Protein AF-A0A485KVD1-F1 (afdb_monomer_lite)

InterPro domains:
  IPR001611 Leucine-rich repeat [PS51450] (871-892)
  IPR003591 Leucine-rich repeat, typical subtype [SM00369] (869-892)
  IPR003591 Leucine-rich repeat, typical subtype [SM00369] (922-940)
  IPR032675 Leucine-rich repeat domain superfamily [G3DSA:3.80.10.10] (716-948)
  IPR050333 Small Leucine-Rich Proteoglycans [PTHR45712] (750-940)

Foldseek 3Di:
DDDDDDDDDDDDDDDDDDDDDDDDDDDDDDDDDDDDDDDDDDDDDDDDDDDDDYDYDDDDDDDDDDDDDDDDDDDDDDDPPPPVVVVVVVVVVVVCVVVVCCCQVPVVLVVVQVVLQCLQAVADPDDDPDDDDDPDDGKDKDADDPPPPFGIKIKDKDAQQDQDWWKKKWDDQKKKFKAAPVRHTFKIWTFGDIDMDIRGGIDTDMTTTHIGGDHEYDLVQLVCCVVPQWRKIKIWIFIFMDIRNHTSDGGSIHIYIDTHGWPDDPQRVVQLQFACQDDDDPDDDDKDKHKDAQDPPDPFGIKIKMKAAQRHQGWWKKKWADQKKWFKAFPVRHTFKIKTWHMDMDTNNHIDIDMTTIHIDTDHDHDPVQVVCCLPVVKGKMKIKIWTQMDIRNHGSDGTDIHMYIYICPDPRSLVVVVVVCLLVVLLVLLVLLLVVLVVLLCCLVPPDPLLCLLLQFDPSVVLSVLSVVLSVLSVVLNVVLVPLVDPDPPDDPPVSVVVVVVLLPDDPVVVLVLLVLLLVLLVVLLLLCLFQALDVVLSVVSLVLSLVSLQPQLVLCPPPDVLSSLQVNLVSLLVSLSCNLDVSLVVVVVVLVCCCPPPHVLLCVAPVSVLNVSSSSNSNHQNDDVNSVSSSSSSVSNSSSSSSNSVSSSVVVVVSDDDDDDPDDPPPPDDDDPVVSVVSSVVSNVVSVVSVVLVVCLVPPADDAPPQQPTFRRRSPDRATAGAEGAALQVVVVHADCLVVLDCRRHNQNYQEYHYEPHEAQQHDDAVSQVSNLNHAEYEYEQYQHAEHQDQHRLNHQEYAYEQYAHQADHNNLQPPHHLSHAYYHYYNYANVDAHDLSSLVSQQNHHAEYACENHQDQADRLSLLSRQRHAEYAPAQYADADYDDLVSLLSSLVHNHQEYHHANYAYQADDVSNLDPSHQYEHELYQHQDHDPPRDCVCLVVNSYAHENHNVQVDPVDDRDPSYDHDQFRSRDPCQQPSLAQDVRCCDVSNVGSVCSCVVSPDDNDPD

Radius of gyration: 53.81 Å; chains: 1; bounding box: 97×92×198 Å

Sequence (1010 aa):
MRAPIAADATQTPTHGEGYARKESLGEVQAPDLDEGLHLKEIATKVHPEAPPPRSRRFLLWYVGEKGTTGKRYCGARLSRGPFICLHVVGGILLLLLILVPIMTAVVVPHMIQSKFDEAIRLNPFGKAEHPASSPRLPSSFEVLPEGSGADFRFNMTLAPVMSIGGTVELVGPTVFTISDPQGKAWASVTVRDSIAFPVTQTNALSMVGNFSVFDKPSQACIDSIFPNKMIPLVVETAWTIKFWGFVWYHNLALQSRYDMPIPTTLQEKFDDVVQHPFTTSSNGSSSNTTFELFSMGAPSNFRINTTVANLTILPGVVEVVGPTVFSISDVTGKGWGNVTFNSVSFPIHKTVRLSLYGNFTLYGLPSLSVLASIATTNQFVMVVKTWWTIRFFGQVWFDHLQLQSQFDFNSDTGSQLWAMVKLPSCARLTQSRLSIYLLAWVYICLCGAPVDLYVAKLFLPTPTAVAYSLLIQLHLVAILSLTCFASRLSITPSATASSVLARFEAFNDHVFIGLNLVAIACQTYQTVQMFATMVEPSKVHAYALLVVLYCVLSPWIVYIEHIPTKTIVLNVADSLFNFTLTIVHPLFSVILRTFEYVALDRNLGRDNLWATQTALQIRLMAVSDPFDLVCKIGMHLSTVVALSRLGHALLSAKTSAGWVEVPPTTHFIPRRPSKRLNHVNLTLSLLWGLGLSICILRSTTQRTECPVSCVADAKPLFDLGCHCGYLHLNCHSLGVTDPTPFLNTSQIGTSLLELQVSRCDLPRGLDAATLRPFQTLTRLFVLFSNMSSWDGPLPPSVTNVAIRYSNLQTMPHALDVNLSSVLAVITIEGCPLTGPIPDATFQAWQANIQRIAFINASLTSVPLGLATLPKLTQLSLRQNEIASLPDDTWLSTLASRQLTNIGLGGNQLQQMPMVLAQPKIVLDLSGNAITAIPPDLDANLLVKRNVVLDGTPYCDDTSQHRPASCKSLCAPGCGIAMVGDYWCDLVCFTPSCGYDGGDCDVFGFDNLPT

pLDDT: mean 75.51, std 20.79, range [23.89, 97.81]

Organism: NCBI:txid120398

Secondary structure (DSSP, 8-state):
---------------------------------------------------------------------------------HHHHHHHHHHHHHHHHHHHHHIIIIIHHHHHHHHHHHHHHHS-SS-----S----PPPEEEEPPTTSSSSEEEEEEEPP--SS--EEEEES-EEEEEE-TTS-EEEEEEE-S-EEEETTS-EEEEEEEEEEE-SPPPHHHHHHHHHHSEEEEEEEEEEEEEETTEEEEEEEEEEEEEEEE-SS-HHHHHHHHHH-TT---SSS-S---EEEEPPBTBS-SEEEEEEEPP--SS--EEEEES-EEEEEEETT--EEEEEEE--EEEETTS-EEEEEEEEEEE--PPPHHHHHHHTTTS--EEEEEEEEEEEETTEEEEEEEEEEEEEE-TTTHHHHHHHHTTHHHHHHHHHHHHHHHHHHHHHHHHHS-HHHHHHTT-S-HHHHHHHHHHHHHHHHHHHHHHHHTTS----PPPHHHHHHHHHHHT--HHHHHHHHHHHHHHHHHHHHHHHHH---HHHHHHHHHHHHHHHHHHHHGGG-SSHHHHHHHHHHHHHHHHHIIIIIHHHHHHHHHHHIIIII-SGGGT-HHHHHHHHHHHHHHS--SHHHHHHHHHHHHHHHHHHHHHHHHHHHHHHTTS--PPPS----------HHHHHHHHHHHHHHHHHHHHHHHHHHHSPPPPPTTEEEEE--TT--S-EEEEEEEEHHHHT-S--GGGG-HHHH-S--SEEEEES---TT-S-HHHHTT-TT--EEEEEEE-------PPPTT--EEEEEEE--SS--GGGTSS--TT--EEEEES----SPPPHHHHHHHTTT--EEEEESS--SS--GGGGG-TT--EEE-TTS----PPPHHHHHHHHHSS--EEE--SS---S--GGG--TT-EEE-TTS------TT--HHHHHTTSEE-TTSHHHH-SSS---TT----SSTT--TTTTTSSS--TTT-SGGGTGGGGTTGGGT------

Structure (mmCIF, N/CA/C/O backbone):
data_AF-A0A485KVD1-F1
#
_entry.id   AF-A0A485KVD1-F1
#
loop_
_atom_site.group_PDB
_atom_site.id
_atom_site.type_symbol
_atom_site.label_atom_id
_atom_site.label_alt_id
_atom_site.label_comp_id
_atom_site.label_asym_id
_atom_site.label_entity_id
_atom_site.label_seq_id
_atom_site.pdbx_PDB_ins_code
_atom_site.Cartn_x
_atom_site.Cartn_y
_atom_site.Cartn_z
_atom_site.occupancy
_atom_site.B_iso_or_equiv
_atom_site.auth_seq_id
_atom_site.auth_comp_id
_atom_site.auth_asym_id
_atom_site.auth_atom_id
_atom_site.pdbx_PDB_model_num
ATOM 1 N N . MET A 1 1 ? -1.727 61.189 -24.004 1.00 37.62 1 MET A N 1
ATOM 2 C CA . MET A 1 1 ? -1.501 62.615 -24.351 1.00 37.62 1 MET A CA 1
ATOM 3 C C . MET A 1 1 ? -1.246 62.726 -25.856 1.00 37.62 1 MET A C 1
ATOM 5 O O . MET A 1 1 ? -1.108 61.695 -26.495 1.00 37.62 1 MET A O 1
ATOM 9 N N . ARG A 1 2 ? -1.250 63.954 -26.388 1.00 31.58 2 ARG A N 1
ATOM 10 C CA . ARG A 1 2 ? -1.051 64.377 -27.793 1.00 31.58 2 ARG A CA 1
ATOM 11 C C . ARG A 1 2 ? -0.178 63.478 -28.710 1.00 31.58 2 ARG A C 1
ATOM 13 O O . ARG A 1 2 ? 0.965 63.193 -28.376 1.00 31.58 2 ARG A O 1
ATOM 20 N N . ALA A 1 3 ? -0.712 63.176 -29.902 1.00 34.25 3 ALA A N 1
ATOM 21 C CA . ALA A 1 3 ? 0.016 63.049 -31.187 1.00 34.25 3 ALA A CA 1
ATOM 22 C C . ALA A 1 3 ? 0.272 64.484 -31.767 1.00 34.25 3 ALA A C 1
ATOM 24 O O . ALA A 1 3 ? 0.017 65.419 -30.999 1.00 34.25 3 ALA A O 1
ATOM 25 N N . PRO A 1 4 ? 0.673 64.775 -33.038 1.00 59.47 4 PRO A N 1
ATOM 26 C CA . PRO A 1 4 ? 0.907 63.975 -34.270 1.00 59.47 4 PRO A CA 1
ATOM 27 C C . PRO A 1 4 ? 2.393 64.092 -34.758 1.00 59.47 4 PRO A C 1
ATOM 29 O O . PRO A 1 4 ? 3.237 64.278 -33.889 1.00 59.47 4 PRO A O 1
ATOM 32 N N . ILE A 1 5 ? 2.887 63.920 -36.008 1.00 33.50 5 ILE A N 1
ATOM 33 C CA . ILE A 1 5 ? 2.493 64.210 -37.426 1.00 33.50 5 ILE A CA 1
ATOM 34 C C . ILE A 1 5 ? 3.243 63.193 -38.339 1.00 33.50 5 ILE A C 1
ATOM 36 O O . ILE A 1 5 ? 4.398 62.902 -38.051 1.00 33.50 5 ILE A O 1
ATOM 40 N N . ALA A 1 6 ? 2.590 62.429 -39.237 1.00 32.06 6 ALA A N 1
ATOM 41 C CA . ALA A 1 6 ? 2.255 62.688 -40.668 1.00 32.06 6 ALA A CA 1
ATOM 42 C C . ALA A 1 6 ? 3.492 62.750 -41.623 1.00 32.06 6 ALA A C 1
ATOM 44 O O . ALA A 1 6 ? 4.481 63.373 -41.258 1.00 32.06 6 ALA A O 1
ATOM 45 N N . ALA A 1 7 ? 3.592 61.998 -42.738 1.00 32.38 7 ALA A N 1
ATOM 46 C CA . ALA A 1 7 ? 2.805 61.949 -44.005 1.00 32.38 7 ALA A CA 1
ATOM 47 C C . ALA A 1 7 ? 3.392 62.869 -45.117 1.00 32.38 7 ALA A C 1
ATOM 49 O O . ALA A 1 7 ? 4.144 63.784 -44.793 1.00 32.38 7 ALA A O 1
ATOM 50 N N . ASP A 1 8 ? 3.110 62.707 -46.424 1.00 30.69 8 ASP A N 1
ATOM 51 C CA . ASP A 1 8 ? 2.290 61.679 -47.123 1.00 30.69 8 ASP A CA 1
ATOM 52 C C . ASP A 1 8 ? 3.165 60.689 -47.953 1.00 30.69 8 ASP A C 1
ATOM 54 O O . ASP A 1 8 ? 3.978 60.030 -47.310 1.00 30.69 8 ASP A O 1
ATOM 58 N N . ALA A 1 9 ? 3.174 60.475 -49.286 1.00 29.81 9 ALA A N 1
ATOM 59 C CA . ALA A 1 9 ? 2.488 61.005 -50.486 1.00 29.81 9 ALA A CA 1
ATOM 60 C C . ALA A 1 9 ? 2.692 60.007 -51.672 1.00 29.81 9 ALA A C 1
ATOM 62 O O . ALA A 1 9 ? 3.733 59.353 -51.700 1.00 29.81 9 ALA A O 1
ATOM 63 N N . THR A 1 10 ? 1.856 59.822 -52.715 1.00 28.14 10 THR A N 1
ATOM 64 C CA . THR A 1 10 ? 0.465 60.242 -53.036 1.00 28.14 10 THR A CA 1
ATOM 65 C C . THR A 1 10 ? -0.081 59.439 -54.253 1.00 28.14 10 THR A C 1
ATOM 67 O O . THR A 1 10 ? 0.678 59.164 -55.174 1.00 28.14 10 THR A O 1
ATOM 70 N N . GLN A 1 11 ? -1.412 59.244 -54.318 1.00 28.58 11 GLN A N 1
ATOM 71 C CA . GLN A 1 11 ? -2.292 59.217 -55.525 1.00 28.58 11 GLN A CA 1
ATOM 72 C C . GLN A 1 11 ? -2.423 58.006 -56.496 1.00 28.58 11 GLN A C 1
ATOM 74 O O . GLN A 1 11 ? -1.470 57.404 -56.979 1.00 28.58 11 GLN A O 1
ATOM 79 N N . THR A 1 12 ? -3.699 57.756 -56.840 1.00 30.98 12 THR A N 1
ATOM 80 C CA . THR A 1 12 ? -4.264 56.982 -57.972 1.00 30.98 12 THR A CA 1
ATOM 81 C C . THR A 1 12 ? -4.711 57.927 -59.115 1.00 30.98 12 THR A C 1
ATOM 83 O O . THR A 1 12 ? -4.453 59.130 -59.038 1.00 30.98 12 THR A O 1
ATOM 86 N N . PRO A 1 13 ? -5.379 57.430 -60.182 1.00 43.97 13 PRO A N 1
ATOM 87 C CA . PRO A 1 13 ? -6.810 57.771 -60.347 1.00 43.97 13 PRO A CA 1
ATOM 88 C C . PRO A 1 13 ? -7.711 56.607 -60.859 1.00 43.97 13 PRO A C 1
ATOM 90 O O . PRO A 1 13 ? -7.333 55.441 -60.766 1.00 43.97 13 PRO A O 1
ATOM 93 N N . THR A 1 14 ? -8.949 56.915 -61.288 1.00 29.72 14 THR A N 1
ATOM 94 C CA . THR A 1 14 ? -10.157 56.049 -61.196 1.00 29.72 14 THR A CA 1
ATOM 95 C C . THR A 1 14 ? -11.132 56.124 -62.407 1.00 29.72 14 THR A C 1
ATOM 97 O O . THR A 1 14 ? -10.868 56.847 -63.363 1.00 29.72 14 THR A O 1
ATOM 100 N N . HIS A 1 15 ? -12.295 55.440 -62.297 1.00 30.70 15 HIS A N 1
ATOM 101 C CA . HIS A 1 15 ? -13.489 55.391 -63.194 1.00 30.70 15 HIS A CA 1
ATOM 102 C C . HIS A 1 15 ? -13.383 54.476 -64.444 1.00 30.70 15 HIS A C 1
ATOM 104 O O . HIS A 1 15 ? -12.298 54.290 -64.981 1.00 30.70 15 HIS A O 1
ATOM 110 N N . GLY A 1 16 ? -14.464 53.855 -64.961 1.00 27.91 16 GLY A N 1
ATOM 111 C CA . GLY A 1 16 ? -15.870 53.807 -64.494 1.00 27.91 16 GLY A CA 1
ATOM 112 C C . GLY A 1 16 ? -16.905 53.602 -65.637 1.00 27.91 16 GLY A C 1
ATOM 113 O O . GLY A 1 16 ? -16.510 53.695 -66.793 1.00 27.91 16 GLY A O 1
ATOM 114 N N . GLU A 1 17 ? -18.216 53.331 -65.458 1.00 28.08 17 GLU A N 1
ATOM 115 C CA . GLU A 1 17 ? -19.055 52.899 -64.307 1.00 28.08 17 GLU A CA 1
ATOM 116 C C . GLU A 1 17 ? -20.398 52.263 -64.794 1.00 28.08 17 GLU A C 1
ATOM 118 O O . GLU A 1 17 ? -20.884 52.628 -65.860 1.00 28.08 17 GLU A O 1
ATOM 123 N N . GLY A 1 18 ? -21.068 51.439 -63.962 1.00 25.53 18 GLY A N 1
ATOM 124 C CA . GLY A 1 18 ? -22.533 51.551 -63.750 1.00 25.53 18 GLY A CA 1
ATOM 125 C C . GLY A 1 18 ? -23.574 50.619 -64.435 1.00 25.53 18 GLY A C 1
ATOM 126 O O . GLY A 1 18 ? -23.641 50.493 -65.650 1.00 25.53 18 GLY A O 1
ATOM 127 N N . TYR A 1 19 ? -24.532 50.168 -63.602 1.00 28.33 19 TYR A N 1
ATOM 128 C CA . TYR A 1 19 ? -25.972 49.917 -63.874 1.00 28.33 19 TYR A CA 1
ATOM 129 C C . TYR A 1 19 ? -26.488 48.653 -64.609 1.00 28.33 19 TYR A C 1
ATOM 131 O O . TYR A 1 19 ? -25.737 47.815 -65.095 1.00 28.33 19 TYR A O 1
ATOM 139 N N . ALA A 1 20 ? -27.814 48.433 -64.501 1.00 26.73 20 ALA A N 1
ATOM 140 C CA . ALA A 1 20 ? -28.463 47.115 -64.557 1.00 26.73 20 ALA A CA 1
ATOM 141 C C . ALA A 1 20 ? -29.941 47.128 -65.026 1.00 26.73 20 ALA A C 1
ATOM 143 O O . ALA A 1 20 ? -30.604 48.159 -64.959 1.00 26.73 20 ALA A O 1
ATOM 144 N N . ARG A 1 21 ? -30.451 45.925 -65.366 1.00 27.19 21 ARG A N 1
ATOM 145 C CA . ARG A 1 21 ? -31.868 45.489 -65.500 1.00 27.19 21 ARG A CA 1
ATOM 146 C C . ARG A 1 21 ? -32.790 46.314 -66.424 1.00 27.19 21 ARG A C 1
ATOM 148 O O . ARG A 1 21 ? -33.246 47.386 -66.041 1.00 27.19 21 ARG A O 1
ATOM 155 N N . LYS A 1 22 ? -33.295 45.676 -67.495 1.00 26.92 22 LYS A N 1
ATOM 156 C CA . LYS A 1 22 ? -34.704 45.842 -67.911 1.00 26.92 22 LYS A CA 1
ATOM 157 C C . LYS A 1 22 ? -35.307 44.634 -68.645 1.00 26.92 22 LYS A C 1
ATOM 159 O O . LYS A 1 22 ? -34.623 43.637 -68.847 1.00 26.92 22 LYS A O 1
ATOM 164 N N . GLU A 1 23 ? -36.616 44.711 -68.893 1.00 28.83 23 GLU A N 1
ATOM 165 C CA . GLU A 1 23 ? -37.528 43.592 -69.171 1.00 28.83 23 GLU A CA 1
ATOM 166 C C . GLU A 1 23 ? -37.611 43.113 -70.639 1.00 28.83 23 GLU A C 1
ATOM 168 O O . GLU A 1 23 ? -37.149 43.758 -71.575 1.00 28.83 23 GLU A O 1
ATOM 173 N N . SER A 1 24 ? -38.261 41.957 -70.787 1.00 26.97 24 SER A N 1
ATOM 174 C CA . SER A 1 24 ? -38.760 41.275 -71.994 1.00 26.97 24 SER A CA 1
ATOM 175 C C . SER A 1 24 ? -39.675 42.092 -72.924 1.00 26.97 24 SER A C 1
ATOM 177 O O . SER A 1 24 ? -40.484 42.862 -72.411 1.00 26.97 24 SER A O 1
ATOM 179 N N . LEU A 1 25 ? -39.710 41.763 -74.231 1.00 27.27 25 LEU A N 1
ATOM 180 C CA . LEU A 1 25 ? -40.842 41.077 -74.916 1.00 27.27 25 LEU A CA 1
ATOM 181 C C . LEU A 1 25 ? -40.569 40.833 -76.429 1.00 27.27 25 LEU A C 1
ATOM 183 O O . LEU A 1 25 ? -39.703 41.494 -76.990 1.00 27.27 25 LEU A O 1
ATOM 187 N N . GLY A 1 26 ? -41.354 39.950 -77.078 1.00 25.25 26 GLY A N 1
ATOM 188 C CA . GLY A 1 26 ? -41.438 39.771 -78.550 1.00 25.25 26 GLY A CA 1
ATOM 189 C C . GLY A 1 26 ? -40.324 38.899 -79.169 1.00 25.25 26 GLY A C 1
ATOM 190 O O . GLY A 1 26 ? -39.178 39.326 -79.166 1.00 25.25 26 GLY A O 1
ATOM 191 N N . GLU A 1 27 ? -40.488 37.658 -79.656 1.00 26.70 27 GLU A N 1
ATOM 192 C CA . GLU A 1 27 ? -41.607 36.885 -80.259 1.00 26.70 27 GLU A CA 1
ATOM 193 C C . GLU A 1 27 ? -41.773 37.044 -81.793 1.00 26.70 27 GLU A C 1
ATOM 195 O O . GLU A 1 27 ? -41.425 38.076 -82.358 1.00 26.70 27 GLU A O 1
ATOM 200 N N . VAL A 1 28 ? -42.372 36.010 -82.415 1.00 29.09 28 VAL A N 1
ATOM 201 C CA . VAL A 1 28 ? -43.000 35.922 -83.760 1.00 29.09 28 VAL A CA 1
ATOM 202 C C . VAL A 1 28 ? -42.269 35.082 -84.838 1.00 29.09 28 VAL A C 1
ATOM 204 O O . VAL A 1 28 ? -41.607 35.590 -85.735 1.00 29.09 28 VAL A O 1
ATOM 207 N N . GLN A 1 29 ? -42.570 33.775 -84.761 1.00 27.31 29 GLN A N 1
ATOM 208 C CA . GLN A 1 29 ? -43.006 32.857 -85.842 1.00 27.31 29 GLN A CA 1
ATOM 209 C C . GLN A 1 29 ? -42.026 32.158 -86.815 1.00 27.31 29 GLN A C 1
ATOM 211 O O . GLN A 1 29 ? -41.131 32.739 -87.421 1.00 27.31 29 GLN A O 1
ATOM 216 N N . ALA A 1 30 ? -42.321 30.860 -86.995 1.00 28.62 30 ALA A N 1
ATOM 217 C CA . ALA A 1 30 ? -41.929 29.990 -88.108 1.00 28.62 30 ALA A CA 1
ATOM 218 C C . ALA A 1 30 ? -42.965 30.082 -89.264 1.00 28.62 30 ALA A C 1
ATOM 220 O O . ALA A 1 30 ? -43.706 31.065 -89.339 1.00 28.62 30 ALA A O 1
ATOM 221 N N . PRO A 1 31 ? -43.043 29.085 -90.167 1.00 42.00 31 PRO A N 1
ATOM 222 C CA . PRO A 1 31 ? -44.051 28.043 -89.908 1.00 42.00 31 PRO A CA 1
ATOM 223 C C . PRO A 1 31 ? -43.592 26.596 -90.178 1.00 42.00 31 PRO A C 1
ATOM 225 O O . PRO A 1 31 ? -42.605 26.348 -90.869 1.00 42.00 31 PRO A O 1
ATOM 228 N N . ASP A 1 32 ? -44.355 25.655 -89.621 1.00 28.48 32 ASP A N 1
ATOM 229 C CA . ASP A 1 32 ? -44.203 24.196 -89.714 1.00 28.48 32 ASP A CA 1
ATOM 230 C C . ASP A 1 32 ? -44.720 23.592 -91.036 1.00 28.48 32 ASP A C 1
ATOM 232 O O . ASP A 1 32 ? -45.462 24.249 -91.766 1.00 28.48 32 ASP A O 1
ATOM 236 N N . LEU A 1 33 ? -44.374 22.318 -91.295 1.00 28.17 33 LEU A N 1
ATOM 237 C CA . LEU A 1 33 ? -45.242 21.253 -91.856 1.00 28.17 33 LEU A CA 1
ATOM 238 C C . LEU A 1 33 ? -44.426 19.947 -92.069 1.00 28.17 33 LEU A C 1
ATOM 240 O O . LEU A 1 33 ? -43.285 20.032 -92.521 1.00 28.17 33 LEU A O 1
ATOM 244 N N . ASP A 1 34 ? -44.944 18.718 -91.933 1.00 26.67 34 ASP A N 1
ATOM 245 C CA . ASP A 1 34 ? -45.787 18.096 -90.884 1.00 26.67 34 ASP A CA 1
ATOM 246 C C . ASP A 1 34 ? -45.736 16.547 -91.054 1.00 26.67 34 ASP A C 1
ATOM 248 O O . ASP A 1 34 ? -45.261 16.070 -92.083 1.00 26.67 34 ASP A O 1
ATOM 252 N N . GLU A 1 35 ? -46.283 15.797 -90.086 1.00 27.45 35 GLU A N 1
ATOM 253 C CA . GLU A 1 35 ? -46.751 14.390 -90.141 1.00 27.45 35 GLU A CA 1
ATOM 254 C C . GLU A 1 35 ? -45.801 13.238 -90.588 1.00 27.45 35 GLU A C 1
ATOM 256 O O . GLU A 1 35 ? -44.744 13.413 -91.186 1.00 27.45 35 GLU A O 1
ATOM 261 N N . GLY A 1 36 ? -46.231 11.987 -90.322 1.00 25.16 36 GLY A N 1
ATOM 262 C CA . GLY A 1 36 ? -45.841 10.828 -91.150 1.00 25.16 36 GLY A CA 1
ATOM 263 C C . GLY A 1 36 ? -45.415 9.532 -90.439 1.00 25.16 36 GLY A C 1
ATOM 264 O O . GLY A 1 36 ? -44.253 9.138 -90.510 1.00 25.16 36 GLY A O 1
ATOM 265 N N . LEU A 1 37 ? -46.347 8.788 -89.828 1.00 25.34 37 LEU A N 1
ATOM 266 C CA . LEU A 1 37 ? -46.111 7.373 -89.475 1.00 25.34 37 LEU A CA 1
ATOM 267 C C . LEU A 1 37 ? -46.081 6.497 -90.752 1.00 25.34 37 LEU A C 1
ATOM 269 O O . LEU A 1 37 ? -46.882 6.744 -91.648 1.00 25.34 37 LEU A O 1
ATOM 273 N N . HIS A 1 38 ? -45.281 5.412 -90.798 1.00 27.16 38 HIS A N 1
ATOM 274 C CA . HIS A 1 38 ? -45.758 4.016 -90.592 1.00 27.16 38 HIS A CA 1
ATOM 275 C C . HIS A 1 38 ? -44.916 2.865 -91.223 1.00 27.16 38 HIS A C 1
ATOM 277 O O . HIS A 1 38 ? -44.425 2.960 -92.338 1.00 27.16 38 HIS A O 1
ATOM 283 N N . LEU A 1 39 ? -44.970 1.707 -90.533 1.00 26.48 39 LEU A N 1
ATOM 284 C CA . LEU A 1 39 ? -45.021 0.304 -91.028 1.00 26.48 39 LEU A CA 1
ATOM 285 C C . LEU A 1 39 ? -43.770 -0.441 -91.580 1.00 26.48 39 LEU A C 1
ATOM 287 O O . LEU A 1 39 ? -43.297 -0.175 -92.673 1.00 26.48 39 LEU A O 1
ATOM 291 N N . LYS A 1 40 ? -43.480 -1.559 -90.879 1.00 26.02 40 LYS A N 1
ATOM 292 C CA . LYS A 1 40 ? -43.095 -2.923 -91.344 1.00 26.02 40 LYS A CA 1
ATOM 293 C C . LYS A 1 40 ? -41.739 -3.132 -92.058 1.00 26.02 40 LYS A C 1
ATOM 295 O O . LYS A 1 40 ? -41.431 -2.454 -93.020 1.00 26.02 40 LYS A O 1
ATOM 300 N N . GLU A 1 41 ? -40.833 -4.000 -91.578 1.00 27.36 41 GLU A N 1
ATOM 301 C CA . GLU A 1 41 ? -40.911 -5.467 -91.302 1.00 27.36 41 GLU A CA 1
ATOM 302 C C . GLU A 1 41 ? -40.674 -6.324 -92.571 1.00 27.36 41 GLU A C 1
ATOM 304 O O . GLU A 1 41 ? -41.026 -5.892 -93.661 1.00 27.36 41 GLU A O 1
ATOM 309 N N . ILE A 1 42 ? -40.133 -7.550 -92.399 1.00 29.22 42 ILE A N 1
ATOM 310 C CA . ILE A 1 42 ? -39.745 -8.568 -93.419 1.00 29.22 42 ILE A CA 1
ATOM 311 C C . ILE A 1 42 ? -38.336 -8.340 -94.034 1.00 29.22 42 ILE A C 1
ATOM 313 O O . ILE A 1 42 ? -37.990 -7.210 -94.345 1.00 29.22 42 ILE A O 1
ATOM 317 N N . ALA A 1 43 ? -37.473 -9.338 -94.318 1.00 25.53 43 ALA A N 1
ATOM 318 C CA . ALA A 1 43 ? -37.167 -10.660 -93.720 1.00 25.53 43 ALA A CA 1
ATOM 319 C C . ALA A 1 43 ? -35.899 -11.263 -94.402 1.00 25.53 43 ALA A C 1
ATOM 321 O O . ALA A 1 43 ? -35.485 -10.780 -95.450 1.00 25.53 43 ALA A O 1
ATOM 322 N N . THR A 1 44 ? -35.390 -12.401 -93.886 1.00 26.62 44 THR A N 1
ATOM 323 C CA . THR A 1 44 ? -34.459 -13.379 -94.540 1.00 26.62 44 THR A CA 1
ATOM 324 C C . THR A 1 44 ? -33.042 -12.886 -94.929 1.00 26.62 44 THR A C 1
ATOM 326 O O . THR A 1 44 ? -32.854 -11.734 -95.279 1.00 26.62 44 THR A O 1
ATOM 329 N N . LYS A 1 45 ? -31.923 -13.616 -94.755 1.00 23.89 45 LYS A N 1
ATOM 330 C CA . LYS A 1 45 ? -31.507 -15.038 -94.938 1.00 23.89 45 LYS A CA 1
ATOM 331 C C . LYS A 1 45 ? -31.145 -15.459 -96.382 1.00 23.89 45 LYS A C 1
ATOM 333 O O . LYS A 1 45 ? -32.038 -15.625 -97.192 1.00 23.89 45 LYS A O 1
ATOM 338 N N . VAL A 1 46 ? -29.869 -15.863 -96.538 1.00 24.75 46 VAL A N 1
ATOM 339 C CA . VAL A 1 46 ? -29.375 -17.088 -97.232 1.00 24.75 46 VAL A CA 1
ATOM 340 C C . VAL A 1 46 ? -29.447 -17.166 -98.781 1.00 24.75 46 VAL A C 1
ATOM 342 O O . VAL A 1 46 ? -30.512 -17.029 -99.354 1.00 24.75 46 VAL A O 1
ATOM 345 N N . HIS A 1 47 ? -28.270 -17.439 -99.391 1.00 29.31 47 HIS A N 1
ATOM 346 C CA . HIS A 1 47 ? -27.879 -18.355 -100.511 1.00 29.31 47 HIS A CA 1
ATOM 347 C C . HIS A 1 47 ? -28.941 -19.143 -101.346 1.00 29.31 47 HIS A C 1
ATOM 349 O O . HIS A 1 47 ? -30.086 -19.214 -100.916 1.00 29.31 47 HIS A O 1
ATOM 355 N N . PRO A 1 48 ? -28.572 -19.931 -102.404 1.00 55.84 48 PRO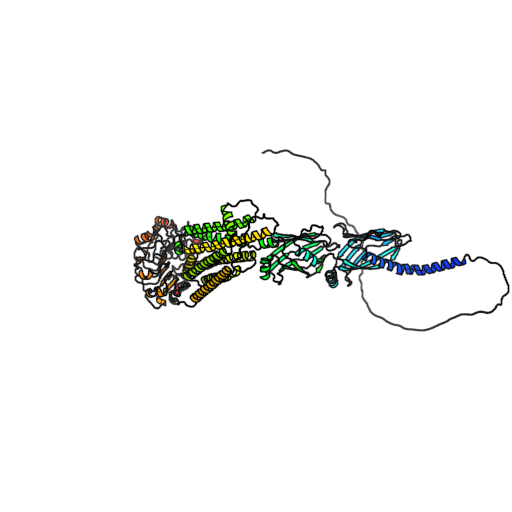 A N 1
ATOM 356 C CA . PRO A 1 48 ? -27.307 -20.088 -103.180 1.00 55.84 48 PRO A CA 1
ATOM 357 C C . PRO A 1 48 ? -27.511 -20.089 -104.738 1.00 55.84 48 PRO A C 1
ATOM 359 O O . PRO A 1 48 ? -28.544 -19.655 -105.228 1.00 55.84 48 PRO A O 1
ATOM 362 N N . GLU A 1 49 ? -26.526 -20.637 -105.484 1.00 25.95 49 GLU A N 1
ATOM 363 C CA . GLU A 1 49 ? -26.649 -21.535 -106.673 1.00 25.95 49 GLU A CA 1
ATOM 364 C C . GLU A 1 49 ? -25.970 -21.145 -108.013 1.00 25.95 49 GLU A C 1
ATOM 366 O O . GLU A 1 49 ? -25.636 -20.000 -108.300 1.00 25.95 49 GLU A O 1
ATOM 371 N N . ALA A 1 50 ? -25.698 -22.199 -108.795 1.00 30.06 50 ALA A N 1
ATOM 372 C CA . ALA A 1 50 ? -25.094 -22.319 -110.135 1.00 30.06 50 ALA A CA 1
ATOM 373 C C . ALA A 1 50 ? -25.786 -23.548 -110.819 1.00 30.06 50 ALA A C 1
ATOM 375 O O . ALA A 1 50 ? -26.657 -24.119 -110.158 1.00 30.06 50 ALA A O 1
ATOM 376 N N . PRO A 1 51 ? -25.437 -24.084 -112.025 1.00 52.69 51 PRO A N 1
ATOM 377 C CA . PRO A 1 51 ? -24.391 -23.718 -112.998 1.00 52.69 51 PRO A CA 1
ATOM 378 C C . PRO A 1 51 ? -24.853 -23.419 -114.474 1.00 52.69 51 PRO A C 1
ATOM 380 O O . PRO A 1 51 ? -25.341 -22.318 -114.687 1.00 52.69 51 PRO A O 1
ATOM 383 N N . PRO A 1 52 ? -24.591 -24.249 -115.525 1.00 62.28 52 PRO A N 1
ATOM 384 C CA . PRO A 1 52 ? -23.751 -23.951 -116.724 1.00 62.28 52 PRO A CA 1
ATOM 385 C C . PRO A 1 52 ? -24.591 -23.652 -118.023 1.00 62.28 52 PRO A C 1
ATOM 387 O O . PRO A 1 52 ? -25.774 -23.385 -117.832 1.00 62.28 52 PRO A O 1
ATOM 390 N N . PRO A 1 53 ? -24.135 -23.720 -119.328 1.00 52.69 53 PRO A N 1
ATOM 391 C CA . PRO A 1 53 ? -22.851 -24.195 -119.924 1.00 52.69 53 PRO A CA 1
ATOM 392 C C . PRO A 1 53 ? -22.271 -23.567 -121.259 1.00 52.69 53 PRO A C 1
ATOM 394 O O . PRO A 1 53 ? -22.962 -22.925 -122.037 1.00 52.69 53 PRO A O 1
ATOM 397 N N . ARG A 1 54 ? -21.035 -24.007 -121.621 1.00 34.00 54 ARG A N 1
ATOM 398 C CA . ARG A 1 54 ? -20.471 -24.357 -122.982 1.00 34.00 54 ARG A CA 1
ATOM 399 C C . ARG A 1 54 ? -19.931 -23.333 -124.042 1.00 34.00 54 ARG A C 1
ATOM 401 O O . ARG A 1 54 ? -20.649 -22.494 -124.561 1.00 34.00 54 ARG A O 1
ATOM 408 N N . SER A 1 55 ? -18.756 -23.721 -124.604 1.00 29.27 55 SER A N 1
ATOM 409 C CA . SER A 1 55 ? -18.202 -23.526 -125.994 1.00 29.27 55 SER A CA 1
ATOM 410 C C . SER A 1 55 ? -17.362 -22.244 -126.302 1.00 29.27 55 SER A C 1
ATOM 412 O O . SER A 1 55 ? -17.735 -21.174 -125.855 1.00 29.27 55 SER A O 1
ATOM 414 N N . ARG A 1 56 ? -16.083 -22.309 -126.777 1.00 34.53 56 ARG A N 1
ATOM 415 C CA . ARG A 1 56 ? -15.454 -22.547 -128.136 1.00 34.53 56 ARG A CA 1
ATOM 416 C C . ARG A 1 56 ? -15.575 -21.333 -129.113 1.00 34.53 56 ARG A C 1
ATOM 418 O O . ARG A 1 56 ? -16.641 -20.750 -129.132 1.00 34.53 56 ARG A O 1
ATOM 425 N N . ARG A 1 57 ? -14.625 -20.939 -130.004 1.00 34.78 57 ARG A N 1
ATOM 426 C CA . ARG A 1 57 ? -13.244 -21.369 -130.427 1.00 34.78 57 ARG A CA 1
ATOM 427 C C . ARG A 1 57 ? -12.612 -20.329 -131.432 1.00 34.78 57 ARG A C 1
ATOM 429 O O . ARG A 1 57 ? -13.332 -19.440 -131.857 1.00 34.78 57 ARG A O 1
ATOM 436 N N . PHE A 1 58 ? -11.381 -20.599 -131.936 1.00 27.23 58 PHE A N 1
ATOM 437 C CA . PHE A 1 58 ? -10.712 -20.093 -133.188 1.00 27.23 58 PHE A CA 1
ATOM 438 C C . PHE A 1 58 ? -10.035 -18.686 -133.176 1.00 27.23 58 PHE A C 1
ATOM 440 O O . PHE A 1 58 ? -10.496 -17.821 -132.447 1.00 27.23 58 PHE A O 1
ATOM 447 N N . LEU A 1 59 ? -8.998 -18.361 -133.994 1.00 31.84 59 LEU A N 1
ATOM 448 C CA . LEU A 1 59 ? -7.791 -19.113 -134.459 1.00 31.84 59 LEU A CA 1
ATOM 449 C C . LEU A 1 59 ? -6.728 -18.193 -135.152 1.00 31.84 59 LEU A C 1
ATOM 451 O O . LEU A 1 59 ? -6.975 -17.016 -135.381 1.00 31.84 59 LEU A O 1
ATOM 455 N N . LEU A 1 60 ? -5.575 -18.789 -135.512 1.00 33.12 60 LEU A N 1
ATOM 456 C CA . LEU A 1 60 ? -4.460 -18.333 -136.375 1.00 33.12 60 LEU A CA 1
ATOM 457 C C . LEU A 1 60 ? -4.819 -17.500 -137.625 1.00 33.12 60 LEU A C 1
ATOM 459 O O . LEU A 1 60 ? -5.819 -17.785 -138.275 1.00 33.12 60 LEU A O 1
ATOM 463 N N . TRP A 1 61 ? -3.832 -16.716 -138.096 1.00 26.06 61 TRP A N 1
ATOM 464 C CA . TRP A 1 61 ? -3.298 -16.815 -139.474 1.00 26.06 61 TRP A CA 1
ATOM 465 C C . TRP A 1 61 ? -1.754 -16.694 -139.491 1.00 26.06 61 TRP A C 1
ATOM 467 O O . TRP A 1 61 ? -1.151 -16.229 -138.525 1.00 26.06 61 TRP A O 1
ATOM 477 N N . TYR A 1 62 ? -1.122 -17.166 -140.571 1.00 30.53 62 TYR A N 1
ATOM 478 C CA . TYR A 1 62 ? 0.328 -17.129 -140.858 1.00 30.53 62 TYR A CA 1
ATOM 479 C C . TYR A 1 62 ? 0.515 -17.007 -142.393 1.00 30.53 62 TYR A C 1
ATOM 481 O O . TYR A 1 62 ? -0.478 -16.807 -143.088 1.00 30.53 62 TYR A O 1
ATOM 489 N N . VAL A 1 63 ? 1.734 -17.234 -142.916 1.00 34.12 63 VAL A N 1
ATOM 490 C CA . VAL A 1 63 ? 2.168 -17.165 -144.345 1.00 34.12 63 VAL A CA 1
ATOM 491 C C . VAL A 1 63 ? 2.620 -15.756 -144.778 1.00 34.12 63 VAL A C 1
ATOM 493 O O . VAL A 1 63 ? 1.913 -14.785 -144.555 1.00 34.12 63 VAL A O 1
ATOM 496 N N . GLY A 1 64 ? 3.784 -15.582 -145.422 1.00 29.02 64 GLY A N 1
ATOM 497 C CA . GLY A 1 64 ? 4.853 -16.558 -145.700 1.00 29.02 64 GLY A CA 1
ATOM 498 C C . GLY A 1 64 ? 5.944 -16.013 -146.638 1.00 29.02 64 GLY A C 1
ATOM 499 O O . GLY A 1 64 ? 5.774 -14.964 -147.251 1.00 29.02 64 GLY A O 1
ATOM 500 N N . GLU A 1 65 ? 7.064 -16.731 -146.768 1.00 43.53 65 GLU A N 1
ATOM 501 C CA . GLU A 1 65 ? 8.147 -16.380 -147.702 1.00 43.53 65 GLU A CA 1
ATOM 502 C C . GLU A 1 65 ? 7.933 -16.955 -149.111 1.00 43.53 65 GLU A C 1
ATOM 504 O O . GLU A 1 65 ? 7.578 -18.128 -149.253 1.00 43.53 65 GLU A O 1
ATOM 509 N N . LYS A 1 66 ? 8.306 -16.184 -150.147 1.00 31.23 66 LYS A N 1
ATOM 510 C CA . LYS A 1 66 ? 9.025 -16.711 -151.326 1.00 31.23 66 LYS A CA 1
ATOM 511 C C . LYS A 1 66 ? 9.592 -15.615 -152.239 1.00 31.23 66 LYS A C 1
ATOM 513 O O . LYS A 1 66 ? 8.845 -14.874 -152.861 1.00 31.23 66 LYS A O 1
ATOM 518 N N . GLY A 1 67 ? 10.915 -15.640 -152.413 1.00 33.06 67 GLY A N 1
ATOM 519 C CA . GLY A 1 67 ? 11.597 -15.253 -153.654 1.00 33.06 67 GLY A CA 1
ATOM 520 C C . GLY A 1 67 ? 11.782 -13.763 -153.973 1.00 33.06 67 GLY A C 1
ATOM 521 O O . GLY A 1 67 ? 10.894 -13.109 -154.506 1.00 33.06 67 GLY A O 1
ATOM 522 N N . THR A 1 68 ? 13.029 -13.294 -153.881 1.00 35.69 68 THR A N 1
ATOM 523 C CA . THR A 1 68 ? 13.692 -12.615 -155.016 1.00 35.69 68 THR A CA 1
ATOM 524 C C . THR A 1 68 ? 15.215 -12.618 -154.833 1.00 35.69 68 THR A C 1
ATOM 526 O O . THR A 1 68 ? 15.742 -12.121 -153.843 1.00 35.69 68 THR A O 1
ATOM 529 N N . THR A 1 69 ? 15.951 -13.185 -155.792 1.00 30.72 69 THR A N 1
ATOM 530 C CA . THR A 1 69 ? 17.427 -13.166 -155.812 1.00 30.72 69 THR A CA 1
ATOM 531 C C . THR A 1 69 ? 17.932 -11.863 -156.429 1.00 30.72 69 THR A C 1
ATOM 533 O O . THR A 1 69 ? 17.506 -11.499 -157.524 1.00 30.72 69 THR A O 1
ATOM 536 N N . GLY A 1 70 ? 18.831 -11.176 -155.723 1.00 31.95 70 GLY A N 1
ATOM 537 C CA . GLY A 1 70 ? 19.106 -9.749 -155.895 1.00 31.95 70 GLY A CA 1
ATOM 538 C C . GLY A 1 70 ? 19.709 -9.258 -157.217 1.00 31.95 70 GLY A C 1
ATOM 539 O O . GLY A 1 70 ? 20.073 -10.019 -158.113 1.00 31.95 70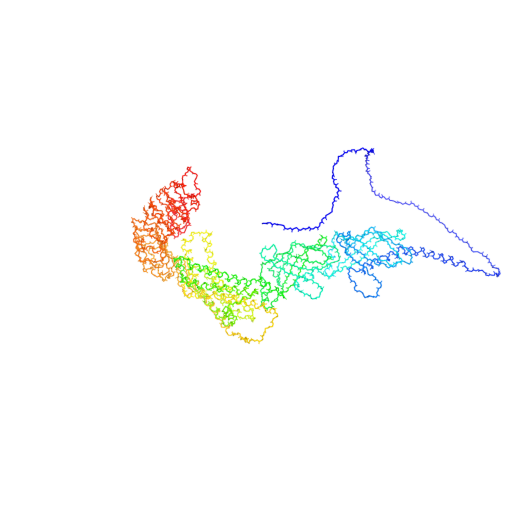 GLY A O 1
ATOM 540 N N . LYS A 1 71 ? 19.905 -7.932 -157.281 1.00 28.33 71 LYS A N 1
ATOM 541 C CA . LYS A 1 71 ? 20.865 -7.282 -158.186 1.00 28.33 71 LYS A CA 1
ATOM 542 C C . LYS A 1 71 ? 21.324 -5.905 -157.675 1.00 28.33 71 LYS A C 1
ATOM 544 O O . LYS A 1 71 ? 20.530 -4.991 -157.535 1.00 28.33 71 LYS A O 1
ATOM 549 N N . ARG A 1 72 ? 22.650 -5.793 -157.542 1.00 28.41 72 ARG A N 1
ATOM 550 C CA . ARG A 1 72 ? 23.512 -4.623 -157.820 1.00 28.41 72 ARG A CA 1
ATOM 551 C C . ARG A 1 72 ? 23.419 -3.325 -156.980 1.00 28.41 72 ARG A C 1
ATOM 553 O O . ARG A 1 72 ? 22.653 -2.428 -157.282 1.00 28.41 72 ARG A O 1
ATOM 560 N N . TYR A 1 73 ? 24.436 -3.197 -156.118 1.00 28.45 73 TYR A N 1
ATOM 561 C CA . TYR A 1 73 ? 25.460 -2.126 -156.105 1.00 28.45 73 TYR A CA 1
ATOM 562 C C . TYR A 1 73 ? 25.106 -0.658 -155.753 1.00 28.45 73 TYR A C 1
ATOM 564 O O . TYR A 1 73 ? 24.505 0.062 -156.534 1.00 28.45 73 TYR A O 1
ATOM 572 N N . CYS A 1 74 ? 25.724 -0.213 -154.644 1.00 29.47 74 CYS A N 1
ATOM 573 C CA . CYS A 1 74 ? 26.364 1.095 -154.387 1.00 29.47 74 CYS A CA 1
ATOM 574 C C . CYS A 1 74 ? 25.604 2.424 -154.605 1.00 29.47 74 CYS A C 1
ATOM 576 O O . CYS A 1 74 ? 25.382 2.850 -155.732 1.00 29.47 74 CYS A O 1
ATOM 578 N N . GLY A 1 75 ? 25.443 3.200 -153.519 1.00 29.94 75 GLY A N 1
ATOM 579 C CA . GLY A 1 75 ? 25.102 4.629 -153.600 1.00 29.94 75 GLY A CA 1
ATOM 580 C C . GLY A 1 75 ? 25.015 5.377 -152.257 1.00 29.94 75 GLY A C 1
ATOM 581 O O . GLY A 1 75 ? 23.921 5.576 -151.753 1.00 29.94 75 GLY A O 1
ATOM 582 N N . ALA A 1 76 ? 26.158 5.855 -151.741 1.00 30.91 76 ALA A N 1
ATOM 583 C CA . ALA A 1 76 ? 26.301 6.852 -150.657 1.00 30.91 76 ALA A CA 1
ATOM 584 C C . ALA A 1 76 ? 25.771 6.526 -149.228 1.00 30.91 76 ALA A C 1
ATOM 586 O O . ALA A 1 76 ? 24.961 5.637 -148.992 1.00 30.91 76 ALA A O 1
ATOM 587 N N . ARG A 1 77 ? 26.303 7.264 -148.237 1.00 43.84 77 ARG A N 1
ATOM 588 C CA . ARG A 1 77 ? 25.924 7.229 -146.807 1.00 43.84 77 ARG A CA 1
ATOM 589 C C . ARG A 1 77 ? 24.994 8.400 -146.473 1.00 43.84 77 ARG A C 1
ATOM 591 O O . ARG A 1 77 ? 25.216 9.492 -146.980 1.00 43.84 77 ARG A O 1
ATOM 598 N N . LEU A 1 78 ? 24.098 8.215 -145.500 1.00 36.16 78 LEU A N 1
ATOM 599 C CA . LEU A 1 78 ? 23.463 9.295 -144.725 1.00 36.16 78 LEU A CA 1
ATOM 600 C C . LEU A 1 78 ? 23.342 8.894 -143.236 1.00 36.16 78 LEU A C 1
ATOM 602 O O . LEU A 1 78 ? 23.713 7.781 -142.855 1.00 36.16 78 LEU A O 1
ATOM 606 N N . SER A 1 79 ? 22.989 9.843 -142.367 1.00 38.91 79 SER A N 1
ATOM 607 C CA . SER A 1 79 ? 23.500 9.916 -140.986 1.00 38.91 79 SER A CA 1
ATOM 608 C C . SER A 1 79 ? 22.674 9.201 -139.899 1.00 38.91 79 SER A C 1
ATOM 610 O O . SER A 1 79 ? 21.459 9.351 -139.787 1.00 38.91 79 SER A O 1
ATOM 612 N N . ARG A 1 80 ? 23.369 8.497 -138.989 1.00 50.31 80 ARG A N 1
ATOM 613 C CA . ARG A 1 80 ? 22.807 7.894 -137.759 1.00 50.31 80 ARG A CA 1
ATOM 614 C C . ARG A 1 80 ? 22.622 8.924 -136.626 1.00 50.31 80 ARG A C 1
ATOM 616 O O . ARG A 1 80 ? 23.164 8.749 -135.542 1.00 50.31 80 ARG A O 1
ATOM 623 N N . GLY A 1 81 ? 21.885 10.004 -136.884 1.00 55.72 81 GLY A N 1
ATOM 624 C CA . GLY A 1 81 ? 21.562 11.020 -135.869 1.00 55.72 81 GLY A CA 1
ATOM 625 C C . GLY A 1 81 ? 20.304 10.685 -135.048 1.00 55.72 81 GLY A C 1
ATOM 626 O O . GLY A 1 81 ? 20.418 10.374 -133.865 1.00 55.72 81 GLY A O 1
ATOM 627 N N . PRO A 1 82 ? 19.096 10.709 -135.648 1.00 54.53 82 PRO A N 1
ATOM 628 C CA . PRO A 1 82 ? 17.845 10.764 -134.873 1.00 54.53 82 PRO A CA 1
ATOM 629 C C . PRO A 1 82 ? 17.461 9.473 -134.131 1.00 54.53 82 PRO A C 1
ATOM 631 O O . PRO A 1 82 ? 16.753 9.515 -133.127 1.00 54.53 82 PRO A O 1
ATOM 634 N N . PHE A 1 83 ? 17.905 8.314 -134.627 1.00 52.03 83 PHE A N 1
ATOM 635 C CA . PHE A 1 83 ? 17.353 7.011 -134.231 1.00 52.03 83 PHE A CA 1
ATOM 636 C C . PHE A 1 83 ? 17.756 6.559 -132.815 1.00 52.03 83 PHE A C 1
ATOM 638 O O . PHE A 1 83 ? 17.030 5.803 -132.176 1.00 52.03 83 PHE A O 1
ATOM 645 N N . ILE A 1 84 ? 18.899 7.033 -132.304 1.00 58.19 84 ILE A N 1
ATOM 646 C CA . ILE A 1 84 ? 19.392 6.656 -130.968 1.00 58.19 84 ILE A CA 1
ATOM 647 C C . ILE A 1 84 ? 18.615 7.406 -129.879 1.00 58.19 84 ILE A C 1
ATOM 649 O O . ILE A 1 84 ? 18.171 6.783 -128.916 1.00 58.19 84 ILE A O 1
ATOM 653 N N . CYS A 1 85 ? 18.372 8.711 -130.051 1.00 55.44 85 CYS A N 1
ATOM 654 C CA . CYS A 1 85 ? 17.623 9.506 -129.074 1.00 55.44 85 CYS A CA 1
ATOM 655 C C . CYS A 1 85 ? 16.212 8.958 -128.832 1.00 55.44 85 CYS A C 1
ATOM 657 O O . CYS A 1 85 ? 15.790 8.887 -127.683 1.00 55.44 85 CYS A O 1
ATOM 659 N N . LEU A 1 86 ? 15.498 8.520 -129.876 1.00 57.44 86 LEU A N 1
ATOM 660 C CA . LEU A 1 86 ? 14.123 8.034 -129.721 1.00 57.44 86 LEU A CA 1
ATOM 661 C C . LEU A 1 86 ? 14.048 6.745 -128.879 1.00 57.44 86 LEU A C 1
ATOM 663 O O . LEU A 1 86 ? 13.166 6.611 -128.033 1.00 57.44 86 LEU A O 1
ATOM 667 N N . HIS A 1 87 ? 14.995 5.818 -129.056 1.00 60.38 87 HIS A N 1
ATOM 668 C CA . HIS A 1 87 ? 15.061 4.592 -128.255 1.00 60.38 87 HIS A CA 1
ATOM 669 C C . HIS A 1 87 ? 15.626 4.817 -126.848 1.00 60.38 87 HIS A C 1
ATOM 671 O O . HIS A 1 87 ? 15.158 4.176 -125.911 1.00 60.38 87 HIS A O 1
ATOM 677 N N . VAL A 1 88 ? 16.562 5.756 -126.663 1.00 67.25 88 VAL A N 1
ATOM 678 C CA . VAL A 1 88 ? 17.033 6.149 -125.323 1.00 67.25 88 VAL A CA 1
ATOM 679 C C . VAL A 1 88 ? 15.911 6.829 -124.532 1.00 67.25 88 VAL A C 1
ATOM 681 O O . VAL A 1 88 ? 15.664 6.447 -123.394 1.00 67.25 88 VAL A O 1
ATOM 684 N N . VAL A 1 89 ? 15.166 7.764 -125.132 1.00 67.31 89 VAL A N 1
ATOM 685 C CA . VAL A 1 89 ? 14.019 8.429 -124.483 1.00 67.31 89 VAL A CA 1
ATOM 686 C C . VAL A 1 89 ? 12.879 7.443 -124.211 1.00 67.31 89 VAL A C 1
ATOM 688 O O . VAL A 1 89 ? 12.333 7.449 -123.112 1.00 67.31 89 VAL A O 1
ATOM 691 N N . GLY A 1 90 ? 12.553 6.551 -125.154 1.00 67.06 90 GLY A N 1
ATOM 692 C CA . GLY A 1 90 ? 11.556 5.496 -124.935 1.00 67.06 90 GLY A CA 1
ATOM 693 C C . GLY A 1 90 ? 11.959 4.509 -123.833 1.00 67.06 90 GLY A C 1
ATOM 694 O O . GLY A 1 90 ? 11.136 4.151 -122.992 1.00 67.06 90 GLY A O 1
ATOM 695 N N . GLY A 1 91 ? 13.238 4.124 -123.785 1.00 70.19 91 GLY A N 1
ATOM 696 C CA . GLY A 1 91 ? 13.797 3.292 -122.719 1.00 70.19 91 GLY A CA 1
ATOM 697 C C . GLY A 1 91 ? 13.757 3.980 -121.354 1.00 70.19 91 GLY A C 1
ATOM 698 O O . GLY A 1 91 ? 13.330 3.364 -120.384 1.00 70.19 91 GLY A O 1
ATOM 699 N N . ILE A 1 92 ? 14.119 5.265 -121.280 1.00 70.94 92 ILE A N 1
ATOM 700 C CA . ILE A 1 92 ? 14.030 6.075 -120.056 1.00 70.94 92 ILE A CA 1
ATOM 701 C C . ILE A 1 92 ? 12.573 6.225 -119.598 1.00 70.94 92 ILE A C 1
ATOM 703 O O . ILE A 1 92 ? 12.303 6.064 -118.413 1.00 70.94 92 ILE A O 1
ATOM 707 N N . LEU A 1 93 ? 11.621 6.466 -120.506 1.00 72.44 93 LEU A N 1
ATOM 708 C CA . LEU A 1 93 ? 10.194 6.544 -120.169 1.00 72.44 93 LEU A CA 1
ATOM 709 C C . LEU A 1 93 ? 9.651 5.219 -119.622 1.00 72.44 93 LEU A C 1
ATOM 711 O O . LEU A 1 93 ? 8.936 5.231 -118.623 1.00 72.44 93 LEU A O 1
ATOM 715 N N . LEU A 1 94 ? 10.020 4.081 -120.220 1.00 74.31 94 LEU A N 1
ATOM 716 C CA . LEU A 1 94 ? 9.638 2.761 -119.711 1.00 74.31 94 LEU A CA 1
ATOM 717 C C . LEU A 1 94 ? 10.292 2.470 -118.349 1.00 74.31 94 LEU A C 1
ATOM 719 O O . LEU A 1 94 ? 9.633 1.965 -117.442 1.00 74.31 94 LEU A O 1
ATOM 723 N N . LEU A 1 95 ? 11.568 2.834 -118.185 1.00 73.69 95 LEU A N 1
ATOM 724 C CA . LEU A 1 95 ? 12.297 2.685 -116.927 1.00 73.69 95 LEU A CA 1
ATOM 725 C C . LEU A 1 95 ? 11.668 3.539 -115.816 1.00 73.69 95 LEU A C 1
ATOM 727 O O . LEU A 1 95 ? 11.504 3.051 -114.705 1.00 73.69 95 LEU A O 1
ATOM 731 N N . LEU A 1 96 ? 11.262 4.778 -116.113 1.00 72.88 96 LEU A N 1
ATOM 732 C CA . LEU A 1 96 ? 10.553 5.662 -115.182 1.00 72.88 96 LEU A CA 1
ATOM 733 C C . LEU A 1 96 ? 9.146 5.145 -114.852 1.00 72.88 96 LEU A C 1
ATOM 735 O O . LEU A 1 96 ? 8.762 5.174 -113.687 1.00 72.88 96 LEU A O 1
ATOM 739 N N . LEU A 1 97 ? 8.403 4.615 -115.829 1.00 73.06 97 LEU A N 1
ATOM 740 C CA . LEU A 1 97 ? 7.084 4.002 -115.606 1.00 73.06 97 LEU A CA 1
ATOM 741 C C . LEU A 1 97 ? 7.127 2.770 -114.689 1.00 73.06 97 LEU A C 1
ATOM 743 O O . LEU A 1 97 ? 6.117 2.453 -114.068 1.00 73.06 97 LEU A O 1
ATOM 747 N N . ILE A 1 98 ? 8.274 2.094 -114.582 1.00 72.75 98 ILE A N 1
ATOM 748 C CA . ILE A 1 98 ? 8.478 0.957 -113.672 1.00 72.75 98 ILE A CA 1
ATOM 749 C C . ILE A 1 98 ? 9.098 1.421 -112.344 1.00 72.75 98 ILE A C 1
ATOM 751 O O . ILE A 1 98 ? 8.620 1.049 -111.273 1.00 72.75 98 ILE A O 1
ATOM 755 N N . LEU A 1 99 ? 10.138 2.260 -112.389 1.00 72.06 99 LEU A N 1
ATOM 756 C CA . LEU A 1 99 ? 10.844 2.726 -111.194 1.00 72.06 99 LEU A CA 1
ATOM 757 C C . LEU A 1 99 ? 10.010 3.677 -110.343 1.00 72.06 99 LEU A C 1
ATOM 759 O O . LEU A 1 99 ? 10.047 3.538 -109.128 1.00 72.06 99 LEU A O 1
ATOM 763 N N . VAL A 1 100 ? 9.270 4.630 -110.922 1.00 74.00 100 VAL A N 1
ATOM 764 C CA . VAL A 1 100 ? 8.533 5.621 -110.120 1.00 74.00 100 VAL A CA 1
ATOM 765 C C . VAL A 1 100 ? 7.483 4.941 -109.230 1.00 74.00 100 VAL A C 1
ATOM 767 O O . VAL A 1 100 ? 7.552 5.172 -108.025 1.00 74.00 100 VAL A O 1
ATOM 770 N N . PRO A 1 101 ? 6.606 4.038 -109.724 1.00 70.69 101 PRO A N 1
ATOM 771 C CA . PRO A 1 101 ? 5.676 3.309 -108.859 1.00 70.69 101 PRO A CA 1
ATOM 772 C C . PRO A 1 101 ? 6.357 2.429 -107.803 1.00 70.69 101 PRO A C 1
ATOM 774 O O . PRO A 1 101 ? 5.872 2.361 -106.682 1.00 70.69 101 PRO A O 1
ATOM 777 N N . ILE A 1 102 ? 7.486 1.777 -108.109 1.00 73.19 102 ILE A N 1
ATOM 778 C CA . ILE A 1 102 ? 8.209 0.952 -107.120 1.00 73.19 102 ILE A CA 1
ATOM 779 C C . ILE A 1 102 ? 8.863 1.834 -106.045 1.00 73.19 102 ILE A C 1
ATOM 781 O O . ILE A 1 102 ? 8.783 1.540 -104.850 1.00 73.19 102 ILE A O 1
ATOM 785 N N . MET A 1 103 ? 9.476 2.947 -106.453 1.00 72.38 103 MET A N 1
ATOM 786 C CA . MET A 1 103 ? 10.094 3.903 -105.539 1.00 72.38 103 MET A CA 1
ATOM 787 C C . MET A 1 103 ? 9.060 4.534 -104.604 1.00 72.38 103 MET A C 1
ATOM 789 O O . MET A 1 103 ? 9.343 4.682 -103.419 1.00 72.38 103 MET A O 1
ATOM 793 N N . THR A 1 104 ? 7.865 4.871 -105.094 1.00 74.56 104 THR A N 1
ATOM 794 C CA . THR A 1 104 ? 6.836 5.544 -104.287 1.00 74.56 104 THR A CA 1
ATOM 795 C C . THR A 1 104 ? 5.947 4.573 -103.511 1.00 74.56 104 THR A C 1
ATOM 797 O O . THR A 1 104 ? 5.621 4.856 -102.367 1.00 74.56 104 THR A O 1
ATOM 800 N N . ALA A 1 105 ? 5.600 3.401 -104.048 1.00 71.25 105 ALA A N 1
ATOM 801 C CA . ALA A 1 105 ? 4.765 2.432 -103.330 1.00 71.25 105 ALA A CA 1
ATOM 802 C C . ALA A 1 105 ? 5.539 1.563 -102.322 1.00 71.25 105 ALA A C 1
ATOM 804 O O . ALA A 1 105 ? 4.926 1.034 -101.398 1.00 71.25 105 ALA A O 1
ATOM 805 N N . VAL A 1 106 ? 6.861 1.391 -102.485 1.00 73.31 106 VAL A N 1
ATOM 806 C CA . VAL A 1 106 ? 7.663 0.468 -101.654 1.00 73.31 106 VAL A CA 1
ATOM 807 C C . VAL A 1 106 ? 8.858 1.156 -100.996 1.00 73.31 106 VAL A C 1
ATOM 809 O O . VAL A 1 106 ? 8.990 1.117 -99.773 1.00 73.31 106 VAL A O 1
ATOM 812 N N . VAL A 1 107 ? 9.735 1.799 -101.775 1.00 73.44 107 VAL A N 1
ATOM 813 C CA . VAL A 1 107 ? 11.031 2.278 -101.250 1.00 73.44 107 VAL A CA 1
ATOM 814 C C . VAL A 1 107 ? 10.867 3.479 -100.315 1.00 73.44 107 VAL A C 1
ATOM 816 O O . VAL A 1 107 ? 11.449 3.489 -99.233 1.00 73.44 107 VAL A O 1
ATOM 819 N N . VAL A 1 108 ? 10.057 4.474 -100.687 1.00 72.75 108 VAL A N 1
ATOM 820 C CA . VAL A 1 108 ? 9.807 5.662 -99.855 1.00 72.75 108 VAL A CA 1
ATOM 821 C C . VAL A 1 108 ? 9.060 5.309 -98.556 1.00 72.75 108 VAL A C 1
ATOM 823 O O . VAL A 1 108 ? 9.544 5.724 -97.504 1.00 72.75 108 VAL A O 1
ATOM 826 N N . PRO A 1 109 ? 7.977 4.501 -98.550 1.00 75.56 109 PRO A N 1
ATOM 827 C CA . PRO A 1 109 ? 7.350 4.026 -97.314 1.00 75.56 109 PRO A CA 1
ATOM 828 C C . PRO A 1 109 ? 8.309 3.279 -96.379 1.00 75.56 109 PRO A C 1
ATOM 830 O O . PRO A 1 109 ? 8.384 3.625 -95.200 1.00 75.56 109 PRO A O 1
ATOM 833 N N . HIS A 1 110 ? 9.109 2.331 -96.887 1.00 76.25 110 HIS A N 1
ATOM 834 C CA . HIS A 1 110 ? 10.106 1.638 -96.061 1.00 76.25 110 HIS A CA 1
ATOM 835 C C . HIS A 1 110 ? 11.214 2.570 -95.559 1.00 76.25 110 HIS A C 1
ATOM 837 O O . HIS A 1 110 ? 11.657 2.424 -94.421 1.00 76.25 110 HIS A O 1
ATOM 843 N N . MET A 1 111 ? 11.644 3.554 -96.356 1.00 74.19 111 MET A N 1
ATOM 844 C CA . MET A 1 111 ? 12.600 4.570 -95.914 1.00 74.19 111 MET A CA 1
ATOM 845 C C . MET A 1 111 ? 12.016 5.438 -94.790 1.00 74.19 111 MET A C 1
ATOM 847 O O . MET A 1 111 ? 12.719 5.713 -93.823 1.00 74.19 111 MET A O 1
ATOM 851 N N . ILE A 1 112 ? 10.742 5.836 -94.879 1.00 74.06 112 ILE A N 1
ATOM 852 C CA . ILE A 1 112 ? 10.053 6.608 -93.833 1.00 74.06 112 ILE A CA 1
ATOM 853 C C . ILE A 1 112 ? 9.912 5.769 -92.555 1.00 74.06 112 ILE A C 1
ATOM 855 O O . ILE A 1 112 ? 10.270 6.248 -91.484 1.00 74.06 112 ILE A O 1
ATOM 859 N N . GLN A 1 113 ? 9.478 4.508 -92.657 1.00 79.56 113 GLN A N 1
ATOM 860 C CA . GLN A 1 113 ? 9.389 3.585 -91.516 1.00 79.56 113 GLN A CA 1
ATOM 861 C C . GLN A 1 113 ? 10.755 3.344 -90.859 1.00 79.56 113 GLN A C 1
ATOM 863 O O . GLN A 1 113 ? 10.886 3.478 -89.645 1.00 79.56 113 GLN A O 1
ATOM 868 N N . SER A 1 114 ? 11.796 3.071 -91.651 1.00 74.88 114 SER A N 1
ATOM 869 C CA . SER A 1 114 ? 13.160 2.884 -91.146 1.00 74.88 114 SER A CA 1
ATOM 870 C C . SER A 1 114 ? 13.722 4.154 -90.506 1.00 74.88 114 SER A C 1
ATOM 872 O O . SER A 1 114 ? 14.415 4.056 -89.497 1.00 74.88 114 SER A O 1
ATOM 874 N N . LYS A 1 115 ? 13.416 5.344 -91.043 1.00 68.88 115 LYS A N 1
ATOM 875 C CA . LYS A 1 115 ? 13.842 6.618 -90.446 1.00 68.88 115 LYS A CA 1
ATOM 876 C C . LYS A 1 115 ? 13.039 7.002 -89.210 1.00 68.88 115 LYS A C 1
ATOM 878 O O . LYS A 1 115 ? 13.602 7.653 -88.339 1.00 68.88 115 LYS A O 1
ATOM 883 N N . PHE A 1 116 ? 11.783 6.577 -89.097 1.00 73.19 116 PHE A N 1
ATOM 884 C CA . PHE A 1 116 ? 10.997 6.708 -87.872 1.00 73.19 116 PHE A CA 1
ATOM 885 C C . PHE A 1 116 ? 11.574 5.833 -86.750 1.00 73.19 116 PHE A C 1
ATOM 887 O O . PHE A 1 116 ? 11.859 6.339 -85.670 1.00 73.19 116 PHE A O 1
ATOM 894 N N . ASP A 1 117 ? 11.834 4.553 -87.026 1.00 72.75 117 ASP A N 1
ATOM 895 C CA . ASP A 1 117 ? 12.447 3.617 -86.072 1.00 72.75 117 ASP A CA 1
ATOM 896 C C . ASP A 1 117 ? 13.882 4.049 -85.685 1.00 72.75 117 ASP A C 1
ATOM 898 O O . ASP A 1 117 ? 14.224 4.075 -84.505 1.00 72.75 117 ASP A O 1
ATOM 902 N N . GLU A 1 118 ? 14.701 4.520 -86.639 1.00 69.12 118 GLU A N 1
ATOM 903 C CA . GLU A 1 118 ? 16.007 5.144 -86.348 1.00 69.12 118 GLU A CA 1
ATOM 904 C C . GLU A 1 118 ? 15.856 6.401 -85.472 1.00 69.12 118 GLU A C 1
ATOM 906 O O . GLU A 1 118 ? 16.606 6.570 -84.511 1.00 69.12 118 GLU A O 1
ATOM 911 N N . ALA A 1 119 ? 14.883 7.273 -85.759 1.00 63.94 119 ALA A N 1
ATOM 912 C CA . ALA A 1 119 ? 14.677 8.512 -85.011 1.00 63.94 119 ALA A CA 1
ATOM 913 C C . ALA A 1 119 ? 14.168 8.278 -83.581 1.00 63.94 119 ALA A C 1
ATOM 915 O O . ALA A 1 119 ? 14.580 9.017 -82.690 1.00 63.94 119 ALA A O 1
ATOM 916 N N . ILE A 1 120 ? 13.321 7.272 -83.345 1.00 69.50 120 ILE A N 1
ATOM 917 C CA . ILE A 1 120 ? 12.823 6.927 -82.003 1.00 69.50 120 ILE A CA 1
ATOM 918 C C . ILE A 1 120 ? 13.876 6.154 -81.191 1.00 69.50 120 ILE A C 1
ATOM 920 O O . ILE A 1 120 ? 13.960 6.342 -79.980 1.00 69.50 120 ILE A O 1
ATOM 924 N N . ARG A 1 121 ? 14.717 5.321 -81.824 1.00 67.75 121 ARG A N 1
ATOM 925 C CA . ARG A 1 121 ? 15.775 4.572 -81.116 1.00 67.75 121 ARG A CA 1
ATOM 926 C C . ARG A 1 121 ? 17.049 5.374 -80.844 1.00 67.75 121 ARG A C 1
ATOM 928 O O . ARG A 1 121 ? 17.695 5.121 -79.832 1.00 67.75 121 ARG A O 1
ATOM 935 N N . LEU A 1 122 ? 17.451 6.282 -81.741 1.00 58.53 122 LEU A N 1
ATOM 936 C CA . LEU A 1 122 ? 18.725 7.012 -81.620 1.00 58.53 122 LEU A CA 1
ATOM 937 C C . LEU A 1 122 ? 18.613 8.392 -80.961 1.00 58.53 122 LEU A C 1
ATOM 939 O O . LEU A 1 122 ? 19.643 8.934 -80.560 1.00 58.53 122 LEU A O 1
ATOM 943 N N . ASN A 1 123 ? 17.418 8.979 -80.841 1.00 60.19 123 ASN A N 1
ATOM 944 C CA . ASN A 1 123 ? 17.269 10.246 -80.127 1.00 60.19 123 ASN A CA 1
ATOM 945 C C . ASN A 1 123 ? 17.029 10.015 -78.632 1.00 60.19 123 ASN A C 1
ATOM 947 O O . ASN A 1 123 ? 16.110 9.281 -78.266 1.00 60.19 123 ASN A O 1
ATOM 951 N N . PRO A 1 124 ? 17.829 10.629 -77.747 1.00 54.12 124 PRO A N 1
ATOM 952 C CA . PRO A 1 124 ? 17.860 10.186 -76.371 1.00 54.12 124 PRO A CA 1
ATOM 953 C C . PRO A 1 124 ? 16.965 11.039 -75.465 1.00 54.12 124 PRO A C 1
ATOM 955 O O . PRO A 1 124 ? 17.098 12.260 -75.376 1.00 54.12 124 PRO A O 1
ATOM 958 N N . PHE A 1 125 ? 16.138 10.376 -74.659 1.00 51.91 125 PHE A N 1
ATOM 959 C CA . PHE A 1 125 ? 15.423 10.985 -73.531 1.00 51.91 125 PHE A CA 1
ATOM 960 C C . PHE A 1 125 ? 16.345 11.297 -72.317 1.00 51.91 125 PHE A C 1
ATOM 962 O O . PHE A 1 125 ? 15.898 11.342 -71.173 1.00 51.91 125 PHE A O 1
ATOM 969 N N . GLY A 1 126 ? 17.646 11.517 -72.551 1.00 41.88 126 GLY A N 1
ATOM 970 C CA . GLY A 1 126 ? 18.666 11.836 -71.543 1.00 41.88 126 GLY A CA 1
ATOM 971 C C . GLY A 1 126 ? 20.056 12.042 -72.166 1.00 41.88 126 GLY A C 1
ATOM 972 O O . GLY A 1 126 ? 20.395 11.386 -73.139 1.00 41.88 126 GLY A O 1
ATOM 973 N N . LYS A 1 127 ? 20.858 12.974 -71.631 1.00 40.38 127 LYS A N 1
ATOM 974 C CA . LYS A 1 127 ? 22.166 13.427 -72.170 1.00 40.38 127 LYS A CA 1
ATOM 975 C C . LYS A 1 127 ? 23.002 12.347 -72.892 1.00 40.38 127 LYS A C 1
ATOM 977 O O . LYS A 1 127 ? 23.512 11.433 -72.248 1.00 40.38 127 LYS A O 1
ATOM 982 N N . ALA A 1 128 ? 23.270 12.541 -74.184 1.00 34.78 128 ALA A N 1
ATOM 983 C CA . ALA A 1 128 ? 24.323 11.810 -74.889 1.00 34.78 128 ALA A CA 1
ATOM 984 C C . ALA A 1 128 ? 25.674 12.530 -74.742 1.00 34.78 128 ALA A C 1
ATOM 986 O O . ALA A 1 128 ? 25.899 13.574 -75.356 1.00 34.78 128 ALA A O 1
ATOM 987 N N . GLU A 1 129 ? 26.595 11.958 -73.964 1.00 40.12 129 GLU A N 1
ATOM 988 C CA . GLU A 1 129 ? 28.015 12.312 -74.053 1.00 40.12 129 GLU A CA 1
ATOM 989 C C . GLU A 1 129 ? 28.619 11.648 -75.298 1.00 40.12 129 GLU A C 1
ATOM 991 O O . GLU A 1 129 ? 28.976 10.468 -75.303 1.00 40.12 129 GLU A O 1
ATOM 996 N N . HIS A 1 130 ? 28.714 12.410 -76.387 1.00 38.62 130 HIS A N 1
ATOM 997 C CA . HIS A 1 130 ? 29.423 12.006 -77.599 1.00 38.62 130 HIS A CA 1
ATOM 998 C C . HIS A 1 130 ? 30.491 13.044 -77.976 1.00 38.62 130 HIS A C 1
ATOM 1000 O O . HIS A 1 130 ? 30.244 14.247 -77.860 1.00 38.62 130 HIS A O 1
ATOM 1006 N N . PRO A 1 131 ? 31.690 12.604 -78.408 1.00 35.34 131 PRO A N 1
ATOM 1007 C CA . PRO A 1 131 ? 32.797 13.503 -78.714 1.00 35.34 131 PRO A CA 1
ATOM 1008 C C . PRO A 1 131 ? 32.486 14.402 -79.920 1.00 35.34 131 PRO A C 1
ATOM 1010 O O . PRO A 1 131 ? 31.812 14.002 -80.870 1.00 35.34 131 PRO A O 1
ATOM 1013 N N . ALA A 1 132 ? 33.000 15.632 -79.876 1.00 36.91 132 ALA A N 1
ATOM 1014 C CA . ALA A 1 132 ? 32.594 16.744 -80.738 1.00 36.91 132 ALA A CA 1
ATOM 1015 C C . ALA A 1 132 ? 33.175 16.698 -82.173 1.00 36.91 132 ALA A C 1
ATOM 1017 O O . ALA A 1 132 ? 33.860 17.622 -82.604 1.00 36.91 132 ALA A O 1
ATOM 1018 N N . SER A 1 133 ? 32.910 15.622 -82.921 1.00 38.44 133 SER A N 1
ATOM 1019 C CA . SER A 1 133 ? 33.420 15.412 -84.291 1.00 38.44 133 SER A CA 1
ATOM 1020 C C . SER A 1 133 ? 32.372 14.934 -85.314 1.00 38.44 133 SER A C 1
ATOM 1022 O O . SER A 1 133 ? 32.729 14.519 -86.415 1.00 38.44 133 SER A O 1
ATOM 1024 N N . SER A 1 134 ? 31.075 15.029 -84.994 1.00 38.59 134 SER A N 1
ATOM 1025 C CA . SER A 1 134 ? 29.961 14.685 -85.895 1.00 38.59 134 SER A CA 1
ATOM 1026 C C . SER A 1 134 ? 28.980 15.860 -86.042 1.00 38.59 134 SER A C 1
ATOM 1028 O O . SER A 1 134 ? 28.473 16.337 -85.027 1.00 38.59 134 SER A O 1
ATOM 1030 N N . PRO A 1 135 ? 28.643 16.323 -87.264 1.00 41.84 135 PRO A N 1
ATOM 1031 C CA . PRO A 1 135 ? 27.745 17.462 -87.486 1.00 41.84 135 PRO A CA 1
ATOM 1032 C C . PRO A 1 135 ? 26.248 17.093 -87.396 1.00 41.84 135 PRO A C 1
ATOM 1034 O O . PRO A 1 135 ? 25.414 17.695 -88.072 1.00 41.84 135 PRO A O 1
ATOM 1037 N N . ARG A 1 136 ? 25.881 16.092 -86.582 1.00 44.47 136 ARG A N 1
ATOM 1038 C CA . ARG A 1 136 ? 24.478 15.764 -86.281 1.00 44.47 136 ARG A CA 1
ATOM 1039 C C . ARG A 1 136 ? 24.055 16.462 -84.988 1.00 44.47 136 ARG A C 1
ATOM 1041 O O . ARG A 1 136 ? 24.357 15.983 -83.900 1.00 44.47 136 ARG A O 1
ATOM 1048 N N . LEU A 1 137 ? 23.333 17.575 -85.120 1.00 50.06 137 LEU A N 1
ATOM 1049 C CA . LEU A 1 137 ? 22.582 18.182 -84.015 1.00 50.06 137 LEU A CA 1
ATOM 1050 C C . LEU A 1 137 ? 21.579 17.146 -83.461 1.00 50.06 137 LEU A C 1
ATOM 1052 O O . LEU A 1 137 ? 20.765 16.661 -84.254 1.00 50.06 137 LEU A O 1
ATOM 1056 N N . PRO A 1 138 ? 21.623 16.789 -82.163 1.00 52.84 138 PRO A N 1
ATOM 1057 C CA . PRO A 1 138 ? 20.687 15.835 -81.571 1.00 52.84 138 PRO A CA 1
ATOM 1058 C C . PRO A 1 138 ? 19.297 16.457 -81.399 1.00 52.84 138 PRO A C 1
ATOM 1060 O O . PRO A 1 138 ? 19.178 17.667 -81.189 1.00 52.84 138 PRO A O 1
ATOM 1063 N N . SER A 1 139 ? 18.246 15.632 -81.438 1.00 52.78 139 SER A N 1
ATOM 1064 C CA . SER A 1 139 ? 16.912 16.081 -81.032 1.00 52.78 139 SER A CA 1
ATOM 1065 C C . SER A 1 139 ? 16.863 16.316 -79.513 1.00 52.78 139 SER A C 1
ATOM 1067 O O . SER A 1 139 ? 17.661 15.751 -78.761 1.00 52.78 139 SER A O 1
ATOM 1069 N N . SER A 1 140 ? 15.911 17.122 -79.036 1.00 59.12 140 SER A N 1
ATOM 1070 C CA . SER A 1 140 ? 15.684 17.331 -77.599 1.00 59.12 140 SER A CA 1
ATOM 1071 C C . SER A 1 140 ? 14.214 17.193 -77.210 1.00 59.12 140 SER A C 1
ATOM 1073 O O . SER A 1 140 ? 13.317 17.602 -77.948 1.00 59.12 140 SER A O 1
ATOM 1075 N N . PHE A 1 141 ? 13.981 16.605 -76.036 1.00 60.38 141 PHE A N 1
ATOM 1076 C CA . PHE A 1 141 ? 12.677 16.524 -75.384 1.00 60.38 141 PHE A CA 1
ATOM 1077 C C . PHE A 1 141 ? 12.659 17.462 -74.175 1.00 60.38 141 PHE A C 1
ATOM 1079 O O . PHE A 1 141 ? 13.556 17.406 -73.333 1.00 60.38 141 PHE A O 1
ATOM 1086 N N . GLU A 1 142 ? 11.648 18.321 -74.094 1.00 68.62 142 GLU A N 1
ATOM 1087 C CA . GLU A 1 142 ? 11.490 19.329 -73.045 1.00 68.62 142 GLU A CA 1
ATOM 1088 C C . GLU A 1 142 ? 10.075 19.237 -72.457 1.00 68.62 142 GLU A C 1
ATOM 1090 O O . GLU A 1 142 ? 9.090 19.328 -73.186 1.00 68.62 142 GLU A O 1
ATOM 1095 N N . VAL A 1 143 ? 9.963 19.050 -71.138 1.00 67.69 143 VAL A N 1
ATOM 1096 C CA . VAL A 1 143 ? 8.676 19.098 -70.423 1.00 67.69 143 VAL A CA 1
ATOM 1097 C C . VAL A 1 143 ? 8.342 20.555 -70.131 1.00 67.69 143 VAL A C 1
ATOM 1099 O O . VAL A 1 143 ? 9.153 21.265 -69.532 1.00 67.69 143 VAL A O 1
ATOM 1102 N N . LEU A 1 144 ? 7.160 21.004 -70.544 1.00 73.88 144 LEU A N 1
ATOM 1103 C CA . LEU A 1 144 ? 6.775 22.407 -70.424 1.00 73.88 144 LEU A CA 1
ATOM 1104 C C . LEU A 1 144 ? 6.230 22.743 -69.018 1.00 73.88 144 LEU A C 1
ATOM 1106 O O . LEU A 1 144 ? 5.803 21.850 -68.279 1.00 73.88 144 LEU A O 1
ATOM 1110 N N . PRO A 1 145 ? 6.241 24.026 -68.603 1.00 69.62 145 PRO A N 1
ATOM 1111 C CA . PRO A 1 145 ? 5.640 24.444 -67.339 1.00 69.62 145 PRO A CA 1
ATOM 1112 C C . PRO A 1 145 ? 4.124 24.214 -67.300 1.00 69.62 145 PRO A C 1
ATOM 1114 O O . PRO A 1 145 ? 3.427 24.352 -68.308 1.00 69.62 145 PRO A O 1
ATOM 1117 N N . GLU A 1 146 ? 3.600 23.934 -66.108 1.00 63.78 146 GLU A N 1
ATOM 1118 C CA . GLU A 1 146 ? 2.159 23.825 -65.861 1.00 63.78 146 GLU A CA 1
ATOM 1119 C C . GLU A 1 146 ? 1.449 25.135 -66.260 1.00 63.78 146 GLU A C 1
ATOM 1121 O O . GLU A 1 146 ? 1.915 26.229 -65.944 1.00 63.78 146 GLU A O 1
ATOM 1126 N N . GLY A 1 147 ? 0.341 25.023 -67.002 1.00 59.47 147 GLY A N 1
ATOM 1127 C CA . GLY A 1 147 ? -0.394 26.167 -67.563 1.00 59.47 147 GLY A CA 1
ATOM 1128 C C . GLY A 1 147 ? 0.025 26.605 -68.976 1.00 59.47 147 GLY A C 1
ATOM 1129 O O . GLY A 1 147 ? -0.641 27.455 -69.557 1.00 59.47 147 GLY A O 1
ATOM 1130 N N . SER A 1 148 ? 1.061 26.009 -69.577 1.00 63.53 148 SER A N 1
ATOM 1131 C CA . SER A 1 148 ? 1.532 26.351 -70.938 1.00 63.53 148 SER A CA 1
ATOM 1132 C C . SER A 1 148 ? 0.668 25.819 -72.102 1.00 63.53 148 SER A C 1
ATOM 1134 O O . SER A 1 148 ? 0.990 26.051 -73.266 1.00 63.53 148 SER A O 1
ATOM 1136 N N . GLY A 1 149 ? -0.438 25.125 -71.810 1.00 66.94 149 GLY A N 1
ATOM 1137 C CA . GLY A 1 149 ? -1.409 24.610 -72.791 1.00 66.94 149 GLY A CA 1
ATOM 1138 C C . GLY A 1 149 ? -1.090 23.228 -73.379 1.00 66.94 149 GLY A C 1
ATOM 1139 O O . GLY A 1 149 ? -1.988 22.571 -73.909 1.00 66.94 149 GLY A O 1
ATOM 1140 N N . ALA A 1 150 ? 0.151 22.760 -73.240 1.00 75.00 150 ALA A N 1
ATOM 1141 C CA . ALA A 1 150 ? 0.619 21.447 -73.676 1.00 75.00 150 ALA A CA 1
ATOM 1142 C C . ALA A 1 150 ? 1.738 20.939 -72.749 1.00 75.00 150 ALA A C 1
ATOM 1144 O O . ALA A 1 150 ? 2.358 21.727 -72.041 1.00 75.00 150 ALA A O 1
ATOM 1145 N N . ASP A 1 151 ? 1.993 19.631 -72.735 1.00 73.69 151 ASP A N 1
ATOM 1146 C CA . ASP A 1 151 ? 2.791 18.986 -71.681 1.00 73.69 151 ASP A CA 1
ATOM 1147 C C . ASP A 1 151 ? 4.277 18.841 -72.053 1.00 73.69 151 ASP A C 1
ATOM 1149 O O . ASP A 1 151 ? 5.151 18.839 -71.182 1.00 73.69 151 ASP A O 1
ATOM 1153 N N . PHE A 1 152 ? 4.587 18.743 -73.348 1.00 71.31 152 PHE A N 1
ATOM 1154 C CA . PHE A 1 152 ? 5.950 18.553 -73.848 1.00 71.31 152 PHE A CA 1
ATOM 1155 C C . PHE A 1 152 ? 6.207 19.245 -75.189 1.00 71.31 152 PHE A C 1
ATOM 1157 O O . PHE A 1 152 ? 5.293 19.513 -75.973 1.00 71.31 152 PHE A O 1
ATOM 1164 N N . ARG A 1 153 ? 7.495 19.447 -75.479 1.00 72.69 153 ARG A N 1
ATOM 1165 C CA . ARG A 1 153 ? 8.046 19.895 -76.756 1.00 72.69 153 ARG A CA 1
ATOM 1166 C C . ARG A 1 153 ? 9.101 18.902 -77.261 1.00 72.69 153 ARG A C 1
ATOM 1168 O O . ARG A 1 153 ? 10.057 18.591 -76.555 1.00 72.69 153 ARG A O 1
ATOM 1175 N N . PHE A 1 154 ? 8.943 18.448 -78.503 1.00 71.12 154 PHE A N 1
ATOM 1176 C CA . PHE A 1 154 ? 9.934 17.676 -79.256 1.00 71.12 154 PHE A CA 1
ATOM 1177 C C . PHE A 1 154 ? 10.639 18.595 -80.260 1.00 71.12 154 PHE A C 1
ATOM 1179 O O . PHE A 1 154 ? 9.995 19.083 -81.186 1.00 71.12 154 PHE A O 1
ATOM 1186 N N . ASN A 1 155 ? 11.949 18.802 -80.141 1.00 68.75 155 ASN A N 1
ATOM 1187 C CA . ASN A 1 155 ? 12.742 19.494 -81.163 1.00 68.75 155 ASN A CA 1
ATOM 1188 C C . ASN A 1 155 ? 13.527 18.456 -81.974 1.00 68.75 155 ASN A C 1
ATOM 1190 O O . ASN A 1 155 ? 14.377 17.790 -81.394 1.00 68.75 155 ASN A O 1
ATOM 1194 N N . MET A 1 156 ? 13.276 18.308 -83.280 1.00 67.00 156 MET A N 1
ATOM 1195 C CA . MET A 1 156 ? 13.888 17.282 -84.142 1.00 67.00 156 MET A CA 1
ATOM 1196 C C . MET A 1 156 ? 14.539 17.873 -85.396 1.00 67.00 156 MET A C 1
ATOM 1198 O O . MET A 1 156 ? 13.913 18.610 -86.154 1.00 67.00 156 MET A O 1
ATOM 1202 N N . THR A 1 157 ? 15.781 17.475 -85.656 1.00 63.53 157 THR A N 1
ATOM 1203 C CA . THR A 1 157 ? 16.581 17.869 -86.821 1.00 63.53 157 THR A CA 1
ATOM 1204 C C . THR A 1 157 ? 16.498 16.830 -87.942 1.00 63.53 157 THR A C 1
ATOM 1206 O O . THR A 1 157 ? 17.062 15.742 -87.843 1.00 63.53 157 THR A O 1
ATOM 1209 N N . LEU A 1 158 ? 15.818 17.175 -89.040 1.00 62.91 158 LEU A N 1
ATOM 1210 C CA . LEU A 1 158 ? 15.747 16.359 -90.256 1.00 62.91 158 LEU A CA 1
ATOM 1211 C C . LEU A 1 158 ? 16.792 16.822 -91.276 1.00 62.91 158 LEU A C 1
ATOM 1213 O O . LEU A 1 158 ? 16.870 18.007 -91.589 1.00 62.91 158 LEU A O 1
ATOM 1217 N N . ALA A 1 159 ? 17.569 15.884 -91.819 1.00 60.22 159 ALA A N 1
ATOM 1218 C CA . ALA A 1 159 ? 18.477 16.122 -92.944 1.00 60.22 159 ALA A CA 1
ATOM 1219 C C . ALA A 1 159 ? 17.707 16.230 -94.286 1.00 60.22 159 ALA A C 1
ATOM 1221 O O . ALA A 1 159 ? 16.555 15.792 -94.347 1.00 60.22 159 ALA A O 1
ATOM 1222 N N . PRO A 1 160 ? 18.321 16.754 -95.370 1.00 62.66 160 PRO A N 1
ATOM 1223 C CA . PRO A 1 160 ? 17.693 16.806 -96.690 1.00 62.66 160 PRO A CA 1
ATOM 1224 C C . PRO A 1 160 ? 17.254 15.412 -97.154 1.00 62.66 160 PRO A C 1
ATOM 1226 O O . PRO A 1 160 ? 18.056 14.478 -97.180 1.00 62.66 160 PRO A O 1
ATOM 1229 N N . VAL A 1 161 ? 15.979 15.275 -97.517 1.00 60.03 161 VAL A N 1
ATOM 1230 C CA . VAL A 1 161 ? 15.354 13.987 -97.866 1.00 60.03 161 VAL A CA 1
ATOM 1231 C C . VAL A 1 161 ? 15.390 13.740 -99.376 1.00 60.03 161 VAL A C 1
ATOM 1233 O O . VAL A 1 161 ? 15.456 12.593 -99.811 1.00 60.03 161 VAL A O 1
ATOM 1236 N N . MET A 1 162 ? 15.365 14.802 -100.191 1.00 63.78 162 MET A N 1
ATOM 1237 C CA . MET A 1 162 ? 15.418 14.711 -101.654 1.00 63.78 162 MET A CA 1
ATOM 1238 C C . MET A 1 162 ? 16.204 15.874 -102.267 1.00 63.78 162 MET A C 1
ATOM 1240 O O . MET A 1 162 ? 16.139 17.002 -101.789 1.00 63.78 162 MET A O 1
ATOM 1244 N N . SER A 1 163 ? 16.871 15.619 -103.395 1.00 59.06 163 SER A N 1
ATOM 1245 C CA . SER A 1 163 ? 17.579 16.641 -104.187 1.00 59.06 163 SER A CA 1
ATOM 1246 C C . SER A 1 163 ? 16.657 17.501 -105.070 1.00 59.06 163 SER A C 1
ATOM 1248 O O . SER A 1 163 ? 17.139 18.366 -105.797 1.00 59.06 163 SER A O 1
ATOM 1250 N N . ILE A 1 164 ? 15.344 17.245 -105.054 1.00 59.56 164 ILE A N 1
ATOM 1251 C CA . ILE A 1 164 ? 14.332 17.932 -105.869 1.00 59.56 164 ILE A CA 1
ATOM 1252 C C . ILE A 1 164 ? 13.540 18.884 -104.967 1.00 59.56 164 ILE A C 1
ATOM 1254 O O . ILE A 1 164 ? 13.083 18.490 -103.895 1.00 59.56 164 ILE A O 1
ATOM 1258 N N . GLY A 1 165 ? 13.372 20.135 -105.407 1.00 58.28 165 GLY A N 1
ATOM 1259 C CA . GLY A 1 165 ? 12.662 21.175 -104.659 1.00 58.28 165 GLY A CA 1
ATOM 1260 C C . GLY A 1 165 ? 11.199 20.826 -104.374 1.00 58.28 165 GLY A C 1
ATOM 1261 O O . GLY A 1 165 ? 10.469 20.381 -105.259 1.00 58.28 165 GLY A O 1
ATOM 1262 N N . GLY A 1 166 ? 10.759 21.062 -103.139 1.00 71.69 166 GLY A N 1
ATOM 1263 C CA . GLY A 1 166 ? 9.390 20.799 -102.708 1.00 71.69 166 GLY A CA 1
ATOM 1264 C C . GLY A 1 166 ? 9.179 21.022 -101.217 1.00 71.69 166 GLY A C 1
ATOM 1265 O O . GLY A 1 166 ? 10.133 21.234 -100.466 1.00 71.69 166 GLY A O 1
ATOM 1266 N N . THR A 1 167 ? 7.922 20.919 -100.798 1.00 74.69 167 THR A N 1
ATOM 1267 C CA . THR A 1 167 ? 7.500 20.874 -99.395 1.00 74.69 167 THR A CA 1
ATOM 1268 C C . THR A 1 167 ? 6.836 19.537 -99.085 1.00 74.69 167 THR A C 1
ATOM 1270 O O . THR A 1 167 ? 6.112 18.978 -99.916 1.00 74.69 167 THR A O 1
ATOM 1273 N N . VAL A 1 168 ? 7.084 19.039 -97.875 1.00 77.81 168 VAL A N 1
ATOM 1274 C CA . VAL A 1 168 ? 6.338 17.948 -97.244 1.00 77.81 168 VAL A CA 1
ATOM 1275 C C . VAL A 1 168 ? 5.499 18.536 -96.124 1.00 77.81 168 VAL A C 1
ATOM 1277 O O . VAL A 1 168 ? 5.983 19.389 -95.386 1.00 77.81 168 VAL A O 1
ATOM 1280 N N . GLU A 1 169 ? 4.255 18.084 -96.002 1.00 82.25 169 GLU A N 1
ATOM 1281 C CA . GLU A 1 169 ? 3.351 18.439 -94.906 1.00 82.25 169 GLU A CA 1
ATOM 1282 C C . GLU A 1 169 ? 2.905 17.154 -94.201 1.00 82.25 169 GLU A C 1
ATOM 1284 O O . GLU A 1 169 ? 2.324 16.258 -94.822 1.00 82.25 169 GLU A O 1
ATOM 1289 N N . LEU A 1 170 ? 3.199 17.073 -92.903 1.00 79.56 170 LEU A N 1
ATOM 1290 C CA . LEU A 1 170 ? 2.656 16.079 -91.985 1.00 79.56 170 LEU A CA 1
ATOM 1291 C C . LEU A 1 170 ? 1.343 16.635 -91.431 1.00 79.56 170 LEU A C 1
ATOM 1293 O O . LEU A 1 170 ? 1.348 17.647 -90.727 1.00 79.56 170 LEU A O 1
ATOM 1297 N N . VAL A 1 171 ? 0.226 16.001 -91.783 1.00 80.62 171 VAL A N 1
ATOM 1298 C CA . VAL A 1 171 ? -1.112 16.464 -91.397 1.00 80.62 171 VAL A CA 1
ATOM 1299 C C . VAL A 1 171 ? -1.441 15.955 -89.995 1.00 80.62 171 VAL A C 1
ATOM 1301 O O . VAL A 1 171 ? -1.512 14.745 -89.786 1.00 80.62 171 VAL A O 1
ATOM 1304 N N . GLY A 1 172 ? -1.643 16.884 -89.060 1.00 77.06 172 GLY A N 1
ATOM 1305 C CA . GLY A 1 172 ? -2.150 16.630 -87.710 1.00 77.06 172 GLY A CA 1
ATOM 1306 C C . GLY A 1 172 ? -3.667 16.874 -87.589 1.00 77.06 172 GLY A C 1
ATOM 1307 O O . GLY A 1 172 ? -4.288 17.354 -88.542 1.00 77.06 172 GLY A O 1
ATOM 1308 N N . PRO A 1 173 ? -4.281 16.584 -86.427 1.00 78.75 173 PRO A N 1
ATOM 1309 C CA . PRO A 1 173 ? -3.643 16.099 -85.204 1.00 78.75 173 PRO A CA 1
ATOM 1310 C C . PRO A 1 173 ? -3.214 14.630 -85.307 1.00 78.75 173 PRO A C 1
ATOM 1312 O O . PRO A 1 173 ? -3.922 13.796 -85.868 1.00 78.75 173 PRO A O 1
ATOM 1315 N N . THR A 1 174 ? -2.065 14.312 -84.716 1.00 81.12 174 THR A N 1
ATOM 1316 C CA . THR A 1 174 ? -1.435 12.990 -84.776 1.00 81.12 174 THR A CA 1
ATOM 1317 C C . THR A 1 174 ? -1.320 12.403 -83.377 1.00 81.12 174 THR A C 1
ATOM 1319 O O . THR A 1 174 ? -0.708 13.000 -82.487 1.00 81.12 174 THR A O 1
ATOM 1322 N N . VAL A 1 175 ? -1.882 11.209 -83.192 1.00 83.69 175 VAL A N 1
ATOM 1323 C CA . VAL A 1 175 ? -1.767 10.442 -81.948 1.00 83.69 175 VAL A CA 1
ATOM 1324 C C . VAL A 1 175 ? -0.652 9.408 -82.085 1.00 83.69 175 VAL A C 1
ATOM 1326 O O . VAL A 1 175 ? -0.542 8.709 -83.095 1.00 83.69 175 VAL A O 1
ATOM 1329 N N . PHE A 1 176 ? 0.171 9.318 -81.049 1.00 85.12 176 PHE A N 1
ATOM 1330 C CA . PHE A 1 176 ? 1.148 8.266 -80.825 1.00 85.12 176 PHE A CA 1
ATOM 1331 C C . PHE A 1 176 ? 0.625 7.425 -79.659 1.00 85.12 176 PHE A C 1
ATOM 1333 O O . PHE A 1 176 ? 0.580 7.891 -78.519 1.00 85.12 176 PHE A O 1
ATOM 1340 N N . THR A 1 177 ? 0.174 6.212 -79.947 1.00 87.19 177 THR A N 1
ATOM 1341 C CA . THR A 1 177 ? -0.257 5.239 -78.943 1.00 87.19 177 THR A CA 1
ATOM 1342 C C . THR A 1 177 ? 0.976 4.592 -78.329 1.00 87.19 177 THR A C 1
ATOM 1344 O O . THR A 1 177 ? 1.889 4.190 -79.049 1.00 87.19 177 THR A O 1
ATOM 1347 N N . ILE A 1 178 ? 1.002 4.487 -77.003 1.00 87.19 178 ILE A N 1
ATOM 1348 C CA . ILE A 1 178 ? 2.056 3.806 -76.256 1.00 87.19 178 ILE A CA 1
ATOM 1349 C C . ILE A 1 178 ? 1.462 2.515 -75.698 1.00 87.19 178 ILE A C 1
ATOM 1351 O O . ILE A 1 178 ? 0.561 2.531 -74.849 1.00 87.19 178 ILE A O 1
ATOM 1355 N N . SER A 1 179 ? 1.971 1.400 -76.204 1.00 88.50 179 SER A N 1
ATOM 1356 C CA . SER A 1 179 ? 1.651 0.046 -75.776 1.00 88.50 179 SER A CA 1
ATOM 1357 C C . SER A 1 179 ? 2.860 -0.629 -75.129 1.00 88.50 179 SER A C 1
ATOM 1359 O O . SER A 1 179 ? 3.992 -0.142 -75.180 1.00 88.50 179 SER A O 1
ATOM 1361 N N . ASP A 1 180 ? 2.605 -1.734 -74.438 1.00 87.12 180 ASP A N 1
ATOM 1362 C CA . ASP A 1 180 ? 3.647 -2.614 -73.919 1.00 87.12 180 ASP A CA 1
ATOM 1363 C C . ASP A 1 180 ? 4.032 -3.710 -74.945 1.00 87.12 180 ASP A C 1
ATOM 1365 O O . ASP A 1 180 ? 3.398 -3.834 -75.999 1.00 87.12 180 ASP A O 1
ATOM 1369 N N . PRO A 1 181 ? 5.045 -4.557 -74.673 1.00 83.31 181 PRO A N 1
ATOM 1370 C CA . PRO A 1 181 ? 5.468 -5.615 -75.595 1.00 83.31 181 PRO A CA 1
ATOM 1371 C C . PRO A 1 181 ? 4.440 -6.732 -75.822 1.00 83.31 181 PRO A C 1
ATOM 1373 O O . PRO A 1 181 ? 4.709 -7.620 -76.631 1.00 83.31 181 PRO A O 1
ATOM 1376 N N . GLN A 1 182 ? 3.310 -6.722 -75.106 1.00 84.62 182 GLN A N 1
ATOM 1377 C CA . GLN A 1 182 ? 2.183 -7.640 -75.286 1.00 84.62 182 GLN A CA 1
ATOM 1378 C C . GLN A 1 182 ? 1.056 -7.011 -76.128 1.00 84.62 182 GLN A C 1
ATOM 1380 O O . GLN A 1 182 ? 0.039 -7.658 -76.370 1.00 84.62 182 GLN A O 1
ATOM 1385 N N . GLY A 1 183 ? 1.235 -5.768 -76.592 1.00 82.56 183 GLY A N 1
ATOM 1386 C CA . GLY A 1 183 ? 0.255 -5.023 -77.380 1.00 82.56 183 GLY A CA 1
ATOM 1387 C C . GLY A 1 183 ? -0.798 -4.296 -76.541 1.00 82.56 183 GLY A C 1
ATOM 1388 O O . GLY A 1 183 ? -1.748 -3.755 -77.106 1.00 82.56 183 GLY A O 1
ATOM 1389 N N . LYS A 1 184 ? -0.664 -4.242 -75.206 1.00 88.31 184 LYS A N 1
ATOM 1390 C CA . LYS A 1 184 ? -1.619 -3.506 -74.371 1.00 88.31 184 LYS A CA 1
ATOM 1391 C C . LYS A 1 184 ? -1.311 -2.009 -74.418 1.00 88.31 184 LYS A C 1
ATOM 1393 O O . LYS A 1 184 ? -0.344 -1.555 -73.809 1.00 88.31 184 LYS A O 1
ATOM 1398 N N . ALA A 1 185 ? -2.139 -1.240 -75.122 1.00 87.69 185 ALA A N 1
ATOM 1399 C CA . ALA A 1 185 ? -2.120 0.223 -75.073 1.00 87.69 185 ALA A CA 1
ATOM 1400 C C . ALA A 1 185 ? -2.495 0.727 -73.667 1.00 87.69 185 ALA A C 1
ATOM 1402 O O . ALA A 1 185 ? -3.466 0.249 -73.081 1.00 87.69 185 ALA A O 1
ATOM 1403 N N . TRP A 1 186 ? -1.733 1.684 -73.132 1.00 87.50 186 TRP A N 1
ATOM 1404 C CA . TRP A 1 186 ? -1.930 2.204 -71.767 1.00 87.50 186 TRP A CA 1
ATOM 1405 C C . TRP A 1 186 ? -1.794 3.734 -71.655 1.00 87.50 186 TRP A C 1
ATOM 1407 O O . TRP A 1 186 ? -2.369 4.342 -70.745 1.00 87.50 186 TRP A O 1
ATOM 1417 N N . ALA A 1 187 ? -1.094 4.369 -72.600 1.00 85.81 187 ALA A N 1
ATOM 1418 C CA . ALA A 1 187 ? -0.977 5.821 -72.705 1.00 85.81 187 ALA A CA 1
ATOM 1419 C C . ALA A 1 187 ? -0.983 6.298 -74.165 1.00 85.81 187 ALA A C 1
ATOM 1421 O O . ALA A 1 187 ? -0.848 5.511 -75.104 1.00 85.81 187 ALA A O 1
ATOM 1422 N N . SER A 1 188 ? -1.128 7.606 -74.362 1.00 87.06 188 SER A N 1
ATOM 1423 C CA . SER A 1 188 ? -1.013 8.256 -75.664 1.00 87.06 188 SER A CA 1
ATOM 1424 C C . SER A 1 188 ? -0.405 9.658 -75.573 1.00 87.06 188 SER A C 1
ATOM 1426 O O . SER A 1 188 ? -0.476 10.350 -74.555 1.00 87.06 188 SER A O 1
ATOM 1428 N N . VAL A 1 189 ? 0.212 10.057 -76.681 1.00 83.88 189 VAL A N 1
ATOM 1429 C CA . VAL A 1 189 ? 0.871 11.341 -76.927 1.00 83.88 189 VAL A CA 1
ATOM 1430 C C . VAL A 1 189 ? 0.151 11.990 -78.108 1.00 83.88 189 VAL A C 1
ATOM 1432 O O . VAL A 1 189 ? 0.136 11.427 -79.199 1.00 83.88 189 VAL A O 1
ATOM 1435 N N . THR A 1 190 ? -0.488 13.145 -77.907 1.00 83.38 190 THR A N 1
ATOM 1436 C CA . THR A 1 190 ? -1.265 13.831 -78.961 1.00 83.38 190 THR A CA 1
ATOM 1437 C C . THR A 1 190 ? -0.572 15.118 -79.389 1.00 83.38 190 THR A C 1
ATOM 1439 O O . THR A 1 190 ? -0.548 16.085 -78.628 1.00 83.38 190 THR A O 1
ATOM 1442 N N . VAL A 1 191 ? -0.043 15.147 -80.614 1.00 82.25 191 VAL A N 1
ATOM 1443 C CA . VAL A 1 191 ? 0.489 16.354 -81.271 1.00 82.25 191 VAL A CA 1
ATOM 1444 C C . VAL A 1 191 ? -0.642 16.994 -82.072 1.00 82.25 191 VAL A C 1
ATOM 1446 O O . VAL A 1 191 ? -1.276 16.322 -82.883 1.00 82.25 191 VAL A O 1
ATOM 1449 N N . ARG A 1 192 ? -0.942 18.274 -81.825 1.00 72.50 192 ARG A N 1
ATOM 1450 C CA . ARG A 1 192 ? -2.147 18.919 -82.385 1.00 72.50 192 ARG A CA 1
ATOM 1451 C C . ARG A 1 192 ? -1.935 19.515 -83.776 1.00 72.50 192 ARG A C 1
ATOM 1453 O O . ARG A 1 192 ? -2.833 19.435 -84.610 1.00 72.50 192 ARG A O 1
ATOM 1460 N N . ASP A 1 193 ? -0.768 20.100 -84.013 1.00 78.94 193 ASP A N 1
ATOM 1461 C CA . ASP A 1 193 ? -0.522 20.953 -85.176 1.00 78.94 193 ASP A CA 1
ATOM 1462 C C . ASP A 1 193 ? -0.031 20.169 -86.405 1.00 78.94 193 ASP A C 1
ATOM 1464 O O . ASP A 1 193 ? 0.680 19.171 -86.288 1.00 78.94 193 ASP A O 1
ATOM 1468 N N . SER A 1 194 ? -0.389 20.650 -87.600 1.00 80.31 194 SER A N 1
ATOM 1469 C CA . SER A 1 194 ? 0.179 20.163 -88.868 1.00 80.31 194 SER A CA 1
ATOM 1470 C C . SER A 1 194 ? 1.513 20.853 -89.152 1.00 80.31 194 SER A C 1
ATOM 1472 O O . SER A 1 194 ? 1.650 22.055 -88.926 1.00 80.31 194 SER A O 1
ATOM 1474 N N . ILE A 1 195 ? 2.498 20.113 -89.667 1.00 78.88 195 ILE A N 1
ATOM 1475 C CA . ILE A 1 195 ? 3.888 20.582 -89.771 1.00 78.88 195 ILE A CA 1
ATOM 1476 C C . ILE A 1 195 ? 4.389 20.446 -91.208 1.00 78.88 195 ILE A C 1
ATOM 1478 O O . ILE A 1 195 ? 4.506 19.338 -91.733 1.00 78.88 195 ILE A O 1
ATOM 1482 N N . ALA A 1 196 ? 4.721 21.579 -91.831 1.00 78.44 196 ALA A N 1
ATOM 1483 C CA . ALA A 1 196 ? 5.243 21.652 -93.194 1.00 78.44 196 ALA A CA 1
ATOM 1484 C C . ALA A 1 196 ? 6.721 22.076 -93.228 1.00 78.44 196 ALA A C 1
ATOM 1486 O O . ALA A 1 196 ? 7.117 22.999 -92.518 1.00 78.44 196 ALA A O 1
ATOM 1487 N N . PHE A 1 197 ? 7.534 21.431 -94.070 1.00 78.56 197 PHE A N 1
ATOM 1488 C CA . PHE A 1 197 ? 8.968 21.720 -94.204 1.00 78.56 197 PHE A CA 1
ATOM 1489 C C . PHE A 1 197 ? 9.524 21.432 -95.618 1.00 78.56 197 PHE A C 1
ATOM 1491 O O . PHE A 1 197 ? 8.991 20.577 -96.334 1.00 78.56 197 PHE A O 1
ATOM 1498 N N . PRO A 1 198 ? 10.587 22.135 -96.062 1.00 74.75 198 PRO A N 1
ATOM 1499 C CA . PRO A 1 198 ? 11.208 21.923 -97.370 1.00 74.75 198 PRO A CA 1
ATOM 1500 C C . PRO A 1 198 ? 12.115 20.681 -97.394 1.00 74.75 198 PRO A C 1
ATOM 1502 O O . PRO A 1 198 ? 12.959 20.501 -96.520 1.00 74.75 198 PRO A O 1
ATOM 1505 N N . VAL A 1 199 ? 12.007 19.839 -98.426 1.00 70.06 199 VAL A N 1
ATOM 1506 C CA . VAL A 1 199 ? 12.746 18.552 -98.501 1.00 70.06 199 VAL A CA 1
ATOM 1507 C C . VAL A 1 199 ? 14.226 18.656 -98.891 1.00 70.06 199 VAL A C 1
ATOM 1509 O O . VAL A 1 199 ? 14.956 17.676 -98.743 1.00 70.06 199 VAL A O 1
ATOM 1512 N N . THR A 1 200 ? 14.681 19.817 -99.366 1.00 66.25 200 THR A N 1
ATOM 1513 C CA . THR A 1 200 ? 16.041 20.038 -99.898 1.00 66.25 200 THR A CA 1
ATOM 1514 C C . THR A 1 200 ? 17.047 20.595 -98.887 1.00 66.25 200 THR A C 1
ATOM 1516 O O . THR A 1 200 ? 18.215 20.770 -99.233 1.00 66.25 200 THR A O 1
ATOM 1519 N N . GLN A 1 201 ? 16.630 20.902 -97.656 1.00 72.88 201 GLN A N 1
ATOM 1520 C CA . GLN A 1 201 ? 17.469 21.541 -96.635 1.00 72.88 201 GLN A CA 1
ATOM 1521 C C . GLN A 1 201 ? 17.346 20.827 -95.284 1.00 72.88 201 GLN A C 1
ATOM 1523 O O . GLN A 1 201 ? 16.385 20.099 -95.041 1.00 72.88 201 GLN A O 1
ATOM 1528 N N . THR A 1 202 ? 18.336 21.022 -94.409 1.00 70.44 202 THR A N 1
ATOM 1529 C CA . THR A 1 202 ? 18.282 20.533 -93.026 1.00 70.44 202 THR A CA 1
ATOM 1530 C C . THR A 1 202 ? 17.326 21.410 -92.221 1.00 70.44 202 THR A C 1
ATOM 1532 O O . THR A 1 202 ? 17.571 22.607 -92.093 1.00 70.44 202 THR A O 1
ATOM 1535 N N . ASN A 1 203 ? 16.269 20.831 -91.652 1.00 69.62 203 ASN A N 1
ATOM 1536 C CA . ASN A 1 203 ? 15.253 21.565 -90.893 1.00 69.62 203 ASN A CA 1
ATOM 1537 C C . ASN A 1 203 ? 15.291 21.182 -89.413 1.00 69.62 203 ASN A C 1
ATOM 1539 O O . ASN A 1 203 ? 15.325 19.996 -89.088 1.00 69.62 203 ASN A O 1
ATOM 1543 N N . ALA A 1 204 ? 15.204 22.170 -88.522 1.00 67.62 204 ALA A N 1
ATOM 1544 C CA . ALA A 1 204 ? 14.882 21.954 -87.115 1.00 67.62 204 ALA A CA 1
ATOM 1545 C C . ALA A 1 204 ? 13.372 22.157 -86.918 1.00 67.62 204 ALA A C 1
ATOM 1547 O O . ALA A 1 204 ? 12.873 23.277 -87.011 1.00 67.62 204 ALA A O 1
ATOM 1548 N N . LEU A 1 205 ? 12.643 21.068 -86.684 1.00 70.06 205 LEU A N 1
ATOM 1549 C CA . LEU A 1 205 ? 11.217 21.078 -86.367 1.00 70.06 205 LEU A CA 1
ATOM 1550 C C . LEU A 1 205 ? 11.031 21.171 -84.852 1.00 70.06 205 LEU A C 1
ATOM 1552 O O . LEU A 1 205 ? 11.783 20.547 -84.108 1.00 70.06 205 LEU A O 1
ATOM 1556 N N . SER A 1 206 ? 10.003 21.886 -84.400 1.00 74.94 206 SER A N 1
ATOM 1557 C CA . SER A 1 206 ? 9.549 21.865 -83.007 1.00 74.94 206 SER A CA 1
ATOM 1558 C C . SER A 1 206 ? 8.078 21.463 -82.986 1.00 74.94 206 SER A C 1
ATOM 1560 O O . SER A 1 206 ? 7.265 22.078 -83.672 1.00 74.94 206 SER A O 1
ATOM 1562 N N . MET A 1 207 ? 7.747 20.399 -82.258 1.00 75.88 207 MET A N 1
ATOM 1563 C CA . MET A 1 207 ? 6.399 19.837 -82.146 1.00 75.88 207 MET A CA 1
ATOM 1564 C C . MET A 1 207 ? 5.946 19.919 -80.694 1.00 75.88 207 MET A C 1
ATOM 1566 O O . MET A 1 207 ? 6.744 19.657 -79.794 1.00 75.88 207 MET A O 1
ATOM 1570 N N . VAL A 1 208 ? 4.678 20.242 -80.452 1.00 79.44 208 VAL A N 1
ATOM 1571 C CA . VAL A 1 208 ? 4.123 20.374 -79.098 1.00 79.44 208 VAL A CA 1
ATOM 1572 C C . VAL A 1 208 ? 2.907 19.459 -78.955 1.00 79.44 208 VAL A C 1
ATOM 1574 O O . VAL A 1 208 ? 2.166 19.249 -79.917 1.00 79.44 208 VAL A O 1
ATOM 1577 N N . GLY A 1 209 ? 2.699 18.882 -77.773 1.00 80.12 209 GLY A N 1
ATOM 1578 C CA . GLY A 1 209 ? 1.574 17.978 -77.557 1.00 80.12 209 GLY A CA 1
ATOM 1579 C C . GLY A 1 209 ? 1.286 17.652 -76.098 1.00 80.12 209 GLY A C 1
ATOM 1580 O O . GLY A 1 209 ? 1.956 18.135 -75.185 1.00 80.12 209 GLY A O 1
ATOM 1581 N N . ASN A 1 210 ? 0.255 16.833 -75.900 1.00 82.88 210 ASN A N 1
ATOM 1582 C CA . ASN A 1 210 ? -0.244 16.438 -74.586 1.00 82.88 210 ASN A CA 1
ATOM 1583 C C . ASN A 1 210 ? -0.013 14.954 -74.283 1.00 82.88 210 ASN A C 1
ATOM 1585 O O . ASN A 1 210 ? -0.075 14.124 -75.195 1.00 82.88 210 ASN A O 1
ATOM 1589 N N . PHE A 1 211 ? 0.222 14.628 -73.009 1.00 82.94 211 PHE A N 1
ATOM 1590 C CA . PHE A 1 211 ? 0.424 13.262 -72.514 1.00 82.94 211 PHE A CA 1
ATOM 1591 C C . PHE A 1 211 ? -0.792 12.797 -71.709 1.00 82.94 211 PHE A C 1
ATOM 1593 O O . PHE A 1 211 ? -1.188 13.449 -70.746 1.00 82.94 211 PHE A O 1
ATOM 1600 N N . SER A 1 212 ? -1.366 11.649 -72.068 1.00 82.44 212 SER A N 1
ATOM 1601 C CA . SER A 1 212 ? -2.502 11.060 -71.353 1.00 82.44 212 SER A CA 1
ATOM 1602 C C . SER A 1 212 ? -2.277 9.582 -71.061 1.00 82.44 212 SER A C 1
ATOM 1604 O O . SER A 1 212 ? -2.032 8.796 -71.971 1.00 82.44 212 SER A O 1
ATOM 1606 N N . VAL A 1 213 ? -2.420 9.199 -69.792 1.00 83.62 213 VAL A N 1
ATOM 1607 C CA . VAL A 1 213 ? -2.422 7.804 -69.327 1.00 83.62 213 VAL A CA 1
ATOM 1608 C C . VAL A 1 213 ? -3.862 7.413 -69.010 1.00 83.62 213 VAL A C 1
ATOM 1610 O O . VAL A 1 213 ? -4.552 8.154 -68.311 1.00 83.62 213 VAL A O 1
ATOM 1613 N N . PHE A 1 214 ? -4.324 6.277 -69.530 1.00 85.62 214 PHE A N 1
ATOM 1614 C CA . PHE A 1 214 ? -5.719 5.829 -69.396 1.00 85.62 214 PHE A CA 1
ATOM 1615 C C . PHE A 1 214 ? -5.862 4.418 -68.805 1.00 85.62 214 PHE A C 1
ATOM 1617 O O . PHE A 1 214 ? -6.910 4.096 -68.252 1.00 85.62 214 PHE A O 1
ATOM 1624 N N . ASP A 1 215 ? -4.808 3.603 -68.846 1.00 86.00 215 ASP A N 1
ATOM 1625 C CA . ASP A 1 215 ? -4.738 2.275 -68.223 1.00 86.00 215 ASP A CA 1
ATOM 1626 C C . ASP A 1 215 ? -3.304 2.045 -67.689 1.00 86.00 215 ASP A C 1
ATOM 1628 O O . ASP A 1 215 ? -2.422 2.891 -67.852 1.00 86.00 215 ASP A O 1
ATOM 1632 N N . LYS A 1 216 ? -3.048 0.913 -67.032 1.00 85.00 216 LYS A N 1
ATOM 1633 C CA . LYS A 1 216 ? -1.704 0.437 -66.680 1.00 85.00 216 LYS A CA 1
ATOM 1634 C C . LYS A 1 216 ? -1.192 -0.621 -67.675 1.00 85.00 216 LYS A C 1
ATOM 1636 O O . LYS A 1 216 ? -2.015 -1.326 -68.268 1.00 85.00 216 LYS A O 1
ATOM 1641 N N . PRO A 1 217 ? 0.133 -0.801 -67.828 1.00 85.19 217 PRO A N 1
ATOM 1642 C CA . PRO A 1 217 ? 0.706 -1.908 -68.602 1.00 85.19 217 PRO A CA 1
ATOM 1643 C C . PRO A 1 217 ? 0.284 -3.300 -68.090 1.00 85.19 217 PRO A C 1
ATOM 1645 O O . PRO A 1 217 ? -0.267 -3.443 -66.995 1.00 85.19 217 PRO A O 1
ATOM 1648 N N . SER A 1 218 ? 0.563 -4.348 -68.869 1.00 86.12 218 SER A N 1
ATOM 1649 C CA . SER A 1 218 ? 0.456 -5.743 -68.419 1.00 86.12 218 SER A CA 1
ATOM 1650 C C . SER A 1 218 ? 1.356 -6.027 -67.213 1.00 86.12 218 SER A C 1
ATOM 1652 O O . SER A 1 218 ? 2.413 -5.414 -67.038 1.00 86.12 218 SER A O 1
ATOM 1654 N N . GLN A 1 219 ? 0.972 -7.015 -66.399 1.00 83.69 219 GLN A N 1
ATOM 1655 C CA . GLN A 1 219 ? 1.754 -7.395 -65.220 1.00 83.69 219 GLN A CA 1
ATOM 1656 C C . GLN A 1 219 ? 3.171 -7.848 -65.603 1.00 83.69 219 GLN A C 1
ATOM 1658 O O . GLN A 1 219 ? 4.126 -7.405 -64.985 1.00 83.69 219 GLN A O 1
ATOM 1663 N N . ALA A 1 220 ? 3.333 -8.605 -66.693 1.00 81.62 220 ALA A N 1
ATOM 1664 C CA . ALA A 1 220 ? 4.652 -9.016 -67.179 1.00 81.62 220 ALA A CA 1
ATOM 1665 C C . ALA A 1 220 ? 5.534 -7.831 -67.624 1.00 81.62 220 ALA A C 1
ATOM 1667 O O . ALA A 1 220 ? 6.752 -7.876 -67.450 1.00 81.62 220 ALA A O 1
ATOM 1668 N N . CYS A 1 221 ? 4.944 -6.754 -68.161 1.00 83.31 221 CYS A N 1
ATOM 1669 C CA . CYS A 1 221 ? 5.680 -5.516 -68.408 1.00 83.31 221 CYS A CA 1
ATOM 1670 C C . CYS A 1 221 ? 6.134 -4.886 -67.083 1.00 83.31 221 CYS A C 1
ATOM 1672 O O . CYS A 1 221 ? 7.306 -4.541 -66.957 1.00 83.31 221 CYS A O 1
ATOM 1674 N N . ILE A 1 222 ? 5.240 -4.788 -66.093 1.00 81.88 222 ILE A N 1
ATOM 1675 C CA . ILE A 1 222 ? 5.511 -4.219 -64.760 1.00 81.88 222 ILE A CA 1
ATOM 1676 C C . ILE A 1 222 ? 6.601 -5.015 -64.017 1.00 81.88 222 ILE A C 1
ATOM 1678 O O . ILE A 1 222 ? 7.549 -4.425 -63.499 1.00 81.88 222 ILE A O 1
ATOM 1682 N N . ASP A 1 223 ? 6.523 -6.346 -64.029 1.00 78.81 223 ASP A N 1
ATOM 1683 C CA . ASP A 1 223 ? 7.485 -7.248 -63.384 1.00 78.81 223 ASP A CA 1
ATOM 1684 C C . ASP A 1 223 ? 8.885 -7.144 -64.016 1.00 78.81 223 ASP A C 1
ATOM 1686 O O . ASP A 1 223 ? 9.898 -7.310 -63.334 1.00 78.81 223 ASP A O 1
ATOM 1690 N N . SER A 1 224 ? 8.964 -6.817 -65.313 1.00 78.12 224 SER A N 1
ATOM 1691 C CA . SER A 1 224 ? 10.235 -6.649 -66.033 1.00 78.12 224 SER A CA 1
ATOM 1692 C C . SER A 1 224 ? 11.007 -5.372 -65.664 1.00 78.12 224 SER A C 1
ATOM 1694 O O . SER A 1 224 ? 12.211 -5.302 -65.927 1.00 78.12 224 SER A O 1
ATOM 1696 N N . ILE A 1 225 ? 10.353 -4.392 -65.025 1.00 75.88 225 ILE A N 1
ATOM 1697 C CA . ILE A 1 225 ? 10.927 -3.068 -64.733 1.00 75.88 225 ILE A CA 1
ATOM 1698 C C . ILE A 1 225 ? 12.082 -3.163 -63.729 1.00 75.88 225 ILE A C 1
ATOM 1700 O O . ILE A 1 225 ? 13.151 -2.594 -63.956 1.00 75.88 225 ILE A O 1
ATOM 1704 N N . PHE A 1 226 ? 11.889 -3.879 -62.618 1.00 71.56 226 PHE A N 1
ATOM 1705 C CA . PHE A 1 226 ? 12.891 -3.973 -61.551 1.00 71.56 226 PHE A CA 1
ATOM 1706 C C . PHE A 1 226 ? 14.186 -4.705 -61.950 1.00 71.56 226 PHE A C 1
ATOM 1708 O O . PHE A 1 226 ? 15.251 -4.135 -61.708 1.00 71.56 226 PHE A O 1
ATOM 1715 N N . PRO A 1 227 ? 14.163 -5.913 -62.559 1.00 69.88 227 PRO A N 1
ATOM 1716 C CA . PRO A 1 227 ? 15.395 -6.627 -62.899 1.00 69.88 227 PRO A CA 1
ATOM 1717 C C . PRO A 1 227 ? 16.177 -5.976 -64.048 1.00 69.88 227 PRO A C 1
ATOM 1719 O O . PRO A 1 227 ? 17.403 -6.034 -64.046 1.00 69.88 227 PRO A O 1
ATOM 1722 N N . ASN A 1 228 ? 15.495 -5.347 -65.015 1.00 71.50 228 ASN A N 1
ATOM 1723 C CA . ASN A 1 228 ? 16.142 -4.802 -66.216 1.00 71.50 228 ASN A CA 1
ATOM 1724 C C . ASN A 1 228 ? 16.428 -3.293 -66.141 1.00 71.50 228 ASN A C 1
ATOM 1726 O O . ASN A 1 228 ? 17.131 -2.772 -67.003 1.00 71.50 228 ASN A O 1
ATOM 1730 N N . LYS A 1 229 ? 15.857 -2.580 -65.158 1.00 73.88 229 LYS A N 1
ATOM 1731 C CA . LYS A 1 229 ? 15.852 -1.105 -65.052 1.00 73.88 229 LYS A CA 1
ATOM 1732 C C . LYS A 1 229 ? 15.354 -0.379 -66.309 1.00 73.88 229 LYS A C 1
ATOM 1734 O O . LYS A 1 229 ? 15.737 0.762 -66.561 1.00 73.88 229 LYS A O 1
ATOM 1739 N N . MET A 1 230 ? 14.491 -1.020 -67.093 1.00 75.88 230 MET A N 1
ATOM 1740 C CA . MET A 1 230 ? 13.909 -0.449 -68.306 1.00 75.88 230 MET A CA 1
ATOM 1741 C C . MET A 1 230 ? 12.410 -0.730 -68.360 1.00 75.88 230 MET A C 1
ATOM 1743 O O . MET A 1 230 ? 11.970 -1.810 -67.970 1.00 75.88 230 MET A O 1
ATOM 1747 N N . ILE A 1 231 ? 11.634 0.227 -68.869 1.00 77.81 231 ILE A N 1
ATOM 1748 C CA . ILE A 1 231 ? 10.238 0.021 -69.260 1.00 77.81 231 ILE A CA 1
ATOM 1749 C C . ILE A 1 231 ? 10.231 -0.214 -70.777 1.00 77.81 231 ILE A C 1
ATOM 1751 O O . ILE A 1 231 ? 10.491 0.732 -71.522 1.00 77.81 231 ILE A O 1
ATOM 1755 N N . PRO A 1 232 ? 9.985 -1.440 -71.264 1.00 78.50 232 PRO A N 1
ATOM 1756 C CA . PRO A 1 232 ? 9.950 -1.705 -72.696 1.00 78.50 232 PRO A CA 1
ATOM 1757 C C . PRO A 1 232 ? 8.647 -1.166 -73.300 1.00 78.50 232 PRO A C 1
ATOM 1759 O O . PRO A 1 232 ? 7.560 -1.578 -72.901 1.00 78.50 232 PRO A O 1
ATOM 1762 N N . LEU A 1 233 ? 8.743 -0.238 -74.253 1.00 83.44 233 LEU A N 1
ATOM 1763 C CA . LEU A 1 233 ? 7.600 0.432 -74.882 1.00 83.44 233 LEU A CA 1
ATOM 1764 C C . LEU A 1 233 ? 7.517 0.112 -76.372 1.00 83.44 233 LEU A C 1
ATOM 1766 O O . LEU A 1 233 ? 8.531 0.020 -77.065 1.00 83.44 233 LEU A O 1
ATOM 1770 N N . VAL A 1 234 ? 6.296 0.022 -76.887 1.00 85.00 234 VAL A N 1
ATOM 1771 C CA . VAL A 1 234 ? 6.004 0.028 -78.320 1.00 85.00 234 VAL A CA 1
ATOM 1772 C C . VAL A 1 234 ? 5.227 1.308 -78.624 1.00 85.00 234 VAL A C 1
ATOM 1774 O O . VAL A 1 234 ? 4.232 1.617 -77.972 1.00 85.00 234 VAL A O 1
ATOM 1777 N N . VAL A 1 235 ? 5.731 2.099 -79.570 1.00 82.81 235 VAL A N 1
ATOM 1778 C CA . VAL A 1 235 ? 5.136 3.374 -79.989 1.00 82.81 235 VAL A CA 1
ATOM 1779 C C . VAL A 1 235 ? 4.561 3.196 -81.384 1.00 82.81 235 VAL A C 1
ATOM 1781 O O . VAL A 1 235 ? 5.293 2.862 -82.316 1.00 82.81 235 VAL A O 1
ATOM 1784 N N . GLU A 1 236 ? 3.260 3.435 -81.521 1.00 86.50 236 GLU A N 1
ATOM 1785 C CA . GLU A 1 236 ? 2.489 3.247 -82.752 1.00 86.50 236 GLU A CA 1
ATOM 1786 C C . GLU A 1 236 ? 1.799 4.544 -83.165 1.00 86.50 236 GLU A C 1
ATOM 1788 O O . GLU A 1 236 ? 1.197 5.238 -82.348 1.00 86.50 236 GLU A O 1
ATOM 1793 N N . THR A 1 237 ? 1.869 4.890 -84.447 1.00 84.31 237 THR A N 1
ATOM 1794 C CA . THR A 1 237 ? 1.211 6.081 -84.995 1.00 84.31 237 THR A CA 1
ATOM 1795 C C . THR A 1 237 ? 0.885 5.886 -86.477 1.00 84.31 237 THR A C 1
ATOM 1797 O O . THR A 1 237 ? 1.468 5.033 -87.147 1.00 84.31 237 THR A O 1
ATOM 1800 N N . ALA A 1 238 ? -0.059 6.665 -87.003 1.00 84.06 238 ALA A N 1
ATOM 1801 C CA . ALA A 1 238 ? -0.461 6.625 -88.406 1.00 84.06 238 ALA A CA 1
ATOM 1802 C C . ALA A 1 238 ? -0.396 8.037 -88.993 1.00 84.06 238 ALA A C 1
ATOM 1804 O O . ALA A 1 238 ? -1.107 8.932 -88.540 1.00 84.06 238 ALA A O 1
ATOM 1805 N N . TRP A 1 239 ? 0.475 8.259 -89.979 1.00 82.62 239 TRP A N 1
ATOM 1806 C CA . TRP A 1 239 ? 0.738 9.596 -90.526 1.00 82.62 239 TRP A CA 1
ATOM 1807 C C . TRP A 1 239 ? 0.078 9.787 -91.893 1.00 82.62 239 TRP A C 1
ATOM 1809 O O . TRP A 1 239 ? 0.220 8.954 -92.788 1.00 82.62 239 TRP A O 1
ATOM 1819 N N . THR A 1 240 ? -0.597 10.922 -92.090 1.00 83.75 240 THR A N 1
ATOM 1820 C CA . THR A 1 240 ? -0.993 11.385 -93.428 1.00 83.75 240 THR A CA 1
ATOM 1821 C C . THR A 1 240 ? 0.044 12.383 -93.933 1.00 83.75 240 THR A C 1
ATOM 1823 O O . THR A 1 240 ? 0.297 13.405 -93.296 1.00 83.75 240 THR A O 1
ATOM 1826 N N . ILE A 1 241 ? 0.664 12.064 -95.069 1.00 81.44 241 ILE A N 1
ATOM 1827 C CA . ILE A 1 241 ? 1.832 12.767 -95.605 1.00 81.44 241 ILE A CA 1
ATOM 1828 C C . ILE A 1 241 ? 1.504 13.304 -96.997 1.00 81.44 241 ILE A C 1
ATOM 1830 O O . ILE A 1 241 ? 1.179 12.546 -97.922 1.00 81.44 241 ILE A O 1
ATOM 1834 N N . LYS A 1 242 ? 1.639 14.621 -97.157 1.00 79.88 242 LYS A N 1
ATOM 1835 C CA . LYS A 1 242 ? 1.558 15.298 -98.451 1.00 79.88 242 LYS A CA 1
ATOM 1836 C C . LYS A 1 242 ? 2.949 15.637 -98.983 1.00 79.88 242 LYS A C 1
ATOM 1838 O O . LYS A 1 242 ? 3.824 16.024 -98.213 1.00 79.88 242 LYS A O 1
ATOM 1843 N N . PHE A 1 243 ? 3.110 15.592 -100.303 1.00 78.38 243 PHE A N 1
ATOM 1844 C CA . PHE A 1 243 ? 4.255 16.160 -101.024 1.00 78.38 243 PHE A CA 1
ATOM 1845 C C . PHE A 1 243 ? 3.715 17.112 -102.094 1.00 78.38 243 PHE A C 1
ATOM 1847 O O . PHE A 1 243 ? 2.805 16.748 -102.843 1.00 78.38 243 PHE A O 1
ATOM 1854 N N . TRP A 1 244 ? 4.254 18.334 -102.156 1.00 75.62 244 TRP A N 1
ATOM 1855 C CA . TRP A 1 244 ? 3.779 19.399 -103.058 1.00 75.62 244 TRP A CA 1
ATOM 1856 C C . TRP A 1 244 ? 2.262 19.686 -102.934 1.00 75.62 244 TRP A C 1
ATOM 1858 O O . TRP A 1 244 ? 1.596 19.992 -103.917 1.00 75.62 244 TRP A O 1
ATOM 1868 N N . GLY A 1 245 ? 1.703 19.556 -101.724 1.00 72.88 245 GLY A N 1
ATOM 1869 C CA . GLY A 1 245 ? 0.283 19.794 -101.414 1.00 72.88 245 GLY A CA 1
ATOM 1870 C C . GLY A 1 245 ? -0.668 18.616 -101.676 1.00 72.88 245 GLY A C 1
ATOM 1871 O O . GLY A 1 245 ? -1.725 18.542 -101.051 1.00 72.88 245 GLY A O 1
ATOM 1872 N N . PHE A 1 246 ? -0.291 17.655 -102.523 1.00 77.44 246 PHE A N 1
ATOM 1873 C CA . PHE A 1 246 ? -1.070 16.434 -102.764 1.00 77.44 246 PHE A CA 1
ATOM 1874 C C . PHE A 1 246 ? -0.815 15.399 -101.665 1.00 77.44 246 PHE A C 1
ATOM 1876 O O . PHE A 1 246 ? 0.325 15.249 -101.231 1.00 77.44 246 PHE A O 1
ATOM 1883 N N . VAL A 1 247 ? -1.837 14.652 -101.235 1.00 80.25 247 VAL A N 1
ATOM 1884 C CA . VAL A 1 247 ? -1.665 13.507 -100.319 1.00 80.25 247 VAL A CA 1
ATOM 1885 C C . VAL A 1 247 ? -1.063 12.336 -101.099 1.00 80.25 247 VAL A C 1
ATOM 1887 O O . VAL A 1 247 ? -1.658 11.890 -102.076 1.00 80.25 247 VAL A O 1
ATOM 1890 N N . TRP A 1 248 ? 0.096 11.835 -100.663 1.00 80.25 248 TRP A N 1
ATOM 1891 C CA . TRP A 1 248 ? 0.735 10.647 -101.255 1.00 80.25 248 TRP A CA 1
ATOM 1892 C C . TRP A 1 248 ? 0.516 9.395 -100.408 1.00 80.25 248 TRP A C 1
ATOM 1894 O O . TRP A 1 248 ? 0.331 8.311 -100.954 1.00 80.25 248 TRP A O 1
ATOM 1904 N N . TYR A 1 249 ? 0.495 9.550 -99.082 1.00 83.81 249 TYR A N 1
ATOM 1905 C CA . TYR A 1 249 ? 0.240 8.461 -98.144 1.00 83.81 249 TYR A CA 1
ATOM 1906 C C . TYR A 1 249 ? -0.805 8.916 -97.127 1.00 83.81 249 TYR A C 1
ATOM 1908 O O . TYR A 1 249 ? -0.655 9.972 -96.511 1.00 83.81 249 TYR A O 1
ATOM 1916 N N . HIS A 1 250 ? -1.861 8.125 -96.955 1.00 84.56 250 HIS A N 1
ATOM 1917 C CA . HIS A 1 250 ? -2.896 8.349 -95.949 1.00 84.56 250 HIS A CA 1
ATOM 1918 C C . HIS A 1 250 ? -2.772 7.271 -94.874 1.00 84.56 250 HIS A C 1
ATOM 1920 O O . HIS A 1 250 ? -2.721 6.087 -95.203 1.00 84.56 250 HIS A O 1
ATOM 1926 N N . ASN A 1 251 ? -2.704 7.687 -93.608 1.00 82.06 251 ASN A N 1
ATOM 1927 C CA . ASN A 1 251 ? -2.588 6.810 -92.437 1.00 82.06 251 ASN A CA 1
ATOM 1928 C C . ASN A 1 251 ? -1.468 5.753 -92.561 1.00 82.06 251 ASN A C 1
ATOM 1930 O O . ASN A 1 251 ? -1.661 4.586 -92.224 1.00 82.06 251 ASN A O 1
ATOM 1934 N N . LEU A 1 252 ? -0.287 6.162 -93.043 1.00 84.19 252 LEU A N 1
ATOM 1935 C CA . LEU A 1 252 ? 0.899 5.308 -93.107 1.00 84.19 252 LEU A CA 1
ATOM 1936 C C . LEU A 1 252 ? 1.279 4.871 -91.688 1.00 84.19 252 LEU A C 1
ATOM 1938 O O . LEU A 1 252 ? 1.687 5.704 -90.880 1.00 84.19 252 LEU A O 1
ATOM 1942 N N . ALA A 1 253 ? 1.137 3.578 -91.400 1.00 82.44 253 ALA A N 1
ATOM 1943 C CA . ALA A 1 253 ? 1.459 3.009 -90.099 1.00 82.44 253 ALA A CA 1
ATOM 1944 C C . ALA A 1 253 ? 2.976 3.016 -89.852 1.00 82.44 253 ALA A C 1
ATOM 1946 O O . ALA A 1 253 ? 3.758 2.485 -90.652 1.00 82.44 253 ALA A O 1
ATOM 1947 N N . LEU A 1 254 ? 3.370 3.603 -88.723 1.00 84.00 254 LEU A N 1
ATOM 1948 C CA . LEU A 1 254 ? 4.732 3.675 -88.212 1.00 84.00 254 LEU A CA 1
ATOM 1949 C C . LEU A 1 254 ? 4.748 3.060 -86.805 1.00 84.00 254 LEU A C 1
ATOM 1951 O O . LEU A 1 254 ? 3.920 3.405 -85.961 1.00 84.00 254 LEU A O 1
ATOM 1955 N N . GLN A 1 255 ? 5.690 2.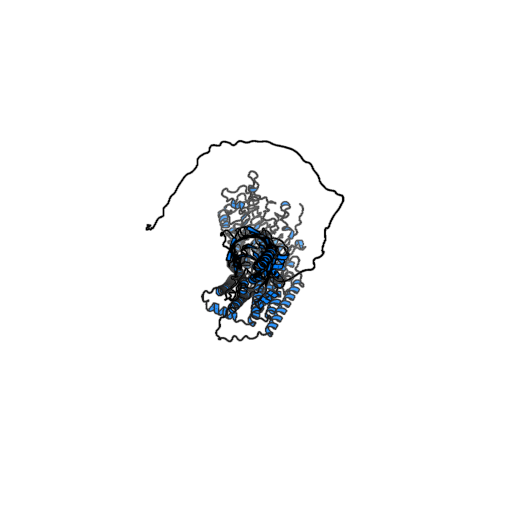153 -86.559 1.00 85.31 255 GLN A N 1
ATOM 1956 C CA . GLN A 1 255 ? 5.866 1.464 -85.281 1.00 85.31 255 GLN A CA 1
ATOM 1957 C C . GLN A 1 255 ? 7.356 1.458 -84.924 1.00 85.31 255 GLN A C 1
ATOM 1959 O O . GLN A 1 255 ? 8.198 1.280 -85.803 1.00 85.31 255 GLN A O 1
ATOM 1964 N N . SER A 1 256 ? 7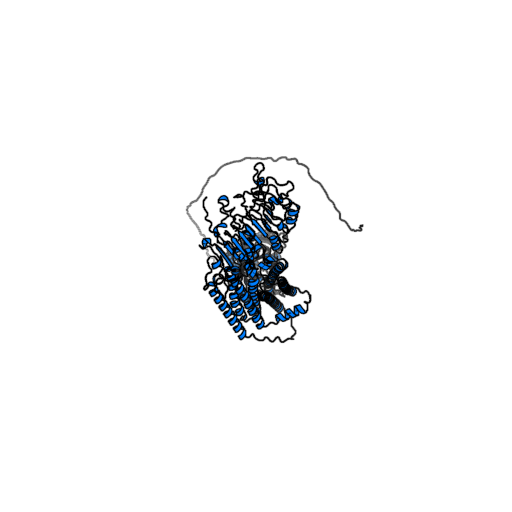.680 1.642 -83.646 1.00 83.12 256 SER A N 1
ATOM 1965 C CA . SER A 1 256 ? 9.041 1.507 -83.110 1.00 83.12 256 SER A CA 1
ATOM 1966 C C . SER A 1 256 ? 8.994 0.901 -81.709 1.00 83.12 256 SER A C 1
ATOM 1968 O O . SER A 1 256 ? 8.066 1.176 -80.949 1.00 83.12 256 SER A O 1
ATOM 1970 N N . ARG A 1 257 ? 10.010 0.114 -81.334 1.00 82.38 257 ARG A N 1
ATOM 1971 C CA . ARG A 1 257 ? 10.229 -0.299 -79.936 1.00 82.38 257 ARG A CA 1
ATOM 1972 C C . ARG A 1 257 ? 11.276 0.606 -79.293 1.00 82.38 257 ARG A C 1
ATOM 1974 O O . ARG A 1 257 ? 12.321 0.851 -79.891 1.00 82.38 257 ARG A O 1
ATOM 1981 N N . TYR A 1 258 ? 11.001 1.066 -78.079 1.00 79.25 258 TYR A N 1
ATOM 1982 C CA . TYR A 1 258 ? 11.907 1.875 -77.275 1.00 79.25 258 TYR A CA 1
ATOM 1983 C C . TYR A 1 258 ? 11.928 1.365 -75.831 1.00 79.25 258 TYR A C 1
ATOM 1985 O O . TYR A 1 258 ? 10.902 1.379 -75.155 1.00 79.25 258 TYR A O 1
ATOM 1993 N N . ASP A 1 259 ? 13.091 0.935 -75.349 1.00 75.19 259 ASP A N 1
ATOM 1994 C CA . ASP A 1 259 ? 13.256 0.484 -73.968 1.00 75.19 259 ASP A CA 1
ATOM 1995 C C . ASP A 1 259 ? 13.697 1.679 -73.105 1.00 75.19 259 ASP A C 1
ATOM 1997 O O . ASP A 1 259 ? 14.837 2.138 -73.176 1.00 75.19 259 ASP A O 1
ATOM 2001 N N . MET A 1 260 ? 12.763 2.237 -72.329 1.00 72.19 260 MET A N 1
ATOM 2002 C CA . MET A 1 260 ? 12.959 3.469 -71.562 1.00 72.19 260 MET A CA 1
ATOM 2003 C C . MET A 1 260 ? 13.757 3.201 -70.276 1.00 72.19 260 MET A C 1
ATOM 2005 O O . MET A 1 260 ? 13.237 2.516 -69.393 1.00 72.19 260 MET A O 1
ATOM 2009 N N . PRO A 1 261 ? 14.972 3.755 -70.102 1.00 69.69 261 PRO A N 1
ATOM 2010 C CA . PRO A 1 261 ? 15.787 3.502 -68.918 1.00 69.69 261 PRO A CA 1
ATOM 2011 C C . PRO A 1 261 ? 15.255 4.231 -67.676 1.00 69.69 261 PRO A C 1
ATOM 2013 O O . PRO A 1 261 ? 14.874 5.401 -67.734 1.00 69.69 261 PRO A O 1
ATOM 2016 N N . ILE A 1 262 ? 15.303 3.553 -66.528 1.00 69.00 262 ILE A N 1
ATOM 2017 C CA . ILE A 1 262 ? 15.056 4.123 -65.199 1.00 69.00 262 ILE A CA 1
ATOM 2018 C C . ILE A 1 262 ? 16.402 4.257 -64.467 1.00 69.00 262 ILE A C 1
ATOM 2020 O O . ILE A 1 262 ? 17.112 3.260 -64.325 1.00 69.00 262 ILE A O 1
ATOM 2024 N N . PRO A 1 263 ? 16.771 5.448 -63.953 1.00 65.94 263 PRO A N 1
ATOM 2025 C CA . PRO A 1 263 ? 18.087 5.667 -63.345 1.00 65.94 263 PRO A CA 1
ATOM 2026 C C . PRO A 1 263 ? 18.291 4.911 -62.020 1.00 65.94 263 PRO A C 1
ATOM 2028 O O . PRO A 1 263 ? 19.397 4.454 -61.739 1.00 65.94 263 PRO A O 1
ATOM 2031 N N . THR A 1 264 ? 17.242 4.759 -61.204 1.00 68.81 264 THR A N 1
ATOM 2032 C CA . THR A 1 264 ? 17.275 4.043 -59.914 1.00 68.81 264 THR A CA 1
ATOM 2033 C C . THR A 1 264 ? 15.940 3.365 -59.638 1.00 68.81 264 THR A C 1
ATOM 2035 O O . THR A 1 264 ? 14.894 3.991 -59.817 1.00 68.81 264 THR A O 1
ATOM 2038 N N . THR A 1 265 ? 15.952 2.127 -59.146 1.00 72.88 265 THR A N 1
ATOM 2039 C CA . THR A 1 265 ? 14.725 1.437 -58.717 1.00 72.88 265 THR A CA 1
ATOM 2040 C C . THR A 1 265 ? 14.182 1.992 -57.392 1.00 72.88 265 THR A C 1
ATOM 2042 O O . THR A 1 265 ? 14.900 2.627 -56.618 1.00 72.88 265 THR A O 1
ATOM 2045 N N . LEU A 1 266 ? 12.905 1.718 -57.096 1.00 73.00 266 LEU A N 1
ATOM 2046 C CA . LEU A 1 266 ? 12.280 2.101 -55.820 1.00 73.00 266 LEU A CA 1
ATOM 2047 C C . LEU A 1 266 ? 12.935 1.415 -54.610 1.00 73.00 266 LEU A C 1
ATOM 2049 O O . LEU A 1 266 ? 13.054 2.044 -53.564 1.00 73.00 266 LEU A O 1
ATOM 2053 N N . GLN A 1 267 ? 13.404 0.171 -54.756 1.00 77.44 267 GLN A N 1
ATOM 2054 C CA . GLN A 1 267 ? 14.144 -0.536 -53.706 1.00 77.44 267 GLN A CA 1
ATOM 2055 C C . GLN A 1 267 ? 15.514 0.112 -53.462 1.00 77.44 267 GLN A C 1
ATOM 2057 O O . GLN A 1 267 ? 15.819 0.444 -52.325 1.00 77.44 267 GLN A O 1
ATOM 2062 N N . GLU A 1 268 ? 16.284 0.421 -54.510 1.00 72.75 268 GLU A N 1
ATOM 2063 C CA . GLU A 1 268 ? 17.558 1.147 -54.359 1.00 72.75 268 GLU A CA 1
ATOM 2064 C C . GLU A 1 268 ? 17.373 2.537 -53.732 1.00 72.75 268 GLU A C 1
ATOM 2066 O O . GLU A 1 268 ? 18.231 2.997 -52.983 1.00 72.75 268 GLU A O 1
ATOM 2071 N N . LYS A 1 269 ? 16.243 3.210 -53.994 1.00 71.25 269 LYS A N 1
ATOM 2072 C CA . LYS A 1 269 ? 15.904 4.481 -53.336 1.00 71.25 269 LYS A CA 1
ATOM 2073 C C . LYS A 1 269 ? 15.400 4.317 -51.901 1.00 71.25 269 LYS A C 1
ATOM 2075 O O . LYS A 1 269 ? 15.636 5.208 -51.091 1.00 71.25 269 LYS A O 1
ATOM 2080 N N . PHE A 1 270 ? 14.758 3.202 -51.565 1.00 74.25 270 PHE A N 1
ATOM 2081 C CA . PHE A 1 270 ? 14.425 2.859 -50.182 1.00 74.25 270 PHE A CA 1
ATOM 2082 C C . PHE A 1 270 ? 15.694 2.552 -49.374 1.00 74.25 270 PHE A C 1
ATOM 2084 O O . PHE A 1 270 ? 15.847 3.061 -48.267 1.00 74.25 270 PHE A O 1
ATOM 2091 N N . ASP A 1 271 ? 16.641 1.818 -49.963 1.00 70.62 271 ASP A N 1
ATOM 2092 C CA . ASP A 1 271 ? 17.970 1.585 -49.395 1.00 70.62 271 ASP A CA 1
ATOM 2093 C C . ASP A 1 271 ? 18.759 2.888 -49.206 1.00 70.62 271 ASP A C 1
ATOM 2095 O O . ASP A 1 271 ? 19.263 3.125 -48.116 1.00 70.62 271 ASP A O 1
ATOM 2099 N N . ASP A 1 272 ? 18.806 3.781 -50.198 1.00 67.00 272 ASP A N 1
ATOM 2100 C CA . ASP A 1 272 ? 19.442 5.107 -50.086 1.00 67.00 272 ASP A CA 1
ATOM 2101 C C . ASP A 1 272 ? 18.879 5.929 -48.902 1.00 67.00 272 ASP A C 1
ATOM 2103 O O . ASP A 1 272 ? 19.631 6.494 -48.108 1.00 67.00 272 ASP A O 1
ATOM 2107 N N . VAL A 1 273 ? 17.551 5.928 -48.722 1.00 67.12 273 VAL A N 1
ATOM 2108 C CA . VAL A 1 273 ? 16.857 6.649 -47.635 1.00 67.12 273 VAL A CA 1
ATOM 2109 C C . VAL A 1 273 ? 17.057 6.009 -46.253 1.00 67.12 273 VAL A C 1
ATOM 2111 O O . VAL A 1 273 ? 17.048 6.728 -45.252 1.00 67.12 273 VAL A O 1
ATOM 2114 N N . VAL A 1 274 ? 17.228 4.685 -46.170 1.00 67.62 274 VAL A N 1
ATOM 2115 C CA . VAL A 1 274 ? 17.329 3.947 -44.895 1.00 67.62 274 VAL A CA 1
ATOM 2116 C C . VAL A 1 274 ? 18.785 3.713 -44.459 1.00 67.62 274 VAL A C 1
ATOM 2118 O O . VAL A 1 274 ? 19.077 3.817 -43.269 1.00 67.62 274 VAL A O 1
ATOM 2121 N N . GLN A 1 275 ? 19.709 3.462 -45.392 1.00 64.25 275 GLN A N 1
ATOM 2122 C CA . GLN A 1 275 ? 21.122 3.161 -45.113 1.00 64.25 275 GLN A CA 1
ATOM 2123 C C . GLN A 1 275 ? 21.972 4.404 -44.816 1.00 64.25 275 GLN A C 1
ATOM 2125 O O . GLN A 1 275 ? 22.921 4.309 -44.039 1.00 64.25 275 GLN A O 1
ATOM 2130 N N . HIS A 1 276 ? 21.625 5.576 -45.370 1.00 55.19 276 HIS A N 1
ATOM 2131 C CA . HIS A 1 276 ? 22.411 6.810 -45.209 1.00 55.19 276 HIS A CA 1
ATOM 2132 C C . HIS A 1 276 ? 21.629 7.963 -44.537 1.00 55.19 276 HIS A C 1
ATOM 2134 O O . HIS A 1 276 ? 21.424 9.010 -45.155 1.00 55.19 276 HIS A O 1
ATOM 2140 N N . PRO A 1 277 ? 21.209 7.840 -43.257 1.00 48.47 277 PRO A N 1
ATOM 2141 C CA . PRO A 1 277 ? 20.376 8.849 -42.597 1.00 48.47 277 PRO A CA 1
ATOM 2142 C C . PRO A 1 277 ? 20.912 10.288 -42.541 1.00 48.47 277 PRO A C 1
ATOM 2144 O O . PRO A 1 277 ? 20.092 11.197 -42.456 1.00 48.47 277 PRO A O 1
ATOM 2147 N N . PHE A 1 278 ? 22.239 10.499 -42.521 1.00 50.97 278 PHE A N 1
ATOM 2148 C CA . PHE A 1 278 ? 22.858 11.802 -42.199 1.00 50.97 278 PHE A CA 1
ATOM 2149 C C . PHE A 1 278 ? 24.255 12.048 -42.834 1.00 50.97 278 PHE A C 1
ATOM 2151 O O . PHE A 1 278 ? 25.119 12.669 -42.214 1.00 50.97 278 PHE A O 1
ATOM 2158 N N . THR A 1 279 ? 24.537 11.584 -44.057 1.00 38.34 279 THR A N 1
ATOM 2159 C CA . THR A 1 279 ? 25.854 11.815 -44.700 1.00 38.34 279 THR A CA 1
ATOM 2160 C C . THR A 1 279 ? 25.919 13.120 -45.502 1.00 38.34 279 THR A C 1
ATOM 2162 O O . THR A 1 279 ? 25.430 13.184 -46.628 1.00 38.34 279 THR A O 1
ATOM 2165 N N . THR A 1 280 ? 26.609 14.146 -44.993 1.00 33.72 280 THR A N 1
ATOM 2166 C CA . THR A 1 280 ? 26.986 15.324 -45.799 1.00 33.72 280 THR A CA 1
ATOM 2167 C C . THR A 1 280 ? 28.170 14.994 -46.714 1.00 33.72 280 THR A C 1
ATOM 2169 O O . THR A 1 280 ? 29.325 15.097 -46.294 1.00 33.72 280 THR A O 1
ATOM 2172 N N . SER A 1 281 ? 27.906 14.592 -47.961 1.00 35.22 281 SER A N 1
ATOM 2173 C CA . SER A 1 281 ? 28.963 14.408 -48.965 1.00 35.22 281 SER A CA 1
ATOM 2174 C C . SER A 1 281 ? 29.426 15.763 -49.528 1.00 35.22 281 SER A C 1
ATOM 2176 O O . SER A 1 281 ? 28.643 16.704 -49.664 1.00 35.22 281 SER A O 1
ATOM 2178 N N . SER A 1 282 ? 30.716 15.888 -49.843 1.00 36.22 282 SER A N 1
ATOM 2179 C CA . SER A 1 282 ? 31.327 17.151 -50.288 1.00 36.22 282 SER A CA 1
ATOM 2180 C C . SER A 1 282 ? 31.264 17.394 -51.804 1.00 36.22 282 SER A C 1
ATOM 2182 O O . SER A 1 282 ? 31.781 18.407 -52.266 1.00 36.22 282 SER A O 1
ATOM 2184 N N . ASN A 1 283 ? 30.631 16.504 -52.582 1.00 34.50 283 ASN A N 1
ATOM 2185 C CA . ASN A 1 283 ? 30.637 16.539 -54.050 1.00 34.50 283 ASN A CA 1
ATOM 2186 C C . ASN A 1 283 ? 29.233 16.401 -54.670 1.00 34.50 283 ASN A C 1
ATOM 2188 O O . ASN A 1 283 ? 28.831 15.334 -55.126 1.00 34.50 283 ASN A O 1
ATOM 2192 N N . GLY A 1 284 ? 28.527 17.530 -54.768 1.00 38.81 284 GLY A N 1
ATOM 2193 C CA . GLY A 1 284 ? 27.655 17.879 -55.903 1.00 38.81 284 GLY A CA 1
ATOM 2194 C C . GLY A 1 284 ? 26.354 17.101 -56.163 1.00 38.81 284 GLY A C 1
ATOM 2195 O O . GLY A 1 284 ? 25.530 17.605 -56.925 1.00 38.81 284 GLY A O 1
ATOM 2196 N N . SER A 1 285 ? 26.121 15.923 -55.576 1.00 43.91 285 SER A N 1
ATOM 2197 C CA . SER A 1 285 ? 24.929 15.113 -55.875 1.00 43.91 285 SER A CA 1
ATOM 2198 C C . SER A 1 285 ? 24.488 14.182 -54.737 1.00 43.91 285 SER A C 1
ATOM 2200 O O . SER A 1 285 ? 25.330 13.669 -54.012 1.00 43.91 285 SER A O 1
ATOM 2202 N N . SER A 1 286 ? 23.166 13.949 -54.704 1.00 43.97 286 SER A N 1
ATOM 2203 C CA . SER A 1 286 ? 22.347 13.037 -53.873 1.00 43.97 286 SER A CA 1
ATOM 2204 C C . SER A 1 286 ? 21.957 13.428 -52.428 1.00 43.97 286 SER A C 1
ATOM 2206 O O . SER A 1 286 ? 22.734 13.936 -51.632 1.00 43.97 286 SER A O 1
ATOM 2208 N N . SER A 1 287 ? 20.677 13.149 -52.142 1.00 49.41 287 SER A N 1
ATOM 2209 C CA . SER A 1 287 ? 20.098 12.639 -50.886 1.00 49.41 287 SER A CA 1
ATOM 2210 C C . SER A 1 287 ? 20.480 13.286 -49.540 1.00 49.41 287 SER A C 1
ATOM 2212 O O . SER A 1 287 ? 21.076 12.642 -48.682 1.00 49.41 287 SER A O 1
ATOM 2214 N N . ASN A 1 288 ? 19.971 14.496 -49.266 1.00 55.69 288 ASN A N 1
ATOM 2215 C CA . ASN A 1 288 ? 19.860 14.987 -47.881 1.00 55.69 288 ASN A CA 1
ATOM 2216 C C . ASN A 1 288 ? 18.594 14.413 -47.211 1.00 55.69 288 ASN A C 1
ATOM 2218 O O . ASN A 1 288 ? 17.528 15.035 -47.246 1.00 55.69 288 ASN A O 1
ATOM 2222 N N . THR A 1 289 ? 18.715 13.244 -46.585 1.00 59.19 289 THR A N 1
ATOM 2223 C CA . THR A 1 289 ? 17.725 12.736 -45.619 1.00 59.19 289 THR A CA 1
ATOM 2224 C C . THR A 1 289 ? 18.018 13.307 -44.221 1.00 59.19 289 THR A C 1
ATOM 2226 O O . THR A 1 289 ? 19.167 13.599 -43.904 1.00 59.19 289 THR A O 1
ATOM 2229 N N . THR A 1 290 ? 16.987 13.514 -43.394 1.00 61.25 290 THR A N 1
ATOM 2230 C CA . THR A 1 290 ? 17.114 13.775 -41.948 1.00 61.25 290 THR A CA 1
ATOM 2231 C C . THR A 1 290 ? 15.929 13.181 -41.189 1.00 61.25 290 THR A C 1
ATOM 2233 O O . THR A 1 290 ? 14.792 13.276 -41.651 1.00 61.25 290 THR A O 1
ATOM 2236 N N . PHE A 1 291 ? 16.158 12.679 -39.979 1.00 64.81 291 PHE A N 1
ATOM 2237 C CA . PHE A 1 291 ? 15.107 12.164 -39.095 1.00 64.81 291 PHE A CA 1
ATOM 2238 C C . PHE A 1 291 ? 14.924 13.062 -37.862 1.00 64.81 291 PHE A C 1
ATOM 2240 O O . PHE A 1 291 ? 15.900 13.469 -37.236 1.00 64.81 291 PHE A O 1
ATOM 2247 N N . GLU A 1 292 ? 13.674 13.358 -37.506 1.00 64.25 292 GLU A N 1
ATOM 2248 C CA . GLU A 1 292 ? 13.285 14.210 -36.375 1.00 64.25 292 GLU A CA 1
ATOM 2249 C C . GLU A 1 292 ? 12.270 13.467 -35.482 1.00 64.25 292 GLU A C 1
ATOM 2251 O O . GLU A 1 292 ? 11.349 12.819 -35.982 1.00 64.25 292 GLU A O 1
ATOM 2256 N N . LEU A 1 293 ? 12.410 13.575 -34.155 1.00 55.81 293 LEU A N 1
ATOM 2257 C CA . LEU A 1 293 ? 11.449 13.047 -33.177 1.00 55.81 293 LEU A CA 1
ATOM 2258 C C . LEU A 1 293 ? 10.940 14.192 -32.290 1.00 55.81 293 LEU A C 1
ATOM 2260 O O . LEU A 1 293 ? 11.732 14.958 -31.739 1.00 55.81 293 LEU A O 1
ATOM 2264 N N . PHE A 1 294 ? 9.623 14.297 -32.139 1.00 61.28 294 PHE A N 1
ATOM 2265 C CA . PHE A 1 294 ? 8.954 15.347 -31.372 1.00 61.28 294 PHE A CA 1
ATOM 2266 C C . PHE A 1 294 ? 8.604 14.898 -29.946 1.00 61.28 294 PHE A C 1
ATOM 2268 O O . PHE A 1 294 ? 8.540 13.710 -29.623 1.00 61.28 294 PHE A O 1
ATOM 2275 N N . SER A 1 295 ? 8.371 15.870 -29.064 1.00 51.75 295 SER A N 1
ATOM 2276 C CA . SER A 1 295 ? 7.934 15.624 -27.688 1.00 51.75 295 SER A CA 1
ATOM 2277 C C . SER A 1 295 ? 6.503 15.070 -27.623 1.00 51.75 295 SER A C 1
ATOM 2279 O O . SER A 1 295 ? 5.665 15.322 -28.491 1.00 51.75 295 SER A O 1
ATOM 2281 N N . MET A 1 296 ? 6.203 14.318 -26.556 1.00 42.03 296 MET A N 1
ATOM 2282 C CA . MET A 1 296 ? 4.847 13.813 -26.308 1.00 42.03 296 MET A CA 1
ATOM 2283 C C . MET A 1 296 ? 3.876 14.989 -26.135 1.00 42.03 296 MET A C 1
ATOM 2285 O O . MET A 1 296 ? 4.053 15.802 -25.230 1.00 42.03 296 MET A O 1
ATOM 2289 N N . GLY A 1 297 ? 2.872 15.066 -27.012 1.00 46.16 297 GLY A N 1
ATOM 2290 C CA . GLY A 1 297 ? 1.910 16.172 -27.099 1.00 46.16 297 GLY A CA 1
ATOM 2291 C C . GLY A 1 297 ? 1.652 16.649 -28.534 1.00 46.16 297 GLY A C 1
ATOM 2292 O O . GLY A 1 297 ? 0.596 17.213 -28.801 1.00 46.16 297 GLY A O 1
ATOM 2293 N N . ALA A 1 298 ? 2.572 16.388 -29.470 1.00 51.16 298 ALA A N 1
ATOM 2294 C CA . ALA A 1 298 ? 2.348 16.612 -30.901 1.00 51.16 298 ALA A CA 1
ATOM 2295 C C . ALA A 1 298 ? 1.431 15.525 -31.521 1.00 51.16 298 ALA A C 1
ATOM 2297 O O . ALA A 1 298 ? 1.476 14.378 -31.071 1.00 51.16 298 ALA A O 1
ATOM 2298 N N . PRO A 1 299 ? 0.644 15.832 -32.578 1.00 56.94 299 PRO A N 1
ATOM 2299 C CA . PRO A 1 299 ? -0.241 14.860 -33.245 1.00 56.94 299 PRO A CA 1
ATOM 2300 C C . PRO A 1 299 ? 0.510 13.763 -34.028 1.00 56.94 299 PRO A C 1
ATOM 2302 O O . PRO A 1 299 ? -0.041 12.697 -34.306 1.00 56.94 299 PRO A O 1
ATOM 2305 N N . SER A 1 300 ? 1.776 14.014 -34.362 1.00 64.88 300 SER A N 1
ATOM 2306 C CA . SER A 1 300 ? 2.724 13.059 -34.937 1.00 64.88 300 SER A CA 1
ATOM 2307 C C . SER A 1 300 ? 4.028 13.148 -34.152 1.00 64.88 300 SER A C 1
ATOM 2309 O O . SER A 1 300 ? 4.575 14.247 -34.029 1.00 64.88 300 SER A O 1
ATOM 2311 N N . ASN A 1 301 ? 4.536 12.035 -33.623 1.00 73.62 301 ASN A N 1
ATOM 2312 C CA . ASN A 1 301 ? 5.758 12.039 -32.814 1.00 73.62 301 ASN A CA 1
ATOM 2313 C C . ASN A 1 301 ? 7.058 11.886 -33.633 1.00 73.62 301 ASN A C 1
ATOM 2315 O O . ASN A 1 301 ? 8.129 12.104 -33.076 1.00 73.62 301 ASN A O 1
ATOM 2319 N N . PHE A 1 302 ? 6.987 11.560 -34.928 1.00 74.19 302 PHE A N 1
ATOM 2320 C CA . PHE A 1 302 ? 8.142 11.266 -35.786 1.00 74.19 302 PHE A CA 1
ATOM 2321 C C . PHE A 1 302 ? 8.031 11.963 -37.150 1.00 74.19 302 PHE A C 1
ATOM 2323 O O . PHE A 1 302 ? 6.932 12.130 -37.687 1.00 74.19 302 PHE A O 1
ATOM 2330 N N . ARG A 1 303 ? 9.172 12.349 -37.732 1.00 76.56 303 ARG A N 1
ATOM 2331 C CA . ARG A 1 303 ? 9.262 12.971 -39.058 1.00 76.56 303 ARG A CA 1
ATOM 2332 C C . ARG A 1 303 ? 10.510 12.530 -39.822 1.00 76.56 303 ARG A C 1
ATOM 2334 O O . ARG A 1 303 ? 11.594 12.425 -39.255 1.00 76.56 303 ARG A O 1
ATOM 2341 N N . ILE A 1 304 ? 10.352 12.344 -41.131 1.00 76.62 304 ILE A N 1
ATOM 2342 C CA . ILE A 1 304 ? 11.448 12.156 -42.091 1.00 76.62 304 ILE A CA 1
ATOM 2343 C C . ILE A 1 304 ? 11.441 13.349 -43.043 1.00 76.62 304 ILE A C 1
ATOM 2345 O O . ILE A 1 304 ? 10.429 13.587 -43.696 1.00 76.62 304 ILE A O 1
ATOM 2349 N N . ASN A 1 305 ? 12.555 14.061 -43.185 1.00 73.75 305 ASN A N 1
ATOM 2350 C CA . ASN A 1 305 ? 12.793 14.871 -44.379 1.00 73.75 305 ASN A CA 1
ATOM 2351 C C . ASN A 1 305 ? 13.659 14.070 -45.346 1.00 73.75 305 ASN A C 1
ATOM 2353 O O . ASN A 1 305 ? 14.604 13.419 -44.913 1.00 73.75 305 ASN A O 1
ATOM 2357 N N . THR A 1 306 ? 13.385 14.123 -46.645 1.00 72.50 306 THR A N 1
ATOM 2358 C CA . THR A 1 306 ? 14.269 13.524 -47.657 1.00 72.50 306 THR A CA 1
ATOM 2359 C C . THR A 1 306 ? 14.144 14.230 -49.005 1.00 72.50 306 THR A C 1
ATOM 2361 O O . THR A 1 306 ? 13.202 14.994 -49.232 1.00 72.50 306 THR A O 1
ATOM 2364 N N . THR A 1 307 ? 15.101 14.004 -49.905 1.00 70.56 307 THR A N 1
ATOM 2365 C CA . THR A 1 307 ? 15.114 14.585 -51.253 1.00 70.56 307 THR A CA 1
ATOM 2366 C C . THR A 1 307 ? 15.021 13.488 -52.311 1.00 70.56 307 THR A C 1
ATOM 2368 O O . THR A 1 307 ? 16.022 12.852 -52.645 1.00 70.56 307 THR A O 1
ATOM 2371 N N . VAL A 1 308 ? 13.825 13.278 -52.858 1.00 67.44 308 VAL A N 1
ATOM 2372 C CA . VAL A 1 308 ? 13.581 12.301 -53.927 1.00 67.44 308 VAL A CA 1
ATOM 2373 C C . VAL A 1 308 ? 13.981 12.932 -55.259 1.00 67.44 308 VAL A C 1
ATOM 2375 O O . VAL A 1 308 ? 13.459 13.983 -55.626 1.00 67.44 308 VAL A O 1
ATOM 2378 N N . ALA A 1 309 ? 14.929 12.318 -55.969 1.00 64.81 309 ALA A N 1
ATOM 2379 C CA . ALA A 1 309 ? 15.308 12.724 -57.324 1.00 64.81 309 ALA A CA 1
ATOM 2380 C C . ALA A 1 309 ? 14.204 12.374 -58.338 1.00 64.81 309 ALA A C 1
ATOM 2382 O O . ALA A 1 309 ? 13.392 11.486 -58.081 1.00 64.81 309 ALA A O 1
ATOM 2383 N N . ASN A 1 310 ? 14.190 13.032 -59.500 1.00 64.50 310 ASN A N 1
ATOM 2384 C CA . ASN A 1 310 ? 13.259 12.676 -60.571 1.00 64.50 310 ASN A CA 1
ATOM 2385 C C . ASN A 1 310 ? 13.470 11.213 -61.012 1.00 64.50 310 ASN A C 1
ATOM 2387 O O . ASN A 1 310 ? 14.578 10.808 -61.362 1.00 64.50 310 ASN A O 1
ATOM 2391 N N . LEU A 1 311 ? 12.399 10.417 -60.982 1.00 62.16 311 LEU A N 1
ATOM 2392 C CA . LEU A 1 311 ? 12.443 8.984 -61.299 1.00 62.16 311 LEU A CA 1
ATOM 2393 C C . LEU A 1 311 ? 12.257 8.723 -62.799 1.00 62.16 311 LEU A C 1
ATOM 2395 O O . LEU A 1 311 ? 12.723 7.709 -63.310 1.00 62.16 311 LEU A O 1
ATOM 2399 N N . THR A 1 312 ? 11.586 9.636 -63.506 1.00 64.94 312 THR A N 1
ATOM 2400 C CA . THR A 1 312 ? 11.449 9.613 -64.969 1.00 64.94 312 THR A CA 1
ATOM 2401 C C . THR A 1 312 ? 11.497 11.037 -65.540 1.00 64.94 312 THR A C 1
ATOM 2403 O O . THR A 1 312 ? 11.679 12.015 -64.811 1.00 64.94 312 THR A O 1
ATOM 2406 N N . ILE A 1 313 ? 11.328 11.146 -66.857 1.00 60.91 313 ILE A N 1
ATOM 2407 C CA . ILE A 1 313 ? 11.110 12.399 -67.594 1.00 60.91 313 ILE A CA 1
ATOM 2408 C C . ILE A 1 313 ? 9.630 12.671 -67.929 1.00 60.91 313 ILE A C 1
ATOM 2410 O O . ILE A 1 313 ? 9.329 13.706 -68.515 1.00 60.91 313 ILE A O 1
ATOM 2414 N N . LEU A 1 314 ? 8.703 11.756 -67.618 1.00 67.62 314 LEU A N 1
ATOM 2415 C CA . LEU A 1 314 ? 7.295 11.885 -68.014 1.00 67.62 314 LEU A CA 1
ATOM 2416 C C . LEU A 1 314 ? 6.519 12.715 -66.977 1.00 67.62 314 LEU A C 1
ATOM 2418 O O . LEU A 1 314 ? 6.586 12.385 -65.793 1.00 67.62 314 LEU A O 1
ATOM 2422 N N . PRO A 1 315 ? 5.775 13.767 -67.369 1.00 65.00 315 PRO A N 1
ATOM 2423 C CA . PRO A 1 315 ? 5.039 14.602 -66.423 1.00 65.00 315 PRO A CA 1
ATOM 2424 C C . PRO A 1 315 ? 3.913 13.805 -65.754 1.00 65.00 315 PRO A C 1
ATOM 2426 O O . PRO A 1 315 ? 3.017 13.296 -66.422 1.00 65.00 315 PRO A O 1
ATOM 2429 N N . GLY A 1 316 ? 3.952 13.698 -64.425 1.00 70.12 316 GLY A N 1
ATOM 2430 C CA . GLY A 1 316 ? 2.980 12.915 -63.663 1.00 70.12 316 GLY A CA 1
ATOM 2431 C C . GLY A 1 316 ? 3.232 12.925 -62.160 1.00 70.12 316 GLY A C 1
ATOM 2432 O O . GLY A 1 316 ? 4.223 13.480 -61.688 1.00 70.12 316 GLY A O 1
ATOM 2433 N N . VAL A 1 317 ? 2.333 12.288 -61.409 1.00 75.94 317 VAL A N 1
ATOM 2434 C CA . VAL A 1 317 ? 2.381 12.169 -59.943 1.00 75.94 317 VAL A CA 1
ATOM 2435 C C . VAL A 1 317 ? 2.389 10.695 -59.540 1.00 75.94 317 VAL A C 1
ATOM 2437 O O . VAL A 1 317 ? 1.645 9.885 -60.102 1.00 75.94 317 VAL A O 1
ATOM 2440 N N . VAL A 1 318 ? 3.221 10.372 -58.550 1.00 80.19 318 VAL A N 1
ATOM 2441 C CA . VAL A 1 318 ? 3.201 9.110 -57.802 1.00 80.19 318 VAL A CA 1
ATOM 2442 C C . VAL A 1 318 ? 2.491 9.355 -56.474 1.00 80.19 318 VAL A C 1
ATOM 2444 O O . VAL A 1 318 ? 2.807 10.325 -55.789 1.00 80.19 318 VAL A O 1
ATOM 2447 N N . GLU A 1 319 ? 1.556 8.483 -56.102 1.00 83.81 319 GLU A N 1
ATOM 2448 C CA . GLU A 1 319 ? 0.969 8.420 -54.758 1.00 83.81 319 GLU A CA 1
ATOM 2449 C C . GLU A 1 319 ? 1.365 7.090 -54.102 1.00 83.81 319 GLU A C 1
ATOM 2451 O O . GLU A 1 319 ? 1.034 6.016 -54.607 1.00 83.81 319 GLU A O 1
ATOM 2456 N N . VAL A 1 320 ? 2.049 7.163 -52.960 1.00 83.44 320 VAL A N 1
ATOM 2457 C CA . VAL A 1 320 ? 2.202 6.042 -52.027 1.00 83.44 320 VAL A CA 1
ATOM 2458 C C . VAL A 1 320 ? 1.004 6.090 -51.083 1.00 83.44 320 VAL A C 1
ATOM 2460 O O . VAL A 1 320 ? 0.855 7.041 -50.313 1.00 83.44 320 VAL A O 1
ATOM 2463 N N . VAL A 1 321 ? 0.127 5.092 -51.169 1.00 82.50 321 VAL A N 1
ATOM 2464 C CA . VAL A 1 321 ? -1.133 5.054 -50.417 1.00 82.50 321 VAL A CA 1
ATOM 2465 C C . VAL A 1 321 ? -0.865 4.572 -48.991 1.00 82.50 321 VAL A C 1
ATOM 2467 O O . VAL A 1 321 ? -0.238 3.534 -48.786 1.00 82.50 321 VAL A O 1
ATOM 2470 N N . GLY A 1 322 ? -1.327 5.338 -48.003 1.00 78.56 322 GLY A N 1
ATOM 2471 C CA . GLY A 1 322 ? -1.225 5.006 -46.585 1.00 78.56 322 GLY A CA 1
ATOM 2472 C C . GLY A 1 322 ? -2.501 4.376 -45.997 1.00 78.56 322 GLY A C 1
ATOM 2473 O O . GLY A 1 322 ? -3.534 4.334 -46.667 1.00 78.56 322 GLY A O 1
ATOM 2474 N N . PRO A 1 323 ? -2.461 3.929 -44.727 1.00 75.44 323 PRO A N 1
ATOM 2475 C CA . PRO A 1 323 ? -1.334 4.060 -43.804 1.00 75.44 323 PRO A CA 1
ATOM 2476 C C . PRO A 1 323 ? -0.211 3.054 -44.105 1.00 75.44 323 PRO A C 1
ATOM 2478 O O . PRO A 1 323 ? -0.410 1.845 -44.005 1.00 75.44 323 PRO A O 1
ATOM 2481 N N . THR A 1 324 ? 0.990 3.540 -44.434 1.00 80.94 324 THR A N 1
ATOM 2482 C CA . THR A 1 324 ? 2.153 2.657 -44.612 1.00 80.94 324 THR A CA 1
ATOM 2483 C C . THR A 1 324 ? 2.778 2.356 -43.257 1.00 80.94 324 THR A C 1
ATOM 2485 O O . THR A 1 324 ? 2.940 3.246 -42.419 1.00 80.94 324 THR A O 1
ATOM 2488 N N . VAL A 1 325 ? 3.123 1.087 -43.030 1.00 83.38 325 VAL A N 1
ATOM 2489 C CA . VAL A 1 325 ? 3.741 0.623 -41.782 1.00 83.38 325 VAL A CA 1
ATOM 2490 C C . VAL A 1 325 ? 5.178 0.207 -42.060 1.00 83.38 325 VAL A C 1
ATOM 2492 O O . VAL A 1 325 ? 5.436 -0.659 -42.896 1.00 83.38 325 VAL A O 1
ATOM 2495 N N . PHE A 1 326 ? 6.121 0.823 -41.356 1.00 86.00 326 PHE A N 1
ATOM 2496 C CA . PHE A 1 326 ? 7.526 0.439 -41.335 1.00 86.00 326 PHE A CA 1
ATOM 2497 C C . PHE A 1 326 ? 7.717 -0.424 -40.084 1.00 86.00 326 PHE A C 1
ATOM 2499 O O . PHE A 1 326 ? 7.790 0.088 -38.967 1.00 86.00 326 PHE A O 1
ATOM 2506 N N . SER A 1 327 ? 7.723 -1.744 -40.257 1.00 83.31 327 SER A N 1
ATOM 2507 C CA . SER A 1 327 ? 7.992 -2.695 -39.177 1.00 83.31 327 SER A CA 1
ATOM 2508 C C . SER A 1 327 ? 9.494 -2.762 -38.926 1.00 83.31 327 SER A C 1
ATOM 2510 O O . SER A 1 327 ? 10.260 -2.942 -39.875 1.00 83.31 327 SER A O 1
ATOM 2512 N N . ILE A 1 328 ? 9.915 -2.616 -37.667 1.00 83.12 328 ILE A N 1
ATOM 2513 C CA . ILE A 1 328 ? 11.327 -2.661 -37.281 1.00 83.12 328 ILE A CA 1
ATOM 2514 C C . ILE A 1 328 ? 11.574 -3.942 -36.484 1.00 83.12 328 ILE A C 1
ATOM 2516 O O . ILE A 1 328 ? 11.013 -4.139 -35.399 1.00 83.12 328 ILE A O 1
ATOM 2520 N N . SER A 1 329 ? 12.434 -4.807 -37.020 1.00 81.44 329 SER A N 1
ATOM 2521 C CA . SER A 1 329 ? 12.888 -6.030 -36.361 1.00 81.44 329 SER A CA 1
ATOM 2522 C C . SER A 1 329 ? 14.404 -6.065 -36.217 1.00 81.44 329 SER A C 1
ATOM 2524 O O . SER A 1 329 ? 15.137 -5.362 -36.915 1.00 81.44 329 SER A O 1
ATOM 2526 N N . ASP A 1 330 ? 14.891 -6.925 -35.328 1.00 76.00 330 ASP A N 1
ATOM 2527 C CA . ASP A 1 330 ? 16.299 -7.314 -35.361 1.00 76.00 330 ASP A CA 1
ATOM 2528 C C . ASP A 1 330 ? 16.617 -8.262 -36.534 1.00 76.00 330 ASP A C 1
ATOM 2530 O O . ASP A 1 330 ? 15.730 -8.695 -37.279 1.00 76.00 330 ASP A O 1
ATOM 2534 N N . VAL A 1 331 ? 17.901 -8.596 -36.689 1.00 71.19 331 VAL A N 1
ATOM 2535 C CA . VAL A 1 331 ? 18.406 -9.561 -37.683 1.00 71.19 331 VAL A CA 1
ATOM 2536 C C . VAL A 1 331 ? 17.854 -10.984 -37.514 1.00 71.19 331 VAL A C 1
ATOM 2538 O O . VAL A 1 331 ? 17.955 -11.778 -38.444 1.00 71.19 331 VAL A O 1
ATOM 2541 N N . THR A 1 332 ? 17.247 -11.319 -36.367 1.00 70.44 332 THR A N 1
ATOM 2542 C CA . THR A 1 332 ? 16.562 -12.608 -36.148 1.00 70.44 332 THR A CA 1
ATOM 2543 C C . THR A 1 332 ? 15.079 -12.564 -36.531 1.00 70.44 332 THR A C 1
ATOM 2545 O O . THR A 1 332 ? 14.385 -13.573 -36.441 1.00 70.44 332 THR A O 1
ATOM 2548 N N . GLY A 1 333 ? 14.579 -11.406 -36.982 1.00 71.25 333 GLY A N 1
ATOM 2549 C CA . GLY A 1 333 ? 13.184 -11.201 -37.368 1.00 71.25 333 GLY A CA 1
ATOM 2550 C C . GLY A 1 333 ? 12.253 -10.849 -36.206 1.00 71.25 333 GLY A C 1
ATOM 2551 O O . GLY A 1 333 ? 11.050 -10.704 -36.424 1.00 71.25 333 GLY A O 1
ATOM 2552 N N . LYS A 1 334 ? 12.766 -10.665 -34.981 1.00 77.62 334 LYS A N 1
ATOM 2553 C CA . LYS A 1 334 ? 11.941 -10.280 -33.831 1.00 77.62 334 LYS A CA 1
ATOM 2554 C C . LYS A 1 334 ? 11.551 -8.803 -33.939 1.00 77.62 334 LYS A C 1
ATOM 2556 O O . LYS A 1 334 ? 12.387 -7.916 -33.758 1.00 77.62 334 LYS A O 1
ATOM 2561 N N . GLY A 1 335 ? 10.278 -8.546 -34.237 1.00 78.12 335 GLY A N 1
ATOM 2562 C CA . GLY A 1 335 ? 9.689 -7.206 -34.205 1.00 78.12 335 GLY A CA 1
ATOM 2563 C C . GLY A 1 335 ? 9.659 -6.629 -32.787 1.00 78.12 335 GLY A C 1
ATOM 2564 O O . GLY A 1 335 ? 9.404 -7.352 -31.822 1.00 78.12 335 GLY A O 1
ATOM 2565 N N . TRP A 1 336 ? 9.941 -5.333 -32.658 1.00 76.38 336 TRP A N 1
ATOM 2566 C CA . TRP A 1 336 ? 9.970 -4.632 -31.363 1.00 76.38 336 TRP A CA 1
ATOM 2567 C C . TRP A 1 336 ? 9.396 -3.203 -31.423 1.00 76.38 336 TRP A C 1
ATOM 2569 O O . TRP A 1 336 ? 8.952 -2.677 -30.398 1.00 76.38 336 TRP A O 1
ATOM 2579 N N . GLY A 1 337 ? 9.339 -2.600 -32.616 1.00 78.06 337 GLY A N 1
ATOM 2580 C CA . GLY A 1 337 ? 8.699 -1.308 -32.863 1.00 78.06 337 GLY A CA 1
ATOM 2581 C C . GLY A 1 337 ? 8.108 -1.201 -34.271 1.00 78.06 337 GLY A C 1
ATOM 2582 O O . GLY A 1 337 ? 8.318 -2.070 -35.124 1.00 78.06 337 GLY A O 1
ATOM 2583 N N . ASN A 1 338 ? 7.332 -0.147 -34.507 1.00 86.50 338 ASN A N 1
ATOM 2584 C CA . ASN A 1 338 ? 6.837 0.224 -35.831 1.00 86.50 338 ASN A CA 1
ATOM 2585 C C . ASN A 1 338 ? 6.803 1.750 -36.010 1.00 86.50 338 ASN A C 1
ATOM 2587 O O . ASN A 1 338 ? 6.870 2.506 -35.039 1.00 86.50 338 ASN A O 1
ATOM 2591 N N . VAL A 1 339 ? 6.687 2.192 -37.261 1.00 81.00 339 VAL A N 1
ATOM 2592 C CA . VAL A 1 339 ? 6.396 3.585 -37.624 1.00 81.00 339 VAL A CA 1
ATOM 2593 C C . VAL A 1 339 ? 5.244 3.599 -38.618 1.00 81.00 339 VAL A C 1
ATOM 2595 O O . VAL A 1 339 ? 5.241 2.795 -39.549 1.00 81.00 339 VAL A O 1
ATOM 2598 N N . THR A 1 340 ? 4.270 4.486 -38.434 1.00 83.69 340 THR A N 1
ATOM 2599 C CA . THR A 1 340 ? 3.121 4.633 -39.339 1.00 83.69 340 THR A CA 1
ATOM 2600 C C . THR A 1 340 ? 3.121 5.996 -40.024 1.00 83.69 340 THR A C 1
ATOM 2602 O O . THR A 1 340 ? 3.323 7.011 -39.359 1.00 83.69 340 THR A O 1
ATOM 2605 N N . PHE A 1 341 ? 2.876 6.031 -41.338 1.00 82.00 341 PHE A N 1
ATOM 2606 C CA . PHE A 1 341 ? 2.787 7.263 -42.136 1.00 82.00 341 PHE A CA 1
ATOM 2607 C C . PHE A 1 341 ? 1.495 7.310 -42.954 1.00 82.00 341 PHE A C 1
ATOM 2609 O O . PHE A 1 341 ? 1.019 6.284 -43.441 1.00 82.00 341 PHE A O 1
ATOM 2616 N N . ASN A 1 342 ? 0.957 8.514 -43.148 1.00 81.38 342 ASN A N 1
ATOM 2617 C CA . ASN A 1 342 ? -0.186 8.765 -44.034 1.00 81.38 342 ASN A CA 1
ATOM 2618 C C . ASN A 1 342 ? 0.215 8.663 -45.522 1.00 81.38 342 ASN A C 1
ATOM 2620 O O . ASN A 1 342 ? 1.398 8.539 -45.838 1.00 81.38 342 ASN A O 1
ATOM 2624 N N . SER A 1 343 ? -0.761 8.728 -46.438 1.00 82.62 343 SER A N 1
ATOM 2625 C CA . SER A 1 343 ? -0.496 8.775 -47.886 1.00 82.62 343 SER A CA 1
ATOM 2626 C C . SER A 1 343 ? 0.401 9.955 -48.271 1.00 82.62 343 SER A C 1
ATOM 2628 O O . SER A 1 343 ? 0.299 11.038 -47.692 1.00 82.62 343 SER A O 1
ATOM 2630 N N . VAL A 1 344 ? 1.245 9.759 -49.285 1.00 83.06 344 VAL A N 1
ATOM 2631 C CA . VAL A 1 344 ? 2.212 10.754 -49.772 1.00 83.06 344 VAL A CA 1
ATOM 2632 C C . VAL A 1 344 ? 2.135 10.827 -51.290 1.00 83.06 344 VAL A C 1
ATOM 2634 O O . VAL A 1 344 ? 2.273 9.801 -51.952 1.00 83.06 344 VAL A O 1
ATOM 2637 N N . SER A 1 345 ? 1.978 12.025 -51.853 1.00 81.69 345 SER A N 1
ATOM 2638 C CA . SER A 1 345 ? 2.011 12.246 -53.302 1.00 81.69 345 SER A CA 1
ATOM 2639 C C . SER A 1 345 ? 3.114 13.223 -53.713 1.00 81.69 345 SER A C 1
ATOM 2641 O O . SER A 1 345 ? 3.393 14.197 -53.012 1.00 81.69 345 SER A O 1
ATOM 2643 N N . PHE A 1 346 ? 3.776 12.953 -54.842 1.00 80.94 346 PHE A N 1
ATOM 2644 C CA . PHE A 1 346 ? 4.834 13.811 -55.385 1.00 80.94 346 PHE A CA 1
ATOM 2645 C C . PHE A 1 346 ? 4.988 13.684 -56.910 1.00 80.94 346 PHE A C 1
ATOM 2647 O O . PHE A 1 346 ? 4.746 12.609 -57.467 1.00 80.94 346 PHE A O 1
ATOM 2654 N N . PRO A 1 347 ? 5.392 14.762 -57.613 1.00 75.94 347 PRO A N 1
ATOM 2655 C CA . PRO A 1 347 ? 5.662 14.709 -59.045 1.00 75.94 347 PRO A CA 1
ATOM 2656 C C . PRO A 1 347 ? 6.880 13.831 -59.363 1.00 75.94 347 PRO A C 1
ATOM 2658 O O . PRO A 1 347 ? 7.927 13.949 -58.732 1.00 75.94 347 PRO A O 1
ATOM 2661 N N . ILE A 1 348 ? 6.750 12.970 -60.373 1.00 73.75 348 ILE A N 1
ATOM 2662 C CA . ILE A 1 348 ? 7.766 11.975 -60.760 1.00 73.75 348 ILE A CA 1
ATOM 2663 C C . ILE A 1 348 ? 8.938 12.576 -61.559 1.00 73.75 348 ILE A C 1
ATOM 2665 O O . ILE A 1 348 ? 10.028 12.001 -61.607 1.00 73.75 348 ILE A O 1
ATOM 2669 N N . HIS A 1 349 ? 8.706 13.726 -62.198 1.00 68.06 349 HIS A N 1
ATOM 2670 C CA . HIS A 1 349 ? 9.568 14.343 -63.214 1.00 68.06 349 HIS A CA 1
ATOM 2671 C C . HIS A 1 349 ? 10.489 15.452 -62.695 1.00 68.06 349 HIS A C 1
ATOM 2673 O O . HIS A 1 349 ? 11.261 16.024 -63.461 1.00 68.06 349 HIS A O 1
ATOM 2679 N N . LYS A 1 350 ? 10.410 15.784 -61.404 1.00 71.06 350 LYS A N 1
ATOM 2680 C CA . LYS A 1 350 ? 11.190 16.845 -60.748 1.00 71.06 350 LYS A CA 1
ATOM 2681 C C . LYS A 1 350 ? 11.788 16.297 -59.449 1.00 71.06 350 LYS A C 1
ATOM 2683 O O . LYS A 1 350 ? 11.221 15.396 -58.843 1.00 71.06 350 LYS A O 1
ATOM 2688 N N . THR A 1 351 ? 12.916 16.847 -59.007 1.00 72.56 351 THR A N 1
ATOM 2689 C CA . THR A 1 351 ? 13.476 16.537 -57.681 1.00 72.56 351 THR A CA 1
ATOM 2690 C C . THR A 1 351 ? 12.670 17.260 -56.601 1.00 72.56 351 THR A C 1
ATOM 2692 O O . THR A 1 351 ? 12.500 18.477 -56.672 1.00 72.56 351 THR A O 1
ATOM 2695 N N . VAL A 1 352 ? 12.186 16.529 -55.595 1.00 74.25 352 VAL A N 1
ATOM 2696 C CA . VAL A 1 352 ? 11.250 17.019 -54.567 1.00 74.25 352 VAL A CA 1
ATOM 2697 C C . VAL A 1 352 ? 11.847 16.850 -53.173 1.00 74.25 352 VAL A C 1
ATOM 2699 O O . VAL A 1 352 ? 12.426 15.811 -52.858 1.00 74.25 352 VAL A O 1
ATOM 2702 N N . ARG A 1 353 ? 11.670 17.854 -52.304 1.00 76.69 353 ARG A N 1
ATOM 2703 C CA . ARG A 1 353 ? 11.887 17.699 -50.858 1.00 76.69 353 ARG A CA 1
ATOM 2704 C C . ARG A 1 353 ? 10.580 17.272 -50.197 1.00 76.69 353 ARG A C 1
ATOM 2706 O O . ARG A 1 353 ? 9.594 17.998 -50.284 1.00 76.69 353 ARG A O 1
ATOM 2713 N N . LEU A 1 354 ? 10.583 16.118 -49.541 1.00 76.00 354 LEU A N 1
ATOM 2714 C CA . LEU A 1 354 ? 9.445 15.586 -48.795 1.00 76.00 354 LEU A CA 1
ATOM 2715 C C . LEU A 1 354 ? 9.673 15.754 -47.294 1.00 76.00 354 LEU A C 1
ATOM 2717 O O . LEU A 1 354 ? 10.777 15.505 -46.817 1.00 76.00 354 LEU A O 1
ATOM 2721 N N . SER A 1 355 ? 8.619 16.115 -46.559 1.00 78.38 355 SER A N 1
ATOM 2722 C CA . SER A 1 355 ? 8.535 15.991 -45.099 1.00 78.38 355 SER A CA 1
ATOM 2723 C C . SER A 1 355 ? 7.404 15.023 -44.762 1.00 78.38 355 SER A C 1
ATOM 2725 O O . SER A 1 355 ? 6.231 15.378 -44.852 1.00 78.38 355 SER A O 1
ATOM 2727 N N . LEU A 1 356 ? 7.758 13.795 -44.400 1.00 78.06 356 LEU A N 1
ATOM 2728 C CA . LEU A 1 356 ? 6.826 12.753 -43.984 1.00 78.06 356 LEU A CA 1
ATOM 2729 C C . LEU A 1 356 ? 6.600 12.870 -42.480 1.00 78.06 356 LEU A C 1
ATOM 2731 O O . LEU A 1 356 ? 7.571 12.936 -41.732 1.00 78.06 356 LEU A O 1
ATOM 2735 N N . TYR A 1 357 ? 5.346 12.856 -42.039 1.00 79.62 357 TYR A N 1
ATOM 2736 C CA . TYR A 1 357 ? 4.973 12.875 -40.623 1.00 79.62 357 TYR A CA 1
ATOM 2737 C C . TYR A 1 357 ? 4.315 11.548 -40.250 1.00 79.62 357 TYR A C 1
ATOM 2739 O O . TYR A 1 357 ? 3.525 11.004 -41.025 1.00 79.62 357 TYR A O 1
ATOM 2747 N N . GLY A 1 358 ? 4.645 11.027 -39.071 1.00 79.44 358 GLY A N 1
ATOM 2748 C CA . GLY A 1 358 ? 4.204 9.707 -38.643 1.00 79.44 358 GLY A CA 1
ATOM 2749 C C . GLY A 1 358 ? 4.253 9.490 -37.137 1.00 79.44 358 GLY A C 1
ATOM 2750 O O . GLY A 1 358 ? 4.640 10.375 -36.370 1.00 79.44 358 GLY A O 1
ATOM 2751 N N . ASN A 1 359 ? 3.848 8.292 -36.717 1.00 79.38 359 ASN A N 1
ATOM 2752 C CA . ASN A 1 359 ? 3.891 7.869 -35.322 1.00 79.38 359 ASN A CA 1
ATOM 2753 C C . ASN A 1 359 ? 4.743 6.606 -35.147 1.00 79.38 359 ASN A C 1
ATOM 2755 O O . ASN A 1 359 ? 4.430 5.537 -35.663 1.00 79.38 359 ASN A O 1
ATOM 2759 N N . PHE A 1 360 ? 5.827 6.760 -34.392 1.00 78.25 360 PHE A N 1
ATOM 2760 C CA . PHE A 1 360 ? 6.711 5.710 -33.905 1.00 78.25 360 PHE A CA 1
ATOM 2761 C C . PHE A 1 360 ? 6.128 5.089 -32.628 1.00 78.25 360 PHE A C 1
ATOM 2763 O O . PHE A 1 360 ? 5.817 5.818 -31.679 1.00 78.25 360 PHE A O 1
ATOM 2770 N N . THR A 1 361 ? 6.002 3.760 -32.574 1.00 73.62 361 THR A N 1
ATOM 2771 C CA . THR A 1 361 ? 5.554 3.033 -31.373 1.00 73.62 361 THR A CA 1
ATOM 2772 C C . THR A 1 361 ? 6.480 1.865 -31.028 1.00 73.62 361 THR A C 1
ATOM 2774 O O . THR A 1 361 ? 7.097 1.254 -31.903 1.00 73.62 361 THR A O 1
ATOM 2777 N N . LEU A 1 362 ? 6.578 1.559 -29.732 1.00 73.75 362 LEU A N 1
ATOM 2778 C CA . LEU A 1 362 ? 7.366 0.456 -29.181 1.00 73.75 362 LEU A CA 1
ATOM 2779 C C . LEU A 1 362 ? 6.434 -0.533 -28.486 1.00 73.75 362 LEU A C 1
ATOM 2781 O O . LEU A 1 362 ? 5.631 -0.130 -27.646 1.00 73.75 362 LEU A O 1
ATOM 2785 N N . TYR A 1 363 ? 6.573 -1.817 -28.809 1.00 71.56 363 TYR A N 1
ATOM 2786 C CA . TYR A 1 363 ? 5.755 -2.901 -28.250 1.00 71.56 363 TYR A CA 1
ATOM 2787 C C . TYR A 1 363 ? 6.585 -4.093 -27.744 1.00 71.56 363 TYR A C 1
ATOM 2789 O O . TYR A 1 363 ? 6.030 -5.036 -27.186 1.00 71.56 363 TYR A O 1
ATOM 2797 N N . GLY A 1 364 ? 7.913 -4.067 -27.901 1.00 67.81 364 GLY A N 1
ATOM 2798 C CA . GLY A 1 364 ? 8.800 -5.119 -27.411 1.00 67.81 364 GLY A CA 1
ATOM 2799 C C . GLY A 1 364 ? 10.232 -4.649 -27.159 1.00 67.81 364 GLY A C 1
ATOM 2800 O O . GLY A 1 364 ? 10.609 -3.519 -27.463 1.00 67.81 364 GLY A O 1
ATOM 2801 N N . LEU A 1 365 ? 11.043 -5.552 -26.607 1.00 63.47 365 LEU A N 1
ATOM 2802 C CA . LEU A 1 365 ? 12.496 -5.399 -26.489 1.00 63.47 365 LEU A CA 1
ATOM 2803 C C . LEU A 1 365 ? 13.207 -6.248 -27.561 1.00 63.47 365 LEU A C 1
ATOM 2805 O O . LEU A 1 365 ? 12.720 -7.348 -27.852 1.00 63.47 365 LEU A O 1
ATOM 2809 N N . PRO A 1 366 ? 14.365 -5.816 -28.098 1.00 60.72 366 PRO A N 1
ATOM 2810 C CA . PRO A 1 366 ? 15.206 -6.630 -28.984 1.00 60.72 366 PRO A CA 1
ATOM 2811 C C . PRO A 1 366 ? 15.626 -7.986 -28.384 1.00 60.72 366 PRO A C 1
ATOM 2813 O O . PRO A 1 366 ? 15.391 -8.280 -27.207 1.00 60.72 366 PRO A O 1
ATOM 2816 N N . SER A 1 367 ? 16.242 -8.848 -29.192 1.00 64.25 367 SER A N 1
ATOM 2817 C CA . SER A 1 367 ? 16.905 -10.068 -28.705 1.00 64.25 367 SER A CA 1
ATOM 2818 C C . SER A 1 367 ? 18.127 -9.768 -27.818 1.00 64.25 367 SER A C 1
ATOM 2820 O O . SER A 1 367 ? 18.764 -8.716 -27.917 1.00 64.25 367 SER A O 1
ATOM 2822 N N . LEU A 1 368 ? 18.474 -10.717 -26.935 1.00 57.28 368 LEU A N 1
ATOM 2823 C CA . LEU A 1 368 ? 19.591 -10.567 -25.990 1.00 57.28 368 LEU A CA 1
ATOM 2824 C C . LEU A 1 368 ? 20.950 -10.415 -26.696 1.00 57.28 368 LEU A C 1
ATOM 2826 O O . LEU A 1 368 ? 21.834 -9.735 -26.186 1.00 57.28 368 LEU A O 1
ATOM 2830 N N . SER A 1 369 ? 21.099 -11.015 -27.880 1.00 57.50 369 SER A N 1
ATOM 2831 C CA . SER A 1 369 ? 22.264 -10.871 -28.756 1.00 57.50 369 SER A CA 1
ATOM 2832 C C . SER A 1 369 ? 22.429 -9.436 -29.255 1.00 57.50 369 SER A C 1
ATOM 2834 O O . SER A 1 369 ? 23.525 -8.896 -29.169 1.00 57.50 369 SER A O 1
ATOM 2836 N N . VAL A 1 370 ? 21.350 -8.777 -29.693 1.00 55.31 370 VAL A N 1
ATOM 2837 C CA . VAL A 1 370 ? 21.395 -7.358 -30.083 1.00 55.31 370 VAL A CA 1
ATOM 2838 C C . VAL A 1 370 ? 21.709 -6.468 -28.883 1.00 55.31 370 VAL A C 1
ATOM 2840 O O . VAL A 1 370 ? 22.555 -5.588 -28.997 1.00 55.31 370 VAL A O 1
ATOM 2843 N N . LEU A 1 371 ? 21.114 -6.733 -27.714 1.00 54.97 371 LEU A N 1
ATOM 2844 C CA . LEU A 1 371 ? 21.458 -6.016 -26.478 1.00 54.97 371 LEU A CA 1
ATOM 2845 C C . LEU A 1 371 ? 22.942 -6.193 -26.095 1.00 54.97 371 LEU A C 1
ATOM 2847 O O . LEU A 1 371 ? 23.560 -5.244 -25.614 1.00 54.97 371 LEU A O 1
ATOM 2851 N N . ALA A 1 372 ? 23.535 -7.362 -26.356 1.00 51.75 372 ALA A N 1
ATOM 2852 C CA . ALA A 1 372 ? 24.959 -7.614 -26.149 1.00 51.75 372 ALA A CA 1
ATOM 2853 C C . ALA A 1 372 ? 25.853 -6.902 -27.184 1.00 51.75 372 ALA A C 1
ATOM 2855 O O . ALA A 1 372 ? 26.834 -6.278 -26.783 1.00 51.75 372 ALA A O 1
ATOM 2856 N N . SER A 1 373 ? 25.516 -6.926 -28.480 1.00 51.34 373 SER A N 1
ATOM 2857 C CA . SER A 1 373 ? 26.253 -6.191 -29.527 1.00 51.34 373 SER A CA 1
ATOM 2858 C C . SER A 1 373 ? 26.233 -4.683 -29.272 1.00 51.34 373 SER A C 1
ATOM 2860 O O . SER A 1 373 ? 27.287 -4.051 -29.208 1.00 51.34 373 SER A O 1
ATOM 2862 N N . ILE A 1 374 ? 25.051 -4.128 -28.980 1.00 49.78 374 ILE A N 1
ATOM 2863 C CA . ILE A 1 374 ? 24.873 -2.740 -28.526 1.00 49.78 374 ILE A CA 1
ATOM 2864 C C . ILE A 1 374 ? 25.829 -2.416 -27.368 1.00 49.78 374 ILE A C 1
ATOM 2866 O O . ILE A 1 374 ? 26.507 -1.393 -27.390 1.00 49.78 374 ILE A O 1
ATOM 2870 N N . ALA A 1 375 ? 25.913 -3.298 -26.370 1.00 44.16 375 ALA A N 1
ATOM 2871 C CA . ALA A 1 375 ? 26.719 -3.087 -25.172 1.00 44.16 375 ALA A CA 1
ATOM 2872 C C . ALA A 1 375 ? 28.223 -3.403 -25.332 1.00 44.16 375 ALA A C 1
ATOM 2874 O O . ALA A 1 375 ? 28.959 -3.268 -24.351 1.00 44.16 375 ALA A O 1
ATOM 2875 N N . THR A 1 376 ? 28.694 -3.837 -26.509 1.00 42.34 376 THR A N 1
ATOM 2876 C CA . THR A 1 376 ? 30.094 -4.261 -26.733 1.00 42.34 376 THR A CA 1
ATOM 2877 C C . THR A 1 376 ? 30.770 -3.603 -27.933 1.00 42.34 376 THR A C 1
ATOM 2879 O O . THR A 1 376 ? 31.913 -3.178 -27.798 1.00 42.34 376 THR A O 1
ATOM 2882 N N . THR A 1 377 ? 30.093 -3.480 -29.077 1.00 48.34 377 THR A N 1
ATOM 2883 C CA . THR A 1 377 ? 30.655 -2.895 -30.309 1.00 48.34 377 THR A CA 1
ATOM 2884 C C . THR A 1 377 ? 30.055 -1.536 -30.660 1.00 48.34 377 THR A C 1
ATOM 2886 O O . THR A 1 377 ? 30.612 -0.831 -31.496 1.00 48.34 377 THR A O 1
ATOM 2889 N N . ASN A 1 378 ? 28.923 -1.164 -30.045 1.00 50.66 378 ASN A N 1
ATOM 2890 C CA . ASN A 1 378 ? 28.099 0.007 -30.388 1.00 50.66 378 ASN A CA 1
ATOM 2891 C C . ASN A 1 378 ? 27.507 -0.025 -31.821 1.00 50.66 378 ASN A C 1
ATOM 2893 O O . ASN A 1 378 ? 26.773 0.883 -32.202 1.00 50.66 378 ASN A O 1
ATOM 2897 N N . GLN A 1 379 ? 27.777 -1.090 -32.586 1.00 53.47 379 GLN A N 1
ATOM 2898 C CA . GLN A 1 379 ? 27.217 -1.361 -33.909 1.00 53.47 379 GLN A CA 1
ATOM 2899 C C . GLN A 1 379 ? 26.006 -2.283 -33.759 1.00 53.47 379 GLN A C 1
ATOM 2901 O O . GLN A 1 379 ? 26.075 -3.284 -33.038 1.00 53.47 379 GLN A O 1
ATOM 2906 N N . PHE A 1 380 ? 24.907 -1.988 -34.449 1.00 63.25 380 PHE A N 1
ATOM 2907 C CA . PHE A 1 380 ? 23.761 -2.892 -34.490 1.00 63.25 380 PHE A CA 1
ATOM 2908 C C . PHE A 1 380 ? 22.934 -2.677 -35.753 1.00 63.25 380 PHE A C 1
ATOM 2910 O O . PHE A 1 380 ? 22.319 -1.633 -35.957 1.00 63.25 380 PHE A O 1
ATOM 2917 N N . VAL A 1 381 ? 22.888 -3.722 -36.577 1.00 64.31 381 VAL A N 1
ATOM 2918 C CA . VAL A 1 381 ? 22.073 -3.750 -37.789 1.00 64.31 381 VAL A CA 1
ATOM 2919 C C . VAL A 1 381 ? 20.621 -4.044 -37.417 1.00 64.31 381 VAL A C 1
ATOM 2921 O O . VAL A 1 381 ? 20.327 -5.023 -36.726 1.00 64.31 381 VAL A O 1
ATOM 2924 N N . MET A 1 382 ? 19.705 -3.211 -37.895 1.00 70.38 382 MET A N 1
ATOM 2925 C CA . MET A 1 382 ? 18.260 -3.420 -37.807 1.00 70.38 382 MET A CA 1
ATOM 2926 C C . MET A 1 382 ? 17.661 -3.601 -39.194 1.00 70.38 382 MET A C 1
ATOM 2928 O O . MET A 1 382 ? 18.163 -3.050 -40.170 1.00 70.38 382 MET A O 1
ATOM 2932 N N . VAL A 1 383 ? 16.573 -4.367 -39.274 1.00 81.06 383 VAL A N 1
ATOM 2933 C CA . VAL A 1 383 ? 15.853 -4.620 -40.525 1.00 81.06 383 VAL A CA 1
ATOM 2934 C C . VAL A 1 383 ? 14.544 -3.840 -40.500 1.00 81.06 383 VAL A C 1
ATOM 2936 O O . VAL A 1 383 ? 13.703 -4.057 -39.626 1.00 81.06 383 VAL A O 1
ATOM 2939 N N . VAL A 1 384 ? 14.363 -2.948 -41.473 1.00 82.12 384 VAL A N 1
ATOM 2940 C CA . VAL A 1 384 ? 13.087 -2.273 -41.732 1.00 82.12 384 VAL A CA 1
ATOM 2941 C C . VAL A 1 384 ? 12.376 -3.023 -42.849 1.00 82.12 384 VAL A C 1
ATOM 2943 O O . VAL A 1 384 ? 12.968 -3.279 -43.897 1.00 82.12 384 VAL A O 1
ATOM 2946 N N . LYS A 1 385 ? 11.103 -3.369 -42.643 1.00 85.06 385 LYS A N 1
ATOM 2947 C CA . LYS A 1 385 ? 10.235 -3.967 -43.667 1.00 85.06 385 LYS A CA 1
ATOM 2948 C C . LYS A 1 385 ? 8.954 -3.161 -43.806 1.00 85.06 385 LYS A C 1
ATOM 2950 O O . LYS A 1 385 ? 8.333 -2.811 -42.804 1.00 85.06 385 LYS A O 1
ATOM 2955 N N . THR A 1 386 ? 8.543 -2.892 -45.037 1.00 85.75 386 THR A N 1
ATOM 2956 C CA . THR A 1 386 ? 7.310 -2.165 -45.339 1.00 85.75 386 THR A CA 1
ATOM 2957 C C . THR A 1 386 ? 6.653 -2.700 -46.613 1.00 85.75 386 THR A C 1
ATOM 2959 O O . THR A 1 386 ? 7.276 -3.417 -47.396 1.00 85.75 386 THR A O 1
ATOM 2962 N N . TRP A 1 387 ? 5.374 -2.381 -46.782 1.00 85.81 387 TRP A N 1
ATOM 2963 C CA . TRP A 1 387 ? 4.534 -2.804 -47.899 1.00 85.81 387 TRP A CA 1
ATOM 2964 C C . TRP A 1 387 ? 3.847 -1.564 -48.455 1.00 85.81 387 TRP A C 1
ATOM 2966 O O . TRP A 1 387 ? 3.161 -0.864 -47.707 1.00 85.81 387 TRP A O 1
ATOM 2976 N N . TRP A 1 388 ? 4.082 -1.251 -49.728 1.00 83.25 388 TRP A N 1
ATOM 2977 C CA . TRP A 1 388 ? 3.573 -0.040 -50.370 1.00 83.25 388 TRP A CA 1
ATOM 2978 C C . TRP A 1 388 ? 2.608 -0.390 -51.504 1.00 83.25 388 TRP A C 1
ATOM 2980 O O . TRP A 1 388 ? 2.965 -1.094 -52.451 1.00 83.25 388 TRP A O 1
ATOM 2990 N N . THR A 1 389 ? 1.410 0.185 -51.437 1.00 84.44 389 THR A N 1
ATOM 2991 C CA . THR A 1 389 ? 0.507 0.327 -52.581 1.00 84.44 389 THR A CA 1
ATOM 2992 C C . THR A 1 389 ? 0.859 1.636 -53.284 1.00 84.44 389 THR A C 1
ATOM 2994 O O . THR A 1 389 ? 0.827 2.703 -52.668 1.00 84.44 389 THR A O 1
ATOM 2997 N N . ILE A 1 390 ? 1.233 1.569 -54.562 1.00 81.31 390 ILE A N 1
ATOM 2998 C CA . ILE A 1 390 ? 1.760 2.705 -55.323 1.00 81.31 390 ILE A CA 1
ATOM 2999 C C . ILE A 1 390 ? 0.916 2.939 -56.572 1.00 81.31 390 ILE A C 1
ATOM 3001 O O . ILE A 1 390 ? 0.813 2.086 -57.465 1.00 81.31 390 ILE A O 1
ATOM 3005 N N . ARG A 1 391 ? 0.347 4.142 -56.650 1.00 82.56 391 ARG A N 1
ATOM 3006 C CA . ARG A 1 391 ? -0.362 4.639 -57.824 1.00 82.56 391 ARG A CA 1
ATOM 3007 C C . ARG A 1 391 ? 0.546 5.516 -58.670 1.00 82.56 391 ARG A C 1
ATOM 3009 O O . ARG A 1 391 ? 1.190 6.428 -58.158 1.00 82.56 391 ARG A O 1
ATOM 3016 N N . PHE A 1 392 ? 0.528 5.277 -59.974 1.00 80.00 392 PHE A N 1
ATOM 3017 C CA . PHE A 1 392 ? 1.133 6.133 -60.990 1.00 80.00 392 PHE A CA 1
ATOM 3018 C C . PHE A 1 392 ? -0.003 6.661 -61.865 1.00 80.00 392 PHE A C 1
ATOM 3020 O O . PHE A 1 392 ? -0.836 5.880 -62.326 1.00 80.00 392 PHE A O 1
ATOM 3027 N N . PHE A 1 393 ? -0.068 7.980 -62.074 1.00 77.19 393 PHE A N 1
ATOM 3028 C CA . PHE A 1 393 ? -1.121 8.614 -62.889 1.00 77.19 393 PHE A CA 1
ATOM 3029 C C . PHE A 1 393 ? -2.556 8.259 -62.428 1.00 77.19 393 PHE A C 1
ATOM 3031 O O . PHE A 1 393 ? -3.466 8.097 -63.235 1.00 77.19 393 PHE A O 1
ATOM 3038 N N . GLY A 1 394 ? -2.753 8.079 -61.115 1.00 75.56 394 GLY A N 1
ATOM 3039 C CA . GLY A 1 394 ? -4.029 7.673 -60.505 1.00 75.56 394 GLY A CA 1
ATOM 3040 C C . GLY A 1 394 ? -4.342 6.168 -60.547 1.00 75.56 394 GLY A C 1
ATOM 3041 O O . GLY A 1 394 ? -5.197 5.714 -59.791 1.00 75.56 394 GLY A O 1
ATOM 3042 N N . GLN A 1 395 ? -3.629 5.374 -61.352 1.00 80.75 395 GLN A N 1
ATOM 3043 C CA . GLN A 1 395 ? -3.839 3.926 -61.481 1.00 80.75 395 GLN A CA 1
ATOM 3044 C C . GLN A 1 395 ? -2.933 3.131 -60.531 1.00 80.75 395 GLN A C 1
ATOM 3046 O O . GLN A 1 395 ? -1.759 3.462 -60.379 1.00 80.75 395 GLN A O 1
ATOM 3051 N N . VAL A 1 396 ? -3.431 2.044 -59.924 1.00 83.19 396 VAL A N 1
ATOM 3052 C CA . VAL A 1 396 ? -2.625 1.164 -59.044 1.00 83.19 396 VAL A CA 1
ATOM 3053 C C . VAL A 1 396 ? -1.737 0.245 -59.887 1.00 83.19 396 VAL A C 1
ATOM 3055 O O . VAL A 1 396 ? -2.190 -0.783 -60.403 1.00 83.19 396 VAL A O 1
ATOM 3058 N N . TRP A 1 397 ? -0.463 0.616 -60.035 1.00 82.44 397 TRP A N 1
ATOM 3059 C CA . TRP A 1 397 ? 0.534 -0.173 -60.771 1.00 82.44 397 TRP A CA 1
ATOM 3060 C C . TRP A 1 397 ? 1.129 -1.267 -59.883 1.00 82.44 397 TRP A C 1
ATOM 3062 O O . TRP A 1 397 ? 1.180 -2.420 -60.302 1.00 82.44 397 TRP A O 1
ATOM 3072 N N . PHE A 1 398 ? 1.484 -0.927 -58.640 1.00 83.44 398 PHE A N 1
ATOM 3073 C CA . PHE A 1 398 ? 1.971 -1.879 -57.642 1.00 83.44 398 PHE A CA 1
ATOM 3074 C C . PHE A 1 398 ? 1.005 -1.908 -56.464 1.00 83.44 398 PHE A C 1
ATOM 3076 O O . PHE A 1 398 ? 0.812 -0.898 -55.795 1.00 83.44 398 PHE A O 1
ATOM 3083 N N . ASP A 1 399 ? 0.385 -3.056 -56.220 1.00 81.12 399 ASP A N 1
ATOM 3084 C CA . ASP A 1 399 ? -0.633 -3.192 -55.177 1.00 81.12 399 ASP A CA 1
ATOM 3085 C C . ASP A 1 399 ? -0.012 -3.526 -53.808 1.00 81.12 399 ASP A C 1
ATOM 3087 O O . ASP A 1 399 ? -0.347 -2.915 -52.797 1.00 81.12 399 ASP A O 1
ATOM 3091 N N . HIS A 1 400 ? 0.969 -4.434 -53.803 1.00 80.50 400 HIS A N 1
ATOM 3092 C CA . HIS A 1 400 ? 1.644 -4.959 -52.613 1.00 80.50 400 HIS A CA 1
ATOM 3093 C C . HIS A 1 400 ? 3.175 -5.010 -52.815 1.00 80.50 400 HIS A C 1
ATOM 3095 O O . HIS A 1 400 ? 3.782 -6.080 -52.768 1.00 80.50 400 HIS A O 1
ATOM 3101 N N . LEU A 1 401 ? 3.828 -3.868 -53.077 1.00 82.75 401 LEU A N 1
ATOM 3102 C CA . LEU A 1 401 ? 5.289 -3.839 -53.229 1.00 82.75 401 LEU A CA 1
ATOM 3103 C C . LEU A 1 401 ? 5.965 -3.989 -51.860 1.00 82.75 401 LEU A C 1
ATOM 3105 O O . LEU A 1 401 ? 5.916 -3.072 -51.039 1.00 82.75 401 LEU A O 1
ATOM 3109 N N . GLN A 1 402 ? 6.615 -5.129 -51.617 1.00 84.19 402 GLN A N 1
ATOM 3110 C CA . GLN A 1 402 ? 7.464 -5.294 -50.440 1.00 84.19 402 GLN A CA 1
ATOM 3111 C C . GLN A 1 402 ? 8.772 -4.524 -50.633 1.00 84.19 402 GLN A C 1
ATOM 3113 O O . GLN A 1 402 ? 9.493 -4.759 -51.600 1.00 84.19 402 GLN A O 1
ATOM 3118 N N . LEU A 1 403 ? 9.106 -3.665 -49.673 1.00 83.69 403 LEU A N 1
ATOM 3119 C CA . LEU A 1 403 ? 10.417 -3.032 -49.565 1.00 83.69 403 LEU A CA 1
ATOM 3120 C C . LEU A 1 403 ? 11.058 -3.450 -48.241 1.00 83.69 403 LEU A C 1
ATOM 3122 O O . LEU A 1 403 ? 10.400 -3.498 -47.194 1.00 83.69 403 LEU A O 1
ATOM 3126 N N . GLN A 1 404 ? 12.346 -3.776 -48.275 1.00 85.44 404 GLN A N 1
ATOM 3127 C CA . GLN A 1 404 ? 13.113 -4.089 -47.070 1.00 85.44 404 GLN A CA 1
ATOM 3128 C C . GLN A 1 404 ? 14.500 -3.472 -47.145 1.00 85.44 404 GLN A C 1
ATOM 3130 O O . GLN A 1 404 ? 15.102 -3.450 -48.209 1.00 85.44 404 GLN A O 1
ATOM 3135 N N . SER A 1 405 ? 15.020 -2.999 -46.021 1.00 81.19 405 SER A N 1
ATOM 3136 C CA . SER A 1 405 ? 16.378 -2.469 -45.948 1.00 81.19 405 SER A CA 1
ATOM 3137 C C . SER A 1 405 ? 17.001 -2.779 -44.593 1.00 81.19 405 SER A C 1
ATOM 3139 O O . SER A 1 405 ? 16.300 -3.089 -43.624 1.00 81.19 405 SER A O 1
ATOM 3141 N N . GLN A 1 406 ? 18.327 -2.730 -44.539 1.00 75.56 406 GLN A N 1
ATOM 3142 C CA . GLN A 1 406 ? 19.111 -2.880 -43.321 1.00 75.56 406 GLN A CA 1
ATOM 3143 C C . GLN A 1 406 ? 19.801 -1.557 -43.019 1.00 75.56 406 GLN A C 1
ATOM 3145 O O . GLN A 1 406 ? 20.288 -0.912 -43.937 1.00 75.56 406 GLN A O 1
ATOM 3150 N N . PHE A 1 407 ? 19.876 -1.158 -41.753 1.00 67.38 407 PHE A N 1
ATOM 3151 C CA . PHE A 1 407 ? 20.607 0.045 -41.354 1.00 67.38 407 PHE A CA 1
ATOM 3152 C C . PHE A 1 407 ? 21.354 -0.162 -40.042 1.00 67.38 407 PHE A C 1
ATOM 3154 O O . PHE A 1 407 ? 20.905 -0.917 -39.178 1.00 67.38 407 PHE A O 1
ATOM 3161 N N . ASP A 1 408 ? 22.506 0.492 -39.923 1.00 59.56 408 ASP A N 1
ATOM 3162 C CA . ASP A 1 408 ? 23.405 0.435 -38.772 1.00 59.56 408 ASP A CA 1
ATOM 3163 C C . ASP A 1 408 ? 23.553 1.836 -38.165 1.00 59.56 408 ASP A C 1
ATOM 3165 O O . ASP A 1 408 ? 23.672 2.835 -38.873 1.00 59.56 408 ASP A O 1
ATOM 3169 N N . PHE A 1 409 ? 23.537 1.932 -36.838 1.00 54.56 409 PHE A N 1
ATOM 3170 C CA . PHE A 1 409 ? 23.366 3.200 -36.113 1.00 54.56 409 PHE A CA 1
ATOM 3171 C C . PHE A 1 409 ? 24.666 4.009 -35.885 1.00 54.56 409 PHE A C 1
ATOM 3173 O O . PHE A 1 409 ? 24.732 4.877 -35.003 1.00 54.56 409 PHE A O 1
ATOM 3180 N N . ASN A 1 410 ? 25.697 3.758 -36.697 1.00 51.19 410 ASN A N 1
ATOM 3181 C CA . ASN A 1 410 ? 27.082 4.210 -36.513 1.00 51.19 410 ASN A CA 1
ATOM 3182 C C . ASN A 1 410 ? 27.403 5.643 -37.002 1.00 51.19 410 ASN A C 1
ATOM 3184 O O . ASN A 1 410 ? 28.297 5.852 -37.816 1.00 51.19 410 ASN A O 1
ATOM 3188 N N . SER A 1 411 ? 26.720 6.654 -36.458 1.00 48.78 411 SER A N 1
ATOM 3189 C CA . SER A 1 411 ? 27.278 8.015 -36.258 1.00 48.78 411 SER A CA 1
ATOM 3190 C C . SER A 1 411 ? 26.278 8.906 -35.518 1.00 48.78 411 SER A C 1
ATOM 3192 O O . SER A 1 411 ? 25.183 9.133 -36.022 1.00 48.78 411 SER A O 1
ATOM 3194 N N . ASP A 1 412 ? 26.625 9.368 -34.305 1.00 44.75 412 ASP A N 1
ATOM 3195 C CA . ASP A 1 412 ? 25.886 10.308 -33.418 1.00 44.75 412 ASP A CA 1
ATOM 3196 C C . ASP A 1 412 ? 24.374 10.084 -33.170 1.00 44.75 412 ASP A C 1
ATOM 3198 O O . ASP A 1 412 ? 23.740 10.780 -32.376 1.00 44.75 412 ASP A O 1
ATOM 3202 N N . THR A 1 413 ? 23.786 9.076 -33.801 1.00 42.09 413 THR A N 1
ATOM 3203 C CA . THR A 1 413 ? 22.348 8.832 -33.885 1.00 42.09 413 THR A CA 1
ATOM 3204 C C . THR A 1 413 ? 21.990 7.671 -32.977 1.00 42.09 413 THR A C 1
ATOM 3206 O O . THR A 1 413 ? 21.059 7.790 -32.188 1.00 42.09 413 THR A O 1
ATOM 3209 N N . GLY A 1 414 ? 22.806 6.606 -32.959 1.00 44.38 414 GLY A N 1
ATOM 3210 C CA . GLY A 1 414 ? 22.748 5.581 -31.916 1.00 44.38 414 GLY A CA 1
ATOM 3211 C C . GLY A 1 414 ? 22.935 6.161 -30.507 1.00 44.38 414 GLY A C 1
ATOM 3212 O O . GLY A 1 414 ? 22.250 5.735 -29.583 1.00 44.38 414 GLY A O 1
ATOM 3213 N N . SER A 1 415 ? 23.773 7.197 -30.340 1.00 45.72 415 SER A N 1
ATOM 3214 C CA . SER A 1 415 ? 23.973 7.883 -29.050 1.00 45.72 415 SER A CA 1
ATOM 3215 C C . SER A 1 415 ? 22.797 8.798 -28.664 1.00 45.72 415 SER A C 1
ATOM 3217 O O . SER A 1 415 ? 22.481 8.928 -27.479 1.00 45.72 415 SER A O 1
ATOM 3219 N N . GLN A 1 416 ? 22.098 9.392 -29.639 1.00 40.44 416 GLN A N 1
ATOM 3220 C CA . GLN A 1 416 ? 20.862 10.150 -29.411 1.00 40.44 416 GLN A CA 1
ATOM 3221 C C . GLN A 1 416 ? 19.669 9.234 -29.119 1.00 40.44 416 GLN A C 1
ATOM 3223 O O . GLN A 1 416 ? 18.940 9.479 -28.157 1.00 40.44 416 GLN A O 1
ATOM 3228 N N . LEU A 1 417 ? 19.511 8.133 -29.858 1.00 37.34 417 LEU A N 1
ATOM 3229 C CA . LEU A 1 417 ? 18.499 7.122 -29.561 1.00 37.34 417 LEU A CA 1
ATOM 3230 C C . LEU A 1 417 ? 18.765 6.444 -28.213 1.00 37.34 417 LEU A C 1
ATOM 3232 O O . LEU A 1 417 ? 17.816 6.268 -27.461 1.00 37.34 417 LEU A O 1
ATOM 3236 N N . TRP A 1 418 ? 20.018 6.198 -27.811 1.00 42.50 418 TRP A N 1
ATOM 3237 C CA . TRP A 1 418 ? 20.324 5.775 -26.434 1.00 42.50 418 TRP A CA 1
ATOM 3238 C C . TRP A 1 418 ? 20.061 6.850 -25.375 1.00 42.50 418 TRP A C 1
ATOM 3240 O O . TRP A 1 418 ? 19.639 6.522 -24.268 1.00 42.50 418 TRP A O 1
ATOM 3250 N N . ALA A 1 419 ? 20.230 8.137 -25.685 1.00 41.47 419 ALA A N 1
ATOM 3251 C CA . ALA A 1 419 ? 19.792 9.201 -24.779 1.00 41.47 419 ALA A CA 1
ATOM 3252 C C . ALA A 1 419 ? 18.254 9.223 -24.606 1.00 41.47 419 ALA A C 1
ATOM 3254 O O . ALA A 1 419 ? 17.760 9.646 -23.555 1.00 41.47 419 ALA A O 1
ATOM 3255 N N . MET A 1 420 ? 17.505 8.728 -25.600 1.00 37.94 420 MET A N 1
ATOM 3256 C CA . MET A 1 420 ? 16.047 8.556 -25.560 1.00 37.94 420 MET A CA 1
ATOM 3257 C C . MET A 1 420 ? 15.595 7.196 -24.994 1.00 37.94 420 MET A C 1
ATOM 3259 O O . MET A 1 420 ? 14.546 7.143 -24.351 1.00 37.94 420 MET A O 1
ATOM 3263 N N . VAL A 1 421 ? 16.386 6.121 -25.124 1.00 43.75 421 VAL A N 1
ATOM 3264 C CA . VAL A 1 421 ? 16.238 4.855 -24.378 1.00 43.75 421 VAL A CA 1
ATOM 3265 C C . VAL A 1 421 ? 16.677 5.120 -22.939 1.00 43.75 421 VAL A C 1
ATOM 3267 O O . VAL A 1 421 ? 17.816 4.905 -22.547 1.00 43.75 421 VAL A O 1
ATOM 3270 N N . LYS A 1 422 ? 15.727 5.679 -22.184 1.00 50.03 422 LYS A N 1
ATOM 3271 C CA . LYS A 1 422 ? 15.817 6.423 -20.917 1.00 50.03 422 LYS A CA 1
ATOM 3272 C C . LYS A 1 422 ? 16.707 5.846 -19.790 1.00 50.03 422 LYS A C 1
ATOM 3274 O O . LYS A 1 422 ? 16.240 5.817 -18.665 1.00 50.03 422 LYS A O 1
ATOM 3279 N N . LEU A 1 423 ? 17.982 5.492 -19.959 1.00 56.00 423 LEU A N 1
ATOM 3280 C CA . LEU A 1 423 ? 18.824 5.060 -18.828 1.00 56.00 423 LEU A CA 1
ATOM 3281 C C . LEU A 1 423 ? 19.156 6.224 -17.867 1.00 56.00 423 LEU A C 1
ATOM 3283 O O . LEU A 1 423 ? 18.837 6.107 -16.684 1.00 56.00 423 LEU A O 1
ATOM 3287 N N . PRO A 1 424 ? 19.636 7.403 -18.328 1.00 58.28 424 PRO A N 1
ATOM 3288 C CA . PRO A 1 424 ? 19.811 8.574 -17.456 1.00 58.28 424 PRO A CA 1
ATOM 3289 C C . PRO A 1 424 ? 18.481 9.146 -16.940 1.00 58.28 424 PRO A C 1
ATOM 3291 O O . PRO A 1 424 ? 18.408 9.694 -15.842 1.00 58.28 424 PRO A O 1
ATOM 3294 N N . SER A 1 425 ? 17.406 9.024 -17.723 1.00 60.16 425 SER A N 1
ATOM 3295 C CA . SER A 1 425 ? 16.069 9.481 -17.321 1.00 60.16 425 SER A CA 1
ATOM 3296 C C . SER A 1 425 ? 15.365 8.506 -16.368 1.00 60.16 425 SER A C 1
ATOM 3298 O O . SER A 1 425 ? 14.597 8.958 -15.528 1.00 60.16 425 SER A O 1
ATOM 3300 N N . CYS A 1 426 ? 15.665 7.206 -16.437 1.00 63.22 426 CYS A N 1
ATOM 3301 C CA . CYS A 1 426 ? 15.285 6.209 -15.441 1.00 63.22 426 CYS A CA 1
ATOM 3302 C C . CYS A 1 426 ? 16.085 6.444 -14.163 1.00 63.22 426 CYS A C 1
ATOM 3304 O O . CYS A 1 426 ? 15.472 6.607 -13.124 1.00 63.22 426 CYS A O 1
ATOM 3306 N N . ALA A 1 427 ? 17.408 6.640 -14.238 1.00 68.81 427 ALA A N 1
ATOM 3307 C CA . ALA A 1 427 ? 18.214 7.030 -13.080 1.00 68.81 427 ALA A CA 1
ATOM 3308 C C . ALA A 1 427 ? 17.636 8.268 -12.365 1.00 68.81 427 ALA A C 1
ATOM 3310 O O . ALA A 1 427 ? 17.413 8.223 -11.158 1.00 68.81 427 ALA A O 1
ATOM 3311 N N . ARG A 1 428 ? 17.287 9.338 -13.098 1.00 73.19 428 ARG A N 1
ATOM 3312 C CA . ARG A 1 428 ? 16.588 10.510 -12.529 1.00 73.19 428 ARG A CA 1
ATOM 3313 C C . ARG A 1 428 ? 15.203 10.187 -11.952 1.00 73.19 428 ARG A C 1
ATOM 3315 O O . ARG A 1 428 ? 14.841 10.767 -10.934 1.00 73.19 428 ARG A O 1
ATOM 3322 N N . LEU A 1 429 ? 14.433 9.286 -12.568 1.00 75.94 429 LEU A N 1
ATOM 3323 C CA . LEU A 1 429 ? 13.128 8.844 -12.060 1.00 75.94 429 LEU A CA 1
ATOM 3324 C C . LEU A 1 429 ? 13.274 8.027 -10.765 1.00 75.94 429 LEU A C 1
ATOM 3326 O O . LEU A 1 429 ? 12.586 8.297 -9.790 1.00 75.94 429 LEU A O 1
ATOM 3330 N N . THR A 1 430 ? 14.194 7.068 -10.728 1.00 78.19 430 THR A N 1
ATOM 3331 C CA . THR A 1 430 ? 14.547 6.252 -9.561 1.00 78.19 430 THR A CA 1
ATOM 3332 C C . THR A 1 430 ? 15.008 7.134 -8.399 1.00 78.19 430 THR A C 1
ATOM 3334 O O . THR A 1 430 ? 14.473 7.016 -7.298 1.00 78.19 430 THR A O 1
ATOM 3337 N N . GLN A 1 431 ? 15.917 8.084 -8.660 1.00 82.25 431 GLN A N 1
ATOM 3338 C CA . GLN A 1 431 ? 16.356 9.091 -7.685 1.00 82.25 431 GLN A CA 1
ATOM 3339 C C . GLN A 1 431 ? 15.172 9.932 -7.175 1.00 82.25 431 GLN A C 1
ATOM 3341 O O . GLN A 1 431 ? 15.004 10.075 -5.969 1.00 82.25 431 GLN A O 1
ATOM 3346 N N . SER A 1 432 ? 14.307 10.453 -8.058 1.00 83.44 432 SER A N 1
ATOM 3347 C CA . SER A 1 432 ? 13.191 11.316 -7.639 1.00 83.44 432 SER A CA 1
ATOM 3348 C C . SER A 1 432 ? 12.102 10.566 -6.868 1.00 83.44 432 SER A C 1
ATOM 3350 O O . SER A 1 432 ? 11.561 11.103 -5.903 1.00 83.44 432 SER A O 1
ATOM 3352 N N . ARG A 1 433 ? 11.810 9.308 -7.225 1.00 84.25 433 ARG A N 1
ATOM 3353 C CA . ARG A 1 433 ? 10.891 8.441 -6.469 1.00 84.25 433 ARG A CA 1
ATOM 3354 C C . ARG A 1 433 ? 11.445 8.097 -5.086 1.00 84.25 433 ARG A C 1
ATOM 3356 O O . ARG A 1 433 ? 10.673 8.098 -4.132 1.00 84.25 433 ARG A O 1
ATOM 3363 N N . LEU A 1 434 ? 12.757 7.886 -4.961 1.00 86.06 434 LEU A N 1
ATOM 3364 C CA . LEU A 1 434 ? 13.426 7.702 -3.671 1.00 86.06 434 LEU A CA 1
ATOM 3365 C C . LEU A 1 434 ? 13.396 8.988 -2.824 1.00 86.06 434 LEU A C 1
ATOM 3367 O O . LEU A 1 434 ? 13.008 8.928 -1.660 1.00 86.06 434 LEU A O 1
ATOM 3371 N N . SER A 1 435 ? 13.659 10.164 -3.406 1.00 87.88 435 SER A N 1
ATOM 3372 C CA . SER A 1 435 ? 13.484 11.445 -2.699 1.00 87.88 435 SER A CA 1
ATOM 3373 C C . SER A 1 435 ? 12.050 11.656 -2.198 1.00 87.88 435 SER A C 1
ATOM 3375 O O . SER A 1 435 ? 11.870 12.122 -1.078 1.00 87.88 435 SER A O 1
ATOM 3377 N N . ILE A 1 436 ? 11.028 11.295 -2.985 1.00 88.88 436 ILE A N 1
ATOM 3378 C CA . ILE A 1 436 ? 9.614 11.385 -2.572 1.00 88.88 436 ILE A CA 1
ATOM 3379 C C . ILE A 1 436 ? 9.300 10.394 -1.438 1.00 88.88 436 ILE A C 1
ATOM 3381 O O . ILE A 1 436 ? 8.632 10.766 -0.477 1.00 88.88 436 ILE A O 1
ATOM 3385 N N . TYR A 1 437 ? 9.801 9.157 -1.517 1.00 89.94 437 TYR A N 1
ATOM 3386 C CA . TYR A 1 437 ? 9.630 8.145 -0.468 1.00 89.94 437 TYR A CA 1
ATOM 3387 C C . TYR A 1 437 ? 10.263 8.580 0.864 1.00 89.94 437 TYR A C 1
ATOM 3389 O O . TYR A 1 437 ? 9.616 8.525 1.909 1.00 89.94 437 TYR A O 1
ATOM 3397 N N . LEU A 1 438 ? 11.498 9.089 0.825 1.00 91.25 438 LEU A N 1
ATOM 3398 C CA . LEU A 1 438 ? 12.171 9.631 2.006 1.00 91.25 438 LEU A CA 1
ATOM 3399 C C . LEU A 1 438 ? 11.463 10.882 2.543 1.00 91.25 438 LEU A C 1
ATOM 3401 O O . LEU A 1 438 ? 11.354 11.035 3.756 1.00 91.25 438 LEU A O 1
ATOM 3405 N N . LEU A 1 439 ? 10.941 11.755 1.673 1.00 92.75 439 LEU A N 1
ATOM 3406 C CA . LEU A 1 439 ? 10.198 12.951 2.084 1.00 92.75 439 LEU A CA 1
ATOM 3407 C C . LEU A 1 439 ? 8.893 12.593 2.812 1.00 92.75 439 LEU A C 1
ATOM 3409 O O . LEU A 1 439 ? 8.552 13.247 3.795 1.00 92.75 439 LEU A O 1
ATOM 3413 N N . ALA A 1 440 ? 8.197 11.537 2.380 1.00 90.44 440 ALA A N 1
ATOM 3414 C CA . ALA A 1 440 ? 7.030 11.016 3.091 1.00 90.44 440 ALA A CA 1
ATOM 3415 C C . ALA A 1 440 ? 7.401 10.527 4.503 1.00 90.44 440 ALA A C 1
ATOM 3417 O O . ALA A 1 440 ? 6.704 10.853 5.462 1.00 90.44 440 ALA A O 1
ATOM 3418 N N . TRP A 1 441 ? 8.535 9.836 4.662 1.00 90.44 441 TRP A N 1
ATOM 3419 C CA . TRP A 1 441 ? 9.041 9.450 5.984 1.00 90.44 441 TRP A CA 1
ATOM 3420 C C . TRP A 1 441 ? 9.476 10.642 6.843 1.00 90.44 441 TRP A C 1
ATOM 3422 O O . TRP A 1 441 ? 9.162 10.668 8.028 1.00 90.44 441 TRP A O 1
ATOM 3432 N N . VAL A 1 442 ? 10.125 11.659 6.266 1.00 92.19 442 VAL A N 1
ATOM 3433 C CA . VAL A 1 442 ? 10.442 12.916 6.972 1.00 92.19 442 VAL A CA 1
ATOM 3434 C C . VAL A 1 442 ? 9.161 13.598 7.466 1.00 92.19 442 VAL A C 1
ATOM 3436 O O . VAL A 1 442 ? 9.115 14.032 8.614 1.00 92.19 442 VAL A O 1
ATOM 3439 N N . TYR A 1 443 ? 8.104 13.638 6.650 1.00 91.00 443 TYR A N 1
ATOM 3440 C CA . TYR A 1 443 ? 6.800 14.166 7.058 1.00 91.00 443 TYR A CA 1
ATOM 3441 C C . TYR A 1 443 ? 6.170 13.346 8.196 1.00 91.00 443 TYR A C 1
ATOM 3443 O O . TYR A 1 443 ? 5.758 13.925 9.198 1.00 91.00 443 TYR A O 1
ATOM 3451 N N . ILE A 1 444 ? 6.163 12.010 8.104 1.00 88.31 444 ILE A N 1
ATOM 3452 C CA . ILE A 1 444 ? 5.661 11.127 9.173 1.00 88.31 444 ILE A CA 1
ATOM 3453 C C . ILE A 1 444 ? 6.419 11.378 10.487 1.00 88.31 444 ILE A C 1
ATOM 3455 O O . ILE A 1 444 ? 5.790 11.608 11.516 1.00 88.31 444 ILE A O 1
ATOM 3459 N N . CYS A 1 445 ? 7.754 11.424 10.455 1.00 87.94 445 CYS A N 1
ATOM 3460 C CA . CYS A 1 445 ? 8.586 11.687 11.634 1.00 87.94 445 CYS A CA 1
ATOM 3461 C C . CYS A 1 445 ? 8.344 13.060 12.287 1.00 87.94 445 CYS A C 1
ATOM 3463 O O . CYS A 1 445 ? 8.575 13.202 13.485 1.00 87.94 445 CYS A O 1
ATOM 3465 N N . LEU A 1 446 ? 7.938 14.076 11.516 1.00 88.12 446 LEU A N 1
ATOM 3466 C CA . LEU A 1 446 ? 7.763 15.453 11.999 1.00 88.12 446 LEU A CA 1
ATOM 3467 C C . LEU A 1 446 ? 6.304 15.824 12.313 1.00 88.12 446 LEU A C 1
ATOM 3469 O O . LEU A 1 446 ? 6.076 16.795 13.033 1.00 88.12 446 LEU A O 1
ATOM 3473 N N . CYS A 1 447 ? 5.325 15.093 11.771 1.00 86.94 447 CYS A N 1
ATOM 3474 C CA . CYS A 1 447 ? 3.900 15.429 11.867 1.00 86.94 447 CYS A CA 1
ATOM 3475 C C . CYS A 1 447 ? 3.002 14.292 12.393 1.00 86.94 447 CYS A C 1
ATOM 3477 O O . CYS A 1 447 ? 1.820 14.534 12.627 1.00 86.94 447 CYS A O 1
ATOM 3479 N N . GLY A 1 448 ? 3.520 13.073 12.585 1.00 82.69 448 GLY A N 1
ATOM 3480 C CA . GLY A 1 448 ? 2.765 11.962 13.177 1.00 82.69 448 GLY A CA 1
ATOM 3481 C C . GLY A 1 448 ? 2.442 12.185 14.660 1.00 82.69 448 GLY A C 1
ATOM 3482 O O . GLY A 1 448 ? 3.228 12.790 15.392 1.00 82.69 448 GLY A O 1
ATOM 3483 N N . ALA A 1 449 ? 1.293 11.687 15.128 1.00 77.69 449 ALA A N 1
ATOM 3484 C CA . ALA A 1 449 ? 0.933 11.804 16.539 1.00 77.69 449 ALA A CA 1
ATOM 3485 C C . ALA A 1 449 ? 1.822 10.889 17.413 1.00 77.69 449 ALA A C 1
ATOM 3487 O O . ALA A 1 449 ? 2.202 9.804 16.968 1.00 77.69 449 ALA A O 1
ATOM 3488 N N . PRO A 1 450 ? 2.126 11.254 18.677 1.00 76.38 450 PRO A N 1
ATOM 3489 C CA . PRO A 1 450 ? 3.047 10.481 19.519 1.00 76.38 450 PRO A CA 1
ATOM 3490 C C . PRO A 1 450 ? 2.663 9.006 19.712 1.00 76.38 450 PRO A C 1
ATOM 3492 O O . PRO A 1 450 ? 3.544 8.158 19.831 1.00 76.38 450 PRO A O 1
ATOM 3495 N N . VAL A 1 451 ? 1.361 8.695 19.713 1.00 72.94 451 VAL A N 1
ATOM 3496 C CA . VAL A 1 451 ? 0.854 7.316 19.815 1.00 72.94 451 VAL A CA 1
ATOM 3497 C C . VAL A 1 451 ? 1.110 6.544 18.525 1.00 72.94 451 VAL A C 1
ATOM 3499 O O . VAL A 1 451 ? 1.646 5.445 18.591 1.00 72.94 451 VAL A O 1
ATOM 3502 N N . ASP A 1 452 ? 0.822 7.123 17.358 1.00 79.19 452 ASP A N 1
ATOM 3503 C CA . ASP A 1 452 ? 1.046 6.467 16.063 1.00 79.19 452 ASP A CA 1
ATOM 3504 C C . ASP A 1 452 ? 2.538 6.174 15.845 1.00 79.19 452 ASP A C 1
ATOM 3506 O O . ASP A 1 452 ? 2.912 5.078 15.426 1.00 79.19 452 ASP A O 1
ATOM 3510 N N . LEU A 1 453 ? 3.407 7.125 16.213 1.00 81.81 453 LEU A N 1
ATOM 3511 C CA . LEU A 1 453 ? 4.864 6.966 16.170 1.00 81.81 453 LEU A CA 1
ATOM 3512 C C . LEU A 1 453 ? 5.365 5.872 17.131 1.00 81.81 453 LEU A C 1
ATOM 3514 O O . LEU A 1 453 ? 6.298 5.139 16.792 1.00 81.81 453 LEU A O 1
ATOM 3518 N N . TYR A 1 454 ? 4.734 5.726 18.302 1.00 80.19 454 TYR A N 1
ATOM 3519 C CA . TYR A 1 454 ? 5.024 4.652 19.255 1.00 80.19 454 TYR A CA 1
ATOM 3520 C C . TYR A 1 454 ? 4.529 3.284 18.761 1.00 80.19 454 TYR A C 1
ATOM 3522 O O . TYR A 1 454 ? 5.282 2.309 18.784 1.00 80.19 454 TYR A O 1
ATOM 3530 N N . VAL A 1 455 ? 3.298 3.204 18.243 1.00 75.06 455 VAL A N 1
ATOM 3531 C CA . VAL A 1 455 ? 2.733 1.984 17.643 1.00 75.06 455 VAL A CA 1
ATOM 3532 C C . VAL A 1 455 ? 3.595 1.526 16.468 1.00 75.06 455 VAL A C 1
ATOM 3534 O O . VAL A 1 455 ? 3.867 0.332 16.356 1.00 75.06 455 VAL A O 1
ATOM 3537 N N . ALA A 1 456 ? 4.111 2.456 15.663 1.00 81.00 456 ALA A N 1
ATOM 3538 C CA . ALA A 1 456 ? 5.064 2.206 14.585 1.00 81.00 456 ALA A CA 1
ATOM 3539 C C . ALA A 1 456 ? 6.511 1.915 15.052 1.00 81.00 456 ALA A C 1
ATOM 3541 O O . ALA A 1 456 ? 7.360 1.635 14.211 1.00 81.00 456 ALA A O 1
ATOM 3542 N N . LYS A 1 457 ? 6.808 1.952 16.362 1.00 83.69 457 LYS A N 1
ATOM 3543 C CA . LYS A 1 457 ? 8.152 1.780 16.954 1.00 83.69 457 LYS A CA 1
ATOM 3544 C C . LYS A 1 457 ? 9.243 2.689 16.349 1.00 83.69 457 LYS A C 1
ATOM 3546 O O . LYS A 1 457 ? 10.382 2.253 16.206 1.00 83.69 457 LYS A O 1
ATOM 3551 N N . LEU A 1 458 ? 8.946 3.952 16.016 1.00 83.00 458 LEU A N 1
ATOM 3552 C CA . LEU A 1 458 ? 9.982 4.842 15.470 1.00 83.00 458 LEU A CA 1
ATOM 3553 C C . LEU A 1 458 ? 11.073 5.171 16.500 1.00 83.00 458 LEU A C 1
ATOM 3555 O O . LEU A 1 458 ? 10.862 5.923 17.454 1.00 83.00 458 LEU A O 1
ATOM 3559 N N . PHE A 1 459 ? 12.282 4.685 16.235 1.00 78.88 459 PHE A N 1
ATOM 3560 C CA . PHE A 1 459 ? 13.494 5.103 16.917 1.00 78.88 459 PHE A CA 1
ATOM 3561 C C . PHE A 1 459 ? 13.858 6.544 16.533 1.00 78.88 459 PHE A C 1
ATOM 3563 O O . PHE A 1 459 ? 14.135 6.846 15.369 1.00 78.88 459 PHE A O 1
ATOM 3570 N N . LEU A 1 460 ? 13.868 7.422 17.544 1.00 84.19 460 LEU A N 1
ATOM 3571 C CA . LEU A 1 460 ? 14.312 8.820 17.481 1.00 84.19 460 LEU A CA 1
ATOM 3572 C C . LEU A 1 460 ? 13.864 9.546 16.189 1.00 84.19 460 LEU A C 1
ATOM 3574 O O . LEU A 1 460 ? 14.694 9.813 15.312 1.00 84.19 460 LEU A O 1
ATOM 3578 N N . PRO A 1 461 ? 12.567 9.894 16.054 1.00 87.75 461 PRO A N 1
ATOM 3579 C CA . PRO A 1 461 ? 12.012 10.414 14.803 1.00 87.75 461 PRO A CA 1
ATOM 3580 C C . PRO A 1 461 ? 12.736 11.666 14.287 1.00 87.75 461 PRO A C 1
ATOM 3582 O O . PRO A 1 461 ? 12.965 11.770 13.085 1.00 87.75 461 PRO A O 1
ATOM 3585 N N . THR A 1 462 ? 13.185 12.576 15.161 1.00 88.56 462 THR A N 1
ATOM 3586 C CA . THR A 1 462 ? 13.901 13.794 14.738 1.00 88.56 462 THR A CA 1
ATOM 3587 C C . THR A 1 462 ? 15.293 13.496 14.141 1.00 88.56 462 THR A C 1
ATOM 3589 O O . THR A 1 462 ? 15.527 13.909 13.005 1.00 88.56 462 THR A O 1
ATOM 3592 N N . PRO A 1 463 ? 16.209 12.741 14.791 1.00 89.69 463 PRO A N 1
ATOM 3593 C CA . PRO A 1 463 ? 17.417 12.221 14.135 1.00 89.69 463 PRO A CA 1
ATOM 3594 C C . PRO A 1 463 ? 17.163 11.453 12.831 1.00 89.69 463 PRO A C 1
ATOM 3596 O O . PRO A 1 463 ? 17.869 11.686 11.849 1.00 89.69 463 PRO A O 1
ATOM 3599 N N . THR A 1 464 ? 16.140 10.596 12.783 1.00 90.69 464 THR A N 1
ATOM 3600 C CA . THR A 1 464 ? 15.771 9.851 11.568 1.00 90.69 464 THR A CA 1
ATOM 3601 C C . THR A 1 464 ? 15.334 10.796 10.437 1.00 90.69 464 THR A C 1
ATOM 3603 O O . THR A 1 464 ? 15.806 10.668 9.307 1.00 90.69 464 THR A O 1
ATOM 3606 N N . ALA A 1 465 ? 14.530 11.822 10.739 1.00 92.38 465 ALA A N 1
ATOM 3607 C CA . ALA A 1 465 ? 14.147 12.865 9.786 1.00 92.38 465 ALA A CA 1
ATOM 3608 C C . ALA A 1 465 ? 15.352 13.678 9.278 1.00 92.38 465 ALA A C 1
ATOM 3610 O O . ALA A 1 465 ? 15.423 13.990 8.088 1.00 92.38 465 ALA A O 1
ATOM 3611 N N . VAL A 1 466 ? 16.328 13.989 10.139 1.00 92.75 466 VAL A N 1
ATOM 3612 C CA . VAL A 1 466 ? 17.575 14.669 9.738 1.00 92.75 466 VAL A CA 1
ATOM 3613 C C . VAL A 1 466 ? 18.406 13.783 8.804 1.00 92.75 466 VAL A C 1
ATOM 3615 O O . VAL A 1 466 ? 18.833 14.246 7.746 1.00 92.75 466 VAL A O 1
ATOM 3618 N N . ALA A 1 467 ? 18.590 12.502 9.136 1.00 91.69 467 ALA A N 1
ATOM 3619 C CA . ALA A 1 467 ? 19.338 11.561 8.301 1.00 91.69 467 ALA A CA 1
ATOM 3620 C C . ALA A 1 467 ? 18.694 11.374 6.914 1.00 91.69 467 ALA A C 1
ATOM 3622 O O . ALA A 1 467 ? 19.382 11.431 5.892 1.00 91.69 467 ALA A O 1
ATOM 3623 N N . TYR A 1 468 ? 17.368 11.226 6.858 1.00 94.19 468 TYR A N 1
ATOM 3624 C CA . TYR A 1 468 ? 16.635 11.121 5.594 1.00 94.19 468 TYR A CA 1
ATOM 3625 C C . TYR A 1 468 ? 16.637 12.441 4.808 1.00 94.19 468 TYR A C 1
ATOM 3627 O O . TYR A 1 468 ? 16.755 12.413 3.585 1.00 94.19 468 TYR A O 1
ATOM 3635 N N . SER A 1 469 ? 16.623 13.600 5.476 1.00 93.06 469 SER A N 1
ATOM 3636 C CA . SER A 1 469 ? 16.783 14.908 4.817 1.00 93.06 469 SER A CA 1
ATOM 3637 C C . SER A 1 469 ? 18.151 15.058 4.137 1.00 93.06 469 SER A C 1
ATOM 3639 O O . SER A 1 469 ? 18.231 15.574 3.022 1.00 93.06 469 SER A O 1
ATOM 3641 N N . LEU A 1 470 ? 19.224 14.558 4.759 1.00 93.31 470 LEU A N 1
ATOM 3642 C CA . LEU A 1 470 ? 20.566 14.536 4.162 1.00 93.31 470 LEU A CA 1
ATOM 3643 C C . LEU A 1 470 ? 20.647 13.568 2.968 1.00 93.31 470 LEU A C 1
ATOM 3645 O O . LEU A 1 470 ? 21.254 13.904 1.950 1.00 93.31 470 LEU A O 1
ATOM 3649 N N . LEU A 1 471 ? 19.982 12.407 3.034 1.00 91.38 471 LEU A N 1
ATOM 3650 C CA . LEU A 1 471 ? 19.847 11.512 1.877 1.00 91.38 471 LEU A CA 1
ATOM 3651 C C . LEU A 1 471 ? 19.086 12.184 0.724 1.00 91.38 471 LEU A C 1
ATOM 3653 O O . LEU A 1 471 ? 19.560 12.142 -0.409 1.00 91.38 471 LEU A O 1
ATOM 3657 N N . ILE A 1 472 ? 17.963 12.865 0.988 1.00 92.56 472 ILE A N 1
ATOM 3658 C CA . ILE A 1 472 ? 17.216 13.622 -0.036 1.00 92.56 472 ILE A CA 1
ATOM 3659 C C . ILE A 1 472 ? 18.123 14.658 -0.717 1.00 92.56 472 ILE A C 1
ATOM 3661 O O . ILE A 1 472 ? 18.106 14.767 -1.943 1.00 92.56 472 ILE A O 1
ATOM 3665 N N . GLN A 1 473 ? 18.959 15.378 0.040 1.00 89.62 473 GLN A N 1
ATOM 3666 C CA . GLN A 1 473 ? 19.937 16.313 -0.530 1.00 89.62 473 GLN A CA 1
ATOM 3667 C C . GLN A 1 473 ? 20.956 15.604 -1.439 1.00 89.62 473 GLN A C 1
ATOM 3669 O O . GLN A 1 473 ? 21.219 16.090 -2.538 1.00 89.62 473 GLN A O 1
ATOM 3674 N N . LEU A 1 474 ? 21.480 14.438 -1.045 1.00 88.00 474 LEU A N 1
ATOM 3675 C CA . LEU A 1 474 ? 22.385 13.636 -1.882 1.00 88.00 474 LEU A CA 1
ATOM 3676 C C . LEU A 1 474 ? 21.707 13.146 -3.175 1.00 88.00 474 LEU A C 1
ATOM 3678 O O . LEU A 1 474 ? 22.293 13.265 -4.253 1.00 88.00 474 LEU A O 1
ATOM 3682 N N . HIS A 1 475 ? 20.461 12.668 -3.096 1.00 86.88 475 HIS A N 1
ATOM 3683 C CA . HIS A 1 475 ? 19.664 12.276 -4.266 1.00 86.88 475 HIS A CA 1
ATOM 3684 C C . HIS A 1 475 ? 19.411 13.465 -5.213 1.00 86.88 475 HIS A C 1
ATOM 3686 O O . HIS A 1 475 ? 19.556 13.335 -6.430 1.00 86.88 475 HIS A O 1
ATOM 3692 N N . LEU A 1 476 ? 19.101 14.652 -4.676 1.00 85.50 476 LEU A N 1
ATOM 3693 C CA . LEU A 1 476 ? 18.916 15.876 -5.466 1.00 85.50 476 LEU A CA 1
ATOM 3694 C C . LEU A 1 476 ? 20.221 16.353 -6.123 1.00 85.50 476 LEU A C 1
ATOM 3696 O O . LEU A 1 476 ? 20.209 16.706 -7.301 1.00 85.50 476 LEU A O 1
ATOM 3700 N N . VAL A 1 477 ? 21.357 16.309 -5.420 1.00 83.19 477 VAL A N 1
ATOM 3701 C CA . VAL A 1 477 ? 22.676 16.635 -5.995 1.00 83.19 477 VAL A CA 1
ATOM 3702 C C . VAL A 1 477 ? 23.046 15.665 -7.124 1.00 83.19 477 VAL A C 1
ATOM 3704 O O . VAL A 1 477 ? 23.538 16.109 -8.161 1.00 83.19 477 VAL A O 1
ATOM 3707 N N . ALA A 1 478 ? 22.742 14.371 -6.982 1.00 78.31 478 ALA A N 1
ATOM 3708 C CA . ALA A 1 478 ? 22.945 13.377 -8.039 1.00 78.31 478 ALA A CA 1
ATOM 3709 C C . ALA A 1 478 ? 22.021 13.589 -9.259 1.00 78.31 478 ALA A C 1
ATOM 3711 O O . ALA A 1 478 ? 22.427 13.343 -10.394 1.00 78.31 478 ALA A O 1
ATOM 3712 N N . ILE A 1 479 ? 20.793 14.088 -9.065 1.00 77.38 479 ILE A N 1
ATOM 3713 C CA . ILE A 1 479 ? 19.922 14.519 -10.176 1.00 77.38 479 ILE A CA 1
ATOM 3714 C C . ILE A 1 479 ? 20.507 15.756 -10.877 1.00 77.38 479 ILE A C 1
ATOM 3716 O O . ILE A 1 479 ? 20.491 15.820 -12.107 1.00 77.38 479 ILE A O 1
ATOM 3720 N N . LEU A 1 480 ? 21.037 16.719 -10.116 1.00 72.94 480 LEU A N 1
ATOM 3721 C CA . LEU A 1 480 ? 21.568 17.975 -10.651 1.00 72.94 480 LEU A CA 1
ATOM 3722 C C . LEU A 1 480 ? 22.885 17.791 -11.420 1.00 72.94 480 LEU A C 1
ATOM 3724 O O . LEU A 1 480 ? 23.050 18.394 -12.481 1.00 72.94 480 LEU A O 1
ATOM 3728 N N . SER A 1 481 ? 23.799 16.923 -10.969 1.00 67.88 481 SER A N 1
ATOM 3729 C CA . SER A 1 481 ? 25.023 16.605 -11.727 1.00 67.88 481 SER A CA 1
ATOM 3730 C C . SER A 1 481 ? 24.701 15.958 -13.083 1.00 67.88 481 SER A C 1
ATOM 3732 O O . SER A 1 481 ? 25.255 16.363 -14.108 1.00 67.88 481 SER A O 1
ATOM 3734 N N . LEU A 1 482 ? 23.714 15.050 -13.111 1.00 63.62 482 LEU A N 1
ATOM 3735 C CA . LEU A 1 482 ? 23.149 14.434 -14.321 1.00 63.62 482 LEU A CA 1
ATOM 3736 C C . LEU A 1 482 ? 22.471 15.427 -15.286 1.00 63.62 482 LEU A C 1
ATOM 3738 O O . LEU A 1 482 ? 22.205 15.057 -16.433 1.00 63.62 482 LEU A O 1
ATOM 3742 N N . THR A 1 483 ? 22.140 16.646 -14.849 1.00 57.31 483 THR A N 1
ATOM 3743 C CA . THR A 1 483 ? 21.615 17.711 -15.723 1.00 57.31 483 THR A CA 1
ATOM 3744 C C . THR A 1 483 ? 22.681 18.725 -16.124 1.00 57.31 483 THR A C 1
ATOM 3746 O O . THR A 1 483 ? 22.763 19.063 -17.302 1.00 57.31 483 THR A O 1
ATOM 3749 N N . CYS A 1 484 ? 23.547 19.158 -15.203 1.00 46.72 484 CYS A N 1
ATOM 3750 C CA . CYS A 1 484 ? 24.558 20.179 -15.491 1.00 46.72 484 CYS A CA 1
ATOM 3751 C C . CYS A 1 484 ? 25.601 19.710 -16.517 1.00 46.72 484 CYS A C 1
ATOM 3753 O O . CYS A 1 484 ? 26.055 20.519 -17.315 1.00 46.72 484 CYS A O 1
ATOM 3755 N N . PHE A 1 485 ? 25.920 18.412 -16.588 1.00 43.59 485 PHE A N 1
ATOM 3756 C CA . PHE A 1 485 ? 26.782 17.876 -17.655 1.00 43.59 485 PHE A CA 1
ATOM 3757 C C . PHE A 1 485 ? 26.127 17.846 -19.051 1.00 43.59 485 PHE A C 1
ATOM 3759 O O . PHE A 1 485 ? 26.830 17.697 -20.048 1.00 43.59 485 PHE A O 1
ATOM 3766 N N . ALA A 1 486 ? 24.800 17.987 -19.152 1.00 39.06 486 ALA A N 1
ATOM 3767 C CA . ALA A 1 486 ? 24.093 18.048 -20.435 1.00 39.06 486 ALA A CA 1
ATOM 3768 C C . ALA A 1 486 ? 23.969 19.483 -20.986 1.00 39.06 486 ALA A C 1
ATOM 3770 O O . ALA A 1 486 ? 23.809 19.665 -22.192 1.00 39.06 486 ALA A O 1
ATOM 3771 N N . SER A 1 487 ? 24.060 20.500 -20.124 1.00 36.69 487 SER A N 1
ATOM 3772 C CA . SER A 1 487 ? 23.969 21.921 -20.476 1.00 36.69 487 SER A CA 1
ATOM 3773 C C . SER A 1 487 ? 25.318 22.620 -20.304 1.00 36.69 487 SER A C 1
ATOM 3775 O O . SER A 1 487 ? 25.831 22.676 -19.190 1.00 36.69 487 SER A O 1
ATOM 3777 N N . ARG A 1 488 ? 25.869 23.245 -21.354 1.00 37.72 488 ARG A N 1
ATOM 3778 C CA . ARG A 1 488 ? 27.101 24.062 -21.260 1.00 37.72 488 ARG A CA 1
ATOM 3779 C C . ARG A 1 488 ? 26.873 25.408 -20.534 1.00 37.72 488 ARG A C 1
ATOM 3781 O O . ARG A 1 488 ? 27.111 26.464 -21.110 1.00 37.72 488 ARG A O 1
ATOM 3788 N N . LEU A 1 489 ? 26.418 25.387 -19.280 1.00 31.25 489 LEU A N 1
ATOM 3789 C CA . LEU A 1 489 ? 26.445 26.550 -18.388 1.00 31.25 489 LEU A CA 1
ATOM 3790 C C . LEU A 1 489 ? 27.665 26.457 -17.471 1.00 31.25 489 LEU A C 1
ATOM 3792 O O . LEU A 1 489 ? 27.844 25.476 -16.753 1.00 31.25 489 LEU A O 1
ATOM 3796 N N . SER A 1 490 ? 28.481 27.508 -17.460 1.00 32.66 490 SER A N 1
ATOM 3797 C CA . SER A 1 490 ? 29.701 27.617 -16.655 1.00 32.66 490 SER A CA 1
ATOM 3798 C C . SER A 1 490 ? 29.413 27.971 -15.188 1.00 32.66 490 SER A C 1
ATOM 3800 O O . SER A 1 490 ? 29.987 28.914 -14.646 1.00 32.66 490 SER A O 1
ATOM 3802 N N . ILE A 1 491 ? 28.513 27.228 -14.541 1.00 34.53 491 ILE A N 1
ATOM 3803 C CA . ILE A 1 491 ? 28.366 27.261 -13.084 1.00 34.53 491 ILE A CA 1
ATOM 3804 C C . ILE A 1 491 ? 29.443 26.340 -12.521 1.00 34.53 491 ILE A C 1
ATOM 3806 O O . ILE A 1 491 ? 29.339 25.118 -12.619 1.00 34.53 491 ILE A O 1
ATOM 3810 N N . THR A 1 492 ? 30.495 26.920 -11.949 1.00 32.56 492 THR A N 1
ATOM 3811 C CA . THR A 1 492 ? 31.516 26.158 -11.229 1.00 32.56 492 THR A CA 1
ATOM 3812 C C . THR A 1 492 ? 30.873 25.482 -10.011 1.00 32.56 492 THR A C 1
ATOM 3814 O O . THR A 1 492 ? 30.395 26.180 -9.114 1.00 32.56 492 THR A O 1
ATOM 3817 N N . PRO A 1 493 ? 30.834 24.136 -9.930 1.00 33.41 493 PRO A N 1
ATOM 3818 C CA . PRO A 1 493 ? 30.418 23.476 -8.700 1.00 33.41 493 PRO A CA 1
ATOM 3819 C C . PRO A 1 493 ? 31.410 23.839 -7.592 1.00 33.41 493 PRO A C 1
ATOM 3821 O O . PRO A 1 493 ? 32.613 23.967 -7.843 1.00 33.41 493 PRO A O 1
ATOM 3824 N N . SER A 1 494 ? 30.921 23.995 -6.360 1.00 35.84 494 SER A N 1
ATOM 3825 C CA . SER A 1 494 ? 31.793 24.278 -5.220 1.00 35.84 494 SER A CA 1
ATOM 3826 C C . SER A 1 494 ? 32.879 23.202 -5.103 1.00 35.84 494 SER A C 1
ATOM 3828 O O . SER A 1 494 ? 32.626 22.013 -5.314 1.00 35.84 494 SER A O 1
ATOM 3830 N N . ALA A 1 495 ? 34.104 23.619 -4.767 1.00 36.22 495 ALA A N 1
ATOM 3831 C CA . ALA A 1 495 ? 35.279 22.742 -4.788 1.00 36.22 495 ALA A CA 1
ATOM 3832 C C . ALA A 1 495 ? 35.150 21.508 -3.870 1.00 36.22 495 ALA A C 1
ATOM 3834 O O . ALA A 1 495 ? 35.848 20.513 -4.061 1.00 36.22 495 ALA A O 1
ATOM 3835 N N . THR A 1 496 ? 34.241 21.539 -2.893 1.00 38.97 496 THR A N 1
ATOM 3836 C CA . THR A 1 496 ? 33.879 20.399 -2.043 1.00 38.97 496 THR A CA 1
ATOM 3837 C C . THR A 1 496 ? 33.005 19.370 -2.765 1.00 38.97 496 THR A C 1
ATOM 3839 O O . THR A 1 496 ? 33.276 18.178 -2.664 1.00 38.97 496 THR A O 1
ATOM 3842 N N . ALA A 1 497 ? 32.000 19.789 -3.539 1.00 34.59 497 ALA A N 1
ATOM 3843 C CA . ALA A 1 497 ? 31.124 18.868 -4.268 1.00 34.59 497 ALA A CA 1
ATOM 3844 C C . ALA A 1 497 ? 31.870 18.146 -5.404 1.00 34.59 497 ALA A C 1
ATOM 3846 O O . ALA A 1 497 ? 31.760 16.928 -5.551 1.00 34.59 497 ALA A O 1
ATOM 3847 N N . SER A 1 498 ? 32.685 18.879 -6.171 1.00 38.94 498 SER A N 1
ATOM 3848 C CA . SER A 1 498 ? 33.484 18.301 -7.258 1.00 38.94 498 SER A CA 1
ATOM 3849 C C . SER A 1 498 ? 34.596 17.382 -6.750 1.00 38.94 498 SER A C 1
ATOM 3851 O O . SER A 1 498 ? 34.781 16.302 -7.305 1.00 38.94 498 SER A O 1
ATOM 3853 N N . SER A 1 499 ? 35.295 17.739 -5.665 1.00 37.22 499 SER A N 1
ATOM 3854 C CA . SER A 1 499 ? 36.348 16.879 -5.099 1.00 37.22 499 SER A CA 1
ATOM 3855 C C . SER A 1 499 ? 35.816 15.617 -4.414 1.00 37.22 499 SER A C 1
ATOM 3857 O O . SER A 1 499 ? 36.530 14.614 -4.375 1.00 37.22 499 SER A O 1
ATOM 3859 N N . VAL A 1 500 ? 34.569 15.613 -3.927 1.00 40.78 500 VAL A N 1
ATOM 3860 C CA . VAL A 1 500 ? 33.904 14.383 -3.467 1.00 40.78 500 VAL A CA 1
ATOM 3861 C C . VAL A 1 500 ? 33.555 13.483 -4.656 1.00 40.78 500 VAL A C 1
ATOM 3863 O O . VAL A 1 500 ? 33.975 12.327 -4.659 1.00 40.78 500 VAL A O 1
ATOM 3866 N N . LEU A 1 501 ? 32.872 13.981 -5.697 1.00 40.66 501 LEU A N 1
ATOM 3867 C CA . LEU A 1 501 ? 32.511 13.144 -6.856 1.00 40.66 501 LEU A CA 1
ATOM 3868 C C . LEU A 1 501 ? 33.739 12.646 -7.643 1.00 40.66 501 LEU A C 1
ATOM 3870 O O . LEU A 1 501 ? 33.781 11.471 -7.999 1.00 40.66 501 LEU A O 1
ATOM 3874 N N . ALA A 1 502 ? 34.779 13.464 -7.824 1.00 38.69 502 ALA A N 1
ATOM 3875 C CA . ALA A 1 502 ? 36.021 13.034 -8.478 1.00 38.69 502 ALA A CA 1
ATOM 3876 C C . ALA A 1 502 ? 36.772 11.946 -7.677 1.00 38.69 502 ALA A C 1
ATOM 3878 O O . ALA A 1 502 ? 37.430 11.080 -8.253 1.00 38.69 502 ALA A O 1
ATOM 3879 N N . ARG A 1 503 ? 36.637 11.923 -6.340 1.00 44.34 503 ARG A N 1
ATOM 3880 C CA . ARG A 1 503 ? 37.111 10.793 -5.517 1.00 44.34 503 ARG A CA 1
ATOM 3881 C C . ARG A 1 503 ? 36.261 9.533 -5.714 1.00 44.34 503 ARG A C 1
ATOM 3883 O O . ARG A 1 503 ? 36.807 8.440 -5.598 1.00 44.34 503 ARG A O 1
ATOM 3890 N N . PHE A 1 504 ? 34.974 9.661 -6.054 1.00 44.03 504 PHE A N 1
ATOM 3891 C CA . PHE A 1 504 ? 34.114 8.519 -6.394 1.00 44.03 504 PHE A CA 1
ATOM 3892 C C . PHE A 1 504 ? 34.410 7.903 -7.775 1.00 44.03 504 PHE A C 1
ATOM 3894 O O . PHE A 1 504 ? 34.192 6.702 -7.952 1.00 44.03 504 PHE A O 1
ATOM 3901 N N . GLU A 1 505 ? 34.952 8.664 -8.730 1.00 42.91 505 GLU A N 1
ATOM 3902 C CA . GLU A 1 505 ? 35.394 8.129 -10.031 1.00 42.91 505 GLU A CA 1
ATOM 3903 C C . GLU A 1 505 ? 36.643 7.232 -9.912 1.00 42.91 505 GLU A C 1
ATOM 3905 O O . GLU A 1 505 ? 36.797 6.280 -10.673 1.00 42.91 505 GLU A O 1
ATOM 3910 N N . ALA A 1 506 ? 37.501 7.466 -8.913 1.00 41.28 506 ALA A N 1
ATOM 3911 C CA . ALA A 1 506 ? 38.770 6.753 -8.725 1.00 41.28 506 ALA A CA 1
ATOM 3912 C C . ALA A 1 506 ? 38.665 5.383 -8.005 1.00 41.28 506 ALA A C 1
ATOM 3914 O O . ALA A 1 506 ? 39.687 4.807 -7.615 1.00 41.28 506 ALA A O 1
ATOM 3915 N N . PHE A 1 507 ? 37.460 4.839 -7.783 1.00 53.50 507 PHE A N 1
ATOM 3916 C CA . PHE A 1 507 ? 37.285 3.616 -6.988 1.00 53.50 507 PHE A CA 1
ATOM 3917 C C . PHE A 1 507 ? 37.514 2.305 -7.761 1.00 53.50 507 PHE A C 1
ATOM 3919 O O . PHE A 1 507 ? 36.720 1.901 -8.610 1.00 53.50 507 PHE A O 1
ATOM 3926 N N . ASN A 1 508 ? 38.574 1.592 -7.364 1.00 60.28 508 ASN A N 1
ATOM 3927 C CA . ASN A 1 508 ? 38.905 0.228 -7.793 1.00 60.28 508 ASN A CA 1
ATOM 3928 C C . ASN A 1 508 ? 37.787 -0.798 -7.496 1.00 60.28 508 ASN A C 1
ATOM 3930 O O . ASN A 1 508 ? 37.067 -0.656 -6.505 1.00 60.28 508 ASN A O 1
ATOM 3934 N N . ASP A 1 509 ? 37.768 -1.911 -8.251 1.00 63.84 509 ASP A N 1
ATOM 3935 C CA . ASP A 1 509 ? 36.920 -3.112 -8.038 1.00 63.84 509 ASP A CA 1
ATOM 3936 C C . ASP A 1 509 ? 36.799 -3.519 -6.550 1.00 63.84 509 ASP A C 1
ATOM 3938 O O . ASP A 1 509 ? 35.728 -3.908 -6.089 1.00 63.84 509 ASP A O 1
ATOM 3942 N N . HIS A 1 510 ? 37.887 -3.376 -5.783 1.00 71.94 510 HIS A N 1
ATOM 3943 C CA . HIS A 1 510 ? 37.958 -3.641 -4.342 1.00 71.94 510 HIS A CA 1
ATOM 3944 C C . HIS A 1 510 ? 36.873 -2.933 -3.512 1.00 71.94 510 HIS A C 1
ATOM 3946 O O . HIS A 1 510 ? 36.297 -3.546 -2.615 1.00 71.94 510 HIS A O 1
ATOM 3952 N N . VAL A 1 511 ? 36.590 -1.657 -3.795 1.00 70.06 511 VAL A N 1
ATOM 3953 C CA . VAL A 1 511 ? 35.621 -0.867 -3.016 1.00 70.06 511 VAL A CA 1
ATOM 3954 C C . VAL A 1 511 ? 34.191 -1.178 -3.447 1.00 70.06 511 VAL A C 1
ATOM 3956 O O . VAL A 1 511 ? 33.308 -1.221 -2.597 1.00 70.06 511 VAL A O 1
ATOM 3959 N N . PHE A 1 512 ? 33.959 -1.498 -4.726 1.00 71.38 512 PHE A N 1
ATOM 3960 C CA . PHE A 1 512 ? 32.654 -2.015 -5.146 1.00 71.38 512 PHE A CA 1
ATOM 3961 C C . PHE A 1 512 ? 32.328 -3.354 -4.469 1.00 71.38 512 PHE A C 1
ATOM 3963 O O . PHE A 1 512 ? 31.225 -3.518 -3.961 1.00 71.38 512 PHE A O 1
ATOM 3970 N N . ILE A 1 513 ? 33.289 -4.282 -4.410 1.00 76.56 513 ILE A N 1
ATOM 3971 C CA . ILE A 1 513 ? 33.125 -5.561 -3.702 1.00 76.56 513 ILE A CA 1
ATOM 3972 C C . ILE A 1 513 ? 32.772 -5.322 -2.224 1.00 76.56 513 ILE A C 1
ATOM 3974 O O . ILE A 1 513 ? 31.835 -5.933 -1.717 1.00 76.56 513 ILE A O 1
ATOM 3978 N N . GLY A 1 514 ? 33.442 -4.375 -1.556 1.00 78.75 514 GLY A N 1
ATOM 3979 C CA . GLY A 1 514 ? 33.095 -3.972 -0.189 1.00 78.75 514 GLY A CA 1
ATOM 3980 C C . GLY A 1 514 ? 31.668 -3.423 -0.051 1.00 78.75 514 GLY A C 1
ATOM 3981 O O . GLY A 1 514 ? 30.929 -3.869 0.822 1.00 78.75 514 GLY A O 1
ATOM 3982 N N . LEU A 1 515 ? 31.256 -2.497 -0.924 1.00 77.62 515 LEU A N 1
ATOM 3983 C CA . LEU A 1 515 ? 29.908 -1.909 -0.906 1.00 77.62 515 LEU A CA 1
ATOM 3984 C C . LEU A 1 515 ? 28.809 -2.948 -1.180 1.00 77.62 515 LEU A C 1
ATOM 3986 O O . LEU A 1 515 ? 27.793 -2.945 -0.494 1.00 77.62 515 LEU A O 1
ATOM 3990 N N . ASN A 1 516 ? 29.030 -3.864 -2.124 1.00 80.19 516 ASN A N 1
ATOM 3991 C CA . ASN A 1 516 ? 28.106 -4.953 -2.447 1.00 80.19 516 ASN A CA 1
ATOM 3992 C C . ASN A 1 516 ? 27.937 -5.916 -1.255 1.00 80.19 516 ASN A C 1
ATOM 3994 O O . ASN A 1 516 ? 26.813 -6.215 -0.860 1.00 80.19 516 ASN A O 1
ATOM 3998 N N . LEU A 1 517 ? 29.033 -6.320 -0.601 1.00 84.31 517 LEU A N 1
ATOM 3999 C CA . LEU A 1 517 ? 28.970 -7.156 0.605 1.00 84.31 517 LEU A CA 1
ATOM 4000 C C . LEU A 1 517 ? 28.255 -6.452 1.775 1.00 84.31 517 LEU A C 1
ATOM 4002 O O . LEU A 1 517 ? 27.498 -7.098 2.496 1.00 84.31 517 LEU A O 1
ATOM 4006 N N . VAL A 1 518 ? 28.428 -5.133 1.934 1.00 85.31 518 VAL A N 1
ATOM 4007 C CA . VAL A 1 518 ? 27.654 -4.334 2.904 1.00 85.31 518 VAL A CA 1
ATOM 4008 C C . VAL A 1 518 ? 26.170 -4.289 2.523 1.00 85.31 518 VAL A C 1
ATOM 4010 O O . VAL A 1 518 ? 25.327 -4.520 3.385 1.00 85.31 518 VAL A O 1
ATOM 4013 N N . ALA A 1 519 ? 25.831 -4.070 1.249 1.00 85.94 519 ALA A N 1
ATOM 4014 C CA . ALA A 1 519 ? 24.445 -4.086 0.782 1.00 85.94 519 ALA A CA 1
ATOM 4015 C C . ALA A 1 519 ? 23.780 -5.452 1.031 1.00 85.94 519 ALA A C 1
ATOM 4017 O O . ALA A 1 519 ? 22.698 -5.495 1.613 1.00 85.94 519 ALA A O 1
ATOM 4018 N N . ILE A 1 520 ? 24.451 -6.563 0.701 1.00 89.81 520 ILE A N 1
ATOM 4019 C CA . ILE A 1 520 ? 23.987 -7.929 1.002 1.00 89.81 520 ILE A CA 1
ATOM 4020 C C . ILE A 1 520 ? 23.780 -8.122 2.511 1.00 89.81 520 ILE A C 1
ATOM 4022 O O . ILE A 1 520 ? 22.761 -8.684 2.912 1.00 89.81 520 ILE A O 1
ATOM 4026 N N . ALA A 1 521 ? 24.690 -7.640 3.364 1.00 91.56 521 ALA A N 1
ATOM 4027 C CA . ALA A 1 521 ? 24.539 -7.740 4.816 1.00 91.56 521 ALA A CA 1
ATOM 4028 C C . ALA A 1 521 ? 23.319 -6.950 5.330 1.00 91.56 521 ALA A C 1
ATOM 4030 O O . ALA A 1 521 ? 22.512 -7.494 6.085 1.00 91.56 521 ALA A O 1
ATOM 4031 N N . CYS A 1 522 ? 23.127 -5.709 4.871 1.00 93.62 522 CYS A N 1
ATOM 4032 C CA . CYS A 1 522 ? 21.975 -4.877 5.231 1.00 93.62 522 CYS A CA 1
ATOM 4033 C C . CYS A 1 522 ? 20.646 -5.475 4.734 1.00 93.62 522 CYS A C 1
ATOM 4035 O O . CYS A 1 522 ? 19.691 -5.564 5.502 1.00 93.62 522 CYS A O 1
ATOM 4037 N N . GLN A 1 523 ? 20.595 -5.956 3.488 1.00 93.19 523 GLN A N 1
ATOM 4038 C CA . GLN A 1 523 ? 19.435 -6.650 2.912 1.00 93.19 523 GLN A CA 1
ATOM 4039 C C . GLN A 1 523 ? 19.134 -7.977 3.637 1.00 93.19 523 GLN A C 1
ATOM 4041 O O . GLN A 1 523 ? 17.972 -8.316 3.871 1.00 93.19 523 GLN A O 1
ATOM 4046 N N . THR A 1 524 ? 20.168 -8.721 4.050 1.00 94.62 524 THR A N 1
ATOM 4047 C CA . THR A 1 524 ? 20.011 -9.938 4.867 1.00 94.62 524 THR A CA 1
ATOM 4048 C C . THR A 1 524 ? 19.442 -9.592 6.242 1.00 94.62 524 THR A C 1
ATOM 4050 O O . THR A 1 524 ? 18.522 -10.264 6.697 1.00 94.62 524 THR A O 1
ATOM 4053 N N . TYR A 1 525 ? 19.914 -8.520 6.887 1.00 94.88 525 TYR A N 1
ATOM 4054 C CA . TYR A 1 525 ? 19.362 -8.051 8.161 1.00 94.88 525 TYR A CA 1
ATOM 4055 C C . TYR A 1 525 ? 17.878 -7.663 8.038 1.00 94.88 525 TYR A C 1
ATOM 4057 O O . TYR A 1 525 ? 17.072 -8.131 8.839 1.00 94.88 525 TYR A O 1
ATOM 4065 N N . GLN A 1 526 ? 17.487 -6.907 7.001 1.00 94.44 526 GLN A N 1
ATOM 4066 C CA . GLN A 1 526 ? 16.067 -6.626 6.732 1.00 94.44 526 GLN A CA 1
ATOM 4067 C C . GLN A 1 526 ? 15.264 -7.924 6.547 1.00 94.44 526 GLN A C 1
ATOM 4069 O O . GLN A 1 526 ? 14.194 -8.073 7.128 1.00 94.44 526 GLN A O 1
ATOM 4074 N N . THR A 1 527 ? 15.811 -8.901 5.814 1.00 95.12 527 THR A N 1
ATOM 4075 C CA . THR A 1 527 ? 15.180 -10.219 5.622 1.00 95.12 527 THR A CA 1
ATOM 4076 C C . THR A 1 527 ? 14.960 -10.940 6.958 1.00 95.12 527 THR A C 1
ATOM 4078 O O . THR A 1 527 ? 13.868 -11.448 7.207 1.00 95.12 527 THR A O 1
ATOM 4081 N N . VAL A 1 528 ? 15.960 -10.948 7.850 1.00 95.31 528 VAL A N 1
ATOM 4082 C CA . VAL A 1 528 ? 15.854 -11.527 9.202 1.00 95.31 528 VAL A CA 1
ATOM 4083 C C . VAL A 1 528 ? 14.767 -10.824 10.019 1.00 95.31 528 VAL A C 1
ATOM 4085 O O . VAL A 1 528 ? 13.934 -11.510 10.610 1.00 95.31 528 VAL A O 1
ATOM 4088 N N . GLN A 1 529 ? 14.721 -9.487 10.012 1.00 94.12 529 GLN A N 1
ATOM 4089 C CA . GLN A 1 529 ? 13.698 -8.728 10.742 1.00 94.12 529 GLN A CA 1
ATOM 4090 C C . GLN A 1 529 ? 12.287 -8.962 10.192 1.00 94.12 529 GLN A C 1
ATOM 4092 O O . GLN A 1 529 ? 11.348 -9.147 10.970 1.00 94.12 529 GLN A O 1
ATOM 4097 N N . MET A 1 530 ? 12.132 -9.029 8.866 1.00 93.62 530 MET A N 1
ATOM 4098 C CA . MET A 1 530 ? 10.858 -9.353 8.221 1.00 93.62 530 MET A CA 1
ATOM 4099 C C . MET A 1 530 ? 10.359 -10.741 8.625 1.00 93.62 530 MET A C 1
ATOM 4101 O O . MET A 1 530 ? 9.214 -10.859 9.047 1.00 93.62 530 MET A O 1
ATOM 4105 N N . PHE A 1 531 ? 11.210 -11.771 8.586 1.00 95.31 531 PHE A N 1
ATOM 4106 C CA . PHE A 1 531 ? 10.848 -13.099 9.095 1.00 95.31 531 PHE A CA 1
ATOM 4107 C C . PHE A 1 531 ? 10.517 -13.088 10.597 1.00 95.31 531 PHE A C 1
ATOM 4109 O O . PHE A 1 531 ? 9.638 -13.829 11.025 1.00 95.31 531 PHE A O 1
ATOM 4116 N N . ALA A 1 532 ? 11.187 -12.254 11.400 1.00 93.56 532 ALA A N 1
ATOM 4117 C CA . ALA A 1 532 ? 10.966 -12.179 12.844 1.00 93.56 532 ALA A CA 1
ATOM 4118 C C . ALA A 1 532 ? 9.711 -11.391 13.273 1.00 93.56 532 ALA A C 1
ATOM 4120 O O . ALA A 1 532 ? 9.239 -11.581 14.392 1.00 93.56 532 ALA A O 1
ATOM 4121 N N . THR A 1 533 ? 9.178 -10.517 12.410 1.00 92.75 533 THR A N 1
ATOM 4122 C CA . THR A 1 533 ? 8.124 -9.547 12.777 1.00 92.75 533 THR A CA 1
ATOM 4123 C C . THR A 1 533 ? 6.870 -9.636 11.904 1.00 92.75 533 THR A C 1
ATOM 4125 O O . THR A 1 533 ? 5.787 -9.297 12.369 1.00 92.75 533 THR A O 1
ATOM 4128 N N . MET A 1 534 ? 6.975 -10.058 10.641 1.00 92.81 534 MET A N 1
ATOM 4129 C CA . MET A 1 534 ? 5.857 -10.039 9.695 1.00 92.81 534 MET A CA 1
ATOM 4130 C C . MET A 1 534 ? 5.113 -11.377 9.678 1.00 92.81 534 MET A C 1
ATOM 4132 O O . MET A 1 534 ? 5.701 -12.420 9.400 1.00 92.81 534 MET A O 1
ATOM 4136 N N . VAL A 1 535 ? 3.799 -11.323 9.893 1.00 93.88 535 VAL A N 1
ATOM 4137 C CA . VAL A 1 535 ? 2.903 -12.498 9.897 1.00 93.88 535 VAL A CA 1
ATOM 4138 C C . VAL A 1 535 ? 2.326 -12.845 8.511 1.00 93.88 535 VAL A C 1
ATOM 4140 O O . VAL A 1 535 ? 1.506 -13.746 8.373 1.00 93.88 535 VAL A O 1
ATOM 4143 N N . GLU A 1 536 ? 2.731 -12.124 7.461 1.00 92.50 536 GLU A N 1
ATOM 4144 C CA . GLU A 1 536 ? 2.268 -12.323 6.080 1.00 92.50 536 GLU A CA 1
ATOM 4145 C C . GLU A 1 536 ? 3.354 -13.021 5.238 1.00 92.50 536 GLU A C 1
ATOM 4147 O O . GLU A 1 536 ? 4.224 -12.348 4.669 1.00 92.50 536 GLU A O 1
ATOM 4152 N N . PRO A 1 537 ? 3.339 -14.363 5.115 1.00 90.00 537 PRO A N 1
ATOM 4153 C CA . PRO A 1 537 ? 4.452 -15.100 4.519 1.00 90.00 537 PRO A CA 1
ATOM 4154 C C . PRO A 1 537 ? 4.701 -14.733 3.051 1.00 90.00 537 PRO A C 1
ATOM 4156 O O . PRO A 1 537 ? 5.851 -14.725 2.621 1.00 90.00 537 PRO A O 1
ATOM 4159 N N . SER A 1 538 ? 3.669 -14.398 2.273 1.00 90.94 538 SER A N 1
ATOM 4160 C CA . SER A 1 538 ? 3.808 -14.010 0.860 1.00 90.94 538 SER A CA 1
ATOM 4161 C C . SER A 1 538 ? 4.752 -12.814 0.668 1.00 90.94 538 SER A C 1
ATOM 4163 O O . SER A 1 538 ? 5.646 -12.855 -0.180 1.00 90.94 538 SER A O 1
ATOM 4165 N N . LYS A 1 539 ? 4.611 -11.779 1.505 1.00 91.50 539 LYS A N 1
ATOM 4166 C CA . LYS A 1 539 ? 5.442 -10.568 1.476 1.00 91.50 539 LYS A CA 1
ATOM 4167 C C . LYS A 1 539 ? 6.885 -10.878 1.879 1.00 91.50 539 LYS A C 1
ATOM 4169 O O . LYS A 1 539 ? 7.809 -10.449 1.189 1.00 91.50 539 LYS A O 1
ATOM 4174 N N . VAL A 1 540 ? 7.086 -11.669 2.935 1.00 92.94 540 VAL A N 1
ATOM 4175 C CA . VAL A 1 540 ? 8.426 -12.035 3.429 1.00 92.94 540 VAL A CA 1
ATOM 4176 C C . VAL A 1 540 ? 9.208 -12.861 2.405 1.00 92.94 540 VAL A C 1
ATOM 4178 O O . VAL A 1 540 ? 10.342 -12.511 2.072 1.00 92.94 540 VAL A O 1
ATOM 4181 N N . HIS A 1 541 ? 8.604 -13.913 1.844 1.00 92.94 541 HIS A N 1
ATOM 4182 C CA . HIS A 1 541 ? 9.281 -14.770 0.865 1.00 92.94 541 HIS A CA 1
ATOM 4183 C C . HIS A 1 541 ? 9.624 -14.022 -0.429 1.00 92.94 541 HIS A C 1
ATOM 4185 O O . HIS A 1 541 ? 10.696 -14.252 -0.988 1.00 92.94 541 HIS A O 1
ATOM 4191 N N . ALA A 1 542 ? 8.776 -13.088 -0.877 1.00 93.81 542 ALA A N 1
ATOM 4192 C CA . ALA A 1 542 ? 9.069 -12.251 -2.040 1.00 93.81 542 ALA A CA 1
ATOM 4193 C C . ALA A 1 542 ? 10.310 -11.359 -1.833 1.00 93.81 542 ALA A C 1
ATOM 4195 O O . ALA A 1 542 ? 11.130 -11.235 -2.742 1.00 93.81 542 ALA A O 1
ATOM 4196 N N . TYR A 1 543 ? 10.486 -10.783 -0.636 1.00 95.00 543 TYR A N 1
ATOM 4197 C CA . TYR A 1 543 ? 11.690 -10.014 -0.297 1.00 95.00 543 TYR A CA 1
ATOM 4198 C C . TYR A 1 543 ? 12.923 -10.924 -0.233 1.00 95.00 543 TYR A C 1
ATOM 4200 O O . TYR A 1 543 ? 13.935 -10.668 -0.884 1.00 95.00 543 TYR A O 1
ATOM 4208 N N . ALA A 1 544 ? 12.819 -12.032 0.503 1.00 95.38 544 ALA A N 1
ATOM 4209 C CA . ALA A 1 544 ? 13.915 -12.973 0.710 1.00 95.38 544 ALA A CA 1
ATOM 4210 C C . ALA A 1 544 ? 14.437 -13.578 -0.609 1.00 95.38 544 ALA A C 1
ATOM 4212 O O . ALA A 1 544 ? 15.648 -13.685 -0.808 1.00 95.38 544 ALA A O 1
ATOM 4213 N N . LEU A 1 545 ? 13.535 -13.909 -1.541 1.00 94.69 545 LEU A N 1
ATOM 4214 C CA . LEU A 1 545 ? 13.878 -14.412 -2.872 1.00 94.69 545 LEU A CA 1
ATOM 4215 C C . LEU A 1 545 ? 14.680 -13.387 -3.689 1.00 94.69 545 LEU A C 1
ATOM 4217 O O . LEU A 1 545 ? 15.639 -13.764 -4.361 1.00 94.69 545 LEU A O 1
ATOM 4221 N N . LEU A 1 546 ? 14.333 -12.098 -3.609 1.00 95.12 546 LEU A N 1
ATOM 4222 C CA . LEU A 1 546 ? 15.078 -11.025 -4.274 1.00 95.12 546 LEU A CA 1
ATOM 4223 C C . LEU A 1 546 ? 16.489 -10.851 -3.687 1.00 95.12 546 LEU A C 1
ATOM 4225 O O . LEU A 1 546 ? 17.429 -10.626 -4.449 1.00 95.12 546 LEU A O 1
ATOM 4229 N N . VAL A 1 547 ? 16.665 -11.011 -2.371 1.00 95.38 547 VAL A N 1
ATOM 4230 C CA . VAL A 1 547 ? 17.991 -10.961 -1.720 1.00 95.38 547 VAL A CA 1
ATOM 4231 C C . VAL A 1 547 ? 18.849 -12.171 -2.102 1.00 95.38 547 VAL A C 1
ATOM 4233 O O . VAL A 1 547 ? 20.014 -12.001 -2.466 1.00 95.38 547 VAL A O 1
ATOM 4236 N N . VAL A 1 548 ? 18.285 -13.385 -2.108 1.00 95.62 548 VAL A N 1
ATOM 4237 C CA . VAL A 1 548 ? 18.981 -14.593 -2.596 1.00 95.62 548 VAL A CA 1
ATOM 4238 C C . VAL A 1 548 ? 19.372 -14.437 -4.071 1.00 95.62 548 VAL A C 1
ATOM 4240 O O . VAL A 1 548 ? 20.514 -14.714 -4.438 1.00 95.62 548 VAL A O 1
ATOM 4243 N N . LEU A 1 549 ? 18.468 -13.926 -4.912 1.00 93.25 549 LEU A N 1
ATOM 4244 C CA . LEU A 1 549 ? 18.745 -13.654 -6.323 1.00 93.25 549 LEU A CA 1
ATOM 4245 C C . LEU A 1 549 ? 19.856 -12.605 -6.499 1.00 93.25 549 LEU A C 1
ATOM 4247 O O . LEU A 1 549 ? 20.710 -12.776 -7.370 1.00 93.25 549 LEU A O 1
ATOM 4251 N N . TYR A 1 550 ? 19.904 -11.566 -5.657 1.00 91.69 550 TYR A N 1
ATOM 4252 C CA . TYR A 1 550 ? 20.988 -10.582 -5.680 1.00 91.69 550 TYR A CA 1
ATOM 4253 C C . TYR A 1 550 ? 22.339 -11.197 -5.285 1.00 91.69 550 TYR A C 1
ATOM 4255 O O . TYR A 1 550 ? 23.332 -10.976 -5.981 1.00 91.69 550 TYR A O 1
ATOM 4263 N N . CYS A 1 551 ? 22.367 -12.041 -4.244 1.00 91.75 551 CYS A N 1
ATOM 4264 C CA . CYS A 1 551 ? 23.561 -12.788 -3.824 1.00 91.75 551 CYS A CA 1
ATOM 4265 C C . CYS A 1 551 ? 24.108 -13.701 -4.934 1.00 91.75 551 CYS A C 1
ATOM 4267 O O . CYS A 1 551 ? 25.321 -13.882 -5.040 1.00 91.75 551 CYS A O 1
ATOM 4269 N N . VAL A 1 552 ? 23.232 -14.265 -5.773 1.00 89.00 552 VAL A N 1
ATOM 4270 C CA . VAL A 1 552 ? 23.640 -15.065 -6.935 1.00 89.00 552 VAL A CA 1
ATOM 4271 C C . VAL A 1 552 ? 24.117 -14.179 -8.083 1.00 89.00 552 VAL A C 1
ATOM 4273 O O . VAL A 1 552 ? 25.213 -14.399 -8.590 1.00 89.00 552 VAL A O 1
ATOM 4276 N N . LEU A 1 553 ? 23.331 -13.190 -8.519 1.00 86.12 553 LEU A N 1
ATOM 4277 C CA . LEU A 1 553 ? 23.609 -12.443 -9.753 1.00 86.12 553 LEU A CA 1
ATOM 4278 C C . LEU A 1 553 ? 24.756 -11.432 -9.623 1.00 86.12 553 LEU A C 1
ATOM 4280 O O . LEU A 1 553 ? 25.579 -11.330 -10.536 1.00 86.12 553 LEU A O 1
ATOM 4284 N N . SER A 1 554 ? 24.833 -10.682 -8.520 1.00 85.19 554 SER A N 1
ATOM 4285 C CA . SER A 1 554 ? 25.782 -9.570 -8.382 1.00 85.19 554 SER A CA 1
ATOM 4286 C C . SER A 1 554 ? 27.272 -9.959 -8.516 1.00 85.19 554 SER A C 1
ATOM 4288 O O . SER A 1 554 ? 28.003 -9.203 -9.168 1.00 85.19 554 SER A O 1
ATOM 4290 N N . PRO A 1 555 ? 27.769 -11.120 -8.022 1.00 83.75 555 PRO A N 1
ATOM 4291 C CA . PRO A 1 555 ? 29.166 -11.505 -8.221 1.00 83.75 555 PRO A CA 1
ATOM 4292 C C . PRO A 1 555 ? 29.500 -11.967 -9.650 1.00 83.75 555 PRO A C 1
ATOM 4294 O O . PRO A 1 555 ? 30.641 -11.781 -10.075 1.00 83.75 555 PRO A O 1
ATOM 4297 N N . TRP A 1 556 ? 28.555 -12.534 -10.417 1.00 80.38 556 TRP A N 1
ATOM 4298 C CA . TRP A 1 556 ? 28.824 -12.986 -11.796 1.00 80.38 556 TRP A CA 1
ATOM 4299 C C . TRP A 1 556 ? 29.165 -11.820 -12.731 1.00 80.38 556 TRP A C 1
ATOM 4301 O O . TRP A 1 556 ? 30.044 -11.945 -13.583 1.00 80.38 556 TRP A O 1
ATOM 4311 N N . ILE A 1 557 ? 28.542 -10.654 -12.531 1.00 72.81 557 ILE A N 1
ATOM 4312 C CA . ILE A 1 557 ? 28.756 -9.455 -13.361 1.00 72.81 557 ILE A CA 1
ATOM 4313 C C . ILE A 1 557 ? 30.223 -8.977 -13.302 1.00 72.81 557 ILE A C 1
ATOM 4315 O O . ILE A 1 557 ? 30.747 -8.409 -14.261 1.00 72.81 557 ILE A O 1
ATOM 4319 N N . VAL A 1 558 ? 30.937 -9.265 -12.207 1.00 70.38 558 VAL A N 1
ATOM 4320 C CA . VAL A 1 558 ? 32.344 -8.872 -12.000 1.00 70.38 558 VAL A CA 1
ATOM 4321 C C . VAL A 1 558 ? 33.309 -9.561 -12.988 1.00 70.38 558 VAL A C 1
ATOM 4323 O O . VAL A 1 558 ? 34.427 -9.069 -13.181 1.00 70.38 558 VAL A O 1
ATOM 4326 N N . TYR A 1 559 ? 32.875 -10.647 -13.643 1.00 73.88 559 TYR A N 1
ATOM 4327 C CA . TYR A 1 559 ? 33.638 -11.423 -14.632 1.00 73.88 559 TYR A CA 1
ATOM 4328 C C . TYR A 1 559 ? 33.490 -10.941 -16.083 1.00 73.88 559 TYR A C 1
ATOM 4330 O O . TYR A 1 559 ? 34.185 -11.464 -16.951 1.00 73.88 559 TYR A O 1
ATOM 4338 N N . ILE A 1 560 ? 32.639 -9.947 -16.365 1.00 69.25 560 ILE A N 1
ATOM 4339 C CA . ILE A 1 560 ? 32.561 -9.338 -17.701 1.00 69.25 560 ILE A CA 1
ATOM 4340 C C . ILE A 1 560 ? 33.925 -8.714 -18.039 1.00 69.25 560 ILE A C 1
ATOM 4342 O O . ILE A 1 560 ? 34.391 -7.809 -17.345 1.00 69.25 560 ILE A O 1
ATOM 4346 N N . GLU A 1 561 ? 34.570 -9.203 -19.102 1.00 61.81 561 GLU A N 1
ATOM 4347 C CA . GLU A 1 561 ? 35.947 -8.820 -19.448 1.00 61.81 561 GLU A CA 1
ATOM 4348 C C . GLU A 1 561 ? 36.058 -7.369 -19.943 1.00 61.81 561 GLU A C 1
ATOM 4350 O O . GLU A 1 561 ? 37.058 -6.694 -19.692 1.00 61.81 561 GLU A O 1
ATOM 4355 N N . HIS A 1 562 ? 35.016 -6.859 -20.607 1.00 62.62 562 HIS A N 1
ATOM 4356 C CA . HIS A 1 562 ? 34.997 -5.503 -21.145 1.00 62.62 562 HIS A CA 1
ATOM 4357 C C . HIS A 1 562 ? 34.630 -4.473 -20.061 1.00 62.62 562 HIS A C 1
ATOM 4359 O O . HIS A 1 562 ? 33.485 -4.384 -19.615 1.00 62.62 562 HIS A O 1
ATOM 4365 N N . ILE A 1 563 ? 35.620 -3.680 -19.637 1.00 62.38 563 ILE A N 1
ATOM 4366 C CA . ILE A 1 563 ? 35.564 -2.774 -18.473 1.00 62.38 563 ILE A CA 1
ATOM 4367 C C . ILE A 1 563 ? 34.365 -1.795 -18.466 1.00 62.38 563 ILE A C 1
ATOM 4369 O O . ILE A 1 563 ? 33.694 -1.715 -17.428 1.00 62.38 563 ILE A O 1
ATOM 4373 N N . PRO A 1 564 ? 34.036 -1.052 -19.547 1.00 58.03 564 PRO A N 1
ATOM 4374 C CA . PRO A 1 564 ? 32.893 -0.137 -19.516 1.00 58.03 564 PRO A CA 1
ATOM 4375 C C . PRO A 1 564 ? 31.557 -0.896 -19.475 1.00 58.03 564 PRO A C 1
ATOM 4377 O O . PRO A 1 564 ? 30.677 -0.532 -18.697 1.00 58.03 564 PRO A O 1
ATOM 4380 N N . THR A 1 565 ? 31.428 -2.004 -20.214 1.00 60.25 565 THR A N 1
ATOM 4381 C CA . THR A 1 565 ? 30.234 -2.869 -20.203 1.00 60.25 565 THR A CA 1
ATOM 4382 C C . THR A 1 565 ? 29.992 -3.461 -18.816 1.00 60.25 565 THR A C 1
ATOM 4384 O O . THR A 1 565 ? 28.888 -3.347 -18.285 1.00 60.25 565 THR A O 1
ATOM 4387 N N . LYS A 1 566 ? 31.045 -4.006 -18.186 1.00 67.31 566 LYS A N 1
ATOM 4388 C CA . LYS A 1 566 ? 31.042 -4.448 -16.784 1.00 67.31 566 LYS A CA 1
ATOM 4389 C C . LYS A 1 566 ? 30.514 -3.344 -15.878 1.00 67.31 566 LYS A C 1
ATOM 4391 O O . LYS A 1 566 ? 29.590 -3.581 -15.111 1.00 67.31 566 LYS A O 1
ATOM 4396 N N . THR A 1 567 ? 31.062 -2.135 -15.996 1.00 66.44 567 THR A N 1
ATOM 4397 C CA . THR A 1 567 ? 30.689 -0.986 -15.157 1.00 66.44 567 THR A CA 1
ATOM 4398 C C . THR A 1 567 ? 29.220 -0.588 -15.336 1.00 66.44 567 THR A C 1
ATOM 4400 O O . THR A 1 567 ? 28.544 -0.319 -14.345 1.00 66.44 567 THR A O 1
ATOM 4403 N N . ILE A 1 568 ? 28.693 -0.585 -16.563 1.00 68.00 568 ILE A N 1
ATOM 4404 C CA . ILE A 1 568 ? 27.289 -0.242 -16.833 1.00 68.00 568 ILE A CA 1
ATOM 4405 C C . ILE A 1 568 ? 26.347 -1.308 -16.255 1.00 68.00 568 ILE A C 1
ATOM 4407 O O . ILE A 1 568 ? 25.500 -0.976 -15.427 1.00 68.00 568 ILE A O 1
ATOM 4411 N N . VAL A 1 569 ? 26.523 -2.585 -16.620 1.00 68.81 569 VAL A N 1
ATOM 4412 C CA . VAL A 1 569 ? 25.637 -3.688 -16.188 1.00 68.81 569 VAL A CA 1
ATOM 4413 C C . VAL A 1 569 ? 25.604 -3.818 -14.659 1.00 68.81 569 VAL A C 1
ATOM 4415 O O . VAL A 1 569 ? 24.541 -3.989 -14.068 1.00 68.81 569 VAL A O 1
ATOM 4418 N N . LEU A 1 570 ? 26.760 -3.664 -14.012 1.00 73.12 570 LEU A N 1
ATOM 4419 C CA . LEU A 1 570 ? 26.947 -3.752 -12.563 1.00 73.12 570 LEU A CA 1
ATOM 4420 C C . LEU A 1 570 ? 26.204 -2.652 -11.795 1.00 73.12 570 LEU A C 1
ATOM 4422 O O . LEU A 1 570 ? 25.507 -2.950 -10.828 1.00 73.12 570 LEU A O 1
ATOM 4426 N N . ASN A 1 571 ? 26.301 -1.394 -12.238 1.00 75.25 571 ASN A N 1
ATOM 4427 C CA . ASN A 1 571 ? 25.582 -0.297 -11.585 1.00 75.25 571 ASN A CA 1
ATOM 4428 C C . ASN A 1 571 ? 24.071 -0.319 -11.906 1.00 75.25 571 ASN A C 1
ATOM 4430 O O . ASN A 1 571 ? 23.268 0.088 -11.066 1.00 75.25 571 ASN A O 1
ATOM 4434 N N . VAL A 1 572 ? 23.659 -0.825 -13.078 1.00 76.62 572 VAL A N 1
ATOM 4435 C CA . VAL A 1 572 ? 22.236 -1.070 -13.395 1.00 76.62 572 VAL A CA 1
ATOM 4436 C C . VAL A 1 572 ? 21.651 -2.149 -12.478 1.00 76.62 572 VAL A C 1
ATOM 4438 O O . VAL A 1 572 ? 20.574 -1.949 -11.925 1.00 76.62 572 VAL A O 1
ATOM 4441 N N . ALA A 1 573 ? 22.364 -3.258 -12.261 1.00 79.06 573 ALA A N 1
ATOM 4442 C CA . ALA A 1 573 ? 21.912 -4.326 -11.372 1.00 79.06 573 ALA A CA 1
ATOM 4443 C C . ALA A 1 573 ? 21.811 -3.866 -9.906 1.00 79.06 573 ALA A C 1
ATOM 4445 O O . ALA A 1 573 ? 20.750 -4.022 -9.305 1.00 79.06 573 ALA A O 1
ATOM 4446 N N . ASP A 1 574 ? 22.864 -3.256 -9.342 1.00 79.94 574 ASP A N 1
ATOM 4447 C CA . ASP A 1 574 ? 22.846 -2.792 -7.942 1.00 79.94 574 ASP A CA 1
ATOM 4448 C C . ASP A 1 574 ? 21.750 -1.740 -7.700 1.00 79.94 574 ASP A C 1
ATOM 4450 O O . ASP A 1 574 ? 21.021 -1.817 -6.712 1.00 79.94 574 ASP A O 1
ATOM 4454 N N . SER A 1 575 ? 21.561 -0.795 -8.629 1.00 82.75 575 SER A N 1
ATOM 4455 C CA . SER A 1 575 ? 20.497 0.207 -8.490 1.00 82.75 575 SER A CA 1
ATOM 4456 C C . SER A 1 575 ? 19.089 -0.373 -8.656 1.00 82.75 575 SER A C 1
ATOM 4458 O O . SER A 1 575 ? 18.189 0.052 -7.934 1.00 82.75 575 SER A O 1
ATOM 4460 N N . LEU A 1 576 ? 18.880 -1.364 -9.532 1.00 84.31 576 LEU A N 1
ATOM 4461 C CA . LEU A 1 576 ? 17.587 -2.041 -9.684 1.00 84.31 576 LEU A CA 1
ATOM 4462 C C . LEU A 1 576 ? 17.214 -2.851 -8.435 1.00 84.31 576 LEU A C 1
ATOM 4464 O O . LEU A 1 576 ? 16.097 -2.715 -7.932 1.00 84.31 576 LEU A O 1
ATOM 4468 N N . PHE A 1 577 ? 18.129 -3.677 -7.919 1.00 87.75 577 PHE A N 1
ATOM 4469 C CA . PHE A 1 577 ? 17.866 -4.498 -6.735 1.00 87.75 577 PHE A CA 1
ATOM 4470 C C . PHE A 1 577 ? 17.688 -3.647 -5.471 1.00 87.75 577 PHE A C 1
ATOM 4472 O O . PHE A 1 577 ? 16.688 -3.826 -4.776 1.00 87.75 577 PHE A O 1
ATOM 4479 N N . ASN A 1 578 ? 18.560 -2.663 -5.209 1.00 86.12 578 ASN A N 1
ATOM 4480 C CA . ASN A 1 578 ? 18.383 -1.780 -4.050 1.00 86.12 578 ASN A CA 1
ATOM 4481 C C . ASN A 1 578 ? 17.101 -0.934 -4.153 1.00 86.12 578 ASN A C 1
ATOM 4483 O O . ASN A 1 578 ? 16.391 -0.806 -3.159 1.00 86.12 578 ASN A O 1
ATOM 4487 N N . PHE A 1 579 ? 16.733 -0.410 -5.330 1.00 87.81 579 PHE A N 1
ATOM 4488 C CA . PHE A 1 579 ? 15.456 0.302 -5.509 1.00 87.81 579 PHE A CA 1
ATOM 4489 C C . PHE A 1 579 ? 14.243 -0.610 -5.262 1.00 87.81 579 PHE A C 1
ATOM 4491 O O . PHE A 1 579 ? 13.277 -0.210 -4.607 1.00 87.81 579 PHE A O 1
ATOM 4498 N N . THR A 1 580 ? 14.301 -1.852 -5.750 1.00 90.19 580 THR A N 1
ATOM 4499 C CA . THR A 1 580 ? 13.201 -2.814 -5.603 1.00 90.19 580 THR A CA 1
ATOM 4500 C C . THR A 1 580 ? 13.006 -3.222 -4.142 1.00 90.19 580 THR A C 1
ATOM 4502 O O . THR A 1 580 ? 11.876 -3.223 -3.657 1.00 90.19 580 THR A O 1
ATOM 4505 N N . LEU A 1 581 ? 14.099 -3.503 -3.425 1.00 90.69 581 LEU A N 1
ATOM 4506 C CA . LEU A 1 581 ? 14.083 -3.901 -2.015 1.00 90.69 581 LEU A CA 1
ATOM 4507 C C . LEU A 1 581 ? 13.771 -2.733 -1.065 1.00 90.69 581 LEU A C 1
ATOM 4509 O O . LEU A 1 581 ? 13.032 -2.918 -0.105 1.00 90.69 581 LEU A O 1
ATOM 4513 N N . THR A 1 582 ? 14.295 -1.526 -1.310 1.00 88.31 582 THR A N 1
ATOM 4514 C CA . THR A 1 582 ? 14.094 -0.384 -0.390 1.00 88.31 582 THR A CA 1
ATOM 4515 C C . THR A 1 582 ? 12.802 0.397 -0.612 1.00 88.31 582 THR A C 1
ATOM 4517 O O . THR A 1 582 ? 12.331 1.038 0.325 1.00 88.31 582 THR A O 1
ATOM 4520 N N . ILE A 1 583 ? 12.227 0.373 -1.823 1.00 86.44 583 ILE A N 1
ATOM 4521 C CA . ILE A 1 583 ? 11.013 1.138 -2.153 1.00 86.44 583 ILE A CA 1
ATOM 4522 C C . ILE A 1 583 ? 9.929 0.249 -2.738 1.00 86.44 583 ILE A C 1
ATOM 4524 O O . ILE A 1 583 ? 8.831 0.238 -2.198 1.00 86.44 583 ILE A O 1
ATOM 4528 N N . VAL A 1 584 ? 10.184 -0.454 -3.850 1.00 89.06 584 VAL A N 1
ATOM 4529 C CA . VAL A 1 584 ? 9.085 -1.057 -4.633 1.00 89.06 584 VAL A CA 1
ATOM 4530 C C . VAL A 1 584 ? 8.321 -2.093 -3.817 1.00 89.06 584 VAL A C 1
ATOM 4532 O O . VAL A 1 584 ? 7.098 -2.023 -3.765 1.00 89.06 584 VAL A O 1
ATOM 4535 N N . HIS A 1 585 ? 9.016 -3.014 -3.148 1.00 91.31 585 HIS A N 1
ATOM 4536 C CA . HIS A 1 585 ? 8.379 -4.043 -2.325 1.00 91.31 585 HIS A CA 1
ATOM 4537 C C . HIS A 1 585 ? 7.649 -3.453 -1.094 1.00 91.31 585 HIS A C 1
ATOM 4539 O O . HIS A 1 585 ? 6.444 -3.711 -0.968 1.00 91.31 585 HIS A O 1
ATOM 4545 N N . PRO A 1 586 ? 8.273 -2.602 -0.246 1.00 86.19 586 PRO A N 1
ATOM 4546 C CA . PRO A 1 586 ? 7.571 -1.954 0.866 1.00 86.19 586 PRO A CA 1
ATOM 4547 C C . PRO A 1 586 ? 6.378 -1.094 0.424 1.00 86.19 586 PRO A C 1
ATOM 4549 O O . PRO A 1 586 ? 5.286 -1.205 0.979 1.00 86.19 586 PRO A O 1
ATOM 4552 N N . LEU A 1 587 ? 6.550 -0.266 -0.611 1.00 86.00 587 LEU A N 1
ATOM 4553 C CA . LEU A 1 587 ? 5.512 0.641 -1.100 1.00 86.00 587 LEU A CA 1
ATOM 4554 C C . LEU A 1 587 ? 4.350 -0.117 -1.751 1.00 86.00 587 LEU A C 1
ATOM 4556 O O . LEU A 1 587 ? 3.201 0.227 -1.500 1.00 86.00 587 LEU A O 1
ATOM 4560 N N . PHE A 1 588 ? 4.616 -1.164 -2.537 1.00 87.62 588 PHE A N 1
ATOM 4561 C CA . PHE A 1 588 ? 3.570 -2.028 -3.096 1.00 87.62 588 PHE A CA 1
ATOM 4562 C C . PHE A 1 588 ? 2.784 -2.741 -1.987 1.00 87.62 588 PHE A C 1
ATOM 4564 O O . PHE A 1 588 ? 1.554 -2.759 -2.015 1.00 87.62 588 PHE A O 1
ATOM 4571 N N . SER A 1 589 ? 3.483 -3.235 -0.959 1.00 84.75 589 SER A N 1
ATOM 4572 C CA . SER A 1 589 ? 2.865 -3.863 0.216 1.00 84.75 589 SER A CA 1
ATOM 4573 C C . SER A 1 589 ? 1.963 -2.902 1.003 1.00 84.75 589 SER A C 1
ATOM 4575 O O . SER A 1 589 ? 0.983 -3.348 1.600 1.00 84.75 589 SER A O 1
ATOM 4577 N N . VAL A 1 590 ? 2.262 -1.595 1.019 1.00 86.38 590 VAL A N 1
ATOM 4578 C CA . VAL A 1 590 ? 1.380 -0.563 1.599 1.00 86.38 590 VAL A CA 1
ATOM 4579 C C . VAL A 1 590 ? 0.233 -0.218 0.656 1.00 86.38 590 VAL A C 1
ATOM 4581 O O . VAL A 1 590 ? -0.909 -0.212 1.097 1.00 86.38 590 VAL A O 1
ATOM 4584 N N . ILE A 1 591 ? 0.503 0.020 -0.633 1.00 86.44 591 ILE A N 1
ATOM 4585 C CA . ILE A 1 591 ? -0.513 0.420 -1.621 1.00 86.44 591 ILE A CA 1
ATOM 4586 C C . ILE A 1 591 ? -1.666 -0.587 -1.682 1.00 86.44 591 ILE A C 1
ATOM 4588 O O . ILE A 1 591 ? -2.813 -0.156 -1.743 1.00 86.44 591 ILE A O 1
ATOM 4592 N N . LEU A 1 592 ? -1.392 -1.895 -1.608 1.00 85.06 592 LEU A N 1
ATOM 4593 C CA . LEU A 1 592 ? -2.448 -2.914 -1.552 1.00 85.06 592 LEU A CA 1
ATOM 4594 C C . LEU A 1 592 ? -3.332 -2.761 -0.300 1.00 85.06 592 LEU A C 1
ATOM 4596 O O . LEU A 1 592 ? -4.545 -2.624 -0.434 1.00 85.06 592 LEU A O 1
ATOM 4600 N N . ARG A 1 593 ? -2.739 -2.665 0.900 1.00 87.81 593 ARG A N 1
ATOM 4601 C CA . ARG A 1 593 ? -3.490 -2.464 2.158 1.00 87.81 593 ARG A CA 1
ATOM 4602 C C . ARG A 1 593 ? -4.249 -1.134 2.195 1.00 87.81 593 ARG A C 1
ATOM 4604 O O . ARG A 1 593 ? -5.372 -1.072 2.680 1.00 87.81 593 ARG A O 1
ATOM 4611 N N . THR A 1 594 ? -3.673 -0.062 1.652 1.00 86.06 594 THR A N 1
ATOM 4612 C CA . THR A 1 594 ? -4.365 1.228 1.524 1.00 86.06 594 THR A CA 1
ATOM 4613 C C . THR A 1 594 ? -5.499 1.163 0.499 1.00 86.06 594 THR A C 1
ATOM 4615 O O . THR A 1 594 ? -6.527 1.795 0.710 1.00 86.06 594 THR A O 1
ATOM 4618 N N . PHE A 1 595 ? -5.359 0.394 -0.585 1.00 88.50 595 PHE A N 1
ATOM 4619 C CA . PHE A 1 595 ? -6.438 0.184 -1.551 1.00 88.50 595 PHE A CA 1
ATOM 4620 C C . PHE A 1 595 ? -7.602 -0.603 -0.935 1.00 88.50 595 PHE A C 1
ATOM 4622 O O . PHE A 1 595 ? -8.741 -0.165 -1.070 1.00 88.50 595 PHE A O 1
ATOM 4629 N N . GLU A 1 596 ? -7.324 -1.688 -0.204 1.00 86.25 596 GLU A N 1
ATOM 4630 C CA . GLU A 1 596 ? -8.330 -2.416 0.585 1.00 86.25 596 GLU A CA 1
ATOM 4631 C C . GLU A 1 596 ? -9.120 -1.446 1.483 1.00 86.25 596 GLU A C 1
ATOM 4633 O O . GLU A 1 596 ? -10.332 -1.314 1.331 1.00 86.25 596 GLU A O 1
ATOM 4638 N N . TYR A 1 597 ? -8.420 -0.682 2.330 1.00 89.12 597 TYR A N 1
ATOM 4639 C CA . TYR A 1 597 ? -9.035 0.235 3.295 1.00 89.12 597 TYR A CA 1
ATOM 4640 C C . TYR A 1 597 ? -9.800 1.421 2.668 1.00 89.12 597 TYR A C 1
ATOM 4642 O O . TYR A 1 597 ? -10.797 1.895 3.209 1.00 89.12 597 TYR A O 1
ATOM 4650 N N . VAL A 1 598 ? -9.322 1.970 1.545 1.00 87.06 598 VAL A N 1
ATOM 4651 C CA . VAL A 1 598 ? -9.906 3.189 0.946 1.00 87.06 598 VAL A CA 1
ATOM 4652 C C . VAL A 1 598 ? -10.996 2.878 -0.081 1.00 87.06 598 VAL A C 1
ATOM 4654 O O . VAL A 1 598 ? -11.926 3.679 -0.216 1.00 87.06 598 VAL A O 1
ATOM 4657 N N . ALA A 1 599 ? -10.874 1.763 -0.811 1.00 87.94 599 ALA A N 1
ATOM 4658 C CA . ALA A 1 599 ? -11.682 1.457 -1.993 1.00 87.94 599 ALA A CA 1
ATOM 4659 C C . ALA A 1 599 ? -12.524 0.173 -1.894 1.00 87.94 599 ALA A C 1
ATOM 4661 O O . ALA A 1 599 ? -13.466 0.049 -2.675 1.00 87.94 599 ALA A O 1
ATOM 4662 N N . LEU A 1 600 ? -12.217 -0.752 -0.973 1.00 88.69 600 LEU A N 1
ATOM 4663 C CA . LEU A 1 600 ? -13.078 -1.907 -0.690 1.00 88.69 600 LEU A CA 1
ATOM 4664 C C . LEU A 1 600 ? -13.909 -1.649 0.568 1.00 88.69 600 LEU A C 1
ATOM 4666 O O . LEU A 1 600 ? -15.128 -1.534 0.468 1.00 88.69 600 LEU A O 1
ATOM 4670 N N . ASP A 1 601 ? -13.257 -1.501 1.723 1.00 86.62 601 ASP A N 1
ATOM 4671 C CA . ASP A 1 601 ? -13.945 -1.329 3.000 1.00 86.62 601 ASP A CA 1
ATOM 4672 C C . ASP A 1 601 ? -13.118 -0.543 4.034 1.00 86.62 601 ASP A C 1
ATOM 4674 O O . ASP A 1 601 ? -11.965 -0.853 4.323 1.00 86.62 601 ASP A O 1
ATOM 4678 N N . ARG A 1 602 ? -13.750 0.468 4.639 1.00 86.06 602 ARG A N 1
ATOM 4679 C CA . ARG A 1 602 ? -13.169 1.320 5.687 1.00 86.06 602 ARG A CA 1
ATOM 4680 C C . ARG A 1 602 ? -13.288 0.714 7.083 1.00 86.06 602 ARG A C 1
ATOM 4682 O O . ARG A 1 602 ? -12.591 1.170 7.990 1.00 86.06 602 ARG A O 1
ATOM 4689 N N . ASN A 1 603 ? -14.136 -0.294 7.267 1.00 88.25 603 ASN A N 1
ATOM 4690 C CA . ASN A 1 603 ? -14.272 -0.986 8.540 1.00 88.25 603 ASN A CA 1
ATOM 4691 C C . ASN A 1 603 ? -13.065 -1.884 8.843 1.00 88.25 603 ASN A C 1
ATOM 4693 O O . ASN A 1 603 ? -12.800 -2.126 10.012 1.00 88.25 603 ASN A O 1
ATOM 4697 N N . LEU A 1 604 ? -12.238 -2.255 7.853 1.00 89.50 604 LEU A N 1
ATOM 4698 C CA . LEU A 1 604 ? -11.010 -3.057 8.032 1.00 89.50 604 LEU A CA 1
ATOM 4699 C C . LEU A 1 604 ? -10.049 -2.548 9.129 1.00 89.50 604 LEU A C 1
ATOM 4701 O O . LEU A 1 604 ? -9.291 -3.329 9.693 1.00 89.50 604 LEU A O 1
ATOM 4705 N N . GLY A 1 605 ? -10.098 -1.260 9.493 1.00 85.31 605 GLY A N 1
ATOM 4706 C CA . GLY A 1 605 ? -9.364 -0.723 10.648 1.00 85.31 605 GLY A CA 1
ATOM 4707 C C . GLY A 1 605 ? -9.839 -1.230 12.025 1.00 85.31 605 GLY A C 1
ATOM 4708 O O . GLY A 1 605 ? -9.182 -0.942 13.027 1.00 85.31 605 GLY A O 1
ATOM 4709 N N . ARG A 1 606 ? -10.967 -1.947 12.080 1.00 88.81 606 ARG A N 1
ATOM 4710 C CA . ARG A 1 606 ? -11.537 -2.632 13.251 1.00 88.81 606 ARG A CA 1
ATOM 4711 C C . ARG A 1 606 ? -11.215 -4.125 13.282 1.00 88.81 606 ARG A C 1
ATOM 4713 O O . ARG A 1 606 ? -11.151 -4.664 14.383 1.00 88.81 606 ARG A O 1
ATOM 4720 N N . ASP A 1 607 ? -10.954 -4.762 12.134 1.00 93.12 607 ASP A N 1
ATOM 4721 C CA . ASP A 1 607 ? -10.477 -6.148 12.100 1.00 93.12 607 ASP A CA 1
ATOM 4722 C C . ASP A 1 607 ? -9.117 -6.252 12.803 1.00 93.12 607 ASP A C 1
ATOM 4724 O O . ASP A 1 607 ? -8.136 -5.561 12.494 1.00 93.12 607 ASP A O 1
ATOM 4728 N N . ASN A 1 608 ? -9.059 -7.155 13.772 1.00 92.75 608 ASN A N 1
ATOM 4729 C CA . ASN A 1 608 ? -7.874 -7.403 14.566 1.00 92.75 608 ASN A CA 1
ATOM 4730 C C . ASN A 1 608 ? -6.763 -8.045 13.724 1.00 92.75 608 ASN A C 1
ATOM 4732 O O . ASN A 1 608 ? -5.609 -7.619 13.828 1.00 92.75 608 ASN A O 1
ATOM 4736 N N . LEU A 1 609 ? -7.097 -8.935 12.784 1.00 94.38 609 LEU A N 1
ATOM 4737 C CA . LEU A 1 609 ? -6.119 -9.556 11.893 1.00 94.38 609 LEU A CA 1
ATOM 4738 C C . LEU A 1 609 ? -5.492 -8.532 10.930 1.00 94.38 609 LEU A C 1
ATOM 4740 O O . LEU A 1 609 ? -4.265 -8.386 10.916 1.00 94.38 609 LEU A O 1
ATOM 4744 N N . TRP A 1 610 ? -6.306 -7.782 10.180 1.00 93.50 610 TRP A N 1
ATOM 4745 C CA . TRP A 1 610 ? -5.862 -6.736 9.251 1.00 93.50 610 TRP A CA 1
ATOM 4746 C C . TRP A 1 610 ? -5.039 -5.653 9.950 1.00 93.50 610 TRP A C 1
ATOM 4748 O O . TRP A 1 610 ? -3.967 -5.273 9.463 1.00 93.50 610 TRP A O 1
ATOM 4758 N N . ALA A 1 611 ? -5.487 -5.170 11.113 1.00 91.38 611 ALA A N 1
ATOM 4759 C CA . ALA A 1 611 ? -4.769 -4.125 11.834 1.00 91.38 611 ALA A CA 1
ATOM 4760 C C . ALA A 1 611 ? -3.483 -4.646 12.512 1.00 91.38 611 ALA A C 1
ATOM 4762 O O . ALA A 1 611 ? -2.498 -3.907 12.549 1.00 91.38 611 ALA A O 1
ATOM 4763 N N . THR A 1 612 ? -3.409 -5.919 12.935 1.00 93.69 612 THR A N 1
ATOM 4764 C CA . THR A 1 612 ? -2.141 -6.529 13.383 1.00 93.69 612 THR A CA 1
ATOM 4765 C C . THR A 1 612 ? -1.162 -6.679 12.217 1.00 93.69 612 THR A C 1
ATOM 4767 O O . THR A 1 612 ? -0.007 -6.261 12.327 1.00 93.69 612 THR A O 1
ATOM 4770 N N . GLN A 1 613 ? -1.615 -7.204 11.074 1.00 93.50 613 GLN A N 1
ATOM 4771 C CA . GLN A 1 613 ? -0.812 -7.323 9.850 1.00 93.50 613 GLN A CA 1
ATOM 4772 C C . GLN A 1 613 ? -0.250 -5.955 9.423 1.00 93.50 613 GLN A C 1
ATOM 4774 O O . GLN A 1 613 ? 0.955 -5.803 9.203 1.00 93.50 613 GLN A O 1
ATOM 4779 N N . THR A 1 614 ? -1.107 -4.932 9.404 1.00 91.12 614 THR A N 1
ATOM 4780 C CA . THR A 1 614 ? -0.752 -3.557 9.037 1.00 91.12 614 THR A CA 1
ATOM 4781 C C . THR A 1 614 ? 0.213 -2.913 10.040 1.00 91.12 614 THR A C 1
ATOM 4783 O O . THR A 1 614 ? 1.220 -2.337 9.628 1.00 91.12 614 THR A O 1
ATOM 4786 N N . ALA A 1 615 ? -0.015 -3.048 11.350 1.00 90.12 615 ALA A N 1
ATOM 4787 C CA . ALA A 1 615 ? 0.871 -2.487 12.372 1.00 90.12 615 ALA A CA 1
ATOM 4788 C C . ALA A 1 615 ? 2.271 -3.130 12.363 1.00 90.12 615 ALA A C 1
ATOM 4790 O O . ALA A 1 615 ? 3.275 -2.423 12.481 1.00 90.12 615 ALA A O 1
ATOM 4791 N N . LEU A 1 616 ? 2.365 -4.451 12.172 1.00 92.00 616 LEU A N 1
ATOM 4792 C CA . LEU A 1 616 ? 3.648 -5.155 12.053 1.00 92.00 616 LEU A CA 1
ATOM 4793 C C . LEU A 1 616 ? 4.389 -4.785 10.757 1.00 92.00 616 LEU A C 1
ATOM 4795 O O . LEU A 1 616 ? 5.606 -4.597 10.784 1.00 92.00 616 LEU A O 1
ATOM 4799 N N . GLN A 1 617 ? 3.672 -4.590 9.645 1.00 90.75 617 GLN A N 1
ATOM 4800 C CA . GLN A 1 617 ? 4.255 -4.065 8.406 1.00 90.75 617 GLN A CA 1
ATOM 4801 C C . GLN A 1 617 ? 4.798 -2.636 8.588 1.00 90.75 617 GLN A C 1
ATOM 4803 O O . GLN A 1 617 ? 5.916 -2.349 8.159 1.00 90.75 617 GLN A O 1
ATOM 4808 N N . ILE A 1 618 ? 4.054 -1.747 9.256 1.00 88.31 618 ILE A N 1
ATOM 4809 C CA . ILE A 1 618 ? 4.500 -0.370 9.532 1.00 88.31 618 ILE A CA 1
ATOM 4810 C C . ILE A 1 618 ? 5.762 -0.371 10.410 1.00 88.31 618 ILE A C 1
ATOM 4812 O O . ILE A 1 618 ? 6.717 0.332 10.078 1.00 88.31 618 ILE A O 1
ATOM 4816 N N . ARG A 1 619 ? 5.814 -1.205 11.463 1.00 89.25 619 ARG A N 1
ATOM 4817 C CA . ARG A 1 619 ? 6.992 -1.365 12.346 1.00 89.25 619 ARG A CA 1
ATOM 4818 C C . ARG A 1 619 ? 8.271 -1.774 11.607 1.00 89.25 619 ARG A C 1
ATOM 4820 O O . ARG A 1 619 ? 9.353 -1.412 12.050 1.00 89.25 619 ARG A O 1
ATOM 4827 N N . LEU A 1 620 ? 8.159 -2.516 10.503 1.00 89.12 620 LEU A N 1
ATOM 4828 C CA . LEU A 1 620 ? 9.305 -2.934 9.685 1.00 89.12 620 LEU A CA 1
ATOM 4829 C C . LEU A 1 620 ? 9.798 -1.849 8.723 1.00 89.12 620 LEU A C 1
ATOM 4831 O O . LEU A 1 620 ? 10.989 -1.791 8.413 1.00 89.12 620 LEU A O 1
ATOM 4835 N N . MET A 1 621 ? 8.896 -0.997 8.232 1.00 87.75 621 MET A N 1
ATOM 4836 C CA . MET A 1 621 ? 9.252 0.101 7.330 1.00 87.75 621 MET A CA 1
ATOM 4837 C C . MET A 1 621 ? 9.787 1.319 8.092 1.00 87.75 621 MET A C 1
ATOM 4839 O O . MET A 1 621 ? 10.724 1.970 7.626 1.00 87.75 621 MET A O 1
ATOM 4843 N N . ALA A 1 622 ? 9.231 1.584 9.278 1.00 87.88 622 ALA A N 1
ATOM 4844 C CA . ALA A 1 622 ? 9.779 2.513 10.258 1.00 87.88 622 ALA A CA 1
ATOM 4845 C C . ALA A 1 622 ? 11.221 2.139 10.642 1.00 87.88 622 ALA A C 1
ATOM 4847 O O . ALA A 1 622 ? 11.645 0.997 10.474 1.00 87.88 622 ALA A O 1
ATOM 4848 N N . VAL A 1 623 ? 11.988 3.101 11.158 1.00 89.38 623 VAL A N 1
ATOM 4849 C CA . VAL A 1 623 ? 13.317 2.820 11.718 1.00 89.38 623 VAL A CA 1
ATOM 4850 C C . VAL A 1 623 ? 13.146 2.283 13.136 1.00 89.38 623 VAL A C 1
ATOM 4852 O O . VAL A 1 623 ? 12.675 3.026 13.993 1.00 89.38 623 VAL A O 1
ATOM 4855 N N . SER A 1 624 ? 13.514 1.025 13.388 1.00 84.19 624 SER A N 1
ATOM 4856 C CA . SER A 1 624 ? 13.273 0.352 14.677 1.00 84.19 624 SER A CA 1
ATOM 4857 C C . SER A 1 624 ? 14.341 0.614 15.739 1.00 84.19 624 SER A C 1
ATOM 4859 O O . SER A 1 624 ? 14.049 0.585 16.935 1.00 84.19 624 SER A O 1
ATOM 4861 N N . ASP A 1 625 ? 15.587 0.833 15.316 1.00 89.00 625 ASP A N 1
ATOM 4862 C CA . ASP A 1 625 ? 16.771 0.877 16.179 1.00 89.00 625 ASP A CA 1
ATOM 4863 C C . ASP A 1 625 ? 17.989 1.499 15.446 1.00 89.00 625 ASP A C 1
ATOM 4865 O O . ASP A 1 625 ? 17.923 1.753 14.237 1.00 89.00 625 ASP A O 1
ATOM 4869 N N . PRO A 1 626 ? 19.124 1.760 16.134 1.00 89.00 626 PRO A N 1
ATOM 4870 C CA . PRO A 1 626 ? 20.303 2.368 15.513 1.00 89.00 626 PRO A CA 1
ATOM 4871 C C . PRO A 1 626 ? 20.941 1.557 14.375 1.00 89.00 626 PRO A C 1
ATOM 4873 O O . PRO A 1 626 ? 21.553 2.148 13.486 1.00 89.00 626 PRO A O 1
ATOM 4876 N N . PHE A 1 627 ? 20.857 0.224 14.400 1.00 91.12 627 PHE A N 1
ATOM 4877 C CA . PHE A 1 627 ? 21.495 -0.625 13.391 1.00 91.12 627 PHE A CA 1
ATOM 4878 C C . PHE A 1 627 ? 20.610 -0.769 12.150 1.00 91.12 627 PHE A C 1
ATOM 4880 O O . PHE A 1 627 ? 21.112 -0.716 11.025 1.00 91.12 627 PHE A O 1
ATOM 4887 N N . ASP A 1 628 ? 19.294 -0.844 12.341 1.00 90.75 628 ASP A N 1
ATOM 4888 C CA . ASP A 1 628 ? 18.310 -0.711 11.270 1.00 90.75 628 ASP A CA 1
ATOM 4889 C C . ASP A 1 628 ? 18.436 0.638 10.536 1.00 90.75 628 ASP A C 1
ATOM 4891 O O . ASP A 1 628 ? 18.481 0.663 9.303 1.00 90.75 628 ASP A O 1
ATOM 4895 N N . LEU A 1 629 ? 18.632 1.748 11.267 1.00 90.50 629 LEU A N 1
ATOM 4896 C CA . LEU A 1 629 ? 18.923 3.063 10.676 1.00 90.50 629 LEU A CA 1
ATOM 4897 C C . LEU A 1 629 ? 20.169 3.023 9.776 1.00 90.50 629 LEU A C 1
ATOM 4899 O O . LEU A 1 629 ? 20.128 3.491 8.637 1.00 90.50 629 LEU A O 1
ATOM 4903 N N . VAL A 1 630 ? 21.270 2.436 10.260 1.00 91.56 630 VAL A N 1
ATOM 4904 C CA . VAL A 1 630 ? 22.511 2.271 9.481 1.00 91.56 630 VAL A CA 1
ATOM 4905 C C . VAL A 1 630 ? 22.277 1.406 8.238 1.00 91.56 630 VAL A C 1
ATOM 4907 O O . VAL A 1 630 ? 22.757 1.756 7.159 1.00 91.56 630 VAL A O 1
ATOM 4910 N N . CYS A 1 631 ? 21.500 0.324 8.347 1.00 92.06 631 CYS A N 1
ATOM 4911 C CA . CYS A 1 631 ? 21.176 -0.541 7.212 1.00 92.06 631 CYS A CA 1
ATOM 4912 C C . CYS A 1 631 ? 20.343 0.181 6.145 1.00 92.06 631 CYS A C 1
ATOM 4914 O O . CYS A 1 631 ? 20.673 0.117 4.958 1.00 92.06 631 CYS A O 1
ATOM 4916 N N . LYS A 1 632 ? 19.292 0.901 6.554 1.00 91.00 632 LYS A N 1
ATOM 4917 C CA . LYS A 1 632 ? 18.416 1.665 5.653 1.00 91.00 632 LYS A CA 1
ATOM 4918 C C . LYS A 1 632 ? 19.179 2.801 4.963 1.00 91.00 632 LYS A C 1
ATOM 4920 O O . LYS A 1 632 ? 19.122 2.912 3.738 1.00 91.00 632 LYS A O 1
ATOM 4925 N N . ILE A 1 633 ? 20.007 3.553 5.698 1.00 90.19 633 ILE A N 1
ATOM 4926 C CA . ILE A 1 633 ? 20.921 4.552 5.113 1.00 90.19 633 ILE A CA 1
ATOM 4927 C C . ILE A 1 633 ? 21.899 3.903 4.120 1.00 90.19 633 ILE A C 1
ATOM 4929 O O . ILE A 1 633 ? 22.094 4.434 3.026 1.00 90.19 633 ILE A O 1
ATOM 4933 N N . GLY A 1 634 ? 22.491 2.753 4.460 1.00 87.75 634 GLY A N 1
ATOM 4934 C CA . GLY A 1 634 ? 23.466 2.051 3.619 1.00 87.75 634 GLY A CA 1
ATOM 4935 C C . GLY A 1 634 ? 22.916 1.636 2.251 1.00 87.75 634 GLY A C 1
ATOM 4936 O O . GLY A 1 634 ? 23.545 1.905 1.226 1.00 87.75 634 GLY A O 1
ATOM 4937 N N . MET A 1 635 ? 21.716 1.048 2.208 1.00 88.38 635 MET A N 1
ATOM 4938 C CA . MET A 1 635 ? 21.076 0.636 0.948 1.00 88.38 635 MET A CA 1
ATOM 4939 C C . MET A 1 635 ? 20.691 1.841 0.067 1.00 88.38 635 MET A C 1
ATOM 4941 O O . MET A 1 635 ? 20.895 1.823 -1.154 1.00 88.38 635 MET A O 1
ATOM 4945 N N . HIS A 1 636 ? 20.195 2.929 0.669 1.00 88.00 636 HIS A N 1
ATOM 4946 C CA . HIS A 1 636 ? 19.930 4.172 -0.060 1.00 88.00 636 HIS A CA 1
ATOM 4947 C C . HIS A 1 636 ? 21.226 4.802 -0.600 1.00 88.00 636 HIS A C 1
ATOM 4949 O O . HIS A 1 636 ? 21.275 5.197 -1.766 1.00 88.00 636 HIS A O 1
ATOM 4955 N N . LEU A 1 637 ? 22.307 4.813 0.187 1.00 85.75 637 LEU A N 1
ATOM 4956 C CA . LEU A 1 637 ? 23.612 5.323 -0.236 1.00 85.75 637 LEU A CA 1
ATOM 4957 C C . LEU A 1 637 ? 24.238 4.488 -1.370 1.00 85.75 637 LEU A C 1
ATOM 4959 O O . LEU A 1 637 ? 24.778 5.077 -2.307 1.00 85.75 637 LEU A O 1
ATOM 4963 N N . SER A 1 638 ? 24.112 3.152 -1.358 1.00 82.12 638 SER A N 1
ATOM 4964 C CA . SER A 1 638 ? 24.521 2.315 -2.506 1.00 82.12 638 SER A CA 1
ATOM 4965 C C . SER A 1 638 ? 23.764 2.720 -3.773 1.00 82.12 638 SER A C 1
ATOM 4967 O O . SER A 1 638 ? 24.370 2.923 -4.823 1.00 82.12 638 SER A O 1
ATOM 4969 N N . THR A 1 639 ? 22.457 2.981 -3.653 1.00 84.44 639 THR A N 1
ATOM 4970 C CA . THR A 1 639 ? 21.620 3.466 -4.763 1.00 84.44 639 THR A CA 1
ATOM 4971 C C . THR A 1 639 ? 22.089 4.828 -5.302 1.00 84.44 639 THR A C 1
ATOM 4973 O O . THR A 1 639 ? 22.156 5.002 -6.521 1.00 84.44 639 THR A O 1
ATOM 4976 N N . VAL A 1 640 ? 22.479 5.778 -4.434 1.00 83.56 640 VAL A N 1
ATOM 4977 C CA . VAL A 1 640 ? 23.098 7.056 -4.857 1.00 83.56 640 VAL A CA 1
ATOM 4978 C C . VAL A 1 640 ? 24.375 6.795 -5.655 1.00 83.56 640 VAL A C 1
ATOM 4980 O O . VAL A 1 640 ? 24.531 7.326 -6.758 1.00 83.56 640 VAL A O 1
ATOM 4983 N N . VAL A 1 641 ? 25.289 5.984 -5.111 1.00 80.81 641 VAL A N 1
ATOM 4984 C CA . VAL A 1 641 ? 26.609 5.722 -5.702 1.00 80.81 641 VAL A CA 1
ATOM 4985 C C . VAL A 1 641 ? 26.478 4.994 -7.041 1.00 80.81 641 VAL A C 1
ATOM 4987 O O . VAL A 1 641 ? 27.077 5.431 -8.024 1.00 80.81 641 VAL A O 1
ATOM 4990 N N . ALA A 1 642 ? 25.660 3.943 -7.119 1.00 79.31 642 ALA A N 1
ATOM 4991 C CA . ALA A 1 642 ? 25.447 3.171 -8.338 1.00 79.31 642 ALA A CA 1
ATOM 4992 C C . ALA A 1 642 ? 24.869 4.033 -9.471 1.00 79.31 642 ALA A C 1
ATOM 4994 O O . ALA A 1 642 ? 25.428 4.075 -10.568 1.00 79.31 642 ALA A O 1
ATOM 4995 N N . LEU A 1 643 ? 23.802 4.794 -9.204 1.00 79.50 643 LEU A N 1
ATOM 4996 C CA . LEU A 1 643 ? 23.177 5.653 -10.216 1.00 79.50 643 LEU A CA 1
ATOM 4997 C C . LEU A 1 643 ? 24.069 6.833 -10.628 1.00 79.50 643 LEU A C 1
ATOM 4999 O O . LEU A 1 643 ? 24.058 7.219 -11.797 1.00 79.50 643 LEU A O 1
ATOM 5003 N N . SER A 1 644 ? 24.882 7.370 -9.713 1.00 75.88 644 SER A N 1
ATOM 5004 C CA . SER A 1 644 ? 25.863 8.416 -10.040 1.00 75.88 644 SER A CA 1
ATOM 5005 C C . SER A 1 644 ? 26.976 7.873 -10.944 1.00 75.88 644 SER A C 1
ATOM 5007 O O . SER A 1 644 ? 27.270 8.467 -11.981 1.00 75.88 644 SER A O 1
ATOM 5009 N N . ARG A 1 645 ? 27.544 6.701 -10.617 1.00 74.50 645 ARG A N 1
ATOM 5010 C CA . ARG A 1 645 ? 28.565 6.024 -11.442 1.00 74.50 645 ARG A CA 1
ATOM 5011 C C . ARG A 1 645 ? 28.026 5.630 -12.816 1.00 74.50 645 ARG A C 1
ATOM 5013 O O . ARG A 1 645 ? 28.724 5.812 -13.809 1.00 74.50 645 ARG A O 1
ATOM 5020 N N . LEU A 1 646 ? 26.783 5.146 -12.887 1.00 73.19 646 LEU A N 1
ATOM 5021 C CA . LEU A 1 646 ? 26.091 4.875 -14.150 1.00 73.19 646 LEU A CA 1
ATOM 5022 C C . LEU A 1 646 ? 25.960 6.153 -14.995 1.00 73.19 646 LEU A C 1
ATOM 5024 O O . LEU A 1 646 ? 26.256 6.135 -16.186 1.00 73.19 646 LEU A O 1
ATOM 5028 N N . GLY A 1 647 ? 25.590 7.271 -14.366 1.00 67.62 647 GLY A N 1
ATOM 5029 C CA . GLY A 1 647 ? 25.560 8.593 -14.988 1.00 67.62 647 GLY A CA 1
ATOM 5030 C C . GLY A 1 647 ? 26.890 9.003 -15.614 1.00 67.62 647 GLY A C 1
ATOM 5031 O O . GLY A 1 647 ? 26.949 9.291 -16.808 1.00 67.62 647 GLY A O 1
ATOM 5032 N N . HIS A 1 648 ? 27.960 8.986 -14.820 1.00 68.19 648 HIS A N 1
ATOM 5033 C CA . HIS A 1 648 ? 29.302 9.361 -15.270 1.00 68.19 648 HIS A CA 1
ATOM 5034 C C . HIS A 1 648 ? 29.835 8.428 -16.370 1.00 68.19 648 HIS A C 1
ATOM 5036 O O . HIS A 1 648 ? 30.398 8.910 -17.350 1.00 68.19 648 HIS A O 1
ATOM 5042 N N . ALA A 1 649 ? 29.590 7.115 -16.284 1.00 64.06 649 ALA A N 1
ATOM 5043 C CA . ALA A 1 649 ? 29.979 6.163 -17.328 1.00 64.06 649 ALA A CA 1
ATOM 5044 C C . ALA A 1 649 ? 29.295 6.459 -18.679 1.00 64.06 649 ALA A C 1
ATOM 5046 O O . ALA A 1 649 ? 29.957 6.464 -19.717 1.00 64.06 649 ALA A O 1
ATOM 5047 N N . LEU A 1 650 ? 27.991 6.762 -18.667 1.00 61.00 650 LEU A N 1
ATOM 5048 C CA . LEU A 1 650 ? 27.225 7.111 -19.872 1.00 61.00 650 LEU A CA 1
ATOM 5049 C C . LEU A 1 650 ? 27.623 8.479 -20.456 1.00 61.00 650 LEU A C 1
ATOM 5051 O O . LEU A 1 650 ? 27.584 8.662 -21.671 1.00 61.00 650 LEU A O 1
ATOM 5055 N N . LEU A 1 651 ? 28.018 9.437 -19.611 1.00 59.59 651 LEU A N 1
ATOM 5056 C CA . LEU A 1 651 ? 28.519 10.746 -20.046 1.00 59.59 651 LEU A CA 1
ATOM 5057 C C . LEU A 1 651 ? 29.933 10.651 -20.640 1.00 59.59 651 LEU A C 1
ATOM 5059 O O . LEU A 1 651 ? 30.183 11.210 -21.706 1.00 59.59 651 LEU A O 1
ATOM 5063 N N . SER A 1 652 ? 30.829 9.892 -20.004 1.00 55.12 652 SER A N 1
ATOM 5064 C CA . SER A 1 652 ? 32.208 9.679 -20.467 1.00 55.12 652 SER A CA 1
ATOM 5065 C C . SER A 1 652 ? 32.253 8.987 -21.838 1.00 55.12 652 SER A C 1
ATOM 5067 O O . SER A 1 652 ? 32.934 9.459 -22.752 1.00 55.12 652 SER A O 1
ATOM 5069 N N . ALA A 1 653 ? 31.409 7.964 -22.034 1.00 51.00 653 ALA A N 1
ATOM 5070 C CA . ALA A 1 653 ? 31.222 7.297 -23.325 1.00 51.00 653 ALA A CA 1
ATOM 5071 C C . ALA A 1 653 ? 30.712 8.234 -24.442 1.00 51.00 653 ALA A C 1
ATOM 5073 O O . ALA A 1 653 ? 30.914 7.951 -25.622 1.00 51.00 653 ALA A O 1
ATOM 5074 N N . LYS A 1 654 ? 30.071 9.359 -24.088 1.00 45.88 654 LYS A N 1
ATOM 5075 C CA . LYS A 1 654 ? 29.631 10.384 -25.044 1.00 45.88 654 LYS A CA 1
ATOM 5076 C C . LYS A 1 654 ? 30.739 11.387 -25.385 1.00 45.88 654 LYS A C 1
ATOM 5078 O O . LYS A 1 654 ? 30.782 11.874 -26.509 1.00 45.88 654 LYS A O 1
ATOM 5083 N N . THR A 1 655 ? 31.649 11.684 -24.454 1.00 41.97 655 THR A N 1
ATOM 5084 C CA . THR A 1 655 ? 32.789 12.584 -24.716 1.00 41.97 655 THR A CA 1
ATOM 5085 C C . THR A 1 655 ? 33.885 11.948 -25.569 1.00 41.97 655 THR A C 1
ATOM 5087 O O . THR A 1 655 ? 34.503 12.650 -26.360 1.00 41.97 655 THR A O 1
ATOM 5090 N N . SER A 1 656 ? 34.091 10.631 -25.482 1.00 38.69 656 SER A N 1
ATOM 5091 C CA . SER A 1 656 ? 35.116 9.911 -26.257 1.00 38.69 656 SER A CA 1
ATOM 5092 C C . SER A 1 656 ? 34.794 9.721 -27.748 1.00 38.69 656 SER A C 1
ATOM 5094 O O . SER A 1 656 ? 35.635 9.217 -28.484 1.00 38.69 656 SER A O 1
ATOM 5096 N N . ALA A 1 657 ? 33.596 10.106 -28.203 1.00 36.19 657 ALA A N 1
ATOM 5097 C CA . ALA A 1 657 ? 33.215 10.078 -29.619 1.00 36.19 657 ALA A CA 1
ATOM 5098 C C . ALA A 1 657 ? 33.681 11.326 -30.403 1.00 36.19 657 ALA A C 1
ATOM 5100 O O . ALA A 1 657 ? 33.678 11.312 -31.632 1.00 36.19 657 ALA A O 1
ATOM 5101 N N . GLY A 1 658 ? 34.083 12.400 -29.711 1.00 28.36 658 GLY A N 1
ATOM 5102 C CA . GLY A 1 658 ? 34.630 13.613 -30.321 1.00 28.36 658 GLY A CA 1
ATOM 5103 C C . GLY A 1 658 ? 36.146 13.691 -30.152 1.00 28.36 658 GLY A C 1
ATOM 5104 O O . GLY A 1 658 ? 36.651 13.563 -29.039 1.00 28.36 658 GLY A O 1
ATOM 5105 N N . TRP A 1 659 ? 36.876 13.940 -31.242 1.00 29.59 659 TRP A N 1
ATOM 5106 C CA . TRP A 1 659 ? 38.331 14.110 -31.205 1.00 29.59 659 TRP A CA 1
ATOM 5107 C C . TRP A 1 659 ? 38.717 15.381 -30.434 1.00 29.59 659 TRP A C 1
ATOM 5109 O O . TRP A 1 659 ? 38.571 16.494 -30.936 1.00 29.59 659 TRP A O 1
ATOM 5119 N N . VAL A 1 660 ? 39.239 15.203 -29.220 1.00 28.28 660 VAL A N 1
ATOM 5120 C CA . VAL A 1 660 ? 39.905 16.243 -28.427 1.00 28.28 660 VAL A CA 1
ATOM 5121 C C . VAL A 1 660 ? 41.200 15.651 -27.883 1.00 28.28 660 VAL A C 1
ATOM 5123 O O . VAL A 1 660 ? 41.173 14.690 -27.116 1.00 28.28 660 VAL A O 1
ATOM 5126 N N . GLU A 1 661 ? 42.339 16.215 -28.280 1.00 28.09 661 GLU A N 1
ATOM 5127 C CA . GLU A 1 661 ? 43.640 15.815 -27.743 1.00 28.09 661 GLU A CA 1
ATOM 5128 C C . GLU A 1 661 ? 43.755 16.236 -26.270 1.00 28.09 661 GLU A C 1
ATOM 5130 O O . GLU A 1 661 ? 43.555 17.401 -25.920 1.00 28.09 661 GLU A O 1
ATOM 5135 N N . VAL A 1 662 ? 44.083 15.283 -25.394 1.00 31.30 662 VAL A N 1
ATOM 5136 C CA . VAL A 1 662 ? 44.288 15.527 -23.959 1.00 31.30 662 VAL A CA 1
ATOM 5137 C C . VAL A 1 662 ? 45.796 15.556 -23.666 1.00 31.30 662 VAL A C 1
ATOM 5139 O O . VAL A 1 662 ? 46.491 14.614 -24.054 1.00 31.30 662 VAL A O 1
ATOM 5142 N N . PRO A 1 663 ? 46.332 16.586 -22.977 1.00 29.75 663 PRO A N 1
ATOM 5143 C CA . PRO A 1 663 ? 47.763 16.676 -22.684 1.00 29.75 663 PRO A CA 1
ATOM 5144 C C . PRO A 1 663 ? 48.303 15.492 -21.851 1.00 29.75 663 PRO A C 1
ATOM 5146 O O . PRO A 1 663 ? 47.621 15.013 -20.940 1.00 29.75 663 PRO A O 1
ATOM 5149 N N . PRO A 1 664 ? 49.545 15.030 -22.099 1.00 38.38 664 PRO A N 1
ATOM 5150 C CA . PRO A 1 664 ? 50.058 13.767 -21.564 1.00 38.38 664 PRO A CA 1
ATOM 5151 C C . PRO A 1 664 ? 50.606 13.875 -20.126 1.00 38.38 664 PRO A C 1
ATOM 5153 O O . PRO A 1 664 ? 51.785 13.624 -19.881 1.00 38.38 664 PRO A O 1
ATOM 5156 N N . THR A 1 665 ? 49.764 14.216 -19.143 1.00 37.09 665 THR A N 1
ATOM 5157 C CA . THR A 1 665 ? 50.171 14.281 -17.722 1.00 37.09 665 THR A CA 1
ATOM 5158 C C . THR A 1 665 ? 49.158 13.674 -16.746 1.00 37.09 665 THR A C 1
ATOM 5160 O O . THR A 1 665 ? 48.474 14.388 -16.016 1.00 37.09 665 THR A O 1
ATOM 5163 N N . THR A 1 666 ? 49.104 12.341 -16.673 1.00 28.67 666 THR A N 1
ATOM 5164 C CA . THR A 1 666 ? 49.134 11.564 -15.406 1.00 28.67 666 THR A CA 1
ATOM 5165 C C . THR A 1 666 ? 49.143 10.061 -15.703 1.00 28.67 666 THR A C 1
ATOM 5167 O O . THR A 1 666 ? 48.288 9.551 -16.422 1.00 28.67 666 THR A O 1
ATOM 5170 N N . HIS A 1 667 ? 50.082 9.313 -15.115 1.00 31.14 667 HIS A N 1
ATOM 5171 C CA . HIS A 1 667 ? 50.095 7.851 -15.226 1.00 31.14 667 HIS A CA 1
ATOM 5172 C C . HIS A 1 667 ? 49.038 7.214 -14.308 1.00 31.14 667 HIS A C 1
ATOM 5174 O O . HIS A 1 667 ? 49.347 6.753 -13.208 1.00 31.14 667 HIS A O 1
ATOM 5180 N N . PHE A 1 668 ? 47.795 7.121 -14.784 1.00 32.31 668 PHE A N 1
ATOM 5181 C CA . PHE A 1 668 ? 46.831 6.159 -14.250 1.00 32.31 668 PHE A CA 1
ATOM 5182 C C . PHE A 1 668 ? 47.317 4.736 -14.556 1.00 32.31 668 PHE A C 1
ATOM 5184 O O . PHE A 1 668 ? 47.057 4.192 -15.625 1.00 32.31 668 PHE A O 1
ATOM 5191 N N . ILE A 1 669 ? 48.056 4.134 -13.619 1.00 30.92 669 ILE A N 1
ATOM 5192 C CA . ILE A 1 669 ? 48.508 2.740 -13.712 1.00 30.92 669 ILE A CA 1
ATOM 5193 C C . ILE A 1 669 ? 47.276 1.826 -13.585 1.00 30.92 669 ILE A C 1
ATOM 5195 O O . ILE A 1 669 ? 46.732 1.720 -12.480 1.00 30.92 669 ILE A O 1
ATOM 5199 N N . PRO A 1 670 ? 46.844 1.108 -14.642 1.00 37.16 670 PRO A N 1
ATOM 5200 C CA . PRO A 1 670 ? 45.691 0.223 -14.560 1.00 37.16 670 PRO A CA 1
ATOM 5201 C C . PRO A 1 670 ? 46.137 -1.076 -13.881 1.00 37.16 670 PRO A C 1
ATOM 5203 O O . PRO A 1 670 ? 46.571 -2.034 -14.526 1.00 37.16 670 PRO A O 1
ATOM 5206 N N . ARG A 1 671 ? 46.090 -1.110 -12.543 1.00 44.00 671 ARG A N 1
ATOM 5207 C CA . ARG A 1 671 ? 46.363 -2.341 -11.790 1.00 44.00 671 ARG A CA 1
ATOM 5208 C C . ARG A 1 671 ? 45.312 -3.385 -12.165 1.00 44.00 671 ARG A C 1
ATOM 5210 O O . ARG A 1 671 ? 44.132 -3.212 -11.879 1.00 44.00 671 ARG A O 1
ATOM 5217 N N . ARG A 1 672 ? 45.759 -4.471 -12.811 1.00 48.19 672 ARG A N 1
ATOM 5218 C CA . ARG A 1 672 ? 44.907 -5.605 -13.210 1.00 48.19 672 ARG A CA 1
ATOM 5219 C C . ARG A 1 672 ? 44.057 -6.073 -12.015 1.00 48.19 672 ARG A C 1
ATOM 5221 O O . ARG A 1 672 ? 44.625 -6.252 -10.934 1.00 48.19 672 ARG A O 1
ATOM 5228 N N . PRO A 1 673 ? 42.744 -6.313 -12.188 1.00 55.19 673 PRO A N 1
ATOM 5229 C CA . PRO A 1 673 ? 41.882 -6.736 -11.091 1.00 55.19 673 PRO A CA 1
ATOM 5230 C C . PRO A 1 673 ? 42.349 -8.079 -10.522 1.00 55.19 673 PRO A C 1
ATOM 5232 O O . PRO A 1 673 ? 42.744 -8.993 -11.253 1.00 55.19 673 PRO A O 1
ATOM 5235 N N . SER A 1 674 ? 42.303 -8.208 -9.196 1.00 63.06 674 SER A N 1
ATOM 5236 C CA . SER A 1 674 ? 42.726 -9.430 -8.512 1.00 63.06 674 SER A CA 1
ATOM 5237 C C . SER A 1 674 ? 41.723 -10.555 -8.772 1.00 63.06 674 SER A C 1
ATOM 5239 O O . SER A 1 674 ? 40.714 -10.662 -8.075 1.00 63.06 674 SER A O 1
ATOM 5241 N N . LYS A 1 675 ? 42.025 -11.444 -9.733 1.00 71.69 675 LYS A N 1
ATOM 5242 C CA . LYS A 1 675 ? 41.219 -12.654 -10.003 1.00 71.69 675 LYS A CA 1
ATOM 5243 C C . LYS A 1 675 ? 40.927 -13.451 -8.721 1.00 71.69 675 LYS A C 1
ATOM 5245 O O . LYS A 1 675 ? 39.824 -13.957 -8.558 1.00 71.69 675 LYS A O 1
ATOM 5250 N N . ARG A 1 676 ? 41.878 -13.483 -7.772 1.00 79.75 676 ARG A N 1
ATOM 5251 C CA . ARG A 1 676 ? 41.695 -14.099 -6.445 1.00 79.75 676 ARG A CA 1
ATOM 5252 C C . ARG A 1 676 ? 40.566 -13.446 -5.641 1.00 79.75 676 ARG A C 1
ATOM 5254 O O . ARG A 1 676 ? 39.762 -14.173 -5.076 1.00 79.75 676 ARG A O 1
ATOM 5261 N N . LEU A 1 677 ? 40.474 -12.113 -5.602 1.00 78.00 677 LEU A N 1
ATOM 5262 C CA . LEU A 1 677 ? 39.397 -11.440 -4.864 1.00 78.00 677 LEU A CA 1
ATOM 5263 C C . LEU A 1 677 ? 38.037 -11.631 -5.546 1.00 78.00 677 LEU A C 1
ATOM 5265 O O . LEU A 1 677 ? 37.047 -11.833 -4.855 1.00 78.00 677 LEU A O 1
ATOM 5269 N N . ASN A 1 678 ? 37.988 -11.634 -6.879 1.00 79.25 678 ASN A N 1
ATOM 5270 C CA . ASN A 1 678 ? 36.738 -11.858 -7.613 1.00 79.25 678 ASN A CA 1
ATOM 5271 C C . ASN A 1 678 ? 36.209 -13.288 -7.381 1.00 79.25 678 ASN A C 1
ATOM 5273 O O . ASN A 1 678 ? 35.005 -13.475 -7.203 1.00 79.25 678 ASN A O 1
ATOM 5277 N N . HIS A 1 679 ? 37.104 -14.284 -7.302 1.00 84.38 679 HIS A N 1
ATOM 5278 C CA . HIS A 1 679 ? 36.760 -15.645 -6.877 1.00 84.38 679 HIS A CA 1
ATOM 5279 C C . HIS A 1 679 ? 36.310 -15.701 -5.412 1.00 84.38 679 HIS A C 1
ATOM 5281 O O . HIS A 1 679 ? 35.279 -16.301 -5.136 1.00 84.38 679 HIS A O 1
ATOM 5287 N N . VAL A 1 680 ? 37.011 -15.039 -4.483 1.00 85.88 680 VAL A N 1
ATOM 5288 C CA . VAL A 1 680 ? 36.594 -14.973 -3.068 1.00 85.88 680 VAL A CA 1
ATOM 5289 C C . VAL A 1 680 ? 35.208 -14.336 -2.923 1.00 85.88 680 VAL A C 1
ATOM 5291 O O . VAL A 1 680 ? 34.369 -14.899 -2.231 1.00 85.88 680 VAL A O 1
ATOM 5294 N N . ASN A 1 681 ? 34.931 -13.225 -3.613 1.00 86.25 681 ASN A N 1
ATOM 5295 C CA . ASN A 1 681 ? 33.617 -12.583 -3.597 1.00 86.25 681 ASN A CA 1
ATOM 5296 C C . ASN A 1 681 ? 32.522 -13.512 -4.141 1.00 86.25 681 ASN A C 1
ATOM 5298 O O . ASN A 1 681 ? 31.504 -13.693 -3.486 1.00 86.25 681 ASN A O 1
ATOM 5302 N N . LEU A 1 682 ? 32.751 -14.156 -5.294 1.00 88.81 682 LEU A N 1
ATOM 5303 C CA . LEU A 1 682 ? 31.808 -15.126 -5.864 1.00 88.81 682 LEU A CA 1
ATOM 5304 C C . LEU A 1 682 ? 31.517 -16.277 -4.895 1.00 88.81 682 LEU A C 1
ATOM 5306 O O . LEU A 1 682 ? 30.355 -16.575 -4.638 1.00 88.81 682 LEU A O 1
ATOM 5310 N N . THR A 1 683 ? 32.554 -16.892 -4.325 1.00 89.69 683 THR A N 1
ATOM 5311 C CA . THR A 1 683 ? 32.395 -18.001 -3.378 1.00 89.69 683 THR A CA 1
ATOM 5312 C C . THR A 1 683 ? 31.656 -17.561 -2.114 1.00 89.69 683 THR A C 1
ATOM 5314 O O . THR A 1 683 ? 30.748 -18.263 -1.681 1.00 89.69 683 THR A O 1
ATOM 5317 N N . LEU A 1 684 ? 31.984 -16.398 -1.540 1.00 90.88 684 LEU A N 1
ATOM 5318 C CA . LEU A 1 684 ? 31.306 -15.883 -0.346 1.00 90.88 684 LEU A CA 1
ATOM 5319 C C . LEU A 1 684 ? 29.834 -15.546 -0.619 1.00 90.88 684 LEU A C 1
ATOM 5321 O O . LEU A 1 684 ? 28.974 -16.009 0.125 1.00 90.88 684 LEU A O 1
ATOM 5325 N N . SER A 1 685 ? 29.522 -14.807 -1.688 1.00 91.56 685 SER A N 1
ATOM 5326 C CA . SER A 1 685 ? 28.139 -14.445 -2.034 1.00 91.56 685 SER A CA 1
ATOM 5327 C C . SER A 1 685 ? 27.275 -15.671 -2.357 1.00 91.56 685 SER A C 1
ATOM 5329 O O . SER A 1 685 ? 26.130 -15.740 -1.910 1.00 91.56 685 SER A O 1
ATOM 5331 N N . LEU A 1 686 ? 27.816 -16.674 -3.064 1.00 92.81 686 LEU A N 1
ATOM 5332 C CA . LEU A 1 686 ? 27.090 -17.916 -3.355 1.00 92.81 686 LEU A CA 1
ATOM 5333 C C . LEU A 1 686 ? 26.887 -18.786 -2.106 1.00 92.81 686 LEU A C 1
ATOM 5335 O O . LEU A 1 686 ? 25.789 -19.305 -1.912 1.00 92.81 686 LEU A O 1
ATOM 5339 N N . LEU A 1 687 ? 27.896 -18.919 -1.235 1.00 94.69 687 LEU A N 1
ATOM 5340 C CA . LEU A 1 687 ? 27.743 -19.630 0.041 1.00 94.69 687 LEU A CA 1
ATOM 5341 C C . LEU A 1 687 ? 26.749 -18.921 0.972 1.00 94.69 687 LEU A C 1
ATOM 5343 O O . LEU A 1 687 ? 25.969 -19.593 1.644 1.00 94.69 687 LEU A O 1
ATOM 5347 N N . TRP A 1 688 ? 26.728 -17.585 0.980 1.00 95.56 688 TRP A N 1
ATOM 5348 C CA . TRP A 1 688 ? 25.767 -16.796 1.753 1.00 95.56 688 TRP A CA 1
ATOM 5349 C C . TRP A 1 688 ? 24.338 -16.961 1.225 1.00 95.56 688 TRP A C 1
ATOM 5351 O O . TRP A 1 688 ? 23.429 -17.256 1.998 1.00 95.56 688 TRP A O 1
ATOM 5361 N N . GLY A 1 689 ? 24.139 -16.864 -0.095 1.00 95.44 689 GLY A N 1
ATOM 5362 C CA . GLY A 1 689 ? 22.841 -17.101 -0.736 1.00 95.44 689 GLY A CA 1
ATOM 5363 C C . GLY A 1 689 ? 22.321 -18.528 -0.523 1.00 95.44 689 GLY A C 1
ATOM 5364 O O . GLY A 1 689 ? 21.134 -18.715 -0.250 1.00 95.44 689 GLY A O 1
ATOM 5365 N N . LEU A 1 690 ? 23.204 -19.533 -0.570 1.00 96.44 690 LEU A N 1
ATOM 5366 C CA . LEU A 1 690 ? 22.872 -20.925 -0.254 1.00 96.44 690 LEU A CA 1
ATOM 5367 C C . LEU A 1 690 ? 22.512 -21.104 1.229 1.00 96.44 690 LEU A C 1
ATOM 5369 O O . LEU A 1 690 ? 21.486 -21.707 1.533 1.00 96.44 690 LEU A O 1
ATOM 5373 N N . GLY A 1 691 ? 23.307 -20.548 2.148 1.00 96.25 691 GLY A N 1
ATOM 5374 C CA . GLY A 1 691 ? 23.036 -20.591 3.587 1.00 96.25 691 GLY A CA 1
ATOM 5375 C C . GLY A 1 691 ? 21.701 -19.935 3.946 1.00 96.25 691 GLY A C 1
ATOM 5376 O O . GLY A 1 691 ? 20.884 -20.542 4.635 1.00 96.25 691 GLY A O 1
ATOM 5377 N N . LEU A 1 692 ? 21.429 -18.748 3.395 1.00 96.06 692 LEU A N 1
ATOM 5378 C CA . LEU A 1 692 ? 20.150 -18.054 3.545 1.00 96.06 692 LEU A CA 1
ATOM 5379 C C . LEU A 1 692 ? 18.987 -18.886 2.976 1.00 96.06 692 LEU A C 1
ATOM 5381 O O . LEU A 1 692 ? 17.959 -19.014 3.634 1.00 96.06 692 LEU A O 1
ATOM 5385 N N . SER A 1 693 ? 19.164 -19.522 1.813 1.00 96.44 693 SER A N 1
ATOM 5386 C CA . SER A 1 693 ? 18.157 -20.422 1.223 1.00 96.44 693 SER A CA 1
ATOM 5387 C C . SER A 1 693 ? 17.862 -21.639 2.108 1.00 96.44 693 SER A C 1
ATOM 5389 O O . SER A 1 693 ? 16.702 -22.012 2.271 1.00 96.44 693 SER A O 1
ATOM 5391 N N . ILE A 1 694 ? 18.889 -22.232 2.728 1.00 96.50 694 ILE A N 1
ATOM 5392 C CA . ILE A 1 694 ? 18.740 -23.341 3.684 1.00 96.50 694 ILE A CA 1
ATOM 5393 C C . ILE A 1 694 ? 18.015 -22.867 4.952 1.00 96.50 694 ILE A C 1
ATOM 5395 O O . ILE A 1 694 ? 17.115 -23.558 5.425 1.00 96.50 694 ILE A O 1
ATOM 5399 N N . CYS A 1 695 ? 18.340 -21.681 5.479 1.00 95.69 695 CYS A N 1
ATOM 5400 C CA . CYS A 1 695 ? 17.621 -21.088 6.610 1.00 95.69 695 CYS A CA 1
ATOM 5401 C C . CYS A 1 695 ? 16.145 -20.815 6.281 1.00 95.69 695 CYS A C 1
ATOM 5403 O O . CYS A 1 695 ? 15.285 -21.131 7.097 1.00 95.69 695 CYS A O 1
ATOM 5405 N N . ILE A 1 696 ? 15.833 -20.297 5.087 1.00 95.19 696 ILE A N 1
ATOM 5406 C CA . ILE A 1 696 ? 14.452 -20.077 4.627 1.00 95.19 696 ILE A CA 1
ATOM 5407 C C . ILE A 1 696 ? 13.701 -21.410 4.511 1.00 95.19 696 ILE A C 1
ATOM 5409 O O . ILE A 1 696 ? 12.599 -21.532 5.039 1.00 95.19 696 ILE A O 1
ATOM 5413 N N . LEU A 1 697 ? 14.297 -22.426 3.876 1.00 95.38 697 LEU A N 1
ATOM 5414 C CA . LEU A 1 697 ? 13.681 -23.748 3.726 1.00 95.38 697 LEU A CA 1
ATOM 5415 C C . LEU A 1 697 ? 13.448 -24.429 5.084 1.00 95.38 697 LEU A C 1
ATOM 5417 O O . LEU A 1 697 ? 12.381 -24.985 5.329 1.00 95.38 697 LEU A O 1
ATOM 5421 N N . ARG A 1 698 ? 14.415 -24.346 6.002 1.00 95.44 698 ARG A N 1
ATOM 5422 C CA . ARG A 1 698 ? 14.283 -24.854 7.375 1.00 95.44 698 ARG A CA 1
ATOM 5423 C C . ARG A 1 698 ? 13.191 -24.104 8.150 1.00 95.44 698 ARG A C 1
ATOM 5425 O O . ARG A 1 698 ? 12.357 -24.738 8.788 1.00 95.44 698 ARG A O 1
ATOM 5432 N N . SER A 1 699 ? 13.159 -22.775 8.034 1.00 93.31 699 SER A N 1
ATOM 5433 C CA . SER A 1 699 ? 12.149 -21.895 8.642 1.00 93.31 699 SER A CA 1
ATOM 5434 C C . SER A 1 699 ? 10.725 -22.160 8.131 1.00 93.31 699 SER A C 1
ATOM 5436 O O . SER A 1 699 ? 9.769 -21.915 8.863 1.00 93.31 699 SER A O 1
ATOM 5438 N N . THR A 1 700 ? 10.558 -22.671 6.906 1.00 89.69 700 THR A N 1
ATOM 5439 C CA . THR A 1 700 ? 9.237 -22.996 6.338 1.00 89.69 700 THR A CA 1
ATOM 5440 C C . THR A 1 700 ? 8.799 -24.445 6.528 1.00 89.69 700 THR A C 1
ATOM 5442 O O . THR A 1 700 ? 7.600 -24.698 6.482 1.00 89.69 700 THR A O 1
ATOM 5445 N N . THR A 1 701 ? 9.722 -25.391 6.745 1.00 91.56 701 THR A N 1
ATOM 5446 C CA . THR A 1 701 ? 9.409 -26.839 6.738 1.00 91.56 701 THR A CA 1
ATOM 5447 C C . THR A 1 701 ? 9.672 -27.584 8.049 1.00 91.56 701 THR A C 1
ATOM 5449 O O . THR A 1 701 ? 9.241 -28.726 8.173 1.00 91.56 701 THR A O 1
ATOM 5452 N N . GLN A 1 702 ? 10.372 -26.988 9.023 1.00 93.06 702 GLN A N 1
ATOM 5453 C CA . GLN A 1 702 ? 10.806 -27.674 10.257 1.00 93.06 702 GLN A CA 1
ATOM 5454 C C . GLN A 1 702 ? 10.389 -26.948 11.552 1.00 93.06 702 GLN A C 1
ATOM 5456 O O . GLN A 1 702 ? 11.072 -27.061 12.568 1.00 93.06 702 GLN A O 1
ATOM 5461 N N . ARG A 1 703 ? 9.302 -26.168 11.528 1.00 89.94 703 ARG A N 1
ATOM 5462 C CA . ARG A 1 703 ? 8.786 -25.460 12.715 1.00 89.94 703 ARG A CA 1
ATOM 5463 C C . ARG A 1 703 ? 7.962 -26.350 13.636 1.00 89.94 703 ARG A C 1
ATOM 5465 O O . ARG A 1 703 ? 7.357 -27.320 13.192 1.00 89.94 703 ARG A O 1
ATOM 5472 N N . THR A 1 704 ? 7.864 -25.940 14.898 1.00 91.25 704 THR A N 1
ATOM 5473 C CA . THR A 1 704 ? 6.709 -26.287 15.732 1.00 91.25 704 THR A CA 1
ATOM 5474 C C . THR A 1 704 ? 5.491 -25.512 15.239 1.00 91.25 704 THR A C 1
ATOM 5476 O O . THR A 1 704 ? 5.579 -24.295 15.058 1.00 91.25 704 THR A O 1
ATOM 5479 N N . GLU A 1 705 ? 4.360 -26.181 15.049 1.00 91.44 705 GLU A N 1
ATOM 5480 C CA . GLU A 1 705 ? 3.104 -25.507 14.714 1.00 91.44 705 GLU A CA 1
ATOM 5481 C C . GLU A 1 705 ? 2.613 -24.660 15.901 1.00 91.44 705 GLU A C 1
ATOM 5483 O O . GLU A 1 705 ? 2.737 -25.058 17.061 1.00 91.44 705 GLU A O 1
ATOM 5488 N N . CYS A 1 706 ? 2.079 -23.471 15.614 1.00 94.25 706 CYS A N 1
ATOM 5489 C CA . CYS A 1 706 ? 1.416 -22.644 16.619 1.00 94.25 706 CYS A CA 1
ATOM 5490 C C . CYS A 1 706 ? 0.073 -23.271 17.047 1.00 94.25 706 CYS A C 1
ATOM 5492 O O . CYS A 1 706 ? -0.565 -23.951 16.240 1.00 94.25 706 CYS A O 1
ATOM 5494 N N . PRO A 1 707 ? -0.404 -23.023 18.283 1.00 94.62 707 PRO A N 1
ATOM 5495 C CA . PRO A 1 707 ? -1.739 -23.452 18.695 1.00 94.62 707 PRO A CA 1
ATOM 5496 C C . PRO A 1 707 ? -2.821 -22.764 17.850 1.00 94.62 707 PRO A C 1
ATOM 5498 O O . PRO A 1 707 ? -2.639 -21.630 17.413 1.00 94.62 707 PRO A O 1
ATOM 5501 N N . VAL A 1 708 ? -3.978 -23.414 17.681 1.00 92.56 708 VAL A N 1
ATOM 5502 C CA . VAL A 1 708 ? -5.097 -22.924 16.842 1.00 92.56 708 VAL A CA 1
ATOM 5503 C C . VAL A 1 708 ? -5.684 -21.572 17.273 1.00 92.56 708 VAL A C 1
ATOM 5505 O O . VAL A 1 708 ? -6.355 -20.917 16.485 1.00 92.56 708 VAL A O 1
ATOM 5508 N N . SER A 1 709 ? -5.418 -21.134 18.506 1.00 94.75 709 SER A N 1
ATOM 5509 C CA . SER A 1 709 ? -5.753 -19.796 19.006 1.00 94.75 709 SER A CA 1
ATOM 5510 C C . SER A 1 709 ? -4.816 -18.692 18.502 1.00 94.75 709 SER A C 1
ATOM 5512 O O . SER A 1 709 ? -5.121 -17.511 18.656 1.00 94.75 709 SER A O 1
ATOM 5514 N N . CYS A 1 710 ? -3.670 -19.034 17.908 1.00 96.75 710 CYS A N 1
ATOM 5515 C CA . CYS A 1 710 ? -2.791 -18.069 17.265 1.00 96.75 710 CYS A CA 1
ATOM 5516 C C . CYS A 1 710 ? -3.247 -17.823 15.824 1.00 96.75 710 CYS A C 1
ATOM 5518 O O . CYS A 1 710 ? -2.966 -18.609 14.923 1.00 96.75 710 CYS A O 1
ATOM 5520 N N . VAL A 1 711 ? -3.947 -16.710 15.612 1.00 96.50 711 VAL A N 1
ATOM 5521 C CA . VAL A 1 711 ? -4.562 -16.361 14.322 1.00 96.50 711 VAL A CA 1
ATOM 5522 C C . VAL A 1 711 ? -3.517 -15.850 13.320 1.00 96.50 711 VAL A C 1
ATOM 5524 O O . VAL A 1 711 ? -3.704 -15.969 12.110 1.00 96.50 711 VAL A O 1
ATOM 5527 N N . ALA A 1 712 ? -2.399 -15.291 13.801 1.00 96.81 712 ALA A N 1
ATOM 5528 C CA . ALA A 1 712 ? -1.309 -14.822 12.945 1.00 96.81 712 ALA A CA 1
ATOM 5529 C C . ALA A 1 712 ? 0.070 -14.984 13.605 1.00 96.81 712 ALA A C 1
ATOM 5531 O O . ALA A 1 712 ? 0.303 -14.452 14.695 1.00 96.81 712 ALA A O 1
ATOM 5532 N N . ASP A 1 713 ? 0.997 -15.662 12.919 1.00 95.38 713 ASP A N 1
ATOM 5533 C CA . ASP A 1 713 ? 2.317 -16.032 13.438 1.00 95.38 713 ASP A CA 1
ATOM 5534 C C . ASP A 1 713 ? 3.496 -15.537 12.575 1.00 95.38 713 ASP A C 1
ATOM 5536 O O . ASP A 1 713 ? 3.443 -15.524 11.345 1.00 95.38 713 ASP A O 1
ATOM 5540 N N . ALA A 1 714 ? 4.577 -15.108 13.232 1.00 95.19 714 ALA A N 1
ATOM 5541 C CA . ALA A 1 714 ? 5.843 -14.732 12.601 1.00 95.19 714 ALA A CA 1
ATOM 5542 C C . ALA A 1 714 ? 6.811 -15.929 12.573 1.00 95.19 714 ALA A C 1
ATOM 5544 O O . ALA A 1 714 ? 6.703 -16.856 13.376 1.00 95.19 714 ALA A O 1
ATOM 5545 N N . LYS A 1 715 ? 7.774 -15.932 11.638 1.00 94.06 715 LYS A N 1
ATOM 5546 C CA . LYS A 1 715 ? 8.594 -17.119 11.304 1.00 94.06 715 LYS A CA 1
ATOM 5547 C C . LYS A 1 715 ? 10.106 -16.812 11.310 1.00 94.06 715 LYS A C 1
ATOM 5549 O O . LYS A 1 715 ? 10.741 -16.919 10.258 1.00 94.06 715 LYS A O 1
ATOM 5554 N N . PRO A 1 716 ? 10.716 -16.446 12.463 1.00 95.12 716 PRO A N 1
ATOM 5555 C CA . PRO A 1 716 ? 12.103 -15.968 12.528 1.00 95.12 716 PRO A CA 1
ATOM 5556 C C . PRO A 1 716 ? 13.114 -16.995 11.995 1.00 95.12 716 PRO A C 1
ATOM 5558 O O . PRO A 1 716 ? 13.121 -18.135 12.440 1.00 95.12 716 PRO A O 1
ATOM 5561 N N . LEU A 1 717 ? 14.021 -16.606 11.090 1.00 94.75 717 LEU A N 1
ATOM 5562 C CA . LEU A 1 717 ? 14.903 -17.544 10.359 1.00 94.75 717 LEU A CA 1
ATOM 5563 C C . LEU A 1 717 ? 15.760 -18.495 11.217 1.00 94.75 717 LEU A C 1
ATOM 5565 O O . LEU A 1 717 ? 16.192 -19.536 10.718 1.00 94.75 717 LEU A O 1
ATOM 5569 N N . PHE A 1 718 ? 16.039 -18.135 12.471 1.00 93.88 718 PHE A N 1
ATOM 5570 C CA . PHE A 1 718 ? 16.936 -18.880 13.359 1.00 93.88 718 PHE A CA 1
ATOM 5571 C C . PHE A 1 718 ? 16.227 -19.571 14.531 1.00 93.88 718 PHE A C 1
ATOM 5573 O O . PHE A 1 718 ? 16.837 -20.436 15.157 1.00 93.88 718 PHE A O 1
ATOM 5580 N N . ASP A 1 719 ? 14.956 -19.245 14.785 1.00 92.94 719 ASP A N 1
ATOM 5581 C CA . ASP A 1 719 ? 14.129 -19.879 15.816 1.00 92.94 719 ASP A CA 1
ATOM 5582 C C . ASP A 1 719 ? 13.029 -20.716 15.151 1.00 92.94 719 ASP A C 1
ATOM 5584 O O . ASP A 1 719 ? 12.399 -20.269 14.193 1.00 92.94 719 ASP A O 1
ATOM 5588 N N . LEU A 1 720 ? 12.810 -21.937 15.634 1.00 93.56 720 LEU A N 1
ATOM 5589 C CA . LEU A 1 720 ? 11.796 -22.863 15.117 1.00 93.56 720 LEU A CA 1
ATOM 5590 C C . LEU A 1 720 ? 10.526 -22.913 15.971 1.00 93.56 720 LEU A C 1
ATOM 5592 O O . LEU A 1 720 ? 9.577 -23.586 15.567 1.00 93.56 720 LEU A O 1
ATOM 5596 N N . GLY A 1 721 ? 10.501 -22.194 17.098 1.00 93.88 721 GLY A N 1
ATOM 5597 C CA . GLY A 1 721 ? 9.318 -22.010 17.926 1.00 93.88 721 GLY A CA 1
ATOM 5598 C C . GLY A 1 721 ? 8.191 -21.243 17.225 1.00 93.88 721 GLY A C 1
ATOM 5599 O O . GLY A 1 721 ? 8.366 -20.648 16.153 1.00 93.88 721 GLY A O 1
ATOM 5600 N N . CYS A 1 722 ? 7.023 -21.239 17.866 1.00 94.69 722 CYS A N 1
ATOM 5601 C CA . CYS A 1 722 ? 5.912 -20.359 17.520 1.00 94.69 722 CYS A CA 1
ATOM 5602 C C . CYS A 1 722 ? 6.178 -18.930 18.026 1.00 94.69 722 CYS A C 1
ATOM 5604 O O . CYS A 1 722 ? 6.519 -18.735 19.192 1.00 94.69 722 CYS A O 1
ATOM 5606 N N . HIS A 1 723 ? 5.972 -17.927 17.168 1.00 95.19 723 HIS A N 1
ATOM 5607 C CA . HIS A 1 723 ? 6.006 -16.510 17.541 1.00 95.19 723 HIS A CA 1
ATOM 5608 C C . HIS A 1 723 ? 4.671 -15.863 17.190 1.00 95.19 723 HIS A C 1
ATOM 5610 O O . HIS A 1 723 ? 4.486 -15.348 16.086 1.00 95.19 723 HIS A O 1
ATOM 5616 N N . CYS A 1 724 ? 3.726 -15.904 18.124 1.00 96.94 724 CYS A N 1
ATOM 5617 C CA . CYS A 1 724 ? 2.390 -15.392 17.875 1.00 96.94 724 CYS A CA 1
ATOM 5618 C C . CYS A 1 724 ? 2.369 -13.856 17.854 1.00 96.94 724 CYS A C 1
ATOM 5620 O O . CYS A 1 724 ? 2.875 -13.211 18.773 1.00 96.94 724 CYS A O 1
ATOM 5622 N N . GLY A 1 725 ? 1.781 -13.273 16.807 1.00 96.06 725 GLY A N 1
ATOM 5623 C CA . GLY A 1 725 ? 1.545 -11.832 16.683 1.00 96.06 725 GLY A CA 1
ATOM 5624 C C . GLY A 1 725 ? 0.154 -11.424 17.176 1.00 96.06 725 GLY A C 1
ATOM 5625 O O . GLY A 1 725 ? 0.034 -10.435 17.899 1.00 96.06 725 GLY A O 1
ATOM 5626 N N . TYR A 1 726 ? -0.871 -12.214 16.843 1.00 97.81 726 TYR A N 1
ATOM 5627 C CA . TYR A 1 726 ? -2.258 -12.032 17.288 1.00 97.81 726 TYR A CA 1
ATOM 5628 C C . TYR A 1 726 ? -2.823 -13.361 17.803 1.00 97.81 726 TYR A C 1
ATOM 5630 O O . TYR A 1 726 ? -2.896 -14.344 17.061 1.00 97.81 726 TYR A O 1
ATOM 5638 N N . LEU A 1 727 ? -3.205 -13.371 19.083 1.00 97.56 727 LEU A N 1
ATOM 5639 C CA . LEU A 1 727 ? -3.788 -14.514 19.782 1.00 97.56 727 LEU A CA 1
ATOM 5640 C C . LEU A 1 727 ? -5.257 -14.225 20.120 1.00 97.56 727 LEU A C 1
ATOM 5642 O O . LEU A 1 727 ? -5.552 -13.252 20.819 1.00 97.56 727 LEU A O 1
ATOM 5646 N N . HIS A 1 728 ? -6.159 -15.101 19.677 1.00 97.25 728 HIS A N 1
ATOM 5647 C CA . HIS A 1 728 ? -7.570 -15.105 20.055 1.00 97.25 728 HIS A CA 1
ATOM 5648 C C . HIS A 1 728 ? -7.878 -16.346 20.902 1.00 97.25 728 HIS A C 1
ATOM 5650 O O . HIS A 1 728 ? -7.986 -17.467 20.407 1.00 97.25 728 HIS A O 1
ATOM 5656 N N . LEU A 1 729 ? -8.020 -16.144 22.211 1.00 96.69 729 LEU A N 1
ATOM 5657 C CA . LEU A 1 729 ? -8.452 -17.166 23.162 1.00 96.69 729 LEU A CA 1
ATOM 5658 C C . LEU A 1 729 ? -9.976 -17.106 23.310 1.00 96.69 729 LEU A C 1
ATOM 5660 O O . LEU A 1 729 ? -10.504 -16.358 24.131 1.00 96.69 729 LEU A O 1
ATOM 5664 N N . ASN A 1 730 ? -10.694 -17.888 22.504 1.00 96.31 730 ASN A N 1
ATOM 5665 C CA . ASN A 1 730 ? -12.108 -18.186 22.732 1.00 96.31 730 ASN A CA 1
ATOM 5666 C C . ASN A 1 730 ? -12.209 -19.440 23.617 1.00 96.31 730 ASN A C 1
ATOM 5668 O O . ASN A 1 730 ? -12.067 -20.563 23.138 1.00 96.31 730 ASN A O 1
ATOM 5672 N N . CYS A 1 731 ? -12.413 -19.257 24.926 1.00 96.00 731 CYS A N 1
ATOM 5673 C CA . CYS A 1 731 ? -12.415 -20.380 25.869 1.00 96.00 731 CYS A CA 1
ATOM 5674 C C . CYS A 1 731 ? -13.552 -21.378 25.593 1.00 96.00 731 CYS A C 1
ATOM 5676 O O . CYS A 1 731 ? -13.363 -22.579 25.773 1.00 96.00 731 CYS A O 1
ATOM 5678 N N . HIS A 1 732 ? -14.691 -20.907 25.072 1.00 94.00 732 HIS A N 1
ATOM 5679 C CA . HIS A 1 732 ? -15.810 -21.769 24.695 1.00 94.00 732 HIS A CA 1
ATOM 5680 C C . HIS A 1 732 ? -15.454 -22.715 23.538 1.00 94.00 732 HIS A C 1
ATOM 5682 O O . HIS A 1 732 ? -15.678 -23.917 23.661 1.00 94.00 732 HIS A O 1
ATOM 5688 N N . SER A 1 733 ? -14.848 -22.215 22.452 1.00 92.56 733 SER A N 1
ATOM 5689 C CA . SER A 1 733 ? -14.442 -23.078 21.326 1.00 92.56 733 SER A CA 1
ATOM 5690 C C . SER A 1 733 ? -13.247 -23.981 21.656 1.00 92.56 733 SER A C 1
ATOM 5692 O O . SER A 1 733 ? -13.099 -25.045 21.059 1.00 92.56 733 SER A O 1
ATOM 5694 N N . LEU A 1 734 ? -12.423 -23.592 22.635 1.00 93.25 734 LEU A N 1
ATOM 5695 C CA . LEU A 1 734 ? -11.324 -24.400 23.173 1.00 93.25 734 LEU A CA 1
ATOM 5696 C C . LEU A 1 734 ? -11.766 -25.421 24.244 1.00 93.25 734 LEU A C 1
ATOM 5698 O O . LEU A 1 734 ? -10.955 -26.252 24.648 1.00 93.25 734 LEU A O 1
ATOM 5702 N N . GLY A 1 735 ? -13.020 -25.379 24.713 1.00 94.44 735 GLY A N 1
ATOM 5703 C CA . GLY A 1 735 ? -13.537 -26.288 25.745 1.00 94.44 735 GLY A CA 1
ATOM 5704 C C . GLY A 1 735 ? -12.954 -26.067 27.150 1.00 94.44 735 GLY A C 1
ATOM 5705 O O . GLY A 1 735 ? -12.851 -27.017 27.925 1.00 94.44 735 GLY A O 1
ATOM 5706 N N . VAL A 1 736 ? -12.551 -24.836 27.477 1.00 94.69 736 VAL A N 1
ATOM 5707 C CA . VAL A 1 736 ? -11.902 -24.455 28.748 1.00 94.69 736 VAL A CA 1
ATOM 5708 C C . VAL A 1 736 ? -12.614 -23.273 29.421 1.00 94.69 736 VAL A C 1
ATOM 5710 O O . VAL A 1 736 ? -13.555 -22.707 28.872 1.00 94.69 736 VAL A O 1
ATOM 5713 N N . THR A 1 737 ? -12.166 -22.888 30.618 1.00 92.69 737 THR A N 1
ATOM 5714 C CA . THR A 1 737 ? -12.671 -21.714 31.358 1.00 92.69 737 THR A CA 1
ATOM 5715 C C . THR A 1 737 ? -11.579 -20.675 31.616 1.00 92.69 737 THR A C 1
ATOM 5717 O O . THR A 1 737 ? -11.779 -19.502 31.306 1.00 92.69 737 THR A O 1
ATOM 5720 N N . ASP A 1 738 ? -10.420 -21.106 32.125 1.00 92.50 738 ASP A N 1
ATOM 5721 C CA . ASP A 1 738 ? -9.243 -20.264 32.376 1.00 92.50 738 ASP A CA 1
ATOM 5722 C C . ASP A 1 738 ? -8.338 -20.155 31.122 1.00 92.50 738 ASP A C 1
ATOM 5724 O O . ASP A 1 738 ? -7.826 -21.175 30.646 1.00 92.50 738 ASP A O 1
ATOM 5728 N N . PRO A 1 739 ? -8.092 -18.943 30.587 1.00 94.25 739 PRO A N 1
ATOM 5729 C CA . PRO A 1 739 ? -7.183 -18.715 29.462 1.00 94.25 739 PRO A CA 1
ATOM 5730 C C . PRO A 1 739 ? -5.697 -18.693 29.864 1.00 94.25 739 PRO A C 1
ATOM 5732 O O . PRO A 1 739 ? -4.830 -18.788 28.994 1.00 94.25 739 PRO A O 1
ATOM 5735 N N . THR A 1 740 ? -5.376 -18.562 31.156 1.00 92.88 740 THR A N 1
ATOM 5736 C CA . THR A 1 740 ? -4.009 -18.345 31.669 1.00 92.88 740 THR A CA 1
ATOM 5737 C C . THR A 1 740 ? -2.983 -19.387 31.193 1.00 92.88 740 THR A C 1
ATOM 5739 O O . THR A 1 740 ? -1.891 -18.975 30.791 1.00 92.88 740 THR A O 1
ATOM 5742 N N . PRO A 1 741 ? -3.278 -20.707 31.141 1.00 92.31 741 PRO A N 1
ATOM 5743 C CA . PRO A 1 741 ? -2.312 -21.712 30.683 1.00 92.31 741 PRO A CA 1
ATOM 5744 C C . PRO A 1 741 ? -1.864 -21.531 29.225 1.00 92.31 741 PRO A C 1
ATOM 5746 O O . PRO A 1 741 ? -0.746 -21.911 28.879 1.00 92.31 741 PRO A O 1
ATOM 5749 N N . PHE A 1 742 ? -2.708 -20.925 28.383 1.00 93.31 742 PHE A N 1
ATOM 5750 C CA . PHE A 1 742 ? -2.450 -20.696 26.957 1.00 93.31 742 PHE A CA 1
ATOM 5751 C C . PHE A 1 742 ? -1.618 -19.432 26.686 1.00 93.31 742 PHE A C 1
ATOM 5753 O O . PHE A 1 742 ? -1.170 -19.215 25.563 1.00 93.31 742 PHE A O 1
ATOM 5760 N N . LEU A 1 743 ? -1.363 -18.614 27.715 1.00 94.38 743 LEU A N 1
ATOM 5761 C CA . LEU A 1 743 ? -0.470 -17.450 27.663 1.00 94.38 743 LEU A CA 1
ATOM 5762 C C . LEU A 1 743 ? 0.990 -17.814 28.004 1.00 94.38 743 LEU A C 1
ATOM 5764 O O . LEU A 1 743 ? 1.802 -16.950 28.334 1.00 94.38 743 LEU A O 1
ATOM 5768 N N . ASN A 1 744 ? 1.344 -19.099 27.927 1.00 93.56 744 ASN A N 1
ATOM 5769 C CA . ASN A 1 744 ? 2.689 -19.587 28.207 1.00 93.56 744 ASN A CA 1
ATOM 5770 C C . ASN A 1 744 ? 3.662 -19.251 27.063 1.00 93.56 744 ASN A C 1
ATOM 5772 O O . ASN A 1 744 ? 3.520 -19.723 25.932 1.00 93.56 744 ASN A O 1
ATOM 5776 N N . THR A 1 745 ? 4.708 -18.484 27.367 1.00 93.88 745 THR A N 1
ATOM 5777 C CA . THR A 1 745 ? 5.690 -18.013 26.379 1.00 93.88 745 THR A CA 1
ATOM 5778 C C . THR A 1 745 ? 6.493 -19.129 25.709 1.00 93.88 745 THR A C 1
ATOM 5780 O O . THR A 1 745 ? 7.044 -18.901 24.635 1.00 93.88 745 THR A O 1
ATOM 5783 N N . SER A 1 746 ? 6.533 -20.343 26.272 1.00 91.94 746 SER A N 1
ATOM 5784 C CA . SER A 1 746 ? 7.132 -21.506 25.598 1.00 91.94 746 SER A CA 1
ATOM 5785 C C . SER A 1 746 ? 6.272 -22.080 24.463 1.00 91.94 746 SER A C 1
ATOM 5787 O O . SER A 1 746 ? 6.788 -22.843 23.651 1.00 91.94 746 SER A O 1
ATOM 5789 N N . GLN A 1 747 ? 4.985 -21.719 24.394 1.00 92.44 747 GLN A N 1
ATOM 5790 C CA . GLN A 1 747 ? 4.039 -22.175 23.367 1.00 92.44 747 GLN A CA 1
ATOM 5791 C C . GLN A 1 747 ? 3.730 -21.110 22.308 1.00 92.44 747 GLN A C 1
ATOM 5793 O O . GLN A 1 747 ? 3.442 -21.469 21.170 1.00 92.44 747 GLN A O 1
ATOM 5798 N N . ILE A 1 748 ? 3.778 -19.820 22.666 1.00 94.81 748 ILE A N 1
ATOM 5799 C CA . ILE A 1 748 ? 3.404 -18.702 21.772 1.00 94.81 748 ILE A CA 1
ATOM 5800 C C . ILE A 1 748 ? 4.495 -17.630 21.593 1.00 94.81 748 ILE A C 1
ATOM 5802 O O . ILE A 1 748 ? 4.288 -16.654 20.867 1.00 94.81 748 ILE A O 1
ATOM 5806 N N . GLY A 1 749 ? 5.654 -17.788 22.240 1.00 94.00 749 GLY A N 1
ATOM 5807 C CA . GLY A 1 749 ? 6.730 -16.796 22.246 1.00 94.00 749 GLY A CA 1
ATOM 5808 C C . GLY A 1 749 ? 6.405 -15.566 23.104 1.00 94.00 749 GLY A C 1
ATOM 5809 O O . GLY A 1 749 ? 5.555 -15.603 23.991 1.00 94.00 749 GLY A O 1
ATOM 5810 N N . THR A 1 750 ? 7.100 -14.454 22.851 1.00 93.94 750 THR A N 1
ATOM 5811 C CA . THR A 1 750 ? 6.895 -13.157 23.538 1.00 93.94 750 THR A CA 1
ATOM 5812 C C . THR A 1 750 ? 6.500 -12.018 22.592 1.00 93.94 750 THR A C 1
ATOM 5814 O O . THR A 1 750 ? 6.216 -10.913 23.050 1.00 93.94 750 THR A O 1
ATOM 5817 N N . SER A 1 751 ? 6.449 -12.284 21.282 1.00 92.19 751 SER A N 1
ATOM 5818 C CA . SER A 1 751 ? 6.276 -11.307 20.193 1.00 92.19 751 SER A CA 1
ATOM 5819 C C . SER A 1 751 ? 4.860 -10.720 20.050 1.00 92.19 751 SER A C 1
ATOM 5821 O O . SER A 1 751 ? 4.592 -10.007 19.081 1.00 92.19 751 SER A O 1
ATOM 5823 N N . LEU A 1 752 ? 3.962 -11.018 20.992 1.00 95.56 752 LEU A N 1
ATOM 5824 C CA . LEU A 1 752 ? 2.536 -10.720 20.911 1.00 95.56 752 LEU A CA 1
ATOM 5825 C C . LEU A 1 752 ? 2.283 -9.213 20.760 1.00 95.56 752 LEU A C 1
ATOM 5827 O O . LEU A 1 752 ? 2.752 -8.406 21.567 1.00 95.56 752 LEU A O 1
ATOM 5831 N N . LEU A 1 753 ? 1.551 -8.833 19.713 1.00 95.25 753 LEU A N 1
ATOM 5832 C CA . LEU A 1 753 ? 1.062 -7.473 19.486 1.00 95.25 753 LEU A CA 1
ATOM 5833 C C . LEU A 1 753 ? -0.346 -7.298 20.056 1.00 95.25 753 LEU A C 1
ATOM 5835 O O . LEU A 1 753 ? -0.680 -6.223 20.560 1.00 95.25 753 LEU A O 1
ATOM 5839 N N . GLU A 1 754 ? -1.160 -8.343 19.962 1.00 96.56 754 GLU A N 1
ATOM 5840 C CA . GLU A 1 754 ? -2.583 -8.291 20.253 1.00 96.56 754 GLU A CA 1
ATOM 5841 C C . GLU A 1 754 ? -3.072 -9.554 20.951 1.00 96.56 754 GLU A C 1
ATOM 5843 O O . GLU A 1 754 ? -2.813 -10.673 20.503 1.00 96.56 754 GLU A O 1
ATOM 5848 N N . LEU A 1 755 ? -3.812 -9.343 22.037 1.00 97.69 755 LEU A N 1
ATOM 5849 C CA . LEU A 1 755 ? -4.454 -10.391 22.809 1.00 97.69 755 LEU A CA 1
ATOM 5850 C C . LEU A 1 755 ? -5.956 -10.121 22.873 1.00 97.69 755 LEU A C 1
ATOM 5852 O O . LEU A 1 755 ? -6.389 -9.148 23.491 1.00 97.69 755 LEU A O 1
ATOM 5856 N N . GLN A 1 756 ? -6.735 -11.012 22.269 1.00 97.38 756 GLN A N 1
ATOM 5857 C CA . GLN A 1 756 ? -8.185 -11.056 22.393 1.00 97.38 756 GLN A CA 1
ATOM 5858 C C . GLN A 1 756 ? -8.573 -12.282 23.218 1.00 97.38 756 GLN A C 1
ATOM 5860 O O . GLN A 1 756 ? -8.276 -13.414 22.844 1.00 97.38 756 GLN A O 1
ATOM 5865 N N . VAL A 1 757 ? -9.251 -12.068 24.338 1.00 97.44 757 VAL A N 1
ATOM 5866 C CA . VAL A 1 757 ? -9.760 -13.128 25.213 1.00 97.44 757 VAL A CA 1
ATOM 5867 C C . VAL A 1 757 ? -11.276 -13.034 25.248 1.00 97.44 757 VAL A C 1
ATOM 5869 O O . VAL A 1 757 ? -11.826 -11.947 25.406 1.00 97.44 757 VAL A O 1
ATOM 5872 N N . SER A 1 758 ? -11.968 -14.155 25.056 1.00 96.56 758 SER A N 1
ATOM 5873 C CA . SER A 1 758 ? -13.420 -14.162 24.886 1.00 96.56 758 SER A CA 1
ATOM 5874 C C . SER A 1 758 ? -14.095 -15.415 25.433 1.00 96.56 758 SER A C 1
ATOM 5876 O O . SER A 1 758 ? -13.559 -16.514 25.295 1.00 96.56 758 SER A O 1
ATOM 5878 N N . ARG A 1 759 ? -15.287 -15.248 26.024 1.00 95.62 759 ARG A N 1
ATOM 5879 C CA . ARG A 1 759 ? -16.094 -16.340 26.611 1.00 95.62 759 ARG A CA 1
ATOM 5880 C C . ARG A 1 759 ? -15.344 -17.143 27.685 1.00 95.62 759 ARG A C 1
ATOM 5882 O O . ARG A 1 759 ? -15.537 -18.349 27.809 1.00 95.62 759 ARG A O 1
ATOM 5889 N N . CYS A 1 760 ? -14.481 -16.458 28.437 1.00 96.06 760 CYS A N 1
ATOM 5890 C CA . CYS A 1 760 ? -13.619 -17.012 29.482 1.00 96.06 760 CYS A CA 1
ATOM 5891 C C . CYS A 1 760 ? -14.078 -16.590 30.889 1.00 96.06 760 CYS A C 1
ATOM 5893 O O . CYS A 1 760 ? -14.667 -15.521 31.070 1.00 96.06 760 CYS A O 1
ATOM 5895 N N . ASP A 1 761 ? -13.748 -17.413 31.884 1.00 94.62 761 ASP A N 1
ATOM 5896 C CA . ASP A 1 761 ? -13.985 -17.161 33.308 1.00 94.62 761 ASP A CA 1
ATOM 5897 C C . ASP A 1 761 ? -12.825 -16.310 33.861 1.00 94.62 761 ASP A C 1
ATOM 5899 O O . ASP A 1 761 ? -11.698 -16.785 34.002 1.00 94.62 761 ASP A O 1
ATOM 5903 N N . LEU A 1 762 ? -13.070 -15.014 34.076 1.00 95.38 762 LEU A N 1
ATOM 5904 C CA . LEU A 1 762 ? -12.066 -14.000 34.431 1.00 95.38 762 LEU A CA 1
ATOM 5905 C C . LEU A 1 762 ? -12.600 -12.999 35.479 1.00 95.38 762 LEU A C 1
ATOM 5907 O O . LEU A 1 762 ? -12.549 -11.790 35.253 1.00 95.38 762 LEU A O 1
ATOM 5911 N N . PRO A 1 763 ? -13.081 -13.440 36.657 1.00 95.31 763 PRO A N 1
ATOM 5912 C CA . PRO A 1 763 ? -13.777 -12.581 37.621 1.00 95.31 763 PRO A CA 1
ATOM 5913 C C . PRO A 1 763 ? -12.930 -11.397 38.119 1.00 95.31 763 PRO A C 1
ATOM 5915 O O . PRO A 1 763 ? -13.487 -10.360 38.469 1.00 95.31 763 PRO A O 1
ATOM 5918 N N . ARG A 1 764 ? -11.595 -11.542 38.120 1.00 94.88 764 ARG A N 1
ATOM 5919 C CA . ARG A 1 764 ? -10.611 -10.513 38.516 1.00 94.88 764 ARG A CA 1
ATOM 5920 C C . ARG A 1 764 ? -9.704 -10.049 37.359 1.00 94.88 764 ARG A C 1
ATOM 5922 O O . ARG A 1 764 ? -8.624 -9.506 37.597 1.00 94.88 764 ARG A O 1
ATOM 5929 N N . GLY A 1 765 ? -10.114 -10.304 36.115 1.00 93.94 765 GLY A N 1
ATOM 5930 C CA . GLY A 1 765 ? -9.320 -10.047 34.913 1.00 93.94 765 GLY A CA 1
ATOM 5931 C C . GLY A 1 765 ? -8.071 -10.927 34.789 1.00 93.94 765 GLY A C 1
ATOM 5932 O O . GLY A 1 765 ? -7.943 -11.958 35.449 1.00 93.94 765 GLY A O 1
ATOM 5933 N N . LEU A 1 766 ? -7.152 -10.528 33.905 1.00 94.62 766 LEU A N 1
ATOM 5934 C CA . LEU A 1 766 ? -5.888 -11.233 33.660 1.00 94.62 766 LEU A CA 1
ATOM 5935 C C . LEU A 1 766 ? -4.794 -10.767 34.629 1.00 94.62 766 LEU A C 1
ATOM 5937 O O . LEU A 1 766 ? -4.592 -9.565 34.811 1.00 94.62 766 LEU A O 1
ATOM 5941 N N . ASP A 1 767 ? -4.048 -11.711 35.202 1.00 92.56 767 ASP A N 1
ATOM 5942 C CA . ASP A 1 767 ? -2.966 -11.400 36.139 1.00 92.56 767 ASP A CA 1
ATOM 5943 C C . ASP A 1 767 ? -1.787 -10.641 35.488 1.00 92.56 767 ASP A C 1
ATOM 5945 O O . ASP A 1 767 ? -1.351 -10.913 34.363 1.00 92.56 767 ASP A O 1
ATOM 5949 N N . ALA A 1 768 ? -1.221 -9.698 36.245 1.00 92.88 768 ALA A N 1
ATOM 5950 C CA . ALA A 1 768 ? -0.145 -8.827 35.793 1.00 92.88 768 ALA A CA 1
ATOM 5951 C C . ALA A 1 768 ? 1.222 -9.531 35.676 1.00 92.88 768 ALA A C 1
ATOM 5953 O O . ALA A 1 768 ? 2.104 -9.015 34.988 1.00 92.88 768 ALA A O 1
ATOM 5954 N N . ALA A 1 769 ? 1.447 -10.686 36.317 1.00 92.69 769 ALA A N 1
ATOM 5955 C CA . ALA A 1 769 ? 2.630 -11.510 36.059 1.00 92.69 769 ALA A CA 1
ATOM 5956 C C . ALA A 1 769 ? 2.479 -12.326 34.766 1.00 92.69 769 ALA A C 1
ATOM 5958 O O . ALA A 1 769 ? 3.456 -12.423 34.023 1.00 92.69 769 ALA A O 1
ATOM 5959 N N . THR A 1 770 ? 1.273 -12.811 34.449 1.00 93.31 770 THR A N 1
ATOM 5960 C CA . THR A 1 770 ? 0.957 -13.465 33.163 1.00 93.31 770 THR A CA 1
ATOM 5961 C C . THR A 1 770 ? 1.140 -12.522 31.974 1.00 93.31 770 THR A C 1
ATOM 5963 O O . THR A 1 770 ? 1.703 -12.915 30.957 1.00 93.31 770 THR A O 1
ATOM 5966 N N . LEU A 1 771 ? 0.721 -11.256 32.091 1.00 94.44 771 LEU A N 1
ATOM 5967 C CA . LEU A 1 771 ? 0.870 -10.271 31.009 1.00 94.44 771 LEU A CA 1
ATOM 5968 C C . LEU A 1 771 ? 2.295 -9.688 30.882 1.00 94.44 771 LEU A C 1
ATOM 5970 O O . LEU A 1 771 ? 2.667 -9.187 29.819 1.00 94.44 771 LEU A O 1
ATOM 5974 N N . ARG A 1 772 ? 3.118 -9.768 31.938 1.00 93.38 772 ARG A N 1
ATOM 5975 C CA . ARG A 1 772 ? 4.473 -9.181 32.011 1.00 93.38 772 ARG A CA 1
ATOM 5976 C C . ARG A 1 772 ? 5.435 -9.548 30.864 1.00 93.38 772 ARG A C 1
ATOM 5978 O O . ARG A 1 772 ? 6.225 -8.673 30.500 1.00 93.38 772 ARG A O 1
ATOM 5985 N N . PRO A 1 773 ? 5.452 -10.772 30.297 1.00 94.94 773 PRO A N 1
ATOM 5986 C CA . PRO A 1 773 ? 6.409 -11.123 29.246 1.00 94.94 773 PRO A CA 1
ATOM 5987 C C . PRO A 1 773 ? 6.155 -10.412 27.910 1.00 94.94 773 PRO A C 1
ATOM 5989 O O . PRO A 1 773 ? 7.087 -10.231 27.127 1.00 94.94 773 PRO A O 1
ATOM 5992 N N . PHE A 1 774 ? 4.916 -9.988 27.646 1.00 95.06 774 PHE A N 1
ATOM 5993 C CA . PHE A 1 774 ? 4.482 -9.472 26.347 1.00 95.06 774 PHE A CA 1
ATOM 5994 C C . PHE A 1 774 ? 4.762 -7.970 26.206 1.00 95.06 774 PHE A C 1
ATOM 5996 O O . PHE A 1 774 ? 3.861 -7.150 26.060 1.00 95.06 774 PHE A O 1
ATOM 6003 N N . GLN A 1 775 ? 6.047 -7.604 26.221 1.00 91.94 775 GLN A N 1
ATOM 6004 C CA . GLN A 1 775 ? 6.544 -6.217 26.133 1.00 91.94 775 GLN A CA 1
ATOM 6005 C C . GLN A 1 775 ? 6.212 -5.498 24.802 1.00 91.94 775 GLN A C 1
ATOM 6007 O O . GLN A 1 775 ? 6.565 -4.334 24.611 1.00 91.94 775 GLN A O 1
ATOM 6012 N N . THR A 1 776 ? 5.561 -6.182 23.859 1.00 91.62 776 THR A N 1
ATOM 6013 C CA . THR A 1 776 ? 5.051 -5.631 22.594 1.00 91.62 776 THR A CA 1
ATOM 6014 C C . THR A 1 776 ? 3.529 -5.502 22.534 1.00 91.62 776 THR A C 1
ATOM 6016 O O . THR A 1 776 ? 3.029 -4.953 21.545 1.00 91.62 776 THR A O 1
ATOM 6019 N N . LEU A 1 777 ? 2.808 -5.967 23.563 1.00 95.12 777 LEU A N 1
ATOM 6020 C CA . LEU A 1 777 ? 1.349 -6.025 23.589 1.00 95.12 777 LEU A CA 1
ATOM 6021 C C . LEU A 1 777 ? 0.781 -4.608 23.524 1.00 95.12 777 LEU A C 1
ATOM 6023 O O . LEU A 1 777 ? 1.006 -3.801 24.420 1.00 95.12 777 LEU A O 1
ATOM 6027 N N . THR A 1 778 ? 0.090 -4.309 22.430 1.00 94.25 778 THR A N 1
ATOM 6028 C CA . THR A 1 778 ? -0.397 -2.974 22.058 1.00 94.25 778 THR A CA 1
ATOM 6029 C C . THR A 1 778 ? -1.926 -2.896 22.157 1.00 94.25 778 THR A C 1
ATOM 6031 O O . THR A 1 778 ? -2.455 -1.886 22.622 1.00 94.25 778 THR A O 1
ATOM 6034 N N . ARG A 1 779 ? -2.637 -3.976 21.796 1.00 95.12 779 ARG A N 1
ATOM 6035 C CA . ARG A 1 779 ? -4.097 -4.120 21.951 1.00 95.12 779 ARG A CA 1
ATOM 6036 C C . ARG A 1 779 ? -4.425 -5.262 22.915 1.00 95.12 779 ARG A C 1
ATOM 6038 O O . ARG A 1 779 ? -3.875 -6.354 22.771 1.00 95.12 779 ARG A O 1
ATOM 6045 N N . LEU A 1 780 ? -5.301 -5.009 23.887 1.00 96.88 780 LEU A N 1
ATOM 6046 C CA . LEU A 1 780 ? -5.750 -5.998 24.869 1.00 96.88 780 LEU A CA 1
ATOM 6047 C C . LEU A 1 780 ? -7.274 -5.940 25.022 1.00 96.88 780 LEU A C 1
ATOM 6049 O O . LEU A 1 780 ? -7.818 -4.948 25.509 1.00 96.88 780 LEU A O 1
ATOM 6053 N N . PHE A 1 781 ? -7.953 -7.006 24.606 1.00 97.50 781 PHE A N 1
ATOM 6054 C CA . PHE A 1 781 ? -9.409 -7.090 24.577 1.00 97.50 781 PHE A CA 1
ATOM 6055 C C . PHE A 1 781 ? -9.918 -8.263 25.419 1.00 97.50 781 PHE A C 1
ATOM 6057 O O . PHE A 1 781 ? -9.456 -9.393 25.262 1.00 97.50 781 PHE A O 1
ATOM 6064 N N . VAL A 1 782 ? -10.897 -7.996 26.283 1.00 97.19 782 VAL A N 1
ATOM 6065 C CA . VAL A 1 782 ? -11.629 -8.993 27.078 1.00 97.19 782 VAL A CA 1
ATOM 6066 C C . VAL A 1 782 ? -13.108 -8.888 26.709 1.00 97.19 782 VAL A C 1
ATOM 6068 O O . VAL A 1 782 ? -13.694 -7.814 26.833 1.00 97.19 782 VAL A O 1
ATOM 6071 N N . LEU A 1 783 ? -13.705 -9.975 26.218 1.00 96.25 783 LEU A N 1
ATOM 6072 C CA . LEU A 1 783 ? -15.087 -10.005 25.730 1.00 96.25 783 LEU A CA 1
ATOM 6073 C C . LEU A 1 783 ? -15.898 -11.134 26.380 1.00 96.25 783 LEU A C 1
ATOM 6075 O O . LEU A 1 783 ? -15.383 -12.233 26.581 1.00 96.25 783 LEU A O 1
ATOM 6079 N N . PHE A 1 784 ? -17.192 -10.910 26.616 1.00 95.81 784 PHE A N 1
ATOM 6080 C CA . PHE A 1 784 ? -18.141 -11.952 27.036 1.00 95.81 784 PHE A CA 1
ATOM 6081 C C . PHE A 1 784 ? -17.655 -12.724 28.278 1.00 95.81 784 PHE A C 1
ATOM 6083 O O . PHE A 1 784 ? -17.568 -13.951 28.264 1.00 95.81 784 PHE A O 1
ATOM 6090 N N . SER A 1 785 ? -17.260 -11.999 29.327 1.00 95.69 785 SER A N 1
ATOM 6091 C CA . SER A 1 785 ? -16.643 -12.560 30.538 1.00 95.69 785 SER A CA 1
ATOM 6092 C C . SER A 1 785 ? -17.489 -12.291 31.784 1.00 95.69 785 SER A C 1
ATOM 6094 O O . SER A 1 785 ? -18.343 -11.410 31.797 1.00 95.69 785 SER A O 1
ATOM 6096 N N . ASN A 1 786 ? -17.233 -13.000 32.879 1.00 95.56 786 ASN A N 1
ATOM 6097 C CA . ASN A 1 786 ? -17.852 -12.713 34.180 1.00 95.56 786 ASN A CA 1
ATOM 6098 C C . ASN A 1 786 ? -17.070 -11.675 35.021 1.00 95.56 786 ASN A C 1
ATOM 6100 O O . ASN A 1 786 ? -17.329 -11.556 36.219 1.00 95.56 786 ASN A O 1
ATOM 6104 N N . MET A 1 787 ? -16.122 -10.943 34.420 1.00 96.88 787 MET A N 1
ATOM 6105 C CA . MET A 1 787 ? -15.221 -10.021 35.121 1.00 96.88 787 MET A CA 1
ATOM 6106 C C . MET A 1 787 ? -15.974 -8.945 35.909 1.00 96.88 787 MET A C 1
ATOM 6108 O O . MET A 1 787 ? -16.748 -8.188 35.327 1.00 96.88 787 MET A O 1
ATOM 6112 N N . SER A 1 788 ? -15.713 -8.868 37.217 1.00 95.44 788 SER A N 1
ATOM 6113 C CA . SER A 1 788 ? -16.324 -7.909 38.148 1.00 95.44 788 SER A CA 1
ATOM 6114 C C . SER A 1 788 ? -15.311 -6.966 38.808 1.00 95.44 788 SER A C 1
ATOM 6116 O O . SER A 1 788 ? -15.686 -5.866 39.211 1.00 95.44 788 SER A O 1
ATOM 6118 N N . SER A 1 789 ? -14.026 -7.332 38.849 1.00 95.38 789 SER A N 1
ATOM 6119 C CA . SER A 1 789 ? -12.912 -6.416 39.128 1.00 95.38 789 SER A CA 1
ATOM 6120 C C . SER A 1 789 ? -11.720 -6.699 38.209 1.00 95.38 789 SER A C 1
ATOM 6122 O O . SER A 1 789 ? -11.680 -7.717 37.522 1.00 95.38 789 SER A O 1
ATOM 6124 N N . TRP A 1 790 ? -10.731 -5.803 38.195 1.00 95.75 790 TRP A N 1
ATOM 6125 C CA . TRP A 1 790 ? -9.404 -6.083 37.643 1.00 95.75 790 TRP A CA 1
ATOM 6126 C C . TRP A 1 790 ? -8.384 -5.158 38.308 1.00 95.75 790 TRP A C 1
ATOM 6128 O O . TRP A 1 790 ? -8.502 -3.934 38.221 1.00 95.75 790 TRP A O 1
ATOM 6138 N N . ASP A 1 791 ? -7.413 -5.745 39.007 1.00 92.44 791 ASP A N 1
ATOM 6139 C CA . ASP A 1 791 ? -6.549 -5.011 39.944 1.00 92.44 791 ASP A CA 1
ATOM 6140 C C . ASP A 1 791 ? -5.346 -4.340 39.243 1.00 92.44 791 ASP A C 1
ATOM 6142 O O . ASP A 1 791 ? -4.875 -3.283 39.674 1.00 92.44 791 ASP A O 1
ATOM 6146 N N . GLY A 1 792 ? -4.886 -4.920 38.126 1.00 86.94 792 GLY A N 1
ATOM 6147 C CA . GLY A 1 792 ? -3.781 -4.415 37.304 1.00 86.94 792 GLY A CA 1
ATOM 6148 C C . GLY A 1 792 ? -2.380 -4.671 37.893 1.00 86.94 792 GLY A C 1
ATOM 6149 O O . GLY A 1 792 ? -2.213 -5.557 38.733 1.00 86.94 792 GLY A O 1
ATOM 6150 N N . PRO A 1 793 ? -1.345 -3.919 37.463 1.00 93.12 793 PRO A N 1
ATOM 6151 C CA . PRO A 1 793 ? -1.357 -2.905 36.404 1.00 93.12 793 PRO A CA 1
ATOM 6152 C C . PRO A 1 793 ? -1.320 -3.513 34.991 1.00 93.12 793 PRO A C 1
ATOM 6154 O O . PRO A 1 793 ? -0.917 -4.661 34.796 1.00 93.12 793 PRO A O 1
ATOM 6157 N N . LEU A 1 794 ? -1.692 -2.714 33.989 1.00 93.81 794 LEU A N 1
ATOM 6158 C CA . LEU A 1 794 ? -1.548 -3.064 32.572 1.00 93.81 794 LEU A CA 1
ATOM 6159 C C . LEU A 1 794 ? -0.069 -3.021 32.121 1.00 93.81 794 LEU A C 1
ATOM 6161 O O . LEU A 1 794 ? 0.709 -2.227 32.658 1.00 93.81 794 LEU A O 1
ATOM 6165 N N . PRO A 1 795 ? 0.347 -3.809 31.107 1.00 93.69 795 PRO A N 1
ATOM 6166 C CA . PRO A 1 795 ? 1.678 -3.680 30.513 1.00 93.69 795 PRO A CA 1
ATOM 6167 C C . PRO A 1 795 ? 1.904 -2.284 29.904 1.00 93.69 795 PRO A C 1
ATOM 6169 O O . PRO A 1 795 ? 1.007 -1.749 29.247 1.00 93.69 795 PRO A O 1
ATOM 6172 N N . PRO A 1 796 ? 3.110 -1.697 30.036 1.00 91.88 796 PRO A N 1
ATOM 6173 C CA . PRO A 1 796 ? 3.370 -0.309 29.646 1.00 91.88 796 PRO A CA 1
ATOM 6174 C C . PRO A 1 796 ? 3.320 -0.057 28.128 1.00 91.88 796 PRO A C 1
ATOM 6176 O O . PRO A 1 796 ? 3.384 1.095 27.701 1.00 91.88 796 PRO A O 1
ATOM 6179 N N . SER A 1 797 ? 3.219 -1.113 27.319 1.00 92.38 797 SER A N 1
ATOM 6180 C CA . SER A 1 797 ? 3.097 -1.067 25.860 1.00 92.38 797 SER A CA 1
ATOM 6181 C C . SER A 1 797 ? 1.657 -0.943 25.347 1.00 92.38 797 SER A C 1
ATOM 6183 O O . SER A 1 797 ? 1.469 -0.660 24.163 1.00 92.38 797 SER A O 1
ATOM 6185 N N . VAL A 1 798 ? 0.645 -1.155 26.199 1.00 94.44 798 VAL A N 1
ATOM 6186 C CA . VAL A 1 798 ? -0.762 -1.190 25.776 1.00 94.44 798 VAL A CA 1
ATOM 6187 C C . VAL A 1 798 ? -1.263 0.218 25.448 1.00 94.44 798 VAL A C 1
ATOM 6189 O O . VAL A 1 798 ? -1.282 1.102 26.304 1.00 94.44 798 VAL A O 1
ATOM 6192 N N . THR A 1 799 ? -1.705 0.416 24.204 1.00 93.69 799 THR A N 1
ATOM 6193 C CA . THR A 1 799 ? -2.309 1.669 23.725 1.00 93.69 799 THR A CA 1
ATOM 6194 C C . THR A 1 799 ? -3.836 1.609 23.720 1.00 93.69 799 THR A C 1
ATOM 6196 O O . THR A 1 799 ? -4.489 2.645 23.871 1.00 93.69 799 THR A O 1
ATOM 6199 N N . ASN A 1 800 ? -4.409 0.407 23.571 1.00 94.50 800 ASN A N 1
ATOM 6200 C CA . ASN A 1 800 ? -5.851 0.187 23.472 1.00 94.50 800 ASN A CA 1
ATOM 6201 C C . ASN A 1 800 ? -6.301 -0.928 24.426 1.00 94.50 800 ASN A C 1
ATOM 6203 O O . ASN A 1 800 ? -5.805 -2.054 24.331 1.00 94.50 800 ASN A O 1
ATOM 6207 N N . VAL A 1 801 ? -7.299 -0.638 25.264 1.00 96.56 801 VAL A N 1
ATOM 6208 C CA . VAL A 1 801 ? -8.017 -1.632 26.077 1.00 96.56 801 VAL A CA 1
ATOM 6209 C C . VAL A 1 801 ? -9.492 -1.633 25.694 1.00 96.56 801 VAL A C 1
ATOM 6211 O O . VAL A 1 801 ? -10.100 -0.566 25.588 1.00 96.56 801 VAL A O 1
ATOM 6214 N N . ALA A 1 802 ? -10.079 -2.819 25.529 1.00 97.31 802 ALA A N 1
ATOM 6215 C CA . ALA A 1 802 ? -11.528 -2.984 25.449 1.00 97.31 802 ALA A CA 1
ATOM 6216 C C . ALA A 1 802 ? -12.010 -4.060 26.423 1.00 97.31 802 ALA A C 1
ATOM 6218 O O . ALA A 1 802 ? -11.445 -5.153 26.481 1.00 97.31 802 ALA A O 1
ATOM 6219 N N . ILE A 1 803 ? -13.077 -3.750 27.151 1.00 97.81 803 ILE A N 1
ATOM 6220 C CA . ILE A 1 803 ? -13.805 -4.676 28.013 1.00 97.81 803 ILE A CA 1
ATOM 6221 C C . ILE A 1 803 ? -15.250 -4.679 27.516 1.00 97.81 803 ILE A C 1
ATOM 6223 O O . ILE A 1 803 ? -15.960 -3.693 27.692 1.00 97.81 803 ILE A O 1
ATOM 6227 N N . ARG A 1 804 ? -15.671 -5.750 26.840 1.00 96.88 804 ARG A N 1
ATOM 6228 C CA . ARG A 1 804 ? -17.005 -5.866 26.230 1.00 96.88 804 ARG A CA 1
ATOM 6229 C C . ARG A 1 804 ? -17.796 -6.981 26.916 1.00 96.88 804 ARG A C 1
ATOM 6231 O O . ARG A 1 804 ? -17.239 -8.036 27.211 1.00 96.88 804 ARG A O 1
ATOM 6238 N N . TYR A 1 805 ? -19.085 -6.766 27.153 1.00 96.00 805 TYR A N 1
ATOM 6239 C CA . TYR A 1 805 ? -20.037 -7.739 27.695 1.00 96.00 805 TYR A CA 1
ATOM 6240 C C . TYR A 1 805 ? -19.495 -8.442 28.951 1.00 96.00 805 TYR A C 1
ATOM 6242 O O . TYR A 1 805 ? -19.135 -9.619 28.916 1.00 96.00 805 TYR A O 1
ATOM 6250 N N . SER A 1 806 ? -19.328 -7.683 30.039 1.00 96.00 806 SER A N 1
ATOM 6251 C CA . SER A 1 806 ? -18.721 -8.160 31.291 1.00 96.00 806 SER A CA 1
ATOM 6252 C C . SER A 1 806 ? -19.432 -7.613 32.532 1.00 96.00 806 SER A C 1
ATOM 6254 O O . SER A 1 806 ? -20.036 -6.548 32.494 1.00 96.00 806 SER A O 1
ATOM 6256 N N . ASN A 1 807 ? -19.363 -8.323 33.660 1.00 95.44 807 ASN A N 1
ATOM 6257 C CA . ASN A 1 807 ? -20.107 -7.994 34.887 1.00 95.44 807 ASN A CA 1
ATOM 6258 C C . ASN A 1 807 ? -19.462 -6.871 35.741 1.00 95.44 807 ASN A C 1
ATOM 6260 O O . ASN A 1 807 ? -19.462 -6.932 36.974 1.00 95.44 807 ASN A O 1
ATOM 6264 N N . LEU A 1 808 ? -18.886 -5.849 35.097 1.00 94.81 808 LEU A N 1
ATOM 6265 C CA . LEU A 1 808 ? -18.296 -4.697 35.780 1.00 94.81 808 LEU A CA 1
ATOM 6266 C C . LEU A 1 808 ? -19.394 -3.742 36.261 1.00 94.81 808 LEU A C 1
ATOM 6268 O O . LEU A 1 808 ? -20.124 -3.177 35.450 1.00 94.81 808 LEU A O 1
ATOM 6272 N N . GLN A 1 809 ? -19.456 -3.526 37.577 1.00 94.25 809 GLN A N 1
ATOM 6273 C CA . GLN A 1 809 ? -20.367 -2.564 38.220 1.00 94.25 809 GLN A CA 1
ATOM 6274 C C . GLN A 1 809 ? -19.696 -1.223 38.558 1.00 94.25 809 GLN A C 1
ATOM 6276 O O . GLN A 1 809 ? -20.365 -0.217 38.786 1.00 94.25 809 GLN A O 1
ATOM 6281 N N . THR A 1 810 ? -18.364 -1.199 38.558 1.00 93.25 810 THR A N 1
ATOM 6282 C CA . THR A 1 810 ? -17.521 -0.020 38.781 1.00 93.25 810 THR A CA 1
ATOM 6283 C C . THR A 1 810 ? -16.343 -0.046 37.814 1.00 93.25 810 THR A C 1
ATOM 6285 O O . THR A 1 810 ? -16.014 -1.093 37.251 1.00 93.25 810 THR A O 1
ATOM 6288 N N . MET A 1 811 ? -15.660 1.090 37.654 1.00 94.06 811 MET A N 1
ATOM 6289 C CA . MET A 1 811 ? -14.382 1.115 36.941 1.00 94.06 811 MET A CA 1
ATOM 6290 C C . MET A 1 811 ? -13.371 0.157 37.601 1.00 94.06 811 MET A C 1
ATOM 6292 O O . MET A 1 811 ? -13.281 0.129 38.832 1.00 94.06 811 MET A O 1
ATOM 6296 N N . PRO A 1 812 ? -12.623 -0.644 36.821 1.00 94.50 812 PRO A N 1
ATOM 6297 C CA . PRO A 1 812 ? -11.576 -1.500 37.356 1.00 94.50 812 PRO A CA 1
ATOM 6298 C C . PRO A 1 812 ? -10.297 -0.702 37.631 1.00 94.50 812 PRO A C 1
ATOM 6300 O O . PRO A 1 812 ? -9.829 0.048 36.778 1.00 94.50 812 PRO A O 1
ATOM 6303 N N . HIS A 1 813 ? -9.671 -0.962 38.778 1.00 93.00 813 HIS A N 1
ATOM 6304 C CA . HIS A 1 813 ? -8.437 -0.320 39.249 1.00 93.00 813 HIS A CA 1
ATOM 6305 C C . HIS A 1 813 ? -7.258 -0.414 38.252 1.00 93.00 813 HIS A C 1
ATOM 6307 O O . HIS A 1 813 ? -6.415 0.484 38.184 1.00 93.00 813 HIS A O 1
ATOM 6313 N N . ALA A 1 814 ? -7.232 -1.449 37.403 1.00 94.00 814 ALA A N 1
ATOM 6314 C CA . ALA A 1 814 ? -6.308 -1.579 36.272 1.00 94.00 814 ALA A CA 1
ATOM 6315 C C . ALA A 1 814 ? -6.377 -0.417 35.252 1.00 94.00 814 ALA A C 1
ATOM 6317 O O . ALA A 1 814 ? -5.412 -0.199 34.521 1.00 94.00 814 ALA A O 1
ATOM 6318 N N . LEU A 1 815 ? -7.495 0.320 35.200 1.00 94.19 815 LEU A N 1
ATOM 6319 C CA . LEU A 1 815 ? -7.693 1.523 34.383 1.00 94.19 815 LEU A CA 1
ATOM 6320 C C . LEU A 1 815 ? -7.478 2.837 35.158 1.00 94.19 815 LEU A C 1
ATOM 6322 O O . LEU A 1 815 ? -7.612 3.897 34.552 1.00 94.19 815 LEU A O 1
ATOM 6326 N N . ASP A 1 816 ? -7.087 2.782 36.435 1.00 91.00 816 ASP A N 1
ATOM 6327 C CA . ASP A 1 816 ? -6.819 3.957 37.282 1.00 91.00 816 ASP A CA 1
ATOM 6328 C C . ASP A 1 816 ? -5.340 4.085 37.700 1.00 91.00 816 ASP A C 1
ATOM 6330 O O . ASP A 1 816 ? -4.847 5.194 37.911 1.00 91.00 816 ASP A O 1
ATOM 6334 N N . VAL A 1 817 ? -4.607 2.968 37.827 1.00 88.44 817 VAL A N 1
ATOM 6335 C CA . VAL A 1 817 ? -3.271 2.936 38.455 1.00 88.44 817 VAL A CA 1
ATOM 6336 C C . VAL A 1 817 ? -2.147 2.540 37.495 1.00 88.44 817 VAL A C 1
ATOM 6338 O O . VAL A 1 817 ? -2.235 1.565 36.753 1.00 88.44 817 VAL A O 1
ATOM 6341 N N . ASN A 1 818 ? -1.032 3.282 37.576 1.00 87.31 818 ASN A N 1
ATOM 6342 C CA . ASN A 1 818 ? 0.211 3.070 36.817 1.00 87.31 818 ASN A CA 1
ATOM 6343 C C . ASN A 1 818 ? 0.023 3.011 35.288 1.00 87.31 818 ASN A C 1
ATOM 6345 O O . ASN A 1 818 ? 0.745 2.297 34.591 1.00 87.31 818 ASN A O 1
ATOM 6349 N N . LEU A 1 819 ? -0.936 3.781 34.766 1.00 90.19 819 LEU A N 1
ATOM 6350 C CA . LEU A 1 819 ? -1.219 3.858 33.335 1.00 90.19 819 LEU A CA 1
ATOM 6351 C C . LEU A 1 819 ? -0.016 4.376 32.544 1.00 90.19 819 LEU A C 1
ATOM 6353 O O . LEU A 1 819 ? 0.653 5.335 32.935 1.00 90.19 819 LEU A O 1
ATOM 6357 N N . SER A 1 820 ? 0.222 3.765 31.386 1.00 87.44 820 SER A N 1
ATOM 6358 C CA . SER A 1 820 ? 1.271 4.211 30.475 1.00 87.44 820 SER A CA 1
ATOM 6359 C C . SER A 1 820 ? 0.871 5.484 29.734 1.00 87.44 820 SER A C 1
ATOM 6361 O O . SER A 1 820 ? -0.274 5.642 29.311 1.00 87.44 820 SER A O 1
ATOM 6363 N N . SER A 1 821 ? 1.844 6.356 29.469 1.00 86.81 821 SER A N 1
ATOM 6364 C CA . SER A 1 821 ? 1.650 7.587 28.690 1.00 86.81 821 SER A CA 1
ATOM 6365 C C . SER A 1 821 ? 1.295 7.349 27.215 1.00 86.81 821 SER A C 1
ATOM 6367 O O . SER A 1 821 ? 0.993 8.312 26.510 1.00 86.81 821 SER A O 1
ATOM 6369 N N . VAL A 1 822 ? 1.310 6.093 26.751 1.00 89.31 822 VAL A N 1
ATOM 6370 C CA . VAL A 1 822 ? 0.885 5.678 25.401 1.00 89.31 822 VAL A CA 1
ATOM 6371 C C . VAL A 1 822 ? -0.551 5.147 25.346 1.00 89.31 822 VAL A C 1
ATOM 6373 O O . VAL A 1 822 ? -1.081 4.992 24.246 1.00 89.31 822 VAL A O 1
ATOM 6376 N N . LEU A 1 823 ? -1.204 4.907 26.493 1.00 93.19 823 LEU A N 1
ATOM 6377 C CA . LEU A 1 823 ? -2.616 4.520 26.533 1.00 93.19 823 LEU A CA 1
ATOM 6378 C C . LEU A 1 823 ? -3.456 5.643 25.905 1.00 93.19 823 LEU A C 1
ATOM 6380 O O . LEU A 1 823 ? -3.265 6.823 26.210 1.00 93.19 823 LEU A O 1
ATOM 6384 N N . ALA A 1 824 ? -4.332 5.283 24.969 1.00 93.94 824 ALA A N 1
ATOM 6385 C CA . ALA A 1 824 ? -5.020 6.233 24.095 1.00 93.94 824 ALA A CA 1
ATOM 6386 C C . ALA A 1 824 ? -6.489 5.873 23.833 1.00 93.94 824 ALA A C 1
ATOM 6388 O O . ALA A 1 824 ? -7.292 6.774 23.578 1.00 93.94 824 ALA A O 1
ATOM 6389 N N . VAL A 1 825 ? -6.845 4.586 23.896 1.00 95.06 825 VAL A N 1
ATOM 6390 C CA . VAL A 1 825 ? -8.199 4.082 23.630 1.00 95.06 825 VAL A CA 1
ATOM 6391 C C . VAL A 1 825 ? -8.678 3.232 24.803 1.00 95.06 825 VAL A C 1
ATOM 6393 O O . VAL A 1 825 ? -8.030 2.244 25.151 1.00 95.06 825 VAL A O 1
ATOM 6396 N N . ILE A 1 826 ? -9.825 3.601 25.374 1.00 97.00 826 ILE A N 1
ATOM 6397 C CA . ILE A 1 826 ? -10.545 2.807 26.375 1.00 97.00 826 ILE A CA 1
ATOM 6398 C C . ILE A 1 826 ? -11.968 2.570 25.866 1.00 97.00 826 ILE A C 1
ATOM 6400 O O . ILE A 1 826 ? -12.716 3.519 25.625 1.00 97.00 826 ILE A O 1
ATOM 6404 N N . THR A 1 827 ? -12.340 1.300 25.739 1.00 97.56 827 THR A N 1
ATOM 6405 C CA . THR A 1 827 ? -13.711 0.863 25.465 1.00 97.56 827 THR A CA 1
ATOM 6406 C C . THR A 1 827 ? -14.223 0.041 26.641 1.00 97.56 827 THR A C 1
ATOM 6408 O O . THR A 1 827 ? -13.599 -0.944 27.030 1.00 97.56 827 THR A O 1
ATOM 6411 N N . ILE A 1 828 ? -15.378 0.419 27.175 1.00 97.25 828 ILE A N 1
ATOM 6412 C CA . ILE A 1 828 ? -16.194 -0.401 28.064 1.00 97.25 828 ILE A CA 1
ATOM 6413 C C . ILE A 1 828 ? -17.561 -0.542 27.402 1.00 97.25 828 ILE A C 1
ATOM 6415 O O . ILE A 1 828 ? -18.156 0.447 26.969 1.00 97.25 828 ILE A O 1
ATOM 6419 N N . GLU A 1 829 ? -18.046 -1.770 27.284 1.00 96.44 829 GLU A N 1
ATOM 6420 C CA . GLU A 1 829 ? -19.298 -2.056 26.597 1.00 96.44 829 GLU A CA 1
ATOM 6421 C C . GLU A 1 829 ? -20.074 -3.184 27.264 1.00 96.44 829 GLU A C 1
ATOM 6423 O O . GLU A 1 829 ? -19.458 -4.138 27.730 1.00 96.44 829 GLU A O 1
ATOM 6428 N N . GLY A 1 830 ? -21.407 -3.108 27.305 1.00 95.06 830 GLY A N 1
ATOM 6429 C CA . GLY A 1 830 ? -22.243 -4.172 27.875 1.00 95.06 830 GLY A CA 1
ATOM 6430 C C . GLY A 1 830 ? -21.868 -4.484 29.328 1.00 95.06 830 GLY A C 1
ATOM 6431 O O . GLY A 1 830 ? -21.774 -5.652 29.704 1.00 95.06 830 GLY A O 1
ATOM 6432 N N . CYS A 1 831 ? -21.552 -3.442 30.101 1.00 95.81 831 CYS A N 1
ATOM 6433 C CA . CYS A 1 831 ? -21.051 -3.523 31.473 1.00 95.81 831 CYS A CA 1
ATOM 6434 C C . CYS A 1 831 ? -21.939 -2.658 32.380 1.00 95.81 831 CYS A C 1
ATOM 6436 O O . CYS A 1 831 ? -21.954 -1.443 32.185 1.00 95.81 831 CYS A O 1
ATOM 6438 N N . PRO A 1 832 ? -22.682 -3.231 33.342 1.00 93.88 832 PRO A N 1
ATOM 6439 C CA . PRO A 1 832 ? -23.706 -2.507 34.094 1.00 93.88 832 PRO A CA 1
ATOM 6440 C C . PRO A 1 832 ? -23.092 -1.609 35.183 1.00 93.88 832 PRO A C 1
ATOM 6442 O O . PRO A 1 832 ? -23.148 -1.938 36.369 1.00 93.88 832 PRO A O 1
ATOM 6445 N N . LEU A 1 833 ? -22.504 -0.471 34.793 1.00 93.88 833 LEU A N 1
ATOM 6446 C CA . LEU A 1 833 ? -21.859 0.487 35.697 1.00 93.88 833 LEU A CA 1
ATOM 6447 C C . LEU A 1 833 ? -22.903 1.226 36.554 1.00 93.88 833 LEU A C 1
ATOM 6449 O O . LEU A 1 833 ? -23.353 2.322 36.227 1.00 93.88 833 LEU A O 1
ATOM 6453 N N . THR A 1 834 ? -23.290 0.620 37.677 1.00 86.81 834 THR A N 1
ATOM 6454 C CA . THR A 1 834 ? -24.313 1.143 38.600 1.00 86.81 834 THR A CA 1
ATOM 6455 C C . THR A 1 834 ? -23.840 2.327 39.450 1.00 86.81 834 THR A C 1
ATOM 6457 O O . THR A 1 834 ? -24.667 3.008 40.058 1.00 86.81 834 THR A O 1
ATOM 6460 N N . GLY A 1 835 ? -22.528 2.574 39.519 1.00 82.81 835 GLY A N 1
ATOM 6461 C CA . GLY A 1 835 ? -21.926 3.686 40.259 1.00 82.81 835 GLY A CA 1
ATOM 6462 C C . GLY A 1 835 ? -21.368 4.797 39.355 1.00 82.81 835 GLY A C 1
ATOM 6463 O O . GLY A 1 835 ? -20.970 4.530 38.221 1.00 82.81 835 GLY A O 1
ATOM 6464 N N . PRO A 1 836 ? -21.272 6.048 39.849 1.00 87.19 836 PRO A N 1
ATOM 6465 C CA . PRO A 1 836 ? -20.615 7.127 39.118 1.00 87.19 836 PRO A CA 1
ATOM 6466 C C . PRO A 1 836 ? -19.119 6.834 38.927 1.00 87.19 836 PRO A C 1
ATOM 6468 O O . PRO A 1 836 ? -18.446 6.353 39.840 1.00 87.19 836 PRO A O 1
ATOM 6471 N N . ILE A 1 837 ? -18.584 7.174 37.751 1.00 92.12 837 ILE A N 1
ATOM 6472 C CA . ILE A 1 837 ? -17.147 7.066 37.464 1.00 92.12 837 ILE A CA 1
ATOM 6473 C C . ILE A 1 837 ? -16.381 8.077 38.342 1.00 92.12 837 ILE A C 1
ATOM 6475 O O . ILE A 1 837 ? -16.692 9.269 38.266 1.00 92.12 837 ILE A O 1
ATOM 6479 N N . PRO A 1 838 ? -15.393 7.653 39.158 1.00 90.88 838 PRO A N 1
ATOM 6480 C CA . PRO A 1 838 ? -14.662 8.556 40.047 1.00 90.88 838 PRO A CA 1
ATOM 6481 C C . PRO A 1 838 ? -13.867 9.637 39.305 1.00 90.88 838 PRO A C 1
ATOM 6483 O O . PRO A 1 838 ? -13.234 9.371 38.285 1.00 90.88 838 PRO A O 1
ATOM 6486 N N . ASP A 1 839 ? -13.771 10.841 39.879 1.00 90.19 839 ASP A N 1
ATOM 6487 C CA . ASP A 1 839 ? -12.924 11.910 39.320 1.00 90.19 839 ASP A CA 1
ATOM 6488 C C . ASP A 1 839 ? -11.447 11.497 39.199 1.00 90.19 839 ASP A C 1
ATOM 6490 O O . ASP A 1 839 ? -10.758 11.927 38.274 1.00 90.19 839 ASP A O 1
ATOM 6494 N N . ALA A 1 840 ? -10.968 10.625 40.096 1.00 90.62 840 ALA A N 1
ATOM 6495 C CA . ALA A 1 840 ? -9.612 10.073 40.071 1.00 90.62 840 ALA A CA 1
ATOM 6496 C C . ALA A 1 840 ? -9.295 9.325 38.760 1.00 90.62 840 ALA A C 1
ATOM 6498 O O . ALA A 1 840 ? -8.201 9.497 38.220 1.00 90.62 840 ALA A O 1
ATOM 6499 N N . THR A 1 841 ? -10.265 8.587 38.209 1.00 93.62 841 THR A N 1
ATOM 6500 C CA . THR A 1 841 ? -10.170 7.924 36.900 1.00 93.62 841 THR A CA 1
ATOM 6501 C C . THR A 1 841 ? -9.885 8.945 35.799 1.00 93.62 841 THR A C 1
ATOM 6503 O O . THR A 1 841 ? -8.936 8.806 35.027 1.00 93.62 841 THR A O 1
ATOM 6506 N N . PHE A 1 842 ? -10.634 10.053 35.771 1.00 93.81 842 PHE A N 1
ATOM 6507 C CA . PHE A 1 842 ? -10.406 11.117 34.792 1.00 93.81 842 PHE A CA 1
ATOM 6508 C C . PHE A 1 842 ? -9.061 11.833 34.996 1.00 93.81 842 PHE A C 1
ATOM 6510 O O . PHE A 1 842 ? -8.418 12.172 34.002 1.00 93.81 842 PHE A O 1
ATOM 6517 N N . GLN A 1 843 ? -8.581 12.010 36.237 1.00 92.00 843 GLN A N 1
ATOM 6518 C CA . GLN A 1 843 ? -7.228 12.537 36.489 1.00 92.00 843 GLN A CA 1
ATOM 6519 C C . GLN A 1 843 ? -6.140 11.618 35.906 1.00 92.00 843 GLN A C 1
ATOM 6521 O O . GLN A 1 843 ? -5.226 12.107 35.242 1.00 92.00 843 GLN A O 1
ATOM 6526 N N . ALA A 1 844 ? -6.255 10.296 36.084 1.00 91.88 844 ALA A N 1
ATOM 6527 C CA . ALA A 1 844 ? -5.314 9.326 35.517 1.00 91.88 844 ALA A CA 1
ATOM 6528 C C . ALA A 1 844 ? -5.286 9.362 33.972 1.00 91.88 844 ALA A C 1
ATOM 6530 O O . ALA A 1 844 ? -4.247 9.136 33.349 1.00 91.88 844 ALA A O 1
ATOM 6531 N N . TRP A 1 845 ? -6.416 9.691 33.340 1.00 94.12 845 TRP A N 1
ATOM 6532 C CA . TRP A 1 845 ? -6.594 9.669 31.883 1.00 94.12 845 TRP A CA 1
ATOM 6533 C C . TRP A 1 845 ? -6.158 10.946 31.148 1.00 94.12 845 TRP A C 1
ATOM 6535 O O . TRP A 1 845 ? -5.878 10.891 29.944 1.00 94.12 845 TRP A O 1
ATOM 6545 N N . GLN A 1 846 ? -6.056 12.088 31.840 1.00 90.25 846 GLN A N 1
ATOM 6546 C CA . GLN A 1 846 ? -5.726 13.396 31.241 1.00 90.25 846 GLN A CA 1
ATOM 6547 C C . GLN A 1 846 ? -4.434 13.401 30.410 1.00 90.25 846 GLN A C 1
ATOM 6549 O O . GLN A 1 846 ? -4.316 14.179 29.460 1.00 90.25 846 GLN A O 1
ATOM 6554 N N . ALA A 1 847 ? -3.465 12.545 30.744 1.00 86.38 847 ALA A N 1
ATOM 6555 C CA . ALA A 1 847 ? -2.158 12.532 30.098 1.00 86.38 847 ALA A CA 1
ATOM 6556 C C . ALA A 1 847 ? -2.227 12.230 28.591 1.00 86.38 847 ALA A C 1
ATOM 6558 O O . ALA A 1 847 ? -1.492 12.853 27.814 1.00 86.38 847 ALA A O 1
ATOM 6559 N N . ASN A 1 848 ? -3.064 11.274 28.157 1.00 89.38 848 ASN A N 1
ATOM 6560 C CA . ASN A 1 848 ? -3.029 10.807 26.766 1.00 89.38 848 ASN A CA 1
ATOM 6561 C C . ASN A 1 848 ? -4.307 10.178 26.172 1.00 89.38 848 ASN A C 1
ATOM 6563 O O . ASN A 1 848 ? -4.294 9.897 24.975 1.00 89.38 848 ASN A O 1
ATOM 6567 N N . ILE A 1 849 ? -5.410 10.000 26.911 1.00 93.50 849 ILE A N 1
ATOM 6568 C CA . ILE A 1 849 ? -6.611 9.374 26.328 1.00 93.50 849 ILE A CA 1
ATOM 6569 C C . ILE A 1 849 ? -7.192 10.223 25.182 1.00 93.50 849 ILE A C 1
ATOM 6571 O O . ILE A 1 849 ? -7.460 11.417 25.332 1.00 93.50 849 ILE A O 1
ATOM 6575 N N . GLN A 1 850 ? -7.380 9.576 24.028 1.00 94.25 850 GLN A N 1
ATOM 6576 C CA . GLN A 1 850 ? -7.891 10.164 22.787 1.00 94.25 850 GLN A CA 1
ATOM 6577 C C . GLN A 1 850 ? -9.283 9.656 22.418 1.00 94.25 850 GLN A C 1
ATOM 6579 O O . GLN A 1 850 ? -10.028 10.374 21.751 1.00 94.25 850 GLN A O 1
ATOM 6584 N N . ARG A 1 851 ? -9.633 8.425 22.806 1.00 95.38 851 ARG A N 1
ATOM 6585 C CA . ARG A 1 851 ? -10.914 7.795 22.471 1.00 95.38 851 ARG A CA 1
ATOM 6586 C C . ARG A 1 851 ? -11.502 7.109 23.698 1.00 95.38 851 ARG A C 1
ATOM 6588 O O . ARG A 1 851 ? -10.820 6.296 24.322 1.00 95.38 851 ARG A O 1
ATOM 6595 N N . ILE A 1 852 ? -12.757 7.423 24.004 1.00 97.12 852 ILE A N 1
ATOM 6596 C CA . ILE A 1 852 ? -13.543 6.752 25.045 1.00 97.12 852 ILE A CA 1
ATOM 6597 C C . ILE A 1 852 ? -14.835 6.234 24.428 1.00 97.12 852 ILE A C 1
ATOM 6599 O O . ILE A 1 852 ? -15.564 6.987 23.780 1.00 97.12 852 ILE A O 1
ATOM 6603 N N . ALA A 1 853 ? -15.136 4.964 24.672 1.00 97.31 853 ALA A N 1
ATOM 6604 C CA . ALA A 1 853 ? -16.436 4.374 24.400 1.00 97.31 853 ALA A CA 1
ATOM 6605 C C . ALA A 1 853 ? -16.999 3.752 25.684 1.00 97.31 853 ALA A C 1
ATOM 6607 O O . ALA A 1 853 ? -16.366 2.875 26.262 1.00 97.31 853 ALA A O 1
ATOM 6608 N N . PHE A 1 854 ? -18.180 4.202 26.106 1.00 97.06 854 PHE A N 1
ATOM 6609 C CA . PHE A 1 854 ? -19.017 3.600 27.142 1.00 97.06 854 PHE A CA 1
ATOM 6610 C C . PHE A 1 854 ? -20.357 3.238 26.488 1.00 97.06 854 PHE A C 1
ATOM 6612 O O . PHE A 1 854 ? -21.261 4.068 26.417 1.00 97.06 854 PHE A O 1
ATOM 6619 N N . ILE A 1 855 ? -20.456 2.044 25.906 1.00 95.44 855 ILE A N 1
ATOM 6620 C CA . ILE A 1 855 ? -21.601 1.629 25.074 1.00 95.44 855 ILE A CA 1
ATOM 6621 C C . ILE A 1 855 ? -22.451 0.630 25.858 1.00 95.44 855 ILE A C 1
ATOM 6623 O O . ILE A 1 855 ? -21.902 -0.349 26.344 1.00 95.44 855 ILE A O 1
ATOM 6627 N N . ASN A 1 856 ? -23.765 0.827 25.992 1.00 94.56 856 ASN A N 1
ATOM 6628 C CA . ASN A 1 856 ? -24.600 -0.079 26.804 1.00 94.56 856 ASN A CA 1
ATOM 6629 C C . ASN A 1 856 ? -23.990 -0.316 28.204 1.00 94.56 856 ASN A C 1
ATOM 6631 O O . ASN A 1 856 ? -23.681 -1.438 28.611 1.00 94.56 856 ASN A O 1
ATOM 6635 N N . ALA A 1 857 ? -23.705 0.793 28.890 1.00 95.38 857 ALA A N 1
ATOM 6636 C CA . ALA A 1 857 ? -22.980 0.840 30.155 1.00 95.38 857 ALA A CA 1
ATOM 6637 C C . ALA A 1 857 ? -23.872 1.285 31.334 1.00 95.38 857 ALA A C 1
ATOM 6639 O O . ALA A 1 857 ? -23.367 1.722 32.365 1.00 95.38 857 ALA A O 1
ATOM 6640 N N . SER A 1 858 ? -25.201 1.220 31.164 1.00 93.62 858 SER A N 1
ATOM 6641 C CA . SER A 1 858 ? -26.224 1.664 32.130 1.00 93.62 858 SER A CA 1
ATOM 6642 C C . SER A 1 858 ? -26.104 3.130 32.588 1.00 93.62 858 SER A C 1
ATOM 6644 O O . SER A 1 858 ? -26.616 3.501 33.644 1.00 93.62 858 SER A O 1
ATOM 6646 N N . LEU A 1 859 ? -25.452 3.997 31.802 1.00 94.50 859 LEU A N 1
ATOM 6647 C CA . LEU A 1 859 ? -25.260 5.401 32.174 1.00 94.50 859 LEU A CA 1
ATOM 6648 C C . LEU A 1 859 ? -26.562 6.203 32.014 1.00 94.50 859 LEU A C 1
ATOM 6650 O O . LEU A 1 859 ? -27.065 6.375 30.909 1.00 94.50 859 LEU A O 1
ATOM 6654 N N . THR A 1 860 ? -27.077 6.767 33.103 1.00 94.19 860 THR A N 1
ATOM 6655 C CA . THR A 1 860 ? -28.258 7.656 33.092 1.00 94.19 860 THR A CA 1
ATOM 6656 C C . THR A 1 860 ? -27.913 9.127 32.828 1.00 94.19 860 THR A C 1
ATOM 6658 O O . THR A 1 860 ? -28.795 9.960 32.622 1.00 94.19 860 THR A O 1
ATOM 6661 N N . SER A 1 861 ? -26.624 9.478 32.845 1.00 93.50 861 SER A N 1
ATOM 6662 C CA . SER A 1 861 ? -26.117 10.842 32.650 1.00 93.50 861 SER A CA 1
ATOM 6663 C C . SER A 1 861 ? -24.689 10.835 32.092 1.00 93.50 861 SER A C 1
ATOM 6665 O O . SER A 1 861 ? -23.980 9.830 32.164 1.00 93.50 861 SER A O 1
ATOM 6667 N N . VAL A 1 862 ? -24.255 11.962 31.520 1.00 94.25 862 VAL A N 1
ATOM 6668 C CA . VAL A 1 862 ? -22.899 12.122 30.972 1.00 94.25 862 VAL A CA 1
ATOM 6669 C C . VAL A 1 862 ? -21.885 12.384 32.099 1.00 94.25 862 VAL A C 1
ATOM 6671 O O . VAL A 1 862 ? -22.044 13.369 32.823 1.00 94.25 862 VAL A O 1
ATOM 6674 N N . PRO A 1 863 ? -20.800 11.593 32.230 1.00 93.38 863 PRO A N 1
ATOM 6675 C CA . PRO A 1 863 ? -19.759 11.847 33.227 1.00 93.38 863 PRO A CA 1
ATOM 6676 C C . PRO A 1 863 ? -19.044 13.190 32.996 1.00 93.38 863 PRO A C 1
ATOM 6678 O O . PRO A 1 863 ? -18.295 13.359 32.030 1.00 93.38 863 PRO A O 1
ATOM 6681 N N . LEU A 1 864 ? -19.242 14.154 33.902 1.00 92.81 864 LEU A N 1
ATOM 6682 C CA . LEU A 1 864 ? -18.758 15.535 33.742 1.00 92.81 864 LEU A CA 1
ATOM 6683 C C . LEU A 1 864 ? -17.228 15.643 33.609 1.00 92.81 864 LEU A C 1
ATOM 6685 O O . LEU A 1 864 ? -16.732 16.543 32.924 1.00 92.81 864 LEU A O 1
ATOM 6689 N N . GLY A 1 865 ? -16.485 14.697 34.198 1.00 92.69 865 GLY A N 1
ATOM 6690 C CA . GLY A 1 865 ? -15.026 14.604 34.110 1.00 92.69 865 GLY A CA 1
ATOM 6691 C C . GLY A 1 865 ? -14.478 14.422 32.688 1.00 92.69 865 GLY A C 1
ATOM 6692 O O . GLY A 1 865 ? -13.325 14.776 32.439 1.00 92.69 865 GLY A O 1
ATOM 6693 N N . LEU A 1 866 ? -15.295 13.981 31.719 1.00 93.44 866 LEU A N 1
ATOM 6694 C CA . LEU A 1 866 ? -14.898 13.852 30.307 1.00 93.44 866 LEU A CA 1
ATOM 6695 C C . LEU A 1 866 ? -14.386 15.173 29.705 1.00 93.44 866 LEU A C 1
ATOM 6697 O O . LEU A 1 866 ? -13.448 15.159 28.908 1.00 93.44 866 LEU A O 1
ATOM 6701 N N . ALA A 1 867 ? -14.930 16.323 30.122 1.00 90.50 867 ALA A N 1
ATOM 6702 C CA . ALA A 1 867 ? -14.487 17.635 29.640 1.00 90.50 867 ALA A CA 1
ATOM 6703 C C . ALA A 1 867 ? -13.070 18.025 30.117 1.00 90.50 867 ALA A C 1
ATOM 6705 O O . ALA A 1 867 ? -12.455 18.927 29.536 1.00 90.50 867 ALA A O 1
ATOM 6706 N N . THR A 1 868 ? -12.522 17.346 31.135 1.00 91.44 868 THR A N 1
ATOM 6707 C CA . THR A 1 868 ? -11.147 17.575 31.621 1.00 91.44 868 THR A CA 1
ATOM 6708 C C . THR A 1 868 ? -10.083 17.014 30.676 1.00 91.44 868 THR A C 1
ATOM 6710 O O . THR A 1 868 ? -8.956 17.503 30.680 1.00 91.44 868 THR A O 1
ATOM 6713 N N . LEU A 1 869 ? -10.434 16.038 29.830 1.00 93.50 869 LEU A N 1
ATOM 6714 C CA . LEU A 1 869 ? -9.495 15.301 28.984 1.00 93.50 869 LEU A CA 1
ATOM 6715 C C . LEU A 1 869 ? -9.051 16.157 27.778 1.00 93.50 869 LEU A C 1
ATOM 6717 O O . LEU A 1 869 ? -9.839 16.388 26.857 1.00 93.50 869 LEU A O 1
ATOM 6721 N N . PRO A 1 870 ? -7.792 16.637 27.724 1.00 90.25 870 PRO A N 1
ATOM 6722 C CA . PRO A 1 870 ? -7.380 17.652 26.750 1.00 90.25 870 PRO A CA 1
ATOM 6723 C C . PRO A 1 870 ? -7.176 17.100 25.331 1.00 90.25 870 PRO A C 1
ATOM 6725 O O . PRO A 1 870 ? -7.161 17.873 24.375 1.00 90.25 870 PRO A O 1
ATOM 6728 N N . LYS A 1 871 ? -7.004 15.778 25.202 1.00 91.62 871 LYS A N 1
ATOM 6729 C CA . LYS A 1 871 ? -6.679 15.056 23.961 1.00 91.62 871 LYS A CA 1
ATOM 6730 C C . LYS A 1 871 ? -7.849 14.248 23.387 1.00 91.62 871 LYS A C 1
ATOM 6732 O O . LYS A 1 871 ? -7.659 13.559 22.389 1.00 91.62 871 LYS A O 1
ATOM 6737 N N . LEU A 1 872 ? -9.040 14.313 23.988 1.00 94.00 872 LEU A N 1
ATOM 6738 C CA . LEU A 1 872 ? -10.196 13.540 23.535 1.00 94.00 872 LEU A CA 1
ATOM 6739 C C . LEU A 1 872 ? -10.615 13.983 22.117 1.00 94.00 872 LEU A C 1
ATOM 6741 O O . LEU A 1 872 ? -10.941 15.149 21.887 1.00 94.00 872 LEU A O 1
ATOM 6745 N N . THR A 1 873 ? -10.593 13.041 21.171 1.00 94.69 873 THR A N 1
ATOM 6746 C CA . THR A 1 873 ? -10.947 13.228 19.750 1.00 94.69 873 THR A CA 1
ATOM 6747 C C . THR A 1 873 ? -12.185 12.437 19.331 1.00 94.69 873 THR A C 1
ATOM 6749 O O . THR A 1 873 ? -12.850 12.819 18.364 1.00 94.69 873 THR A O 1
ATOM 6752 N N . GLN A 1 874 ? -12.524 11.363 20.053 1.00 95.44 874 GLN A N 1
ATOM 6753 C CA . GLN A 1 874 ? -13.721 10.551 19.820 1.00 95.44 874 GLN A CA 1
ATOM 6754 C C . GLN A 1 874 ? -14.368 10.157 21.153 1.00 95.44 874 GLN A C 1
ATOM 6756 O O . GLN A 1 874 ? -13.681 9.706 22.072 1.00 95.44 874 GLN A O 1
ATOM 6761 N N . LEU A 1 875 ? -15.687 10.310 21.241 1.00 97.25 875 LEU A N 1
ATOM 6762 C CA . LEU A 1 875 ? -16.499 9.915 22.391 1.00 97.25 875 LEU A CA 1
ATOM 6763 C C . LEU A 1 875 ? -17.697 9.094 21.904 1.00 97.25 875 LEU A C 1
ATOM 6765 O O . LEU A 1 875 ? -18.385 9.508 20.978 1.00 97.25 875 LEU A O 1
ATOM 6769 N N . SER A 1 876 ? -17.978 7.956 22.532 1.00 96.31 876 SER A N 1
ATOM 6770 C CA . SER A 1 876 ? -19.187 7.168 22.277 1.00 96.31 876 SER A CA 1
ATOM 6771 C C . SER A 1 876 ? -19.870 6.834 23.596 1.00 96.31 876 SER A C 1
ATOM 6773 O O . SER A 1 876 ? -19.302 6.126 24.417 1.00 96.31 876 SER A O 1
ATOM 6775 N N . LEU A 1 877 ? -21.095 7.319 23.776 1.00 96.88 877 LEU A N 1
ATOM 6776 C CA . LEU A 1 877 ? -22.005 7.024 24.887 1.00 96.88 877 LEU A CA 1
ATOM 6777 C C . LEU A 1 877 ? -23.293 6.359 24.356 1.00 96.88 877 LEU A C 1
ATOM 6779 O O . LEU A 1 877 ? -24.386 6.585 24.877 1.00 96.88 877 LEU A O 1
ATOM 6783 N N . ARG A 1 878 ? -23.184 5.579 23.271 1.00 94.81 878 ARG A N 1
ATOM 6784 C CA . ARG A 1 878 ? -24.323 4.930 22.597 1.00 94.81 878 ARG A CA 1
ATOM 6785 C C . ARG A 1 878 ? -25.025 3.898 23.492 1.00 94.81 878 ARG A C 1
ATOM 6787 O O . ARG A 1 878 ? -24.380 3.280 24.333 1.00 94.81 878 ARG A O 1
ATOM 6794 N N . GLN A 1 879 ? -26.312 3.657 23.244 1.00 93.88 879 GLN A N 1
ATOM 6795 C CA . GLN A 1 879 ? -27.109 2.596 23.882 1.00 93.88 879 GLN A CA 1
ATOM 6796 C C . GLN A 1 879 ? -27.190 2.714 25.420 1.00 93.88 879 GLN A C 1
ATOM 6798 O O . GLN A 1 879 ? -27.201 1.707 26.116 1.00 93.88 879 GLN A O 1
ATOM 6803 N N . ASN A 1 880 ? -27.203 3.935 25.963 1.00 95.44 880 ASN A N 1
ATOM 6804 C CA . ASN A 1 880 ? -27.332 4.196 27.402 1.00 95.44 880 ASN A CA 1
ATOM 6805 C C . ASN A 1 880 ? -28.713 4.802 27.738 1.00 95.44 880 ASN A C 1
ATOM 6807 O O . ASN A 1 880 ? -29.573 4.973 26.877 1.00 95.44 880 ASN A O 1
ATOM 6811 N N . GLU A 1 881 ? -28.940 5.144 29.005 1.00 94.56 881 GLU A N 1
ATOM 6812 C CA . GLU A 1 881 ? -30.210 5.681 29.513 1.00 94.56 881 GLU A CA 1
ATOM 6813 C C . GLU A 1 881 ? -30.179 7.216 29.659 1.00 94.56 881 GLU A C 1
ATOM 6815 O O . GLU A 1 881 ? -30.860 7.795 30.504 1.00 94.56 881 GLU A O 1
ATOM 6820 N N . ILE A 1 882 ? -29.372 7.905 28.844 1.00 95.88 882 ILE A N 1
ATOM 6821 C CA . ILE A 1 882 ? -29.159 9.352 28.964 1.00 95.88 882 ILE A CA 1
ATOM 6822 C C . ILE A 1 882 ? -30.385 10.100 28.421 1.00 95.88 882 ILE A C 1
ATOM 6824 O O . ILE A 1 882 ? -30.578 10.215 27.210 1.00 95.88 882 ILE A O 1
ATOM 6828 N N . ALA A 1 883 ? -31.217 10.623 29.324 1.00 95.50 883 ALA A N 1
ATOM 6829 C CA . ALA A 1 883 ? -32.400 11.425 28.986 1.00 95.50 883 ALA A CA 1
ATOM 6830 C C . ALA A 1 883 ? -32.092 12.919 28.772 1.00 95.50 883 ALA A C 1
ATOM 6832 O O . ALA A 1 883 ? -32.817 13.611 28.054 1.00 95.50 883 ALA A O 1
ATOM 6833 N N . SER A 1 884 ? -31.008 13.424 29.367 1.00 94.38 884 SER A N 1
ATOM 6834 C CA . SER A 1 884 ? -30.560 14.812 29.236 1.00 94.38 884 SER A CA 1
ATOM 6835 C C . SER A 1 884 ? -29.035 14.921 29.216 1.00 94.38 884 SER A C 1
ATOM 6837 O O . SER A 1 884 ? -28.312 14.081 29.752 1.00 94.38 884 SER A O 1
ATOM 6839 N N . LEU A 1 885 ? -28.542 15.977 28.570 1.00 95.81 885 LEU A N 1
ATOM 6840 C CA . LEU A 1 885 ? -27.122 16.313 28.498 1.00 95.81 885 LEU A CA 1
ATOM 6841 C C . LEU A 1 885 ? -26.787 17.442 29.494 1.00 95.81 885 LEU A C 1
ATOM 6843 O O . LEU A 1 885 ? -27.700 18.131 29.954 1.00 95.81 885 LEU A O 1
ATOM 6847 N N . PRO A 1 886 ? -25.497 17.653 29.825 1.00 95.25 886 PRO A N 1
ATOM 6848 C CA . PRO A 1 886 ? -25.047 18.832 30.565 1.00 95.25 886 PRO A CA 1
ATOM 6849 C C . PRO A 1 886 ? -25.367 20.145 29.834 1.00 95.25 886 PRO A C 1
ATOM 6851 O O . PRO A 1 886 ? -25.742 20.141 28.663 1.00 95.25 886 PRO A O 1
ATOM 6854 N N . ASP A 1 887 ? -25.190 21.273 30.523 1.00 94.38 887 ASP A N 1
ATOM 6855 C CA . ASP A 1 887 ? -25.477 22.600 29.971 1.00 94.38 887 ASP A CA 1
ATOM 6856 C C . ASP A 1 887 ? -24.618 22.980 28.745 1.00 94.38 887 ASP A C 1
ATOM 6858 O O . ASP A 1 887 ? -23.549 22.418 28.482 1.00 94.38 887 ASP A O 1
ATOM 6862 N N . ASP A 1 888 ? -25.079 23.985 27.995 1.00 92.56 888 ASP A N 1
ATOM 6863 C CA . ASP A 1 888 ? -24.399 24.474 26.790 1.00 92.56 888 ASP A CA 1
ATOM 6864 C C . ASP A 1 888 ? -22.979 24.997 27.068 1.00 92.56 888 ASP A C 1
ATOM 6866 O O . ASP A 1 888 ? -22.127 24.972 26.176 1.00 92.56 888 ASP A O 1
ATOM 6870 N N . THR A 1 889 ? -22.668 25.428 28.296 1.00 93.06 889 THR A N 1
ATOM 6871 C CA . THR A 1 889 ? -21.307 25.815 28.703 1.00 93.06 889 THR A CA 1
ATOM 6872 C C . THR A 1 889 ? -20.368 24.611 28.825 1.00 93.06 889 THR A C 1
ATOM 6874 O O . THR A 1 889 ? -19.224 24.673 28.363 1.00 93.06 889 THR A O 1
ATOM 6877 N N . TRP A 1 890 ? -20.838 23.482 29.351 1.00 95.06 890 TRP A N 1
ATOM 6878 C CA . TRP A 1 890 ? -20.095 22.223 29.369 1.00 95.06 890 TRP A CA 1
ATOM 6879 C C . TRP A 1 890 ? -20.016 21.602 27.966 1.00 95.06 890 TRP A C 1
ATOM 6881 O O . TRP A 1 890 ? -18.933 21.202 27.534 1.00 95.06 890 TRP A O 1
ATOM 6891 N N . LEU A 1 891 ? -21.117 21.596 27.202 1.00 93.81 891 LEU A N 1
ATOM 6892 C CA . LEU A 1 891 ? -21.152 21.071 25.830 1.00 93.81 891 LEU A CA 1
ATOM 6893 C C . LEU A 1 891 ? -20.257 21.869 24.873 1.00 93.81 891 LEU A C 1
ATOM 6895 O O . LEU A 1 891 ? -19.558 21.272 24.055 1.00 93.81 891 LEU A O 1
ATOM 6899 N N . SER A 1 892 ? -20.214 23.199 24.989 1.00 90.88 892 SER A N 1
ATOM 6900 C CA . SER A 1 892 ? -19.299 24.034 24.196 1.00 90.88 892 SER A CA 1
ATOM 6901 C C . SER A 1 892 ? -17.847 23.864 24.638 1.00 90.88 892 SER A C 1
ATOM 6903 O O . SER A 1 892 ? -16.964 23.790 23.783 1.00 90.88 892 SER A O 1
ATOM 6905 N N . THR A 1 893 ? -17.583 23.689 25.939 1.00 91.75 893 THR A N 1
ATOM 6906 C CA . THR A 1 893 ? -16.250 23.316 26.443 1.00 91.75 893 THR A CA 1
ATOM 6907 C C . THR A 1 893 ? -15.789 21.986 25.842 1.00 91.75 893 THR A C 1
ATOM 6909 O O . THR A 1 893 ? -14.670 21.903 25.332 1.00 91.75 893 THR A O 1
ATOM 6912 N N . LEU A 1 894 ? -16.656 20.970 25.814 1.00 90.44 894 LEU A N 1
ATOM 6913 C CA . LEU A 1 894 ? -16.385 19.674 25.193 1.00 90.44 894 LEU A CA 1
ATOM 6914 C C . LEU A 1 894 ? -16.148 19.818 23.675 1.00 90.44 894 LEU A C 1
ATOM 6916 O O . LEU A 1 894 ? -15.114 19.388 23.164 1.00 90.44 894 LEU A O 1
ATOM 6920 N N . ALA A 1 895 ? -17.051 20.487 22.953 1.00 87.62 895 ALA A N 1
ATOM 6921 C CA . ALA A 1 895 ? -16.952 20.683 21.505 1.00 87.62 895 ALA A CA 1
ATOM 6922 C C . ALA A 1 895 ? -15.800 21.611 21.074 1.00 87.62 895 ALA A C 1
ATOM 6924 O O . ALA A 1 895 ? -15.358 21.536 19.927 1.00 87.62 895 ALA A O 1
ATOM 6925 N N . SER A 1 896 ? -15.264 22.456 21.964 1.00 83.69 896 SER A N 1
ATOM 6926 C CA . SER A 1 896 ? -14.082 23.290 21.688 1.00 83.69 896 SER A CA 1
ATOM 6927 C C . SER A 1 896 ? -12.803 22.469 21.464 1.00 83.69 896 SER A C 1
ATOM 6929 O O . SER A 1 896 ? -11.879 22.935 20.794 1.00 83.69 896 SER A O 1
ATOM 6931 N N . ARG A 1 897 ? -12.758 21.231 21.981 1.00 83.62 897 ARG A N 1
ATOM 6932 C CA . ARG A 1 897 ? -11.635 20.295 21.835 1.00 83.62 897 ARG A CA 1
ATOM 6933 C C . ARG A 1 897 ? -11.476 19.809 20.383 1.00 83.62 897 ARG A C 1
ATOM 6935 O O . ARG A 1 897 ? -12.251 20.139 19.478 1.00 83.62 897 ARG A O 1
ATOM 6942 N N . GLN A 1 898 ? -10.480 18.952 20.166 1.00 85.19 898 GLN A N 1
ATOM 6943 C CA . GLN A 1 898 ? -10.221 18.268 18.892 1.00 85.19 898 GLN A CA 1
ATOM 6944 C C . GLN A 1 898 ? -11.194 17.096 18.628 1.00 85.19 898 GLN A C 1
ATOM 6946 O O . GLN A 1 898 ? -10.832 16.119 17.978 1.00 85.19 898 GLN A O 1
ATOM 6951 N N . LEU A 1 899 ? -12.435 17.181 19.126 1.00 92.50 899 LEU A N 1
ATOM 6952 C CA . LEU A 1 899 ? -13.471 16.186 18.859 1.00 92.50 899 LEU A CA 1
ATOM 6953 C C . LEU A 1 899 ? -13.857 16.162 17.378 1.00 92.50 899 LEU A C 1
ATOM 6955 O O . LEU A 1 899 ? -14.056 17.202 16.748 1.00 92.50 899 LEU A O 1
ATOM 6959 N N . THR A 1 900 ? -13.980 14.939 16.869 1.00 94.38 900 THR A N 1
ATOM 6960 C CA . THR A 1 900 ? -14.319 14.594 15.480 1.00 94.38 900 THR A CA 1
ATOM 6961 C C . THR A 1 900 ? -15.515 13.648 15.391 1.00 94.38 900 THR A C 1
ATOM 6963 O O . THR A 1 900 ? -16.196 13.628 14.371 1.00 94.38 900 THR A O 1
ATOM 6966 N N . ASN A 1 901 ? -15.803 12.882 16.450 1.00 94.81 901 ASN A N 1
ATOM 6967 C CA . ASN A 1 901 ? -16.928 11.952 16.512 1.00 94.81 901 ASN A CA 1
ATOM 6968 C C . ASN A 1 901 ? -17.530 11.932 17.930 1.00 94.81 901 ASN A C 1
ATOM 6970 O O . ASN A 1 901 ? -16.785 11.826 18.910 1.00 94.81 901 ASN A O 1
ATOM 6974 N N . ILE A 1 902 ? -18.854 12.059 18.023 1.00 96.62 902 ILE A N 1
ATOM 6975 C CA . ILE A 1 902 ? -19.657 11.994 19.246 1.00 96.62 902 ILE A CA 1
ATOM 6976 C C . ILE A 1 902 ? -20.852 11.064 18.983 1.00 96.62 902 ILE A C 1
ATOM 6978 O O . ILE A 1 902 ? -21.811 11.438 18.308 1.00 96.62 902 ILE A O 1
ATOM 6982 N N . GLY A 1 903 ? -20.800 9.852 19.532 1.00 95.12 903 GLY A N 1
ATOM 6983 C CA . GLY A 1 903 ? -21.893 8.883 19.484 1.00 95.12 903 GLY A CA 1
ATOM 6984 C C . GLY A 1 903 ? -22.833 9.020 20.679 1.00 95.12 903 GLY A C 1
ATOM 6985 O O . GLY A 1 903 ? -22.427 8.751 21.805 1.00 95.12 903 GLY A O 1
ATOM 6986 N N . LEU A 1 904 ? -24.086 9.391 20.431 1.00 95.88 904 LEU A N 1
ATOM 6987 C CA . LEU A 1 904 ? -25.192 9.456 21.397 1.00 95.88 904 LEU A CA 1
ATOM 6988 C C . LEU A 1 904 ? -26.406 8.615 20.943 1.00 95.88 904 LEU A C 1
ATOM 6990 O O . LEU A 1 904 ? -27.461 8.662 21.577 1.00 95.88 904 LEU A O 1
ATOM 6994 N N . GLY A 1 905 ? -26.278 7.826 19.871 1.00 92.81 905 GLY A N 1
ATOM 6995 C CA . GLY A 1 905 ? -27.349 6.974 19.355 1.00 92.81 905 GLY A CA 1
ATOM 6996 C C . GLY A 1 905 ? -27.857 5.942 20.374 1.00 92.81 905 GLY A C 1
ATOM 6997 O O . GLY A 1 905 ? -27.082 5.435 21.183 1.00 92.81 905 GLY A O 1
ATOM 6998 N N . GLY A 1 906 ? -29.154 5.634 20.360 1.00 91.62 906 GLY A N 1
ATOM 6999 C CA . GLY A 1 906 ? -29.804 4.702 21.287 1.00 91.62 906 GLY A CA 1
ATOM 7000 C C . GLY A 1 906 ? -29.901 5.214 22.728 1.00 91.62 906 GLY A C 1
ATOM 7001 O O . GLY A 1 906 ? -29.700 4.435 23.650 1.00 91.62 906 GLY A O 1
ATOM 7002 N N . ASN A 1 907 ? -30.148 6.511 22.925 1.00 95.50 907 ASN A N 1
ATOM 7003 C CA . ASN A 1 907 ? -30.388 7.121 24.238 1.00 95.50 907 A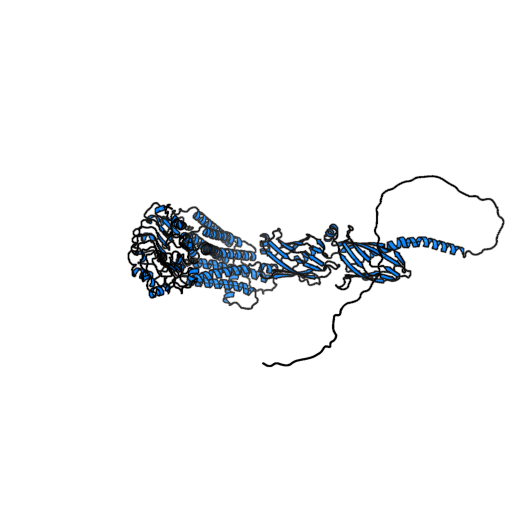SN A CA 1
ATOM 7004 C C . ASN A 1 907 ? -31.826 7.672 24.333 1.00 95.50 907 ASN A C 1
ATOM 7006 O O . ASN A 1 907 ? -32.634 7.517 23.417 1.00 95.50 907 ASN A O 1
ATOM 7010 N N . GLN A 1 908 ? -32.167 8.320 25.449 1.00 95.56 908 GLN A N 1
ATOM 7011 C CA . GLN A 1 908 ? -33.516 8.829 25.727 1.00 95.56 908 GLN A CA 1
ATOM 7012 C C . GLN A 1 908 ? -33.673 10.333 25.401 1.00 95.56 908 GLN A C 1
ATOM 7014 O O . GLN A 1 908 ? -34.596 10.983 25.895 1.00 95.56 908 GLN A O 1
ATOM 7019 N N . LEU A 1 909 ? -32.787 10.911 24.577 1.00 96.50 909 LEU A N 1
ATOM 7020 C CA . LEU A 1 909 ? -32.777 12.350 24.291 1.00 96.50 909 LEU A CA 1
ATOM 7021 C C . LEU A 1 909 ? -34.019 12.771 23.489 1.00 96.50 909 LEU A C 1
ATOM 7023 O O . LEU A 1 909 ? -34.277 12.256 22.404 1.00 96.50 909 LEU A O 1
ATOM 7027 N N . GLN A 1 910 ? -34.760 13.756 23.999 1.00 95.38 910 GLN A N 1
ATOM 7028 C CA . GLN A 1 910 ? -35.943 14.322 23.327 1.00 95.38 910 GLN A CA 1
ATOM 7029 C C . GLN A 1 910 ? -35.613 15.529 22.431 1.00 95.38 910 GLN A C 1
ATOM 7031 O O . GLN A 1 910 ? -36.427 15.934 21.604 1.00 95.38 910 GLN A O 1
ATOM 7036 N N . GLN A 1 911 ? -34.430 16.128 22.602 1.00 92.94 911 GLN A N 1
ATOM 7037 C CA . GLN A 1 911 ? -34.000 17.347 21.911 1.00 92.94 911 GLN A CA 1
ATOM 7038 C C . GLN A 1 911 ? -32.585 17.185 21.344 1.00 92.94 911 GLN A C 1
ATOM 7040 O O . GLN A 1 911 ? -31.740 16.504 21.925 1.00 92.94 911 GLN A O 1
ATOM 7045 N N . MET A 1 912 ? -32.324 17.831 20.207 1.00 93.25 912 MET A N 1
ATOM 7046 C CA . MET A 1 912 ? -31.028 17.799 19.532 1.00 93.25 912 MET A CA 1
ATOM 7047 C C . MET A 1 912 ? -30.053 18.844 20.123 1.00 93.25 912 MET A C 1
ATOM 7049 O O . MET A 1 912 ? -30.377 20.033 20.116 1.00 93.25 912 MET A O 1
ATOM 7053 N N . PRO A 1 913 ? -28.837 18.459 20.563 1.00 92.44 913 PRO A N 1
ATOM 7054 C CA . PRO A 1 913 ? -27.849 19.393 21.109 1.00 92.44 913 PRO A CA 1
ATOM 7055 C C . PRO A 1 913 ? -27.156 20.213 20.008 1.00 92.44 913 PRO A C 1
ATOM 7057 O O . PRO A 1 913 ? -26.106 19.830 19.488 1.00 92.44 913 PRO A O 1
ATOM 7060 N N . MET A 1 914 ? -27.720 21.377 19.668 1.00 91.75 914 MET A N 1
ATOM 7061 C CA . MET A 1 914 ? -27.204 22.256 18.602 1.00 91.75 914 MET A CA 1
ATOM 7062 C C . MET A 1 914 ? -25.739 22.667 18.783 1.00 91.75 914 MET A C 1
ATOM 7064 O O . MET A 1 914 ? -25.013 22.773 17.798 1.00 91.75 914 MET A O 1
ATOM 7068 N N . VAL A 1 915 ? -25.266 22.829 20.022 1.00 92.62 915 VAL A N 1
ATOM 7069 C CA . VAL A 1 915 ? -23.863 23.172 20.323 1.00 92.62 915 VAL A CA 1
ATOM 7070 C C . VAL A 1 915 ? -22.871 22.130 19.779 1.00 92.62 915 VAL A C 1
ATOM 7072 O O . VAL A 1 915 ? -21.744 22.481 19.420 1.00 92.62 915 VAL A O 1
ATOM 7075 N N . LEU A 1 916 ? -23.286 20.863 19.660 1.00 94.00 916 LEU A N 1
ATOM 7076 C CA . LEU A 1 916 ? -22.471 19.773 19.110 1.00 94.00 916 LEU A CA 1
ATOM 7077 C C . LEU A 1 916 ? -22.600 19.621 17.581 1.00 94.00 916 LEU A C 1
ATOM 7079 O O . LEU A 1 916 ? -21.782 18.935 16.969 1.00 94.00 916 LEU A O 1
ATOM 7083 N N . ALA A 1 917 ? -23.599 20.246 16.950 1.00 93.25 917 ALA A N 1
ATOM 7084 C CA . ALA A 1 917 ? -23.942 20.075 15.536 1.00 93.25 917 ALA A CA 1
ATOM 7085 C C . ALA A 1 917 ? -23.024 20.895 14.603 1.00 93.25 917 ALA A C 1
ATOM 7087 O O . ALA A 1 917 ? -23.456 21.802 13.896 1.00 93.25 917 ALA A O 1
ATOM 7088 N N . GLN A 1 918 ? -21.723 20.594 14.624 1.00 90.75 918 GLN A N 1
ATOM 7089 C CA . GLN A 1 918 ? -20.685 21.364 13.932 1.00 90.75 918 GLN A CA 1
ATOM 7090 C C . GLN A 1 918 ? -20.113 20.600 12.721 1.00 90.75 918 GLN A C 1
ATOM 7092 O O . GLN A 1 918 ? -19.878 19.400 12.836 1.00 90.75 918 GLN A O 1
ATOM 7097 N N . PRO A 1 919 ? -19.745 21.261 11.600 1.00 91.31 919 PRO A N 1
ATOM 7098 C CA . PRO A 1 919 ? -19.202 20.588 10.407 1.00 91.31 919 PRO A CA 1
ATOM 7099 C C . PRO A 1 919 ? -17.933 19.740 10.616 1.00 91.31 919 PRO A C 1
ATOM 7101 O O . PRO A 1 919 ? -17.621 18.895 9.778 1.00 91.31 919 PRO A O 1
ATOM 7104 N N . LYS A 1 920 ? -17.185 19.966 11.709 1.00 91.94 920 LYS A N 1
ATOM 7105 C CA . LYS A 1 920 ? -15.992 19.181 12.086 1.00 91.94 920 LYS A CA 1
ATOM 7106 C C . LYS A 1 920 ? -16.309 17.904 12.885 1.00 91.94 920 LYS A C 1
ATOM 7108 O O . LYS A 1 920 ? -15.404 17.109 13.114 1.00 91.94 920 LYS A O 1
ATOM 7113 N N . ILE A 1 921 ? -17.550 17.748 13.353 1.00 94.25 921 ILE A N 1
ATOM 7114 C CA . ILE A 1 921 ? -18.005 16.657 14.222 1.00 94.25 921 ILE A CA 1
ATOM 7115 C C . ILE A 1 921 ? -18.946 15.750 13.420 1.00 94.25 921 ILE A C 1
ATOM 7117 O O . ILE A 1 921 ? -19.776 16.227 12.645 1.00 94.25 921 ILE A O 1
ATOM 7121 N N . VAL A 1 922 ? -18.820 14.439 13.608 1.00 95.25 922 VAL A N 1
ATOM 7122 C CA . VAL A 1 922 ? -19.876 13.463 13.318 1.00 95.25 922 VAL A CA 1
ATOM 7123 C C . VAL A 1 922 ? -20.642 13.226 14.617 1.00 95.25 922 VAL A C 1
ATOM 7125 O O . VAL A 1 922 ? -20.061 12.773 15.598 1.00 95.25 922 VAL A O 1
ATOM 7128 N N . LEU A 1 923 ? -21.917 13.595 14.639 1.00 96.25 923 LEU A N 1
ATOM 7129 C CA . LEU A 1 923 ? -22.819 13.536 15.781 1.00 96.25 923 LEU A CA 1
ATOM 7130 C C . LEU A 1 923 ? -23.922 12.516 15.481 1.00 96.25 923 LEU A C 1
ATOM 7132 O O . LEU A 1 923 ? -24.846 12.785 14.709 1.00 96.25 923 LEU A O 1
ATOM 7136 N N . ASP A 1 924 ? -23.813 11.333 16.075 1.00 94.44 924 ASP A N 1
ATOM 7137 C CA . ASP A 1 924 ? -24.820 10.280 15.947 1.00 94.44 924 ASP A CA 1
ATOM 7138 C C . ASP A 1 924 ? -25.864 10.403 17.062 1.00 94.44 924 ASP A C 1
ATOM 7140 O O . ASP A 1 924 ? -25.537 10.288 18.239 1.00 94.44 924 ASP A O 1
ATOM 7144 N N . LEU A 1 925 ? -27.117 10.644 16.675 1.00 94.56 925 LEU A N 1
ATOM 7145 C CA . LEU A 1 925 ? -28.300 10.752 17.532 1.00 94.56 925 LEU A CA 1
ATOM 7146 C C . LEU A 1 925 ? -29.377 9.728 17.117 1.00 94.56 925 LEU A C 1
ATOM 7148 O O . LEU A 1 925 ? -30.544 9.884 17.476 1.00 94.56 925 LEU A O 1
ATOM 7152 N N . SER A 1 926 ? -29.013 8.688 16.355 1.00 92.62 926 SER A N 1
ATOM 7153 C CA . SER A 1 926 ? -29.938 7.632 15.911 1.00 92.62 926 SER A CA 1
ATOM 7154 C C . SER A 1 926 ? -30.705 6.993 17.078 1.00 92.62 926 SER A C 1
ATOM 7156 O O . SER A 1 926 ? -30.234 6.995 18.211 1.00 92.62 926 SER A O 1
ATOM 7158 N N . GLY A 1 927 ? -31.913 6.472 16.852 1.00 90.06 927 GLY A N 1
ATOM 7159 C CA . GLY A 1 927 ? -32.675 5.747 17.883 1.00 90.06 927 GLY A CA 1
ATOM 7160 C C . GLY A 1 927 ? -32.989 6.523 19.176 1.00 90.06 927 GLY A C 1
ATOM 7161 O O . GLY A 1 927 ? -33.188 5.894 20.210 1.00 90.06 927 GLY A O 1
ATOM 7162 N N . ASN A 1 928 ? -32.983 7.861 19.147 1.00 94.25 928 ASN A N 1
ATOM 7163 C CA . ASN A 1 928 ? -33.388 8.732 20.261 1.00 94.25 928 ASN A CA 1
ATOM 7164 C C . ASN A 1 928 ? -34.839 9.230 20.099 1.00 94.25 928 ASN A C 1
ATOM 7166 O O . ASN A 1 928 ? -35.407 9.192 19.008 1.00 94.25 928 ASN A O 1
ATOM 7170 N N . ALA A 1 929 ? -35.427 9.788 21.160 1.00 94.31 929 ALA A N 1
ATOM 7171 C CA . ALA A 1 929 ? -36.801 10.309 21.187 1.00 94.31 929 ALA A CA 1
ATOM 7172 C C . ALA A 1 929 ? -36.988 11.692 20.508 1.00 94.31 929 ALA A C 1
ATOM 7174 O O . ALA A 1 929 ? -37.899 12.443 20.858 1.00 94.31 929 ALA A O 1
ATOM 7175 N N . ILE A 1 930 ? -36.134 12.051 19.542 1.00 94.12 930 ILE A N 1
ATOM 7176 C CA . ILE A 1 930 ? -36.134 13.362 18.875 1.00 94.12 930 ILE A CA 1
ATOM 7177 C C . ILE A 1 930 ? -37.274 13.438 17.848 1.00 94.12 930 ILE A C 1
ATOM 7179 O O . ILE A 1 930 ? -37.292 12.696 16.867 1.00 94.12 930 ILE A O 1
ATOM 7183 N N . THR A 1 931 ? -38.213 14.364 18.053 1.00 92.25 931 THR A N 1
ATOM 7184 C CA . THR A 1 931 ? -39.382 14.579 17.175 1.00 92.25 931 THR A CA 1
ATOM 7185 C C . THR A 1 931 ? -39.196 15.694 16.145 1.00 92.25 931 THR A C 1
ATOM 7187 O O . THR A 1 931 ? -39.854 15.676 15.109 1.00 92.25 931 THR A O 1
ATOM 7190 N N . ALA A 1 932 ? -38.302 16.653 16.397 1.00 90.06 932 ALA A N 1
ATOM 7191 C CA . ALA A 1 932 ? -38.054 17.789 15.513 1.00 90.06 932 ALA A CA 1
ATOM 7192 C C . ALA A 1 932 ? -36.588 18.244 15.563 1.00 90.06 932 ALA A C 1
ATOM 7194 O O . ALA A 1 932 ? -35.924 18.135 16.596 1.00 90.06 932 ALA A O 1
ATOM 7195 N N . ILE A 1 933 ? -36.111 18.807 14.451 1.00 91.31 933 ILE A N 1
ATOM 7196 C CA . ILE A 1 933 ? -34.826 19.514 14.369 1.00 91.31 933 ILE A CA 1
ATOM 7197 C C . ILE A 1 933 ? -35.031 21.033 14.522 1.00 91.31 933 ILE A C 1
ATOM 7199 O O . ILE A 1 933 ? -36.071 21.547 14.101 1.00 91.31 933 ILE A O 1
ATOM 7203 N N . PRO A 1 934 ? -34.064 21.779 15.085 1.00 90.56 934 PRO A N 1
ATOM 7204 C CA . PRO A 1 934 ? -34.127 23.240 15.127 1.00 90.56 934 PRO A CA 1
ATOM 7205 C C . PRO A 1 934 ? -34.067 23.874 13.723 1.00 90.56 934 PRO A C 1
ATOM 7207 O O . PRO A 1 934 ? -33.362 23.354 12.854 1.00 90.56 934 PRO A O 1
ATOM 7210 N N . PRO A 1 935 ? -34.772 24.998 13.486 1.00 87.12 935 PRO A N 1
ATOM 7211 C CA . PRO A 1 935 ? -34.965 25.558 12.144 1.00 87.12 935 PRO A CA 1
ATOM 7212 C C . PRO A 1 935 ? -33.680 26.107 11.508 1.00 87.12 935 PRO A C 1
ATOM 7214 O O . PRO A 1 935 ? -33.557 26.100 10.287 1.00 87.12 935 PRO A O 1
ATOM 7217 N N . ASP A 1 936 ? -32.716 26.542 12.323 1.00 90.00 936 ASP A N 1
ATOM 7218 C CA . ASP A 1 936 ? -31.446 27.129 11.875 1.00 90.00 936 ASP A CA 1
ATOM 7219 C C . ASP A 1 936 ? -30.336 26.082 11.631 1.00 90.00 936 ASP A C 1
ATOM 7221 O O . ASP A 1 936 ? -29.166 26.431 11.452 1.00 90.00 936 ASP A O 1
ATOM 7225 N N . LEU A 1 937 ? -30.665 24.783 11.647 1.00 91.00 937 LEU A N 1
ATOM 7226 C CA . LEU A 1 937 ? -29.709 23.714 11.360 1.00 91.00 937 LEU A CA 1
ATOM 7227 C C . LEU A 1 937 ? -29.340 23.689 9.867 1.00 91.00 937 LEU A C 1
ATOM 7229 O O . LEU A 1 937 ? -30.199 23.508 9.006 1.00 91.00 937 LEU A O 1
ATOM 7233 N N . ASP A 1 938 ? -28.043 23.776 9.555 1.00 91.38 938 ASP A N 1
ATOM 7234 C CA . ASP A 1 938 ? -27.549 23.591 8.186 1.00 91.38 938 ASP A CA 1
ATOM 7235 C C . ASP A 1 938 ? -27.900 22.184 7.671 1.00 91.38 938 ASP A C 1
ATOM 7237 O O . ASP A 1 938 ? -27.314 21.179 8.085 1.00 91.38 938 ASP A O 1
ATOM 7241 N N . ALA A 1 939 ? -28.829 22.115 6.714 1.00 88.94 939 ALA A N 1
ATOM 7242 C CA . ALA A 1 939 ? -29.275 20.873 6.089 1.00 88.94 939 ALA A CA 1
ATOM 7243 C C . ALA A 1 939 ? -28.126 20.061 5.457 1.00 88.94 939 ALA A C 1
ATOM 7245 O O . ALA A 1 939 ? -28.224 18.835 5.353 1.00 88.94 939 ALA A O 1
ATOM 7246 N N . ASN A 1 940 ? -26.999 20.694 5.095 1.00 92.00 940 ASN A N 1
ATOM 7247 C CA . ASN A 1 940 ? -25.815 19.972 4.627 1.00 92.00 940 ASN A CA 1
ATOM 7248 C C . ASN A 1 940 ? -25.241 19.030 5.695 1.00 92.00 940 ASN A C 1
ATOM 7250 O O . ASN A 1 940 ? -24.626 18.033 5.325 1.00 92.00 940 ASN A O 1
ATOM 7254 N N . LEU A 1 941 ? -25.439 19.299 6.991 1.00 93.81 941 LEU A N 1
ATOM 7255 C CA . LEU A 1 941 ? -24.994 18.415 8.071 1.00 93.81 941 LEU A CA 1
ATOM 7256 C C . LEU A 1 941 ? -25.764 17.089 8.069 1.00 93.81 941 LEU A C 1
ATOM 7258 O O . LEU A 1 941 ? -25.165 16.035 8.280 1.00 93.81 941 LEU A O 1
ATOM 7262 N N . LEU A 1 942 ? -27.062 17.126 7.757 1.00 91.88 942 LEU A N 1
ATOM 7263 C CA . LEU A 1 942 ? -27.897 15.933 7.598 1.00 91.88 942 LEU A CA 1
ATOM 7264 C C . LEU A 1 942 ? -27.571 15.197 6.289 1.00 91.88 942 LEU A C 1
ATOM 7266 O O . LEU A 1 942 ? -27.410 13.980 6.288 1.00 91.88 942 LEU A O 1
ATOM 7270 N N . VAL A 1 943 ? -27.405 15.926 5.178 1.00 90.44 943 VAL A N 1
ATOM 7271 C CA . VAL A 1 943 ? -27.081 15.339 3.860 1.00 90.44 943 VAL A CA 1
ATOM 7272 C C . VAL A 1 943 ? -25.695 14.680 3.847 1.00 90.44 943 VAL A C 1
ATOM 7274 O O . VAL A 1 943 ? -25.540 13.586 3.310 1.00 90.44 943 VAL A O 1
ATOM 7277 N N . LYS A 1 944 ? -24.688 15.300 4.477 1.00 92.25 944 LYS A N 1
ATOM 7278 C CA . LYS A 1 944 ? -23.341 14.720 4.653 1.00 92.25 944 LYS A CA 1
ATOM 7279 C C . LYS A 1 944 ? -23.272 13.682 5.775 1.00 92.25 944 LYS A C 1
ATOM 7281 O O . LYS A 1 944 ? -22.244 13.026 5.916 1.00 92.25 944 LYS A O 1
ATOM 7286 N N . ARG A 1 945 ? -24.341 13.547 6.572 1.00 91.81 945 ARG A N 1
ATOM 7287 C CA . ARG A 1 945 ? -24.414 12.708 7.778 1.00 91.81 945 ARG A CA 1
ATOM 7288 C C . ARG A 1 945 ? -23.336 13.044 8.823 1.00 91.81 945 ARG A C 1
ATOM 7290 O O . ARG A 1 945 ? -22.888 12.183 9.572 1.00 91.81 945 ARG A O 1
ATOM 7297 N N . ASN A 1 946 ? -22.981 14.331 8.903 1.00 94.38 946 ASN A N 1
ATOM 7298 C CA . ASN A 1 946 ? -22.365 14.939 10.087 1.00 94.38 946 ASN A CA 1
ATOM 7299 C C . ASN A 1 946 ? -23.334 14.939 11.279 1.00 94.38 946 ASN A C 1
ATOM 7301 O O . ASN A 1 946 ? -22.884 14.923 12.415 1.00 94.38 946 ASN A O 1
ATOM 7305 N N . VAL A 1 947 ? -24.645 14.954 11.031 1.00 95.25 947 VAL A N 1
ATOM 7306 C CA . VAL A 1 947 ? -25.684 14.678 12.029 1.00 95.25 947 VAL A CA 1
ATOM 7307 C C . VAL A 1 947 ? -26.503 13.488 11.531 1.00 95.25 947 VAL A C 1
ATOM 7309 O O . VAL A 1 947 ? -26.951 13.490 10.383 1.00 95.25 947 VAL A O 1
ATOM 7312 N N . VAL A 1 948 ? -26.686 12.470 12.374 1.00 93.56 948 VAL A N 1
ATOM 7313 C CA . VAL A 1 948 ? -27.465 11.259 12.059 1.00 93.56 948 VAL A CA 1
ATOM 7314 C C . VAL A 1 948 ? -28.652 11.145 13.010 1.00 93.56 948 VAL A C 1
ATOM 7316 O O . VAL A 1 948 ? -28.474 11.199 14.220 1.00 93.56 948 VAL A O 1
ATOM 7319 N N . LEU A 1 949 ? -29.854 10.967 12.455 1.00 93.00 949 LEU A N 1
ATOM 7320 C CA . LEU A 1 949 ? -31.130 10.885 13.186 1.00 93.00 949 LEU A CA 1
ATOM 7321 C C . LEU A 1 949 ? -31.924 9.607 12.840 1.00 93.00 949 LEU A C 1
ATOM 7323 O O . LEU A 1 949 ? -33.117 9.519 13.118 1.00 93.00 949 LEU A O 1
ATOM 7327 N N . ASP A 1 950 ? -31.285 8.616 12.213 1.00 91.94 950 ASP A N 1
ATOM 7328 C CA . ASP A 1 950 ? -31.933 7.377 11.757 1.00 91.94 950 ASP A CA 1
ATOM 7329 C C . ASP A 1 950 ? -32.688 6.670 12.901 1.00 91.94 950 ASP A C 1
ATOM 7331 O O . ASP A 1 950 ? -32.143 6.489 13.989 1.00 91.94 950 ASP A O 1
ATOM 7335 N N . GLY A 1 951 ? -33.943 6.270 12.674 1.00 88.75 951 GLY A N 1
ATOM 7336 C CA . GLY A 1 951 ? -34.782 5.635 13.703 1.00 88.75 951 GLY A CA 1
ATOM 7337 C C . GLY A 1 951 ? -35.172 6.537 14.886 1.00 88.75 951 GLY A C 1
ATOM 7338 O O . GLY A 1 951 ? -35.513 6.026 15.949 1.00 88.75 951 GLY A O 1
ATOM 7339 N N . THR A 1 952 ? -35.080 7.863 14.741 1.00 92.06 952 THR A N 1
ATOM 7340 C CA . THR A 1 952 ? -35.769 8.820 15.630 1.00 92.06 952 THR A CA 1
ATOM 7341 C C . THR A 1 952 ? -37.189 9.092 15.110 1.00 92.06 952 THR A C 1
ATOM 7343 O O . THR A 1 952 ? -37.401 9.011 13.897 1.00 92.06 952 THR A O 1
ATOM 7346 N N . PRO A 1 953 ? -38.153 9.504 15.960 1.00 91.75 953 PRO A N 1
ATOM 7347 C CA . PRO A 1 953 ? -39.488 9.913 15.517 1.00 91.75 953 PRO A CA 1
ATOM 7348 C C . PRO A 1 953 ? -39.492 10.955 14.385 1.00 91.75 953 PRO A C 1
ATOM 7350 O O . PRO A 1 953 ? -40.325 10.869 13.489 1.00 91.75 953 PRO A O 1
ATOM 7353 N N . TYR A 1 954 ? -38.530 11.886 14.362 1.00 91.00 954 TYR A N 1
ATOM 7354 C CA . TYR A 1 954 ? -38.333 12.840 13.260 1.00 91.00 954 TYR A CA 1
ATOM 7355 C C . TYR A 1 954 ? -38.097 12.162 11.893 1.00 91.00 954 TYR A C 1
ATOM 7357 O O . TYR A 1 954 ? -38.529 12.667 10.858 1.00 91.00 954 TYR A O 1
ATOM 7365 N N . CYS A 1 955 ? -37.420 11.012 11.876 1.00 89.69 955 CYS A N 1
ATOM 7366 C CA . CYS A 1 955 ? -37.146 10.240 10.665 1.00 89.69 955 CYS A CA 1
ATOM 7367 C C . CYS A 1 955 ? -38.241 9.221 10.305 1.00 89.69 955 CYS A C 1
ATOM 7369 O O . CYS A 1 955 ? -38.155 8.621 9.230 1.00 89.69 955 CYS A O 1
ATOM 7371 N N . ASP A 1 956 ? -39.246 9.029 11.163 1.00 84.50 956 ASP A N 1
ATOM 7372 C CA . ASP A 1 956 ? -40.339 8.065 10.976 1.00 84.50 956 ASP A CA 1
ATOM 7373 C C . ASP A 1 956 ? -41.735 8.731 10.907 1.00 84.50 956 ASP A C 1
ATOM 7375 O O . ASP A 1 956 ? -42.735 8.048 10.676 1.00 84.50 956 ASP A O 1
ATOM 7379 N N . ASP A 1 957 ? -41.814 10.063 11.031 1.00 78.69 957 ASP A N 1
ATOM 7380 C CA . ASP A 1 957 ? -43.018 10.856 10.749 1.00 78.69 957 ASP A CA 1
ATOM 7381 C C . ASP A 1 957 ? -43.458 10.683 9.284 1.00 78.69 957 ASP A C 1
ATOM 7383 O O . ASP A 1 957 ? -42.758 11.067 8.346 1.00 78.69 957 ASP A O 1
ATOM 7387 N N . THR A 1 958 ? -44.646 10.105 9.091 1.00 63.84 958 THR A N 1
ATOM 7388 C CA . THR A 1 958 ? -45.254 9.863 7.773 1.00 63.84 958 THR A CA 1
ATOM 7389 C C . THR A 1 958 ? -46.089 11.036 7.255 1.00 63.84 958 THR A C 1
ATOM 7391 O O . THR A 1 958 ? -46.548 10.993 6.112 1.00 63.84 958 THR A O 1
ATOM 7394 N N . SER A 1 959 ? -46.298 12.087 8.059 1.00 68.44 959 SER A N 1
ATOM 7395 C CA . SER A 1 959 ? -47.011 13.301 7.637 1.00 68.44 959 SER A CA 1
ATOM 7396 C C . SER A 1 959 ? -46.154 14.195 6.734 1.00 68.44 959 SER A C 1
ATOM 7398 O O . SER A 1 959 ? -46.677 14.893 5.862 1.00 68.44 959 SER A O 1
ATOM 7400 N N . GLN A 1 960 ? -44.831 14.113 6.886 1.00 60.59 960 GLN A N 1
ATOM 7401 C CA . GLN A 1 960 ? -43.844 14.682 5.976 1.00 60.59 960 GLN A CA 1
ATOM 7402 C C . GLN A 1 960 ? -43.275 13.565 5.090 1.00 60.59 960 GLN A C 1
ATOM 7404 O O . GLN A 1 960 ? -43.217 12.402 5.482 1.00 60.59 960 GLN A O 1
ATOM 7409 N N . HIS A 1 961 ? -42.851 13.885 3.864 1.00 66.25 961 HIS A N 1
ATOM 7410 C CA . HIS A 1 961 ? -42.136 12.893 3.053 1.00 66.25 961 HIS A CA 1
ATOM 7411 C C . HIS A 1 961 ? -40.784 12.606 3.711 1.00 66.25 961 HIS A C 1
ATOM 7413 O O . HIS A 1 961 ? -39.993 13.535 3.882 1.00 66.25 961 HIS A O 1
ATOM 7419 N N . ARG A 1 962 ? -40.531 11.334 4.064 1.00 71.94 962 ARG A N 1
ATOM 7420 C CA . ARG A 1 962 ? -39.345 10.904 4.822 1.00 71.94 962 ARG A CA 1
ATOM 7421 C C . ARG A 1 962 ? -38.069 11.573 4.280 1.00 71.94 962 ARG A C 1
ATOM 7423 O O . ARG A 1 962 ? -37.754 11.363 3.104 1.00 71.94 962 ARG A O 1
ATOM 7430 N N . PRO A 1 963 ? -37.327 12.355 5.090 1.00 78.38 963 PRO A N 1
ATOM 7431 C CA . PRO A 1 963 ? -36.158 13.080 4.604 1.00 78.38 963 PRO A CA 1
ATOM 7432 C C . PRO A 1 963 ? -35.124 12.131 3.990 1.00 78.38 963 PRO A C 1
ATOM 7434 O O . PRO A 1 963 ? -34.781 11.118 4.589 1.00 78.38 963 PRO A O 1
ATOM 7437 N N . ALA A 1 964 ? -34.572 12.466 2.821 1.00 80.62 964 ALA A N 1
ATOM 7438 C CA . ALA A 1 964 ? -33.624 11.592 2.110 1.00 80.62 964 ALA A CA 1
ATOM 7439 C C . ALA A 1 964 ? -32.289 11.350 2.861 1.00 80.62 964 ALA A C 1
ATOM 7441 O O . ALA A 1 964 ? -31.508 10.479 2.480 1.00 80.62 964 ALA A O 1
ATOM 7442 N N . SER A 1 965 ? -32.020 12.117 3.921 1.00 84.88 965 SER A N 1
ATOM 7443 C CA . SER A 1 965 ? -30.926 11.910 4.880 1.00 84.88 965 SER A CA 1
ATOM 7444 C C . SER A 1 965 ? -31.202 10.789 5.895 1.00 84.88 965 SER A C 1
ATOM 7446 O O . SER A 1 965 ? -30.250 10.156 6.367 1.00 84.88 965 SER A O 1
ATOM 7448 N N . CYS A 1 966 ? -32.479 10.546 6.213 1.00 88.00 966 CYS A N 1
ATOM 7449 C CA . CYS A 1 966 ? -32.955 9.527 7.143 1.00 88.00 966 CYS A CA 1
ATOM 7450 C C . CYS A 1 966 ? -32.938 8.138 6.502 1.00 88.00 966 CYS A C 1
ATOM 7452 O O . CYS A 1 966 ? -33.501 7.915 5.428 1.00 88.00 966 CYS A O 1
ATOM 7454 N N . LYS A 1 967 ? -32.360 7.169 7.207 1.00 88.25 967 LYS A N 1
ATOM 7455 C CA . LYS A 1 967 ? -32.384 5.753 6.833 1.00 88.25 967 LYS A CA 1
ATOM 7456 C C . LYS A 1 967 ? -33.122 4.918 7.884 1.00 88.25 967 LYS A C 1
ATOM 7458 O O . LYS A 1 967 ? -33.250 5.310 9.039 1.00 88.25 967 LYS A O 1
ATOM 7463 N N . SER A 1 968 ? -33.616 3.751 7.476 1.00 85.75 968 SER A N 1
ATOM 7464 C CA . SER A 1 968 ? -34.196 2.743 8.374 1.00 85.75 968 SER A CA 1
ATOM 7465 C C . SER A 1 968 ? -33.110 1.896 9.032 1.00 85.75 968 SER A C 1
ATOM 7467 O O . SER A 1 968 ? -32.243 1.370 8.335 1.00 85.75 968 SER A O 1
ATOM 7469 N N . LEU A 1 969 ? -33.209 1.721 10.349 1.00 87.94 969 LEU A N 1
ATOM 7470 C CA . LEU A 1 969 ? -32.433 0.734 11.099 1.00 87.94 969 LEU A CA 1
ATOM 7471 C C . LEU A 1 969 ? -33.061 -0.663 10.936 1.00 87.94 969 LEU A C 1
ATOM 7473 O O . LEU A 1 969 ? -34.269 -0.774 10.732 1.00 87.94 969 LEU A O 1
ATOM 7477 N N . CYS A 1 970 ? -32.255 -1.721 11.034 1.00 91.38 970 CYS A N 1
ATOM 7478 C CA . CYS A 1 970 ? -32.721 -3.114 10.951 1.00 91.38 970 CYS A CA 1
ATOM 7479 C C . CYS A 1 970 ? -33.160 -3.694 12.313 1.00 91.38 970 CYS A C 1
ATOM 7481 O O . CYS A 1 970 ? -33.937 -4.649 12.356 1.00 91.38 970 CYS A O 1
ATOM 7483 N N . ALA A 1 971 ? -32.699 -3.088 13.411 1.00 88.88 971 ALA A N 1
ATOM 7484 C CA . ALA A 1 971 ? -33.133 -3.329 14.785 1.00 88.88 971 ALA A CA 1
ATOM 7485 C C . ALA A 1 971 ? -32.994 -2.025 15.608 1.00 88.88 971 ALA A C 1
ATOM 7487 O O . ALA A 1 971 ? -32.170 -1.173 15.254 1.00 88.88 971 ALA A O 1
ATOM 7488 N N . PRO A 1 972 ? -33.769 -1.825 16.692 1.00 83.00 972 PRO A N 1
ATOM 7489 C CA . PRO A 1 972 ? -33.646 -0.642 17.546 1.00 83.00 972 PRO A CA 1
ATOM 7490 C C . PRO A 1 972 ? -32.236 -0.519 18.135 1.00 83.00 972 PRO A C 1
ATOM 7492 O O . PRO A 1 972 ? -31.713 -1.478 18.687 1.00 83.00 972 PRO A O 1
ATOM 7495 N N . GLY A 1 973 ? -31.604 0.651 18.010 1.00 80.81 973 GLY A N 1
ATOM 7496 C CA . GLY A 1 973 ? -30.235 0.878 18.497 1.00 80.81 973 GLY A CA 1
ATOM 7497 C C . GLY A 1 973 ? -29.118 0.225 17.666 1.00 80.81 973 GLY A C 1
ATOM 7498 O O . GLY A 1 973 ? -27.947 0.484 17.948 1.00 80.81 973 GLY A O 1
ATOM 7499 N N . CYS A 1 974 ? -29.446 -0.561 16.632 1.00 89.94 974 CYS A N 1
ATOM 7500 C CA . CYS A 1 974 ? -28.486 -1.048 15.645 1.00 89.94 974 CYS A CA 1
ATOM 7501 C C . CYS A 1 974 ? -28.314 -0.011 14.524 1.00 89.94 974 CYS A C 1
ATOM 7503 O O . CYS A 1 974 ? -29.153 0.123 13.631 1.00 89.94 974 CYS A O 1
ATOM 7505 N N . GLY A 1 975 ? -27.223 0.749 14.585 1.00 86.50 975 GLY A N 1
ATOM 7506 C CA . GLY A 1 975 ? -26.839 1.716 13.563 1.00 86.50 975 GLY A CA 1
ATOM 7507 C C . GLY A 1 975 ? -26.341 1.042 12.281 1.00 86.50 975 GLY A C 1
ATOM 7508 O O . GLY A 1 975 ? -25.629 0.047 12.309 1.00 86.50 975 GLY A O 1
ATOM 7509 N N . ILE A 1 976 ? -26.643 1.638 11.126 1.00 84.56 976 ILE A N 1
ATOM 7510 C CA . ILE A 1 976 ? -26.339 1.075 9.790 1.00 84.56 976 ILE A CA 1
ATOM 7511 C C . ILE A 1 976 ? -24.825 0.933 9.511 1.00 84.56 976 ILE A C 1
ATOM 7513 O O . ILE A 1 976 ? -24.435 0.280 8.552 1.00 84.56 976 ILE A O 1
ATOM 7517 N N . ALA A 1 977 ? -23.971 1.552 10.330 1.00 86.00 977 ALA A N 1
ATOM 7518 C CA . ALA A 1 977 ? -22.511 1.450 10.252 1.00 86.00 977 ALA A CA 1
ATOM 7519 C C . ALA A 1 977 ? -21.899 0.523 11.329 1.00 86.00 977 ALA A C 1
ATOM 7521 O O . ALA A 1 977 ? -20.713 0.667 11.624 1.00 86.00 977 ALA A O 1
ATOM 7522 N N . MET A 1 978 ? -22.721 -0.347 11.935 1.00 90.00 978 MET A N 1
ATOM 7523 C CA . MET A 1 978 ? -22.314 -1.428 12.850 1.00 90.00 978 MET A CA 1
ATOM 7524 C C . MET A 1 978 ? -22.362 -2.795 12.156 1.00 90.00 978 MET A C 1
ATOM 7526 O O . MET A 1 978 ? -21.390 -3.528 12.212 1.00 90.00 978 MET A O 1
ATOM 7530 N N . VAL A 1 979 ? -23.450 -3.093 11.433 1.00 92.25 979 VAL A N 1
ATOM 7531 C CA . VAL A 1 979 ? -23.615 -4.362 10.698 1.00 92.25 979 VAL A CA 1
ATOM 7532 C C . VAL A 1 979 ? -22.494 -4.544 9.671 1.00 92.25 979 VAL A C 1
ATOM 7534 O O . VAL A 1 979 ? -22.429 -3.776 8.705 1.00 92.25 979 VAL A O 1
ATOM 7537 N N . GLY A 1 980 ? -21.654 -5.569 9.840 1.00 92.31 980 GLY A N 1
ATOM 7538 C CA . GLY A 1 980 ? -20.482 -5.782 8.988 1.00 92.31 980 GLY A CA 1
ATOM 7539 C C . GLY A 1 980 ? -19.402 -4.718 9.212 1.00 92.31 980 GLY A C 1
ATOM 7540 O O . GLY A 1 980 ? -18.936 -4.088 8.255 1.00 92.31 980 GLY A O 1
ATOM 7541 N N . ASP A 1 981 ? -19.045 -4.464 10.473 1.00 92.62 981 ASP A N 1
ATOM 7542 C CA . ASP A 1 981 ? -17.978 -3.545 10.871 1.00 92.62 981 ASP A CA 1
ATOM 7543 C C . ASP A 1 981 ? -16.749 -4.194 11.534 1.00 92.62 981 ASP A C 1
ATOM 7545 O O . ASP A 1 981 ? -15.787 -3.489 11.850 1.00 92.62 981 ASP A O 1
ATOM 7549 N N . TYR A 1 982 ? -16.733 -5.527 11.618 1.00 93.88 982 TYR A N 1
ATOM 7550 C CA . TYR A 1 982 ? -15.753 -6.388 12.291 1.00 93.88 982 TYR A CA 1
ATOM 7551 C C . TYR A 1 982 ? -15.807 -6.372 13.827 1.00 93.88 982 TYR A C 1
ATOM 7553 O O . TYR A 1 982 ? -14.955 -6.989 14.476 1.00 93.88 982 TYR A O 1
ATOM 7561 N N . TRP A 1 983 ? -16.795 -5.713 14.441 1.00 92.25 983 TRP A N 1
ATOM 7562 C CA . TRP A 1 983 ? -17.119 -5.867 15.861 1.00 92.25 983 TRP A CA 1
ATOM 7563 C C . TRP A 1 983 ? -18.494 -6.511 16.036 1.00 92.25 983 TRP A C 1
ATOM 7565 O O . TRP A 1 983 ? -19.497 -5.923 15.675 1.00 92.25 983 TRP A O 1
ATOM 7575 N N . CYS A 1 984 ? -18.540 -7.663 16.712 1.00 92.75 984 CYS A N 1
ATOM 7576 C CA . CYS A 1 984 ? -19.800 -8.248 17.178 1.00 92.75 984 CYS A CA 1
ATOM 7577 C C . CYS A 1 984 ? -20.512 -7.295 18.158 1.00 92.75 984 CYS A C 1
ATOM 7579 O O . CYS A 1 984 ? -20.102 -7.192 19.321 1.00 92.75 984 CYS A O 1
ATOM 7581 N N . ASP A 1 985 ? -21.548 -6.610 17.685 1.00 92.50 985 ASP A N 1
ATOM 7582 C CA . ASP A 1 985 ? -22.421 -5.690 18.406 1.00 92.50 985 ASP A CA 1
ATOM 7583 C C . ASP A 1 985 ? -23.765 -6.411 18.641 1.00 92.50 985 ASP A C 1
ATOM 7585 O O . ASP A 1 985 ? -24.613 -6.504 17.754 1.00 92.50 985 ASP A O 1
ATOM 7589 N N . LEU A 1 986 ? -24.016 -6.916 19.860 1.00 91.75 986 LEU A N 1
ATOM 7590 C CA . LEU A 1 986 ? -25.165 -7.808 20.135 1.00 91.75 986 LEU A CA 1
ATOM 7591 C C . LEU A 1 986 ? -26.546 -7.206 19.806 1.00 91.75 986 LEU A C 1
ATOM 7593 O O . LEU A 1 986 ? -27.504 -7.942 19.594 1.00 91.75 986 LEU A O 1
ATOM 7597 N N . VAL A 1 987 ? -26.662 -5.878 19.739 1.00 90.31 987 VAL A N 1
ATOM 7598 C CA . VAL A 1 987 ? -27.898 -5.173 19.343 1.00 90.31 987 VAL A CA 1
ATOM 7599 C C . VAL A 1 987 ? -28.187 -5.309 17.836 1.00 90.31 987 VAL A C 1
ATOM 7601 O O . VAL A 1 987 ? -29.337 -5.219 17.409 1.00 90.31 987 VAL A O 1
ATOM 7604 N N . CYS A 1 988 ? -27.160 -5.578 17.030 1.00 93.19 988 CYS A N 1
ATOM 7605 C CA . CYS A 1 988 ? -27.253 -5.904 15.611 1.00 93.19 988 CYS A CA 1
ATOM 7606 C C . CYS A 1 988 ? -27.300 -7.421 15.334 1.00 93.19 988 CYS A C 1
ATOM 7608 O O . CYS A 1 988 ? -27.642 -7.826 14.221 1.00 93.19 988 CYS A O 1
ATOM 7610 N N . PHE A 1 989 ? -27.054 -8.277 16.333 1.00 92.88 989 PHE A N 1
ATOM 7611 C CA . PHE A 1 989 ? -27.150 -9.737 16.211 1.00 92.88 989 PHE A CA 1
ATOM 7612 C C . PHE A 1 989 ? -28.616 -10.219 16.191 1.00 92.88 989 PHE A C 1
ATOM 7614 O O . PHE A 1 989 ? -29.127 -10.837 17.123 1.00 92.88 989 PHE A O 1
ATOM 7621 N N . THR A 1 990 ? -29.327 -9.889 15.109 1.00 92.06 990 THR A N 1
ATOM 7622 C CA . THR A 1 990 ? -30.741 -10.230 14.888 1.00 92.06 990 THR A CA 1
ATOM 7623 C C . THR A 1 990 ? -30.983 -10.703 13.447 1.00 92.06 990 THR A C 1
ATOM 7625 O O . THR A 1 990 ? -30.261 -10.277 12.539 1.00 92.06 990 THR A O 1
ATOM 7628 N N . PRO A 1 991 ? -32.026 -11.516 13.176 1.00 92.00 991 PRO A N 1
ATOM 7629 C CA . PRO A 1 991 ? -32.317 -11.988 11.820 1.00 92.00 991 PRO A CA 1
ATOM 7630 C C . PRO A 1 991 ? -32.594 -10.857 10.816 1.00 92.00 991 PRO A C 1
ATOM 7632 O O . PRO A 1 991 ? -32.219 -10.965 9.651 1.00 92.00 991 PRO A O 1
ATOM 7635 N N . SER A 1 992 ? -33.212 -9.751 11.251 1.00 92.38 992 SER A N 1
ATOM 7636 C CA . SER A 1 992 ? -33.509 -8.587 10.400 1.00 92.38 992 SER A CA 1
ATOM 7637 C C . SER A 1 992 ? -32.271 -7.765 10.034 1.00 92.38 992 SER A C 1
ATOM 7639 O O . SER A 1 992 ? -32.269 -7.107 8.995 1.00 92.38 992 SER A O 1
ATOM 7641 N N . CYS A 1 993 ? -31.217 -7.824 10.850 1.00 92.88 993 CYS A N 1
ATOM 7642 C CA . CYS A 1 993 ? -29.898 -7.262 10.556 1.00 92.88 993 CYS A CA 1
ATOM 7643 C C . CYS A 1 993 ? -28.939 -8.270 9.896 1.00 92.88 993 CYS A C 1
ATOM 7645 O O . CYS A 1 993 ? -27.780 -7.940 9.667 1.00 92.88 993 CYS A O 1
ATOM 7647 N N . GLY A 1 994 ? -29.390 -9.495 9.597 1.00 92.62 994 GLY A N 1
ATOM 7648 C CA . GLY A 1 994 ? -28.532 -10.542 9.038 1.00 92.62 994 GLY A CA 1
ATOM 7649 C C . GLY A 1 994 ? -27.448 -11.023 10.007 1.00 92.62 994 GLY A C 1
ATOM 7650 O O . GLY A 1 994 ? -26.327 -11.256 9.571 1.00 92.62 994 GLY A O 1
ATOM 7651 N N . TYR A 1 995 ? -27.776 -11.137 11.301 1.00 92.62 995 TYR A N 1
ATOM 7652 C CA . TYR A 1 995 ? -26.868 -11.580 12.372 1.00 92.62 995 TYR A CA 1
ATOM 7653 C C . TYR A 1 995 ? -25.553 -10.786 12.406 1.00 92.62 995 TYR A C 1
ATOM 7655 O O . TYR A 1 995 ? -24.457 -1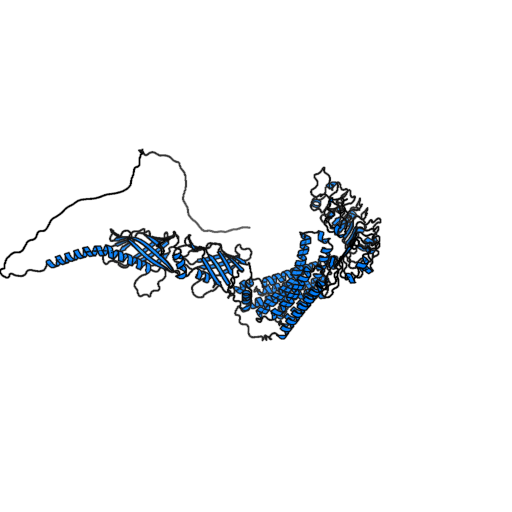1.343 12.399 1.00 92.62 995 TYR A O 1
ATOM 7663 N N . ASP A 1 996 ? -25.683 -9.457 12.418 1.00 93.62 996 ASP A N 1
ATOM 7664 C CA . ASP A 1 996 ? -24.561 -8.511 12.448 1.00 93.62 996 ASP A CA 1
ATOM 7665 C C . ASP A 1 996 ? -23.561 -8.669 11.281 1.00 93.62 996 ASP A C 1
ATOM 7667 O O . ASP A 1 996 ? -22.367 -8.421 11.406 1.00 93.62 996 ASP A O 1
ATOM 7671 N N . GLY A 1 997 ? -24.036 -9.156 10.129 1.00 92.25 997 GLY A N 1
ATOM 7672 C CA . GLY A 1 997 ? -23.193 -9.424 8.959 1.00 92.25 997 GLY A CA 1
ATOM 7673 C C . GLY A 1 997 ? -22.243 -10.623 9.109 1.00 92.25 997 GLY A C 1
ATOM 7674 O O . GLY A 1 997 ? -21.480 -10.889 8.181 1.00 92.25 997 GLY A O 1
ATOM 7675 N N . GLY A 1 998 ? -22.306 -11.355 10.228 1.00 91.81 998 GLY A N 1
ATOM 7676 C CA . GLY A 1 998 ? -21.405 -12.464 10.566 1.00 91.81 998 GLY A CA 1
ATOM 7677 C C . GLY A 1 998 ? -20.274 -12.103 11.539 1.00 91.81 998 GLY A C 1
ATOM 7678 O O . GLY A 1 998 ? -19.524 -12.991 11.944 1.00 91.81 998 GLY A O 1
ATOM 7679 N N . ASP A 1 999 ? -20.158 -10.848 11.991 1.00 93.19 999 ASP A N 1
ATOM 7680 C CA . ASP A 1 999 ? -19.066 -10.406 12.885 1.00 93.19 999 ASP A CA 1
ATOM 7681 C C . ASP A 1 999 ? -19.064 -11.113 14.258 1.00 93.19 999 ASP A C 1
ATOM 7683 O O . ASP A 1 999 ? -18.050 -11.161 14.964 1.00 93.19 999 ASP A O 1
ATOM 7687 N N . CYS A 1 1000 ? -20.193 -11.723 14.625 1.00 92.56 1000 CYS A N 1
ATOM 7688 C CA . CYS A 1 1000 ? -20.356 -12.535 15.825 1.00 92.56 1000 CYS A CA 1
ATOM 7689 C C . CYS A 1 1000 ? -19.948 -14.016 15.679 1.00 92.56 1000 CYS A C 1
ATOM 7691 O O . CYS A 1 1000 ? -19.731 -14.675 16.702 1.00 92.56 1000 CYS A O 1
ATOM 7693 N N . ASP A 1 1001 ? -19.782 -14.548 14.461 1.00 91.00 1001 ASP A N 1
ATOM 7694 C CA . ASP A 1 1001 ? -19.558 -15.986 14.222 1.00 91.00 1001 ASP A CA 1
ATOM 7695 C C . ASP A 1 1001 ? -18.281 -16.507 14.912 1.00 91.00 1001 ASP A C 1
ATOM 7697 O O . ASP A 1 1001 ? -18.255 -17.613 15.457 1.00 91.00 1001 ASP A O 1
ATOM 7701 N N . VAL A 1 1002 ? -17.224 -15.685 14.978 1.00 89.94 1002 VAL A N 1
ATOM 7702 C CA . VAL A 1 1002 ? -15.922 -16.041 15.585 1.00 89.94 1002 VAL A CA 1
ATOM 7703 C C . VAL A 1 1002 ? -16.001 -16.311 17.100 1.00 89.94 1002 VAL A C 1
ATOM 7705 O O . VAL A 1 1002 ? -15.110 -16.933 17.691 1.00 89.94 1002 VAL A O 1
ATOM 7708 N N . PHE A 1 1003 ? -17.083 -15.879 17.753 1.00 91.75 1003 PHE A N 1
ATOM 7709 C CA . PHE A 1 1003 ? -17.344 -16.164 19.164 1.00 91.75 1003 PHE A CA 1
ATOM 7710 C C . PHE A 1 1003 ? -18.081 -17.491 19.379 1.00 91.75 1003 PHE A C 1
ATOM 7712 O O . PHE A 1 1003 ? -18.160 -17.955 20.520 1.00 91.75 1003 PHE A O 1
ATOM 7719 N N . GLY A 1 1004 ? -18.564 -18.142 18.315 1.00 88.19 1004 GLY A N 1
ATOM 7720 C CA . GLY A 1 1004 ? -19.321 -19.391 18.389 1.00 88.19 1004 GLY A CA 1
ATOM 7721 C C . GLY A 1 1004 ? -20.686 -19.210 19.051 1.00 88.19 1004 GLY A C 1
ATOM 7722 O O . GLY A 1 1004 ? -21.083 -20.039 19.869 1.00 88.19 1004 GLY A O 1
ATOM 7723 N N . PHE A 1 1005 ? -21.358 -18.085 18.801 1.00 87.25 1005 PHE A N 1
ATOM 7724 C CA . PHE A 1 1005 ? -22.770 -17.954 19.148 1.00 87.25 1005 PHE A CA 1
ATOM 7725 C C . PHE A 1 1005 ? -23.594 -18.727 18.121 1.00 87.25 1005 PHE A C 1
ATOM 7727 O O . PHE A 1 1005 ? -23.422 -18.541 16.919 1.00 87.25 1005 PHE A O 1
ATOM 7734 N N . ASP A 1 1006 ? -24.466 -19.613 18.593 1.00 71.25 1006 ASP A N 1
ATOM 7735 C CA . ASP A 1 1006 ? -25.362 -20.345 17.708 1.00 71.25 1006 ASP A CA 1
ATOM 7736 C C . ASP A 1 1006 ? -26.316 -19.365 17.013 1.00 71.25 1006 ASP A C 1
ATOM 7738 O O . ASP A 1 1006 ? -26.982 -18.561 17.672 1.00 71.25 1006 ASP A O 1
ATOM 7742 N N . ASN A 1 1007 ? -26.427 -19.471 15.686 1.00 62.91 1007 ASN A N 1
ATOM 7743 C CA . ASN A 1 1007 ? -27.443 -18.780 14.887 1.00 62.91 1007 ASN A CA 1
ATOM 7744 C C . ASN A 1 1007 ? -28.822 -19.424 15.133 1.00 62.91 1007 ASN A C 1
ATOM 7746 O O . ASN A 1 1007 ? -29.393 -20.086 14.264 1.00 62.91 1007 ASN A O 1
ATOM 7750 N N . LEU A 1 1008 ? -29.319 -19.281 16.366 1.00 42.19 1008 LEU A N 1
ATOM 7751 C CA . LEU A 1 1008 ? -30.583 -19.831 16.838 1.00 42.19 1008 LEU A CA 1
ATOM 7752 C C . LEU A 1 1008 ? -31.759 -19.194 16.082 1.00 42.19 1008 LEU A C 1
ATOM 7754 O O . LEU A 1 1008 ? -31.961 -17.980 16.179 1.00 42.19 1008 LEU A O 1
ATOM 7758 N N . PRO A 1 1009 ? -32.592 -19.990 15.389 1.00 38.47 1009 PRO A N 1
ATOM 7759 C CA . PRO A 1 1009 ? -33.888 -19.525 14.931 1.00 38.47 1009 PRO A CA 1
ATOM 7760 C C . PRO A 1 1009 ? -34.850 -19.463 16.129 1.00 38.47 1009 PRO A C 1
ATOM 7762 O O . PRO A 1 1009 ? -35.486 -20.464 16.446 1.00 38.47 1009 PRO A O 1
ATOM 7765 N N . THR A 1 1010 ? -34.900 -18.284 16.764 1.00 34.88 1010 THR A N 1
ATOM 7766 C CA . THR A 1 1010 ? -35.954 -17.754 17.667 1.00 34.88 1010 THR A CA 1
ATOM 7767 C C . THR A 1 1010 ? -36.692 -18.756 18.563 1.00 34.88 1010 THR A C 1
ATOM 7769 O O . THR A 1 1010 ? -37.701 -19.332 18.089 1.00 34.88 1010 THR A O 1
#